Protein AF-0000000087148028 (afdb_homodimer)

Organism: NCBI:txid1816183

Secondary structure (DSSP, 8-state):
--TTEEEEEEEEEESS-HHHHHHHHHHHTTT--SS--TT--HHHHHHH--EEEEEEEEEEESS-SSTTPPPS-TT-----EEEEEEEEEEEHHHH-S-HHHHHHHHHSGGGGBTT-SEEEEEEEE--HHHHHTS---SSHHHHHHHHHT--SSPEEEEE-SSSS---HHHHHHHHHHHHHTT-SEEE--TT-SS-TTS-HHHHHHHHHHHHHHHHHHH----EEEEE--S-HHHHHHHHHHHHHTT---EEEEHHHH-HHHHHHHHHH--S-EEEE-TTHHHHHSSTTEEE-HHHHHHHHHHHT-SEEEEE-TT-SBS--HHHHHHHHHHHTS-SSSGGG--EEEE-SS--GGGHHHHHHHHSS--SEEE-HHHHHT-TT-HHHHHHHHHHHHHHHHHT--HHHHHTT-HHHHHHHHHHTTT--/--TTEEEEEEEEEESS-HHHHHHHHHHHTTT--SS--TT--HHHHHHH--EEEEEEEEEEESS-SSTTPPPS-TT-----EEEEEEEEEEEHHHH-S-HHHHHHHHHSGGGGBTT-SEEEEEEEE--HHHHHTS---SSHHHHHHHHHT--SSPEEEEE-SSSS---HHHHHHHHHHHHHTT-SEEE--TT-SS-TTS-HHHHHHHHHHHHHHHHHHH----EEEEE--S-HHHHHHHHHHHHHTT---EEEEHHHH-HHHHHHHHHH--S-EEEE-TTHHHHHSSTTEEE-HHHHHHHHHHHT-SEEEEE-TT-SBS--HHHHHHHHHHHTS-SSSGGG--EEEE-SS--GGGHHHHHHHHSS--SEEE-HHHHHT-TT-HHHHHHHHHHHHHHHHHT--HHHHHTT-HHHHHHHHHHTTT--

InterPro domains:
  IPR000685 Ribulose bisphosphate carboxylase, large subunit, C-terminal [PF00016] (140-418)
  IPR017443 Ribulose bisphosphate carboxylase, large subunit, ferrodoxin-like N-terminal [PF02788] (5-128)
  IPR020878 Ribulose bisphosphate carboxylase, large chain, active site [PS00157] (182-190)
  IPR033966 RuBisCO [PTHR42704] (5-400)
  IPR033966 RuBisCO [SFLDS00014] (3-420)
  IPR036376 Ribulose bisphosphate carboxylase, large subunit, C-terminal domain superfamily [G3DSA:3.20.20.110] (135-423)
  IPR036376 Ribulose bisphosphate carboxylase, large subunit, C-terminal domain superfamily [SSF51649] (135-417)
  IPR036422 RuBisCO large subunit, N-terminal domain superfamily [G3DSA:3.30.70.150] (1-134)
  IPR036422 RuBisCO large subunit, N-terminal domain superfamily [SSF54966] (4-134)

Nearest PDB structures (foldseek):
  2d69-assembly1_A  TM=8.990E-01  e=1.828E-38  Pyrococcus horikoshii OT3
  2cwx-assembly1_A  TM=9.097E-01  e=8.106E-38  Pyrococcus horikoshii OT3
  8dht-assembly2_B  TM=8.773E-01  e=2.349E-37  Archaeoglobus fulgidus
  3a12-assembly2_F-3  TM=8.816E-01  e=4.217E-37  Thermococcus kodakarensis KOD1
  3a13-assembly1_C-2  TM=8.783E-01  e=2.818E-35  Thermococcus kodakarensis KOD1

Foldseek 3Di:
DDLFKKKWKKKFKFLDDPVVLVVQLQLQLWVHDPDDDPVCDPVNCVQFTKDWDDKAWDAKDQDQLAPQADHNDPVPDSTIITIIMTMMMGGCVRQPLDVVSVCCNRPNCSQVDNRTSFMETEAMADRPVSLVVFDFAPQALPNLCVQQVDDQAAQEEAEDPPLDDDALQRLLVVLLQQVVLPHAEYEHRQVDAADPRHGLLSNLLSNLVSQVVSCVVPVGHHAYAHEQEDALVSSLVSLVSNVVSVHAHHEYADVSQDLVSLLSSQVRHDHAYAYEPPVVCVQPVSPRGHYQLLHPVLSNSSSHHQEYELEAAVAPDPDHNVSSLVNQLSLQDDSHDNSSRHAYEYEHQDALVRQLVSCVSNVGRSHYYYYHCQQQVQPVGNSLSSVLNVQSNVCNVVVHDLVVSCVPPVSVVSSCVVSVVVSD/DDLFKKKWKKKFKFLDDPVVLVVQLQLQLWVHDPDDDPPCDPVNCVQFTKDWDDKAWDAKDQDQLAPQADHNDPPPDSTIITIIMTMMMGGCVRQPLDVVSVCCNRPNCSQVDNRTSFMETEAMADRPVSLVVFDFAPQALPNLCVQQVDDQAAQEEAEDPPLDDDALQRLLVVLLQQVVLPHAEYEHHQVDAADPRHGLLSNLLSNLVSQVVSCVVPVGHHAYAHEQEDALVSSLVSLVSNVVSVHAHHEYADVSQDLVSLLSSQVRHDHAYAYEPPVVCVQPVSPRGHYQLLHPVLSNSSSHHQEYELEAAVAPDPDHNVSSLVNQLSLQDDSHDNSSRHAYEYEHQDALVRQLVSCVSNVGRSHYYYYHCQQQVQPVGNSLSSVLNVQSNVCNVVVHDLVVSCVPPVSVVSSCVVSVVVSD

Radius of gyration: 27.33 Å; Cα contacts (8 Å, |Δi|>4): 2118; chains: 2; bounding box: 57×90×69 Å

pLDDT: mean 94.84, std 9.36, range [35.47, 98.94]

Solvent-accessible surface area (backbone atoms only — not comparable to full-atom values): 40880 Å² total; per-residue (Å²): 127,68,84,56,37,31,40,40,30,30,41,38,25,18,36,56,57,67,67,60,38,51,48,53,49,31,26,71,47,24,36,36,59,98,51,96,52,92,74,60,38,69,69,47,43,71,65,41,37,30,42,81,74,46,77,43,80,73,50,72,35,77,60,72,82,30,74,49,31,60,69,53,39,92,81,70,47,90,37,60,26,43,26,29,39,36,33,34,34,34,38,35,60,56,35,33,72,31,71,33,40,41,42,38,43,74,49,7,61,70,54,31,40,19,54,32,20,20,42,20,37,47,34,60,49,60,33,52,72,42,53,67,66,37,80,19,16,84,30,17,50,66,43,48,29,61,71,36,69,54,75,100,45,55,43,43,26,30,52,50,67,40,26,44,72,60,38,22,63,55,45,11,52,52,46,34,54,42,53,76,27,62,42,37,34,39,28,50,25,85,58,34,30,58,13,81,74,30,35,47,69,55,26,44,44,33,32,37,53,33,50,50,54,48,24,74,74,68,67,53,48,62,36,42,24,46,28,39,50,42,44,48,68,54,27,53,53,44,50,50,46,34,48,76,50,66,48,61,28,34,20,33,45,43,64,37,22,14,52,14,25,45,30,49,47,46,76,72,53,93,56,41,31,37,29,36,56,47,33,49,28,36,34,35,50,51,86,44,36,27,40,30,62,65,29,54,53,54,60,46,24,38,28,20,28,11,27,38,63,37,46,25,64,73,29,70,44,32,64,50,47,68,56,23,52,51,39,37,54,47,38,63,37,56,72,69,40,77,66,41,20,26,19,28,28,31,26,48,74,29,49,32,81,45,33,44,60,52,34,65,73,68,72,57,46,77,32,37,45,28,19,44,63,33,18,69,59,27,91,78,31,47,41,34,14,42,46,14,38,54,49,25,40,51,19,35,75,69,72,42,54,63,70,66,52,22,73,84,30,65,45,36,39,52,44,47,66,65,55,55,67,64,79,107,125,68,84,55,38,32,41,40,29,30,40,37,23,19,34,57,54,67,68,60,38,52,50,52,49,32,26,72,48,24,36,38,58,99,51,93,52,90,74,59,38,70,70,46,42,72,64,41,36,30,41,83,74,46,77,43,80,74,49,72,34,76,61,72,82,30,74,48,32,60,68,54,40,92,80,70,48,90,37,57,24,43,26,29,40,35,33,35,35,36,38,35,59,56,34,35,71,31,73,34,42,42,42,39,43,74,48,7,61,70,51,31,40,18,54,32,21,23,41,19,37,48,34,60,49,61,32,53,72,41,53,68,67,37,81,19,16,84,30,17,48,66,42,48,30,61,71,34,67,54,74,99,45,54,44,43,26,31,51,51,68,39,26,44,72,60,38,24,64,55,48,11,53,52,47,35,55,43,52,73,27,63,44,37,34,40,28,52,26,84,57,32,30,58,13,81,73,30,34,49,66,56,27,44,45,32,34,37,51,32,50,50,53,48,24,73,74,70,66,54,46,63,38,43,26,47,27,39,51,43,42,48,69,54,27,53,54,44,48,50,46,33,48,74,51,65,50,62,26,34,19,34,46,43,63,37,22,13,51,14,26,44,31,51,48,45,75,72,53,94,55,41,30,39,30,36,57,47,33,50,28,36,34,35,52,51,87,43,36,29,42,30,63,64,30,55,52,54,61,46,23,37,27,19,28,11,27,38,64,37,45,25,63,73,29,71,44,31,63,50,49,67,57,23,54,52,38,37,54,47,37,61,35,57,73,70,39,76,66,41,20,24,19,27,29,32,26,48,75,30,50,34,84,45,32,45,61,52,35,66,72,67,70,58,46,78,33,37,46,28,19,45,63,32,18,70,58,27,92,78,30,46,42,34,13,40,47,16,38,54,47,24,40,51,20,37,77,69,72,43,54,64,70,68,51,20,72,85,30,65,46,34,38,53,45,47,67,66,53,53,67,65,79,104

Sequence (848 aa):
MPTDRIVARYRIETPVSLDEATEAMVSEQSTGTFTDVPLETEALRRRHAAAVEDVTVLGESDRATLPGAVTPSPRGEKGTYTRAEVAVSIPLENVGHSIQNLLTAVGGNLFELRHFSGIRLVDLDVPAPLAAAYPGPQFGVEGTRRVVDVWDRPLIGTIVKPSVGLSPEETGDLVRELVDAGIDFVKDDELISDPPYSRVADRVTAVMAAIDEHEATTGKEVMYACNITGDVDEMLERADTVAEAGGNCLMVSMNSVGLSGLTKLRREVDLPIHAHRNGWGALSRCPQLGFDYRAYHKFFRLAGADHIHVNGIRNKFAESDESVVENARAVQSPIASEDDIAMPVFSSGQWAGQAPETYRALGNTDLLHLAGGGILGHPDGPAAGVAHLRQGWDAAIAGVSLEEYAADHEELRVALDHYGGSDGMPTDRIVARYRIETPVSLDEATEAMVSEQSTGTFTDVPLETEALRRRHAAAVEDVTVLGESDRATLPGAVTPSPRGEKGTYTRAEVAVSIPLENVGHSIQNLLTAVGGNLFELRHFSGIRLVDLDVPAPLAAAYPGPQFGVEGTRRVVDVWDRPLIGTIVKPSVGLSPEETGDLVRELVDAGIDFVKDDELISDPPYSRVADRVTAVMAAIDEHEATTGKEVMYACNITGDVDEMLERADTVAEAGGNCLMVSMNSVGLSGLTKLRREVDLPIHAHRNGWGALSRCPQLGFDYRAYHKFFRLAGADHIHVNGIRNKFAESDESVVENARAVQSPIASEDDIAMPVFSSGQWAGQAPETYRALGNTDLLHLAGGGILGHPDGPAAGVAHLRQGWDAAIAGVSLEEYAADHEELRVALDHYGGSDG

Structure (mmCIF, N/CA/C/O backbone):
data_AF-0000000087148028-model_v1
#
loop_
_entity.id
_entity.type
_entity.pdbx_description
1 polymer 'Ribulose 1,5-bisphosphate carboxylase'
#
loop_
_atom_site.group_PDB
_atom_site.id
_atom_site.type_symbol
_atom_site.label_atom_id
_atom_site.label_alt_id
_atom_site.label_comp_id
_atom_site.label_asym_id
_atom_site.label_entity_id
_atom_site.label_seq_id
_atom_site.pdbx_PDB_ins_code
_atom_site.Cartn_x
_atom_site.Cartn_y
_atom_site.Cartn_z
_atom_site.occupancy
_atom_site.B_iso_or_equiv
_atom_site.auth_seq_id
_atom_site.auth_comp_id
_atom_site.auth_asym_id
_atom_site.auth_atom_id
_atom_site.pdbx_PDB_model_num
ATOM 1 N N . MET A 1 1 ? 28.406 5.438 -8.75 1 41.53 1 MET A N 1
ATOM 2 C CA . MET A 1 1 ? 27.672 6.352 -7.887 1 41.53 1 MET A CA 1
ATOM 3 C C . MET A 1 1 ? 28.062 6.152 -6.426 1 41.53 1 MET A C 1
ATOM 5 O O . MET A 1 1 ? 28.422 5.043 -6.023 1 41.53 1 MET A O 1
ATOM 9 N N . PRO A 1 2 ? 28.281 7.25 -5.812 1 51.97 2 PRO A N 1
ATOM 10 C CA . PRO A 1 2 ? 28.812 7.117 -4.453 1 51.97 2 PRO A CA 1
ATOM 11 C C . PRO A 1 2 ? 27.906 6.281 -3.545 1 51.97 2 PRO A C 1
ATOM 13 O O . PRO A 1 2 ? 26.688 6.277 -3.719 1 51.97 2 PRO A O 1
ATOM 16 N N . THR A 1 3 ? 28.547 5.281 -2.781 1 66.19 3 THR A N 1
ATOM 17 C CA . THR A 1 3 ? 28.031 4.297 -1.835 1 66.19 3 THR A CA 1
ATOM 18 C C . THR A 1 3 ? 27.172 4.973 -0.766 1 66.19 3 THR A C 1
ATOM 20 O O . THR A 1 3 ? 26.453 4.301 -0.019 1 66.19 3 THR A O 1
ATOM 23 N N . ASP A 1 4 ? 26.953 6.277 -0.991 1 89.44 4 ASP A N 1
ATOM 24 C CA . ASP A 1 4 ? 26.281 6.922 0.129 1 89.44 4 ASP A CA 1
ATOM 25 C C . ASP A 1 4 ? 25 7.617 -0.332 1 89.44 4 ASP A C 1
ATOM 27 O O . ASP A 1 4 ? 24.453 8.469 0.377 1 89.44 4 ASP A O 1
ATOM 31 N N . ARG A 1 5 ? 24.609 7.309 -1.592 1 96.12 5 ARG A N 1
ATOM 32 C CA . ARG A 1 5 ? 23.359 7.891 -2.07 1 96.12 5 ARG A CA 1
ATOM 33 C C . ARG A 1 5 ? 22.469 6.824 -2.688 1 96.12 5 ARG A C 1
ATOM 35 O O . ARG A 1 5 ? 22.953 5.824 -3.225 1 96.12 5 ARG A O 1
ATOM 42 N N . ILE A 1 6 ? 21.219 7.02 -2.611 1 97.81 6 ILE A N 1
ATOM 43 C CA . ILE A 1 6 ? 20.172 6.25 -3.273 1 97.81 6 ILE A CA 1
ATOM 44 C C . ILE A 1 6 ? 19.859 6.863 -4.637 1 97.81 6 ILE A C 1
ATOM 46 O O . ILE A 1 6 ? 19.703 8.078 -4.754 1 97.81 6 ILE A O 1
ATOM 50 N N . VAL A 1 7 ? 19.781 6.082 -5.645 1 98.12 7 VAL A N 1
ATOM 51 C CA . VAL A 1 7 ? 19.406 6.613 -6.953 1 98.12 7 VAL A CA 1
ATOM 52 C C . VAL A 1 7 ? 18.047 6.062 -7.367 1 98.12 7 VAL A C 1
ATOM 54 O O . VAL A 1 7 ? 17.844 4.844 -7.406 1 98.12 7 VAL A O 1
ATOM 57 N N . ALA A 1 8 ? 17.141 6.922 -7.652 1 98.62 8 ALA A N 1
ATOM 58 C CA . ALA A 1 8 ? 15.797 6.598 -8.133 1 98.62 8 ALA A CA 1
ATOM 59 C C . ALA A 1 8 ? 15.578 7.148 -9.539 1 98.62 8 ALA A C 1
ATOM 61 O O . ALA A 1 8 ? 16 8.258 -9.852 1 98.62 8 ALA A O 1
ATOM 62 N N . ARG A 1 9 ? 14.984 6.383 -10.359 1 98.75 9 ARG A N 1
ATOM 63 C CA . ARG A 1 9 ? 14.664 6.781 -11.727 1 98.75 9 ARG A CA 1
ATOM 64 C C . ARG A 1 9 ? 13.156 6.863 -11.938 1 98.75 9 ARG A C 1
ATOM 66 O O . ARG A 1 9 ? 12.414 5.984 -11.5 1 98.75 9 ARG A O 1
ATOM 73 N N . TYR A 1 10 ? 12.781 7.953 -12.625 1 98.88 10 TYR A N 1
ATOM 74 C CA . TYR A 1 10 ? 11.359 8.211 -12.836 1 98.88 10 TYR A CA 1
ATOM 75 C C . TYR A 1 10 ? 11.07 8.453 -14.312 1 98.88 10 TYR A C 1
ATOM 77 O O . TYR A 1 10 ? 11.922 8.961 -15.047 1 98.88 10 TYR A O 1
ATOM 85 N N . ARG A 1 11 ? 9.938 8.031 -14.711 1 98.75 11 ARG A N 1
ATOM 86 C CA . ARG A 1 11 ? 9.297 8.57 -15.906 1 98.75 11 ARG A CA 1
ATOM 87 C C . ARG A 1 11 ? 8.273 9.633 -15.531 1 98.75 11 ARG A C 1
ATOM 89 O O . ARG A 1 11 ? 7.344 9.367 -14.766 1 98.75 11 ARG A O 1
ATOM 96 N N . ILE A 1 12 ? 8.453 10.859 -16.094 1 98.62 12 ILE A N 1
ATOM 97 C CA . ILE A 1 12 ? 7.574 11.953 -15.695 1 98.62 12 ILE A CA 1
ATOM 98 C C . ILE A 1 12 ? 6.875 12.531 -16.922 1 98.62 12 ILE A C 1
ATOM 100 O O . ILE A 1 12 ? 7.305 12.305 -18.062 1 98.62 12 ILE A O 1
ATOM 104 N N . GLU A 1 13 ? 5.785 13.141 -16.766 1 98 13 GLU A N 1
ATOM 105 C CA . GLU A 1 13 ? 5.039 14.008 -17.672 1 98 13 GLU A CA 1
ATOM 106 C C . GLU A 1 13 ? 4.699 15.336 -17.016 1 98 13 GLU A C 1
ATOM 108 O O . GLU A 1 13 ? 4.203 15.359 -15.883 1 98 13 GLU A O 1
ATOM 113 N N . THR A 1 14 ? 5.027 16.453 -17.672 1 97.31 14 THR A N 1
ATOM 114 C CA . THR A 1 14 ? 4.859 17.719 -16.969 1 97.31 14 THR A CA 1
ATOM 115 C C . THR A 1 14 ? 4.453 18.828 -17.953 1 97.31 14 THR A C 1
ATOM 117 O O . THR A 1 14 ? 4.922 18.844 -19.094 1 97.31 14 THR A O 1
ATOM 120 N N . PRO A 1 15 ? 3.574 19.672 -17.516 1 95.19 15 PRO A N 1
ATOM 121 C CA . PRO A 1 15 ? 3.195 20.844 -18.312 1 95.19 15 PRO A CA 1
ATOM 122 C C . PRO A 1 15 ? 4.152 22.016 -18.141 1 95.19 15 PRO A C 1
ATOM 124 O O . PRO A 1 15 ? 4.059 23.016 -18.859 1 95.19 15 PRO A O 1
ATOM 127 N N . VAL A 1 16 ? 5.047 21.969 -17.172 1 95.06 16 VAL A N 1
ATOM 128 C CA . VAL A 1 16 ? 5.996 23.047 -16.922 1 95.06 16 VAL A CA 1
ATOM 129 C C . VAL A 1 16 ? 7.379 22.656 -17.422 1 95.06 16 VAL A C 1
ATOM 131 O O . VAL A 1 16 ? 7.555 21.578 -18 1 95.06 16 VAL A O 1
ATOM 134 N N . SER A 1 17 ? 8.32 23.625 -17.25 1 95.56 17 SER A N 1
ATOM 135 C CA . SER A 1 17 ? 9.664 23.297 -17.703 1 95.56 17 SER A CA 1
ATOM 136 C C . SER A 1 17 ? 10.234 22.109 -16.922 1 95.56 17 SER A C 1
ATOM 138 O O . SER A 1 17 ? 9.891 21.922 -15.75 1 95.56 17 SER A O 1
ATOM 140 N N . LEU A 1 18 ? 11.062 21.328 -17.531 1 97.19 18 LEU A N 1
ATOM 141 C CA . LEU A 1 18 ? 11.695 20.203 -16.844 1 97.19 18 LEU A CA 1
ATOM 142 C C . LEU A 1 18 ? 12.484 20.672 -15.633 1 97.19 18 LEU A C 1
ATOM 144 O O . LEU A 1 18 ? 12.523 19.984 -14.609 1 97.19 18 LEU A O 1
ATOM 148 N N . ASP A 1 19 ? 13.078 21.828 -15.758 1 96.62 19 ASP A N 1
ATOM 149 C CA . ASP A 1 19 ? 13.828 22.375 -14.633 1 96.62 19 ASP A CA 1
ATOM 150 C C . ASP A 1 19 ? 12.914 22.641 -13.438 1 96.62 19 ASP A C 1
ATOM 152 O O . ASP A 1 19 ? 13.234 22.25 -12.312 1 96.62 19 ASP A O 1
ATOM 156 N N . GLU A 1 20 ? 11.836 23.234 -13.695 1 95.25 20 GLU A N 1
ATOM 157 C CA . GLU A 1 20 ? 10.867 23.531 -12.641 1 95.25 20 GLU A CA 1
ATOM 158 C C . GLU A 1 20 ? 10.32 22.25 -12.031 1 95.25 20 GLU A C 1
ATOM 160 O O . GLU A 1 20 ? 10.234 22.125 -10.805 1 95.25 20 GLU A O 1
ATOM 165 N N . ALA A 1 21 ? 9.992 21.328 -12.859 1 96.62 21 ALA A N 1
ATOM 166 C CA . ALA A 1 21 ? 9.414 20.062 -12.406 1 96.62 21 ALA A CA 1
ATOM 167 C C . ALA A 1 21 ? 10.406 19.266 -11.57 1 96.62 21 ALA A C 1
ATOM 169 O O . ALA A 1 21 ? 10.062 18.766 -10.5 1 96.62 21 ALA A O 1
ATOM 170 N N . THR A 1 22 ? 11.625 19.156 -12.031 1 97.5 22 THR A N 1
ATOM 171 C C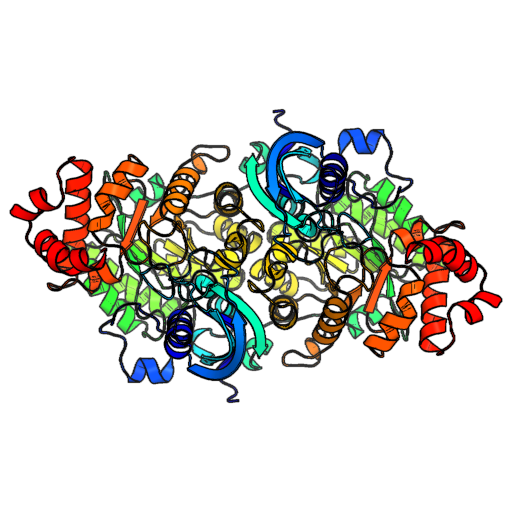A . THR A 1 22 ? 12.609 18.328 -11.336 1 97.5 22 THR A CA 1
ATOM 172 C C . THR A 1 22 ? 13.055 19.016 -10.039 1 97.5 22 THR A C 1
ATOM 174 O O . THR A 1 22 ? 13.352 18.328 -9.055 1 97.5 22 THR A O 1
ATOM 177 N N . GLU A 1 23 ? 13.055 20.297 -10.047 1 95.25 23 GLU A N 1
ATOM 178 C CA . GLU A 1 23 ? 13.352 21 -8.805 1 95.25 23 GLU A CA 1
ATOM 179 C C . GLU A 1 23 ? 12.281 20.734 -7.746 1 95.25 23 GLU A C 1
ATOM 181 O O . GLU A 1 23 ? 12.594 20.531 -6.574 1 95.25 23 GLU A O 1
ATOM 186 N N . ALA A 1 24 ? 11.055 20.781 -8.18 1 94.94 24 ALA A N 1
ATOM 187 C CA . ALA A 1 24 ? 9.961 20.469 -7.27 1 94.94 24 ALA A CA 1
ATOM 188 C C . ALA A 1 24 ? 10.07 19.047 -6.73 1 94.94 24 ALA A C 1
ATOM 190 O O . ALA A 1 24 ? 9.805 18.797 -5.555 1 94.94 24 ALA A O 1
ATOM 191 N N . MET A 1 25 ? 10.5 18.188 -7.566 1 96.44 25 MET A N 1
ATOM 192 C CA . MET A 1 25 ? 10.633 16.781 -7.219 1 96.44 25 MET A CA 1
ATOM 193 C C . MET A 1 25 ? 11.695 16.578 -6.141 1 96.44 25 MET A C 1
ATOM 195 O O . MET A 1 25 ? 11.422 15.992 -5.098 1 96.44 25 MET A O 1
ATOM 199 N N . VAL A 1 26 ? 12.867 17.094 -6.355 1 96.56 26 VAL A N 1
ATOM 200 C CA . VAL A 1 26 ? 13.977 16.859 -5.434 1 96.56 26 VAL A CA 1
ATOM 201 C C . VAL A 1 26 ? 13.734 17.625 -4.133 1 96.56 26 VAL A C 1
ATOM 203 O O . VAL A 1 26 ? 14.125 17.172 -3.057 1 96.56 26 VAL A O 1
ATOM 206 N N . SER A 1 27 ? 13.039 18.719 -4.262 1 94.69 27 SER A N 1
ATOM 207 C CA . SER A 1 27 ? 12.672 19.453 -3.059 1 94.69 27 SER A CA 1
ATOM 208 C C . SER A 1 27 ? 11.719 18.656 -2.184 1 94.69 27 SER A C 1
ATOM 210 O O . SER A 1 27 ? 11.93 18.531 -0.976 1 94.69 27 SER A O 1
ATOM 212 N N . GLU A 1 28 ? 10.742 18.047 -2.768 1 94.75 28 GLU A N 1
ATOM 213 C CA . GLU A 1 28 ? 9.742 17.266 -2.043 1 94.75 28 GLU A CA 1
ATOM 214 C C . GLU A 1 28 ? 10.352 16.016 -1.423 1 94.75 28 GLU A C 1
ATOM 216 O O . GLU A 1 28 ? 9.875 15.523 -0.402 1 94.75 28 GLU A O 1
ATOM 221 N N . GLN A 1 29 ? 11.477 15.531 -1.922 1 96.56 29 GLN A N 1
ATOM 222 C CA . GLN A 1 29 ? 12.07 14.266 -1.505 1 96.56 29 GLN A CA 1
ATOM 223 C C . GLN A 1 29 ? 13.164 14.492 -0.462 1 96.56 29 GLN A C 1
ATOM 225 O O . GLN A 1 29 ? 13.805 13.539 -0.015 1 96.56 29 GLN A O 1
ATOM 230 N N . SER A 1 30 ? 13.422 15.742 -0.081 1 95.5 30 SER A N 1
ATOM 231 C CA . SER A 1 30 ? 14.547 16.016 0.805 1 95.5 30 SER A CA 1
ATOM 232 C C . SER A 1 30 ? 14.258 17.172 1.743 1 95.5 30 SER A C 1
ATOM 234 O O . SER A 1 30 ? 13.516 17.031 2.717 1 95.5 30 SER A O 1
ATOM 236 N N . THR A 1 31 ? 14.773 18.328 1.371 1 90.12 31 THR A N 1
ATOM 237 C CA . THR A 1 31 ? 14.734 19.438 2.326 1 90.12 31 THR A CA 1
ATOM 238 C C . THR A 1 31 ? 13.469 20.266 2.148 1 90.12 31 THR A C 1
ATOM 240 O O . THR A 1 31 ? 13.172 21.141 2.963 1 90.12 31 THR A O 1
ATOM 243 N N . GLY A 1 32 ? 12.703 19.953 1.166 1 76.38 32 GLY A N 1
ATOM 244 C CA . GLY A 1 32 ? 11.711 20.734 0.43 1 76.38 32 GLY A CA 1
ATOM 245 C C . GLY A 1 32 ? 10.82 21.562 1.328 1 76.38 32 GLY A C 1
ATOM 246 O O . GLY A 1 32 ? 10.445 21.125 2.418 1 76.38 32 GLY A O 1
ATOM 247 N N . THR A 1 33 ? 10.82 22.844 1.061 1 67.62 33 THR A N 1
ATOM 248 C CA . THR A 1 33 ? 9.836 23.828 1.491 1 67.62 33 THR A CA 1
ATOM 249 C C . THR A 1 33 ? 9.25 24.562 0.291 1 67.62 33 THR A C 1
ATOM 251 O O . THR A 1 33 ? 9.938 24.781 -0.714 1 67.62 33 THR A O 1
ATOM 254 N N . PHE A 1 34 ? 8.172 24.641 0.083 1 60.06 34 PHE A N 1
ATOM 255 C CA . PHE A 1 34 ? 7.559 25.453 -0.962 1 60.06 34 PHE A CA 1
ATOM 256 C C . PHE A 1 34 ? 7.91 26.922 -0.78 1 60.06 34 PHE A C 1
ATOM 258 O O . PHE A 1 34 ? 7.934 27.688 -1.748 1 60.06 34 PHE A O 1
ATOM 265 N N . THR A 1 35 ? 8.234 27.188 0.474 1 62.53 35 THR A N 1
ATOM 266 C CA . THR A 1 35 ? 8.656 28.531 0.82 1 62.53 35 THR A CA 1
ATOM 267 C C . THR A 1 35 ? 10.008 28.516 1.526 1 62.53 35 THR A C 1
ATOM 269 O O . THR A 1 35 ? 10.344 27.562 2.219 1 62.53 35 THR A O 1
ATOM 272 N N . ASP A 1 36 ? 10.75 29.516 1.244 1 67.88 36 ASP A N 1
ATOM 273 C CA . ASP A 1 36 ? 12.047 29.625 1.907 1 67.88 36 ASP A CA 1
ATOM 274 C C . ASP A 1 36 ? 11.891 29.594 3.426 1 67.88 36 ASP A C 1
ATOM 276 O O . ASP A 1 36 ? 11 30.266 3.975 1 67.88 36 ASP A O 1
ATOM 280 N N . VAL A 1 37 ? 12.633 28.719 4.031 1 74.12 37 VAL A N 1
ATOM 281 C CA . VAL A 1 37 ? 12.57 28.641 5.488 1 74.12 37 VAL A CA 1
ATOM 282 C C . VAL A 1 37 ? 13.938 29 6.082 1 74.12 37 VAL A C 1
ATOM 284 O O . VAL A 1 37 ? 14.977 28.609 5.543 1 74.12 37 VAL A O 1
ATOM 287 N N . PRO A 1 38 ? 13.977 29.75 7.125 1 74.81 38 PRO A N 1
ATOM 288 C CA . PRO A 1 38 ? 15.203 30.297 7.691 1 74.81 38 PRO A CA 1
ATOM 289 C C . PRO A 1 38 ? 16.25 29.234 7.988 1 74.81 38 PRO A C 1
ATOM 291 O O . PRO A 1 38 ? 17.453 29.469 7.805 1 74.81 38 PRO A O 1
ATOM 294 N N . LEU A 1 39 ? 15.898 28.062 8.352 1 82.06 39 LEU A N 1
ATOM 295 C CA . LEU A 1 39 ? 16.875 27.094 8.82 1 82.06 39 LEU A CA 1
ATOM 296 C C . LEU A 1 39 ? 17.391 26.219 7.672 1 82.06 39 LEU A C 1
ATOM 298 O O . LEU A 1 39 ? 18.281 25.406 7.855 1 82.06 39 LEU A O 1
ATOM 302 N N . GLU A 1 40 ? 16.922 26.438 6.531 1 87.88 40 GLU A N 1
ATOM 303 C CA . GLU A 1 40 ? 17.453 25.734 5.371 1 87.88 40 GLU A CA 1
ATOM 304 C C . GLU A 1 40 ? 18.688 26.438 4.82 1 87.88 40 GLU A C 1
ATOM 306 O O . GLU A 1 40 ? 18.641 27.031 3.734 1 87.88 40 GLU A O 1
ATOM 311 N N . THR A 1 41 ? 19.797 26.234 5.449 1 89.94 41 THR A N 1
ATOM 312 C CA . THR A 1 41 ? 21.047 26.875 5.078 1 89.94 41 THR A CA 1
ATOM 313 C C . THR A 1 41 ? 21.656 26.219 3.842 1 89.94 41 THR A C 1
ATOM 315 O O . THR A 1 41 ? 21.25 25.125 3.459 1 89.94 41 THR A O 1
ATOM 318 N N . GLU A 1 42 ? 22.562 26.906 3.301 1 90.81 42 GLU A N 1
ATOM 319 C CA . GLU A 1 42 ? 23.281 26.344 2.164 1 90.81 42 GLU A CA 1
ATOM 320 C C . GLU A 1 42 ? 24.016 25.062 2.559 1 90.81 42 GLU A C 1
ATOM 322 O O . GLU A 1 42 ? 24.062 24.109 1.783 1 90.81 42 GLU A O 1
ATOM 327 N N . ALA A 1 43 ? 24.578 25.109 3.719 1 93.19 43 ALA A N 1
ATOM 328 C CA . ALA A 1 43 ? 25.297 23.922 4.203 1 93.19 43 ALA A CA 1
ATOM 329 C C . ALA A 1 43 ? 24.344 22.734 4.371 1 93.19 43 ALA A C 1
ATOM 331 O O . ALA A 1 43 ? 24.703 21.609 4.051 1 93.19 43 ALA A O 1
ATOM 332 N N . LEU A 1 44 ? 23.188 22.984 4.902 1 94.38 44 LEU A N 1
ATOM 333 C CA . LEU A 1 44 ? 22.172 21.938 5.066 1 94.38 44 LEU A CA 1
ATOM 334 C C . LEU A 1 44 ? 21.75 21.391 3.713 1 94.38 44 LEU A C 1
ATOM 336 O O . LEU A 1 44 ? 21.656 20.172 3.537 1 94.38 44 LEU A O 1
ATOM 340 N N . ARG A 1 45 ? 21.547 22.25 2.793 1 92.88 45 ARG A N 1
ATOM 341 C CA . ARG A 1 45 ? 21.156 21.844 1.453 1 92.88 45 ARG A CA 1
ATOM 342 C C . ARG A 1 45 ? 22.234 21 0.79 1 92.88 45 ARG A C 1
ATOM 344 O O . ARG A 1 45 ? 21.938 19.984 0.15 1 92.88 45 ARG A O 1
ATOM 351 N N . ARG A 1 46 ? 23.422 21.391 0.897 1 92.81 46 ARG A N 1
ATOM 352 C CA . ARG A 1 46 ? 24.531 20.672 0.289 1 92.81 46 ARG A CA 1
ATOM 353 C C . ARG A 1 46 ? 24.609 19.25 0.814 1 92.81 46 ARG A C 1
ATOM 355 O O . ARG A 1 46 ? 24.953 18.328 0.071 1 92.81 46 ARG A O 1
ATOM 362 N N . ARG A 1 47 ? 24.266 19.125 2.031 1 94.81 47 ARG A N 1
ATOM 363 C CA . ARG A 1 47 ? 24.438 17.844 2.68 1 94.81 47 ARG A CA 1
ATOM 364 C C . ARG A 1 47 ? 23.203 16.953 2.502 1 94.81 47 ARG A C 1
ATOM 366 O O . ARG A 1 47 ? 23.328 15.75 2.295 1 94.81 47 ARG A O 1
ATOM 373 N N . HIS A 1 48 ? 21.984 17.547 2.502 1 96.75 48 HIS A N 1
ATOM 374 C CA . HIS A 1 48 ? 20.797 16.734 2.699 1 96.75 48 HIS A CA 1
ATOM 375 C C . HIS A 1 48 ? 19.859 16.828 1.501 1 96.75 48 HIS A C 1
ATOM 377 O O . HIS A 1 48 ? 18.922 16.047 1.379 1 96.75 48 HIS A O 1
ATOM 383 N N . ALA A 1 49 ? 20.172 17.75 0.602 1 95.94 49 ALA A N 1
ATOM 384 C CA . ALA A 1 49 ? 19.281 17.922 -0.548 1 95.94 49 ALA A CA 1
ATOM 385 C C . ALA A 1 49 ? 19.422 16.75 -1.517 1 95.94 49 ALA A C 1
ATOM 387 O O . ALA A 1 49 ? 20.531 16.234 -1.727 1 95.94 49 ALA A O 1
ATOM 388 N N . ALA A 1 50 ? 18.312 16.297 -2.037 1 97.25 50 ALA A N 1
ATOM 389 C CA . ALA A 1 50 ? 18.344 15.414 -3.203 1 97.25 50 ALA A CA 1
ATOM 390 C C . ALA A 1 50 ? 18.859 16.156 -4.434 1 97.25 50 ALA A C 1
ATOM 392 O O . ALA A 1 50 ? 18.875 17.391 -4.457 1 97.25 50 ALA A O 1
ATOM 393 N N . ALA A 1 51 ? 19.281 15.422 -5.438 1 96.75 51 ALA A N 1
ATOM 394 C CA . ALA A 1 51 ? 19.859 16.047 -6.625 1 96.75 51 ALA A CA 1
ATOM 395 C C . ALA A 1 51 ? 19.344 15.391 -7.902 1 96.75 51 ALA A C 1
ATOM 397 O O . ALA A 1 51 ? 19.109 14.18 -7.926 1 96.75 51 ALA A O 1
ATOM 398 N N . VAL A 1 52 ? 19.203 16.172 -8.914 1 98 52 VAL A N 1
ATOM 399 C CA . VAL A 1 52 ? 18.922 15.648 -10.242 1 98 52 VAL A CA 1
ATOM 400 C C . VAL A 1 52 ? 20.219 15.164 -10.898 1 98 52 VAL A C 1
ATOM 402 O O . VAL A 1 52 ? 21.156 15.945 -11.062 1 98 52 VAL A O 1
ATOM 405 N N . GLU A 1 53 ? 20.266 13.969 -11.305 1 97.81 53 GLU A N 1
ATOM 406 C CA . GLU A 1 53 ? 21.5 13.398 -11.844 1 97.81 53 GLU A CA 1
ATOM 407 C C . GLU A 1 53 ? 21.469 13.359 -13.367 1 97.81 53 GLU A C 1
ATOM 409 O O . GLU A 1 53 ? 22.5 13.484 -14.023 1 97.81 53 GLU A O 1
ATOM 414 N N . ASP A 1 54 ? 20.281 13.109 -13.922 1 98.12 54 ASP A N 1
ATOM 415 C CA . ASP A 1 54 ? 20.125 12.969 -15.367 1 98.12 54 ASP A CA 1
ATOM 416 C C . ASP A 1 54 ? 18.688 13.211 -15.797 1 98.12 54 ASP A C 1
ATOM 418 O O . ASP A 1 54 ? 17.75 12.906 -15.055 1 98.12 54 ASP A O 1
ATOM 422 N N . VAL A 1 55 ? 18.531 13.828 -16.922 1 98.56 55 VAL A N 1
ATOM 423 C CA . VAL A 1 55 ? 17.219 14.031 -17.547 1 98.56 55 VAL A CA 1
ATOM 424 C C . VAL A 1 55 ? 17.297 13.68 -19.031 1 98.56 55 VAL A C 1
ATOM 426 O O . VAL A 1 55 ? 18.141 14.211 -19.75 1 98.56 55 VAL A O 1
ATOM 429 N N . THR A 1 56 ? 16.438 12.773 -19.484 1 98.69 56 THR A N 1
ATOM 430 C CA . THR A 1 56 ? 16.328 12.406 -20.891 1 98.69 56 THR A CA 1
ATOM 431 C C . THR A 1 56 ? 14.914 12.625 -21.391 1 98.69 56 THR A C 1
ATOM 433 O O . THR A 1 56 ? 13.977 11.953 -20.953 1 98.69 56 THR A O 1
ATOM 436 N N . VAL A 1 57 ? 14.805 13.5 -22.312 1 98.56 57 VAL A N 1
ATOM 437 C CA . VAL A 1 57 ? 13.492 13.773 -22.906 1 98.56 57 VAL A CA 1
ATOM 438 C C . VAL A 1 57 ? 13.055 12.594 -23.766 1 98.56 57 VAL A C 1
ATOM 440 O O . VAL A 1 57 ? 13.828 12.102 -24.594 1 98.56 57 VAL A O 1
ATOM 443 N N . LEU A 1 58 ? 11.875 12.195 -23.578 1 97.94 58 LEU A N 1
ATOM 444 C CA . LEU A 1 58 ? 11.352 11.055 -24.312 1 97.94 58 LEU A CA 1
ATOM 445 C C . LEU A 1 58 ? 10.391 11.523 -25.406 1 97.94 58 LEU A C 1
ATOM 447 O O . LEU A 1 58 ? 10.227 10.836 -26.422 1 97.94 58 LEU A O 1
ATOM 451 N N . GLY A 1 59 ? 9.656 12.594 -25.156 1 97.06 59 GLY A N 1
ATOM 452 C CA . GLY A 1 59 ? 8.672 13.109 -26.094 1 97.06 59 GLY A CA 1
ATOM 453 C C . GLY A 1 59 ? 7.691 14.078 -25.469 1 97.06 59 GLY A C 1
ATOM 454 O O . GLY A 1 59 ? 7.973 14.656 -24.422 1 97.06 59 GLY A O 1
ATOM 455 N N . GLU A 1 60 ? 6.625 14.344 -26.25 1 95.56 60 GLU A N 1
ATOM 456 C CA . GLU A 1 60 ? 5.586 15.258 -25.797 1 95.56 60 GLU A CA 1
ATOM 457 C C . GLU A 1 60 ? 4.195 14.68 -26.047 1 95.56 60 GLU A C 1
ATOM 459 O O . GLU A 1 60 ? 4.027 13.781 -26.875 1 95.56 60 GLU A O 1
ATOM 464 N N . SER A 1 61 ? 3.379 15.109 -25.188 1 92.88 61 SER A N 1
ATOM 465 C CA . SER A 1 61 ? 1.967 14.789 -25.359 1 92.88 61 SER A CA 1
ATOM 466 C C . SER A 1 61 ? 1.108 16.047 -25.375 1 92.88 61 SER A C 1
ATOM 468 O O . SER A 1 61 ? 1.461 17.047 -24.75 1 92.88 61 SER A O 1
ATOM 470 N N . ASP A 1 62 ? -0.078 15.961 -26.125 1 91.12 62 ASP A N 1
ATOM 471 C CA . ASP A 1 62 ? -0.988 17.109 -26.156 1 91.12 62 ASP A CA 1
ATOM 472 C C . ASP A 1 62 ? -2.082 16.969 -25.109 1 91.12 62 ASP A C 1
ATOM 474 O O . ASP A 1 62 ? -2.967 17.828 -25.016 1 91.12 62 ASP A O 1
ATOM 478 N N . ARG A 1 63 ? -1.987 15.922 -24.453 1 89.81 63 ARG A N 1
ATOM 479 C CA . ARG A 1 63 ? -2.986 15.688 -23.406 1 89.81 63 ARG A CA 1
ATOM 480 C C . ARG A 1 63 ? -2.334 15.219 -22.109 1 89.81 63 ARG A C 1
ATOM 482 O O . ARG A 1 63 ? -1.379 14.438 -22.141 1 89.81 63 ARG A O 1
ATOM 489 N N . ALA A 1 64 ? -2.842 15.711 -20.969 1 93.25 64 ALA A N 1
ATOM 490 C CA . ALA A 1 64 ? -2.391 15.25 -19.656 1 93.25 64 ALA A CA 1
ATOM 491 C C . ALA A 1 64 ? -2.865 13.82 -19.391 1 93.25 64 ALA A C 1
ATOM 493 O O . ALA A 1 64 ? -4.023 13.492 -19.656 1 93.25 64 ALA A O 1
ATOM 494 N N . THR A 1 65 ? -2.021 13.008 -18.891 1 94.06 65 THR A N 1
ATOM 495 C CA . THR A 1 65 ? -2.445 11.672 -18.484 1 94.06 65 THR A CA 1
ATOM 496 C C . THR A 1 65 ? -3.258 11.734 -17.188 1 94.06 65 THR A C 1
ATOM 498 O O . THR A 1 65 ? -4.289 11.07 -17.078 1 94.06 65 THR A O 1
ATOM 501 N N . LEU A 1 66 ? -2.768 12.508 -16.219 1 95 66 LEU A N 1
ATOM 502 C CA . LEU A 1 66 ? -3.416 12.625 -14.914 1 95 66 LEU A CA 1
ATOM 503 C C . LEU A 1 66 ? -4.012 14.016 -14.734 1 95 66 LEU A C 1
ATOM 505 O O . LEU A 1 66 ? -3.43 15.016 -15.172 1 95 66 LEU A O 1
ATOM 509 N N . PRO A 1 67 ? -5.098 14.109 -14.07 1 91.12 67 PRO A N 1
ATOM 510 C CA . PRO A 1 67 ? -5.688 15.414 -13.789 1 91.12 67 PRO A CA 1
ATOM 511 C C . PRO A 1 67 ? -4.98 16.141 -12.641 1 91.12 67 PRO A C 1
ATOM 513 O O . PRO A 1 67 ? -4.16 15.539 -11.938 1 91.12 67 PRO A O 1
ATOM 516 N N . GLY A 1 68 ? -5.23 17.469 -12.492 1 88.75 68 GLY A N 1
ATOM 517 C CA . GLY A 1 68 ? -4.844 18.234 -11.312 1 88.75 68 GLY A CA 1
ATOM 518 C C . GLY A 1 68 ? -3.518 18.953 -11.477 1 88.75 68 GLY A C 1
ATOM 519 O O . GLY A 1 68 ? -3.139 19.766 -10.633 1 88.75 68 GLY A O 1
ATOM 520 N N . ALA A 1 69 ? -2.834 18.625 -12.547 1 84.19 69 ALA A N 1
ATOM 521 C CA . ALA A 1 69 ? -1.581 19.328 -12.812 1 84.19 69 ALA A CA 1
ATOM 522 C C . ALA A 1 69 ? -1.839 20.781 -13.203 1 84.19 69 ALA A C 1
ATOM 524 O O . ALA A 1 69 ? -2.93 21.125 -13.664 1 84.19 69 ALA A O 1
ATOM 525 N N . VAL A 1 70 ? -0.787 21.547 -12.93 1 82.56 70 VAL A N 1
ATOM 526 C CA . VAL A 1 70 ? -0.865 22.938 -13.359 1 82.56 70 VAL A CA 1
ATOM 527 C C . VAL A 1 70 ? -0.979 23 -14.883 1 82.56 70 VAL A C 1
ATOM 529 O O . VAL A 1 70 ? -0.473 22.125 -15.586 1 82.56 70 VAL A O 1
ATOM 532 N N . THR A 1 71 ? -1.781 23.906 -15.352 1 71.69 71 THR A N 1
ATOM 533 C CA . THR A 1 71 ? -1.981 24.031 -16.797 1 71.69 71 THR A CA 1
ATOM 534 C C . THR A 1 71 ? -0.863 24.844 -17.422 1 71.69 71 THR A C 1
ATOM 536 O O . THR A 1 71 ? -0.384 25.812 -16.828 1 71.69 71 THR A O 1
ATOM 539 N N . PRO A 1 72 ? -0.241 24.328 -18.469 1 60.34 72 PRO A N 1
ATOM 540 C CA . PRO A 1 72 ? 0.843 25.078 -19.109 1 60.34 72 PRO A CA 1
ATOM 541 C C . PRO A 1 72 ? 0.471 26.531 -19.406 1 60.34 72 PRO A C 1
ATOM 543 O O . PRO A 1 72 ? 1.326 27.406 -19.328 1 60.34 72 PRO A O 1
ATOM 546 N N . SER A 1 73 ? -0.639 26.812 -20.094 1 57.69 73 SER A N 1
ATOM 547 C CA . SER A 1 73 ? -1.025 28.172 -20.438 1 57.69 73 SER A CA 1
ATOM 548 C C . SER A 1 73 ? -2.322 28.578 -19.734 1 57.69 73 SER A C 1
ATOM 550 O O . SER A 1 73 ? -3.271 27.797 -19.688 1 57.69 73 SER A O 1
ATOM 552 N N . PRO A 1 74 ? -2.113 29.688 -18.859 1 47.91 74 PRO A N 1
ATOM 553 C CA . PRO A 1 74 ? -3.385 30.109 -18.266 1 47.91 74 PRO A CA 1
ATOM 554 C C . PRO A 1 74 ? -4.523 30.156 -19.281 1 47.91 74 PRO A C 1
ATOM 556 O O . PRO A 1 74 ? -5.68 30.375 -18.906 1 47.91 74 PRO A O 1
ATOM 559 N N . ARG A 1 75 ? -4.25 30.594 -20.594 1 44.91 75 ARG A N 1
ATOM 560 C CA . ARG A 1 75 ? -5.344 30.953 -21.484 1 44.91 75 ARG A CA 1
ATOM 561 C C . ARG A 1 75 ? -5.91 29.719 -22.188 1 44.91 75 ARG A C 1
ATOM 563 O O . ARG A 1 75 ? -6.523 29.844 -23.25 1 44.91 75 ARG A O 1
ATOM 570 N N . GLY A 1 76 ? -5.816 28.656 -21.578 1 46.53 76 GLY A N 1
ATOM 571 C CA . GLY A 1 76 ? -6.617 27.609 -22.203 1 46.53 76 GLY A CA 1
ATOM 572 C C . GLY A 1 76 ? -5.93 26.969 -23.391 1 46.53 76 GLY A C 1
ATOM 573 O O . GLY A 1 76 ? -6.566 26.266 -24.172 1 46.53 76 GLY A O 1
ATOM 574 N N . GLU A 1 77 ? -4.996 27.344 -23.812 1 48.94 77 GLU A N 1
ATOM 575 C CA . GLU A 1 77 ? -4.395 26.859 -25.047 1 48.94 77 GLU A CA 1
ATOM 576 C C . GLU A 1 77 ? -3.791 25.469 -24.859 1 48.94 77 GLU A C 1
ATOM 578 O O . GLU A 1 77 ? -3.41 25.109 -23.75 1 48.94 77 GLU A O 1
ATOM 583 N N . LYS A 1 78 ? -4.09 24.922 -25.984 1 58.91 78 LYS A N 1
ATOM 584 C CA . LYS A 1 78 ? -3.617 23.547 -26.125 1 58.91 78 LYS A CA 1
ATOM 585 C C . LYS A 1 78 ? -2.207 23.391 -25.562 1 58.91 78 LYS A C 1
ATOM 587 O O . LYS A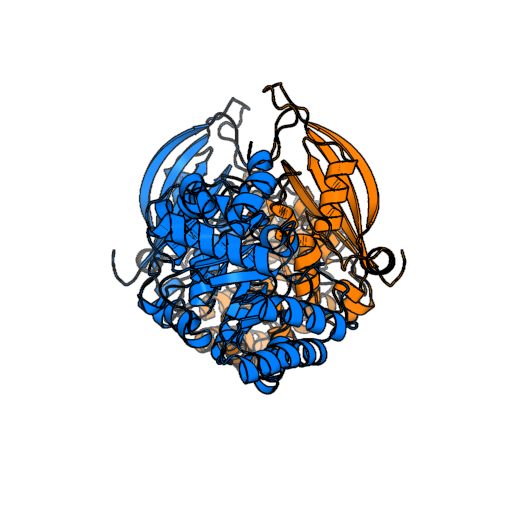 1 78 ? -1.27 24.031 -26.031 1 58.91 78 LYS A O 1
ATOM 592 N N . GLY A 1 79 ? -1.941 23.047 -24.172 1 72.25 79 GLY A N 1
ATOM 593 C CA . GLY A 1 79 ? -0.593 22.953 -23.641 1 72.25 79 GLY A CA 1
ATOM 594 C C . GLY A 1 79 ? 0.078 21.625 -23.938 1 72.25 79 GLY A C 1
ATOM 595 O O . GLY A 1 79 ? -0.57 20.688 -24.391 1 72.25 79 GLY A O 1
ATOM 596 N N . THR A 1 80 ? 1.341 21.719 -24.141 1 89.12 80 THR A N 1
ATOM 597 C CA . THR A 1 80 ? 2.195 20.562 -24.391 1 89.12 80 THR A CA 1
ATOM 598 C C . THR A 1 80 ? 2.723 19.984 -23.078 1 89.12 80 THR A C 1
ATOM 600 O O . THR A 1 80 ? 3.076 20.734 -22.156 1 89.12 80 THR A O 1
ATOM 603 N N . TYR A 1 81 ? 2.689 18.688 -22.906 1 95.44 81 TYR A N 1
ATOM 604 C CA . TYR A 1 81 ? 3.221 17.953 -21.766 1 95.44 81 TYR A CA 1
ATOM 605 C C . TYR A 1 81 ? 4.488 17.188 -22.141 1 95.44 81 TYR A C 1
ATOM 607 O O . TYR A 1 81 ? 4.449 16.266 -22.953 1 95.44 81 TYR A O 1
ATOM 615 N N . THR A 1 82 ? 5.562 17.562 -21.516 1 97.31 82 THR A N 1
ATOM 616 C CA . THR A 1 82 ? 6.844 16.938 -21.828 1 97.31 82 THR A CA 1
ATOM 617 C C . THR A 1 82 ? 7.023 15.648 -21.031 1 97.31 82 THR A C 1
ATOM 619 O O . THR A 1 82 ? 6.754 15.609 -19.828 1 97.31 82 THR A O 1
ATOM 622 N N . ARG A 1 83 ? 7.402 14.617 -21.719 1 98.25 83 ARG A N 1
ATOM 623 C CA . ARG A 1 83 ? 7.742 13.352 -21.078 1 98.25 83 ARG A CA 1
ATOM 624 C C . ARG A 1 83 ? 9.25 13.156 -21.016 1 98.25 83 ARG A C 1
ATOM 626 O O . ARG A 1 83 ? 9.961 13.477 -21.969 1 98.25 83 ARG A O 1
ATOM 633 N N . ALA A 1 84 ? 9.727 12.672 -19.859 1 98.81 84 ALA A N 1
ATOM 634 C CA . ALA A 1 84 ? 11.164 12.508 -19.688 1 98.81 84 ALA A CA 1
ATOM 635 C C . ALA A 1 84 ? 11.461 11.414 -18.656 1 98.81 84 ALA A C 1
ATOM 637 O O . ALA A 1 84 ? 10.609 11.062 -17.844 1 98.81 84 ALA A O 1
ATOM 638 N N . GLU A 1 85 ? 12.555 10.812 -18.766 1 98.81 85 GLU A N 1
ATOM 639 C CA . GLU A 1 85 ? 13.141 10.008 -17.688 1 98.81 85 GLU A CA 1
ATOM 640 C C . GLU A 1 85 ? 14.109 10.836 -16.859 1 98.81 85 GLU A C 1
ATOM 642 O O . GLU A 1 85 ? 14.938 11.578 -17.391 1 98.81 85 GLU A O 1
ATOM 647 N N . VAL A 1 86 ? 13.992 10.734 -15.578 1 98.81 86 VAL A N 1
ATOM 648 C CA . VAL A 1 86 ? 14.789 11.531 -14.656 1 98.81 86 VAL A CA 1
ATOM 649 C C . VAL A 1 86 ? 15.43 10.625 -13.609 1 98.81 86 VAL A C 1
ATOM 651 O O . VAL A 1 86 ? 14.766 9.766 -13.023 1 98.81 86 VAL A O 1
ATOM 654 N N . ALA A 1 87 ? 16.688 10.719 -13.414 1 98.62 87 ALA A N 1
ATOM 655 C CA . ALA A 1 87 ? 17.391 10.094 -12.289 1 98.62 87 ALA A CA 1
ATOM 656 C C . ALA A 1 87 ? 17.656 11.094 -11.18 1 98.62 87 ALA A C 1
ATOM 658 O O . ALA A 1 87 ? 18.172 12.188 -11.43 1 98.62 87 ALA A O 1
ATOM 659 N N . VAL A 1 88 ? 17.25 10.75 -10.016 1 98.31 88 VAL A N 1
ATOM 660 C CA . VAL A 1 88 ? 17.5 11.578 -8.836 1 98.31 88 VAL A CA 1
ATOM 661 C C . VAL A 1 88 ? 18.297 10.789 -7.805 1 98.31 88 VAL A C 1
ATOM 663 O O . VAL A 1 88 ? 18.203 9.562 -7.75 1 98.31 88 VAL A O 1
ATOM 666 N N . SER A 1 89 ? 19.109 11.5 -7.031 1 98 89 SER A N 1
ATOM 667 C CA . SER A 1 89 ? 19.812 10.859 -5.934 1 98 89 SER A CA 1
ATOM 668 C C . SER A 1 89 ? 19.484 11.508 -4.598 1 98 89 SER A C 1
ATOM 670 O O . SER A 1 89 ? 19.234 12.719 -4.535 1 98 89 SER A O 1
ATOM 672 N N . ILE A 1 90 ? 19.391 10.734 -3.568 1 98 90 ILE A N 1
ATOM 673 C CA . ILE A 1 90 ? 19.047 11.141 -2.209 1 98 90 ILE A CA 1
ATOM 674 C C . ILE A 1 90 ? 20.125 10.664 -1.238 1 98 90 ILE A C 1
ATOM 676 O O . ILE A 1 90 ? 20.516 9.492 -1.256 1 98 90 ILE A O 1
ATOM 680 N N . PRO A 1 91 ? 20.641 11.516 -0.38 1 97.62 91 PRO A N 1
ATOM 681 C CA . PRO A 1 91 ? 21.609 11.047 0.607 1 97.62 91 PRO A CA 1
ATOM 682 C C . PRO A 1 91 ? 21.062 9.922 1.484 1 97.62 91 PRO A C 1
ATOM 684 O O . PRO A 1 91 ? 19.984 10.055 2.062 1 97.62 91 PRO A O 1
ATOM 687 N N . LEU A 1 92 ? 21.844 8.859 1.606 1 97.75 92 LEU A N 1
ATOM 688 C CA . LEU A 1 92 ? 21.422 7.711 2.402 1 97.75 92 LEU A CA 1
ATOM 689 C C . LEU A 1 92 ? 21.156 8.117 3.846 1 97.75 92 LEU A C 1
ATOM 691 O O . LEU A 1 92 ? 20.25 7.574 4.488 1 97.75 92 LEU A O 1
ATOM 695 N N . GLU A 1 93 ? 21.828 9.07 4.348 1 97.31 93 GLU A N 1
ATOM 696 C CA . GLU A 1 93 ? 21.703 9.453 5.75 1 97.31 93 GLU A CA 1
ATOM 697 C C . GLU A 1 93 ? 20.344 10.094 6.027 1 97.31 93 GLU A C 1
ATOM 699 O O . GLU A 1 93 ? 19.891 10.148 7.172 1 97.31 93 GLU A O 1
ATOM 704 N N . ASN A 1 94 ? 19.656 10.656 4.949 1 97.75 94 ASN A N 1
ATOM 705 C CA . ASN A 1 94 ? 18.328 11.219 5.133 1 97.75 94 ASN A CA 1
ATOM 706 C C . ASN A 1 94 ? 17.297 10.141 5.496 1 97.75 94 ASN A C 1
ATOM 708 O O . ASN A 1 94 ? 16.375 10.391 6.27 1 97.75 94 ASN A O 1
ATOM 712 N N . VAL A 1 95 ? 17.547 8.977 4.965 1 96.38 95 VAL A N 1
ATOM 713 C CA . VAL A 1 95 ? 16.609 7.871 5.035 1 96.38 95 VAL A CA 1
ATOM 714 C C . VAL A 1 95 ? 17.016 6.91 6.148 1 96.38 95 VAL A C 1
ATOM 716 O O . VAL A 1 95 ? 16.156 6.289 6.789 1 96.38 95 VAL A O 1
ATOM 719 N N . GLY A 1 96 ? 18.281 6.922 6.387 1 95.38 96 GLY A N 1
ATOM 720 C CA . GLY A 1 96 ? 18.797 5.855 7.23 1 95.38 96 GLY A CA 1
ATOM 721 C C . GLY A 1 96 ? 18.672 4.48 6.598 1 95.38 96 GLY A C 1
ATOM 722 O O . GLY A 1 96 ? 18.672 4.355 5.371 1 95.38 96 GLY A O 1
ATOM 723 N N . HIS A 1 97 ? 18.75 3.461 7.465 1 96.25 97 HIS A N 1
ATOM 724 C CA . HIS A 1 97 ? 18.625 2.096 6.969 1 96.25 97 HIS A CA 1
ATOM 725 C C . HIS A 1 97 ? 17.203 1.563 7.195 1 96.25 97 HIS A C 1
ATOM 727 O O . HIS A 1 97 ? 17.016 0.568 7.902 1 96.25 97 HIS A O 1
ATOM 733 N N . SER A 1 98 ? 16.281 2.35 6.539 1 98.12 98 SER A N 1
ATOM 734 C CA . SER A 1 98 ? 14.859 2.018 6.664 1 98.12 98 SER A CA 1
ATOM 735 C C . SER A 1 98 ? 14.188 1.966 5.301 1 98.12 98 SER A C 1
ATOM 737 O O . SER A 1 98 ? 14.086 2.984 4.609 1 98.12 98 SER A O 1
ATOM 739 N N . ILE A 1 99 ? 13.625 0.834 4.961 1 98.56 99 ILE A N 1
ATOM 740 C CA . ILE A 1 99 ? 12.969 0.738 3.664 1 98.56 99 ILE A CA 1
ATOM 741 C C . ILE A 1 99 ? 11.633 1.47 3.711 1 98.56 99 ILE A C 1
ATOM 743 O O . ILE A 1 99 ? 11.125 1.923 2.68 1 98.56 99 ILE A O 1
ATOM 747 N N . GLN A 1 100 ? 11.016 1.609 4.945 1 98.69 100 GLN A N 1
ATOM 748 C CA . GLN A 1 100 ? 9.805 2.406 5.07 1 98.69 100 GLN A CA 1
ATOM 749 C C . GLN A 1 100 ? 10.07 3.875 4.754 1 98.69 100 GLN A C 1
ATOM 751 O O . GLN A 1 100 ? 9.312 4.512 4.023 1 98.69 100 GLN A O 1
ATOM 756 N N . ASN A 1 101 ? 11.18 4.41 5.258 1 98.5 101 ASN A N 1
ATOM 757 C CA . ASN A 1 101 ? 11.531 5.801 4.988 1 98.5 101 ASN A CA 1
ATOM 758 C C . ASN A 1 101 ? 11.992 5.988 3.543 1 98.5 101 ASN A C 1
ATOM 760 O O . ASN A 1 101 ? 11.766 7.047 2.951 1 98.5 101 ASN A O 1
ATOM 764 N N . LEU A 1 102 ? 12.695 4.949 3.057 1 98.69 102 LEU A N 1
ATOM 765 C CA . LEU A 1 102 ? 13.039 4.992 1.64 1 98.69 102 LEU A CA 1
ATOM 766 C C . LEU A 1 102 ? 11.789 5.121 0.778 1 98.69 102 LEU A C 1
ATOM 768 O O . LEU A 1 102 ? 11.727 5.965 -0.119 1 98.69 102 LEU A O 1
ATOM 772 N N . LEU A 1 103 ? 10.789 4.27 1.048 1 98.81 103 LEU A N 1
ATOM 773 C CA . LEU A 1 103 ? 9.539 4.324 0.292 1 98.81 103 LEU A CA 1
ATOM 774 C C . LEU A 1 103 ? 8.898 5.699 0.413 1 98.81 103 LEU A C 1
ATOM 776 O O . LEU A 1 103 ? 8.367 6.234 -0.567 1 98.81 103 LEU A O 1
ATOM 780 N N . THR A 1 104 ? 8.914 6.301 1.564 1 98.56 104 THR A N 1
ATOM 781 C CA . THR A 1 104 ? 8.359 7.633 1.79 1 98.56 104 THR A CA 1
ATOM 782 C C . THR A 1 104 ? 9.086 8.672 0.935 1 98.56 104 THR A C 1
ATOM 784 O O . THR A 1 104 ? 8.453 9.57 0.378 1 98.56 104 THR A O 1
ATOM 787 N N . ALA A 1 105 ? 10.352 8.539 0.817 1 98.25 105 ALA A N 1
ATOM 788 C CA . ALA A 1 105 ? 11.156 9.508 0.073 1 98.25 105 ALA A CA 1
ATOM 789 C C . ALA A 1 105 ? 10.93 9.367 -1.43 1 98.25 105 ALA A C 1
ATOM 791 O O . ALA A 1 105 ? 10.797 10.367 -2.141 1 98.25 105 ALA A O 1
ATOM 792 N N . VAL A 1 106 ? 10.852 8.094 -1.905 1 98.56 106 VAL A N 1
ATOM 793 C CA . VAL A 1 106 ? 10.883 7.906 -3.352 1 98.56 106 VAL A CA 1
ATOM 794 C C . VAL A 1 106 ? 9.461 7.738 -3.883 1 98.56 106 VAL A C 1
ATOM 796 O O . VAL A 1 106 ? 9.227 7.852 -5.09 1 98.56 106 VAL A O 1
ATOM 799 N N . GLY A 1 107 ? 8.531 7.426 -3.006 1 97.38 107 GLY A N 1
ATOM 800 C CA . GLY A 1 107 ? 7.168 7.168 -3.445 1 97.38 107 GLY A CA 1
ATOM 801 C C . GLY A 1 107 ? 6.117 7.754 -2.52 1 97.38 107 GLY A C 1
ATOM 802 O O . GLY A 1 107 ? 5.02 7.211 -2.389 1 97.38 107 GLY A O 1
ATOM 803 N N . GLY A 1 108 ? 6.41 8.742 -1.746 1 96.5 108 GLY A N 1
ATOM 804 C CA . GLY A 1 108 ? 5.465 9.383 -0.845 1 96.5 108 GLY A CA 1
ATOM 805 C C . GLY A 1 108 ? 4.621 10.445 -1.523 1 96.5 108 GLY A C 1
ATOM 806 O O . GLY A 1 108 ? 3.918 10.164 -2.494 1 96.5 108 GLY A O 1
ATOM 807 N N . ASN A 1 109 ? 4.793 11.68 -1.163 1 94.56 109 ASN A N 1
ATOM 808 C CA . ASN A 1 109 ? 3.965 12.789 -1.62 1 94.56 109 ASN A CA 1
ATOM 809 C C . ASN A 1 109 ? 4.258 13.141 -3.074 1 94.56 109 ASN A C 1
ATOM 811 O O . ASN A 1 109 ? 3.5 13.891 -3.701 1 94.56 109 ASN A O 1
ATOM 815 N N . LEU A 1 110 ? 5.273 12.531 -3.615 1 94.81 110 LEU A N 1
ATOM 816 C CA . LEU A 1 110 ? 5.699 12.82 -4.98 1 94.81 110 LEU A CA 1
ATOM 817 C C . LEU A 1 110 ? 4.562 12.586 -5.969 1 94.81 110 LEU A C 1
ATOM 819 O O . LEU A 1 110 ? 4.414 13.336 -6.938 1 94.81 110 LEU A O 1
ATOM 823 N N . PHE A 1 111 ? 3.729 11.688 -5.738 1 97.19 111 PHE A N 1
ATOM 824 C CA . PHE A 1 111 ? 2.688 11.281 -6.676 1 97.19 111 PHE A CA 1
ATOM 825 C C . PHE A 1 111 ? 1.547 12.289 -6.688 1 97.19 111 PHE A C 1
ATOM 827 O O . PHE A 1 111 ? 0.688 12.25 -7.57 1 97.19 111 PHE A O 1
ATOM 834 N N . GLU A 1 112 ? 1.583 13.258 -5.789 1 95.56 112 GLU A N 1
ATOM 835 C CA . GLU A 1 112 ? 0.487 14.219 -5.695 1 95.56 112 GLU A CA 1
ATOM 836 C C . GLU A 1 112 ? 0.916 15.594 -6.188 1 95.56 112 GLU A C 1
ATOM 838 O O . GLU A 1 112 ? 0.103 16.516 -6.246 1 95.56 112 GLU A O 1
ATOM 843 N N . LEU A 1 113 ? 2.156 15.75 -6.586 1 95.62 113 LEU A N 1
ATOM 844 C CA . LEU A 1 113 ? 2.67 17.047 -6.996 1 95.62 113 LEU A CA 1
ATOM 845 C C . LEU A 1 113 ? 1.935 17.562 -8.234 1 95.62 113 LEU A C 1
ATOM 847 O O . LEU A 1 113 ? 1.804 16.844 -9.219 1 95.62 113 LEU A O 1
ATOM 851 N N . ARG A 1 114 ? 1.534 18.734 -8.227 1 94.19 114 ARG A N 1
ATOM 852 C CA . ARG A 1 114 ? 0.774 19.328 -9.32 1 94.19 114 ARG A CA 1
ATOM 853 C C . ARG A 1 114 ? 1.683 19.656 -10.508 1 94.19 114 ARG A C 1
ATOM 855 O O . ARG A 1 114 ? 1.202 19.922 -11.609 1 94.19 114 ARG A O 1
ATOM 862 N N . HIS A 1 115 ? 2.992 19.625 -10.312 1 95.5 115 HIS A N 1
ATOM 863 C CA . HIS A 1 115 ? 3.947 19.859 -11.391 1 95.5 115 HIS A CA 1
ATOM 864 C C . HIS A 1 115 ? 3.924 18.734 -12.414 1 95.5 115 HIS A C 1
ATOM 866 O O . HIS A 1 115 ? 4.488 18.859 -13.5 1 95.5 115 HIS A O 1
ATOM 872 N N . PHE A 1 116 ? 3.248 17.672 -12.039 1 97 116 PHE A N 1
ATOM 873 C CA . PHE A 1 116 ? 3.318 16.484 -12.891 1 97 116 PHE A CA 1
ATOM 874 C C . PHE A 1 116 ? 1.925 16.047 -13.32 1 97 116 PHE A C 1
ATOM 876 O O . PHE A 1 116 ? 1.008 15.984 -12.5 1 97 116 PHE A O 1
ATOM 883 N N . SER A 1 117 ? 1.806 15.789 -14.602 1 96.62 117 SER A N 1
ATOM 884 C CA . SER A 1 117 ? 0.641 15.086 -15.125 1 96.62 117 SER A CA 1
ATOM 885 C C . SER A 1 117 ? 0.924 13.594 -15.297 1 96.62 117 SER A C 1
ATOM 887 O O . SER A 1 117 ? 0.13 12.875 -15.906 1 96.62 117 SER A O 1
ATOM 889 N N . GLY A 1 118 ? 2.025 13.172 -14.867 1 97.81 118 GLY A N 1
ATOM 890 C CA . GLY A 1 118 ? 2.463 11.789 -14.773 1 97.81 118 GLY A CA 1
ATOM 891 C C . GLY A 1 118 ? 3.768 11.625 -14.008 1 97.81 118 GLY A C 1
ATOM 892 O O . GLY A 1 118 ? 4.672 12.445 -14.141 1 97.81 118 GLY A O 1
ATOM 893 N N . ILE A 1 119 ? 3.869 10.664 -13.227 1 98.56 119 ILE A N 1
ATOM 894 C CA . ILE A 1 119 ? 5.094 10.375 -12.492 1 98.56 119 ILE A CA 1
ATOM 895 C C . ILE A 1 119 ? 5.094 8.906 -12.055 1 98.56 119 ILE A C 1
ATOM 897 O O . ILE A 1 119 ? 4.164 8.453 -11.391 1 98.56 119 ILE A O 1
ATOM 901 N N . ARG A 1 120 ? 6.082 8.18 -12.445 1 98.62 120 ARG A N 1
ATOM 902 C CA . ARG A 1 120 ? 6.227 6.758 -12.172 1 98.62 120 ARG A CA 1
ATOM 903 C C . ARG A 1 120 ? 7.656 6.422 -11.758 1 98.62 120 ARG A C 1
ATOM 905 O O . ARG A 1 120 ? 8.609 6.797 -12.438 1 98.62 120 ARG A O 1
ATOM 912 N N . LEU A 1 121 ? 7.809 5.777 -10.594 1 98.88 121 LEU A N 1
ATOM 913 C CA . LEU A 1 121 ? 9.109 5.242 -10.195 1 98.88 121 LEU A CA 1
ATOM 914 C C . LEU A 1 121 ? 9.453 3.996 -11.008 1 98.88 121 LEU A C 1
ATOM 916 O O . LEU A 1 121 ? 8.812 2.955 -10.859 1 98.88 121 LEU A O 1
ATOM 920 N N . VAL A 1 122 ? 10.5 4.086 -11.805 1 98.25 122 VAL A N 1
ATOM 921 C CA . VAL A 1 122 ? 10.75 3.039 -12.789 1 98.25 122 VAL A CA 1
ATOM 922 C C . VAL A 1 122 ? 11.844 2.1 -12.273 1 98.25 122 VAL A C 1
ATOM 924 O O . VAL A 1 122 ? 11.859 0.915 -12.617 1 98.25 122 VAL A O 1
ATOM 927 N N . ASP A 1 123 ? 12.727 2.646 -11.484 1 98.19 123 ASP A N 1
ATOM 928 C CA . ASP A 1 123 ? 13.797 1.825 -10.922 1 98.19 123 ASP A CA 1
ATOM 929 C C . ASP A 1 123 ? 14.391 2.477 -9.672 1 98.19 123 ASP A C 1
ATOM 931 O O . ASP A 1 123 ? 14.117 3.645 -9.383 1 98.19 123 ASP A O 1
ATOM 935 N N . LEU A 1 124 ? 15.117 1.671 -8.906 1 98.19 124 LEU A N 1
ATOM 936 C CA . LEU A 1 124 ? 15.695 2.104 -7.641 1 98.19 124 LEU A CA 1
ATOM 937 C C . LEU A 1 124 ? 17 1.364 -7.355 1 98.19 124 LEU A C 1
ATOM 939 O O . LEU A 1 124 ? 17.016 0.132 -7.32 1 98.19 124 LEU A O 1
ATOM 943 N N . ASP A 1 125 ? 18.047 2.104 -7.203 1 96.88 125 ASP A N 1
ATOM 944 C CA . ASP A 1 125 ? 19.312 1.53 -6.746 1 96.88 125 ASP A CA 1
ATOM 945 C C . ASP A 1 125 ? 19.469 1.674 -5.234 1 96.88 125 ASP A C 1
ATOM 947 O O . ASP A 1 125 ? 19.672 2.777 -4.73 1 96.88 125 ASP A O 1
ATOM 951 N N . VAL A 1 126 ? 19.422 0.583 -4.574 1 96 126 VAL A N 1
ATOM 952 C CA . VAL A 1 126 ? 19.516 0.569 -3.119 1 96 126 VAL A CA 1
ATOM 953 C C . VAL A 1 126 ? 20.969 0.334 -2.697 1 96 126 VAL A C 1
ATOM 955 O O . VAL A 1 126 ? 21.562 -0.688 -3.045 1 96 126 VAL A O 1
ATOM 958 N N . PRO A 1 127 ? 21.516 1.211 -1.947 1 95.19 127 PRO A N 1
ATOM 959 C CA . PRO A 1 127 ? 22.891 1.027 -1.49 1 95.19 127 PRO A CA 1
ATOM 960 C C . PRO A 1 127 ? 23.062 -0.205 -0.604 1 95.19 127 PRO A C 1
ATOM 962 O O . PRO A 1 127 ? 22.156 -0.555 0.152 1 95.19 127 PRO A O 1
ATOM 965 N N . ALA A 1 128 ? 24.234 -0.774 -0.592 1 94.81 128 ALA A N 1
ATOM 966 C CA . ALA A 1 128 ? 24.547 -2.021 0.1 1 94.81 128 ALA A CA 1
ATOM 967 C C . ALA A 1 128 ? 24.281 -1.899 1.598 1 94.81 128 ALA A C 1
ATOM 969 O O . ALA A 1 128 ? 23.719 -2.809 2.213 1 94.81 128 ALA A O 1
ATOM 970 N N . PRO A 1 129 ? 24.656 -0.747 2.207 1 95.44 129 PRO A N 1
ATOM 971 C CA . PRO A 1 129 ? 24.422 -0.671 3.652 1 95.44 129 PRO A CA 1
ATOM 972 C C . PRO A 1 129 ? 22.953 -0.745 4.027 1 95.44 129 PRO A C 1
ATOM 974 O O . PRO A 1 129 ? 22.594 -1.336 5.047 1 95.44 129 PRO A O 1
ATOM 977 N N . LEU A 1 130 ? 22.141 -0.14 3.217 1 96.56 130 LEU A N 1
ATOM 978 C CA . LEU A 1 130 ? 20.703 -0.214 3.479 1 96.56 130 LEU A CA 1
ATOM 979 C C . LEU A 1 130 ? 20.172 -1.622 3.225 1 96.56 130 LEU A C 1
ATOM 981 O O . LEU A 1 130 ? 19.406 -2.154 4.027 1 96.56 130 LEU A O 1
ATOM 985 N N . ALA A 1 131 ? 20.562 -2.217 2.158 1 96.5 131 ALA A N 1
ATOM 986 C CA . ALA A 1 131 ? 20.125 -3.578 1.85 1 96.5 131 ALA A CA 1
ATOM 987 C C . ALA A 1 131 ? 20.562 -4.555 2.941 1 96.5 131 ALA A C 1
ATOM 989 O O . ALA A 1 131 ? 19.797 -5.438 3.33 1 96.5 131 ALA A O 1
ATOM 990 N N . ALA A 1 132 ? 21.75 -4.375 3.494 1 95.88 132 ALA A N 1
ATOM 991 C CA . ALA A 1 132 ? 22.328 -5.285 4.477 1 95.88 132 ALA A CA 1
ATOM 992 C C . ALA A 1 132 ? 21.594 -5.191 5.812 1 95.88 132 ALA A C 1
ATOM 994 O O . ALA A 1 132 ? 21.688 -6.098 6.645 1 95.88 132 ALA A O 1
ATOM 995 N N . ALA A 1 133 ? 20.875 -4.098 5.984 1 96.75 133 ALA A N 1
ATOM 996 C CA . ALA A 1 133 ? 20.156 -3.9 7.238 1 96.75 133 ALA A CA 1
ATOM 997 C C . ALA A 1 133 ? 18.891 -4.75 7.277 1 96.75 133 ALA A C 1
ATOM 999 O O . ALA A 1 133 ? 18.266 -4.902 8.336 1 96.75 133 ALA A O 1
ATOM 1000 N N . TYR A 1 134 ? 18.547 -5.406 6.199 1 97.69 134 TYR A N 1
ATOM 1001 C CA . TYR A 1 134 ? 17.328 -6.207 6.133 1 97.69 134 TYR A CA 1
ATOM 1002 C C . TYR A 1 134 ? 17.656 -7.672 5.859 1 97.69 134 TYR A C 1
ATOM 1004 O O . TYR A 1 134 ? 18.656 -7.98 5.223 1 97.69 134 TYR A O 1
ATOM 1012 N N . PRO A 1 135 ? 16.781 -8.484 6.309 1 96.12 135 PRO A N 1
ATOM 1013 C CA . PRO A 1 135 ? 17.109 -9.906 6.254 1 96.12 135 PRO A CA 1
ATOM 1014 C C . PRO A 1 135 ? 17.047 -10.477 4.836 1 96.12 135 PRO A C 1
ATOM 1016 O O . PRO A 1 135 ? 17.75 -11.43 4.512 1 96.12 135 PRO A O 1
ATOM 1019 N N . GLY A 1 136 ? 16.156 -9.836 3.969 1 97.69 136 GLY A N 1
ATOM 1020 C CA . GLY A 1 136 ? 15.992 -10.391 2.633 1 97.69 136 GLY A CA 1
ATOM 1021 C C . GLY A 1 136 ? 15.375 -11.773 2.629 1 97.69 136 GLY A C 1
ATOM 1022 O O . GLY A 1 136 ? 14.93 -12.266 3.67 1 97.69 136 GLY A O 1
ATOM 1023 N N . PRO A 1 137 ? 15.336 -12.398 1.438 1 98.38 137 PRO A N 1
ATOM 1024 C CA . PRO A 1 137 ? 14.836 -13.773 1.363 1 98.38 137 PRO A CA 1
ATOM 1025 C C . PRO A 1 137 ? 15.688 -14.758 2.158 1 98.38 137 PRO A C 1
ATOM 1027 O O . PRO A 1 137 ? 16.922 -14.68 2.131 1 98.38 137 PRO A O 1
ATOM 1030 N N . GLN A 1 138 ? 15.047 -15.633 2.889 1 97.62 138 GLN A N 1
ATOM 1031 C CA . GLN A 1 138 ? 15.781 -16.609 3.691 1 97.62 138 GLN A CA 1
ATOM 1032 C C . GLN A 1 138 ? 16.141 -17.844 2.865 1 97.62 138 GLN A C 1
ATOM 1034 O O . GLN A 1 138 ? 17.203 -18.438 3.055 1 97.62 138 GLN A O 1
ATOM 1039 N N . PHE A 1 139 ? 15.281 -18.203 1.919 1 98.31 139 PHE A N 1
ATOM 1040 C CA . PHE A 1 139 ? 15.469 -19.422 1.158 1 98.31 139 PHE A CA 1
ATOM 1041 C C . PHE A 1 139 ? 15.789 -19.125 -0.299 1 98.31 139 PHE A C 1
ATOM 1043 O O . PHE A 1 139 ? 16.688 -19.734 -0.889 1 98.31 139 PHE A O 1
ATOM 1050 N N . GLY A 1 140 ? 15.094 -18.062 -0.815 1 97.81 140 GLY A N 1
ATOM 1051 C CA . GLY A 1 140 ? 15.305 -17.75 -2.219 1 97.81 140 GLY A CA 1
ATOM 1052 C C . GLY A 1 140 ? 15.117 -18.953 -3.135 1 97.81 140 GLY A C 1
ATOM 1053 O O . GLY A 1 140 ? 14.18 -19.719 -2.965 1 97.81 140 GLY A O 1
ATOM 1054 N N . VAL A 1 141 ? 15.953 -19 -4.137 1 97.88 141 VAL A N 1
ATOM 1055 C CA . VAL A 1 141 ? 15.836 -20.047 -5.152 1 97.88 141 VAL A CA 1
ATOM 1056 C C . VAL A 1 141 ? 16.422 -21.359 -4.621 1 97.88 141 VAL A C 1
ATOM 1058 O O . VAL A 1 141 ? 15.711 -22.359 -4.516 1 97.88 141 VAL A O 1
ATOM 1061 N N . GLU A 1 142 ? 17.609 -21.312 -4.156 1 97.5 142 GLU A N 1
ATOM 1062 C CA . GLU A 1 142 ? 18.312 -22.516 -3.742 1 97.5 142 GLU A CA 1
ATOM 1063 C C . GLU A 1 142 ? 17.656 -23.141 -2.512 1 97.5 142 GLU A C 1
ATOM 1065 O O . GLU A 1 142 ? 17.484 -24.359 -2.441 1 97.5 142 GLU A O 1
ATOM 1070 N N . GLY A 1 143 ? 17.344 -22.25 -1.568 1 97.88 143 GLY A N 1
ATOM 1071 C CA . GLY A 1 143 ? 16.688 -22.75 -0.369 1 97.88 143 GLY A CA 1
ATOM 1072 C C . GLY A 1 143 ? 15.359 -23.406 -0.648 1 97.88 143 GLY A C 1
ATOM 1073 O O . GLY A 1 143 ? 15.031 -24.438 -0.051 1 97.88 143 GLY A O 1
ATOM 1074 N N . THR A 1 144 ? 14.609 -22.844 -1.54 1 98.38 144 THR A N 1
ATOM 1075 C CA . THR A 1 144 ? 13.328 -23.422 -1.93 1 98.38 144 THR A CA 1
ATOM 1076 C C . THR A 1 144 ? 13.531 -24.797 -2.562 1 98.38 144 THR A C 1
ATOM 1078 O O . THR A 1 144 ? 12.82 -25.75 -2.221 1 98.38 144 THR A O 1
ATOM 1081 N N . ARG A 1 145 ? 14.469 -24.922 -3.455 1 98 145 ARG A N 1
ATOM 1082 C CA . ARG A 1 145 ? 14.75 -26.188 -4.129 1 98 145 ARG A CA 1
ATOM 1083 C C . ARG A 1 145 ? 15.219 -27.25 -3.135 1 98 145 ARG A C 1
ATOM 1085 O O . ARG A 1 145 ? 14.875 -28.422 -3.27 1 98 145 ARG A O 1
ATOM 1092 N N . ARG A 1 146 ? 15.93 -26.797 -2.16 1 97.44 146 ARG A N 1
ATOM 1093 C CA . ARG A 1 146 ? 16.422 -27.734 -1.146 1 97.44 146 ARG A CA 1
ATOM 1094 C C . ARG A 1 146 ? 15.266 -28.297 -0.323 1 97.44 146 ARG A C 1
ATOM 1096 O O . ARG A 1 146 ? 15.258 -29.484 0.01 1 97.44 146 ARG A O 1
ATOM 1103 N N . VAL A 1 147 ? 14.312 -27.484 -0.022 1 95.94 147 VAL A N 1
ATOM 1104 C CA . VAL A 1 147 ? 13.172 -27.906 0.792 1 95.94 147 VAL A CA 1
ATOM 1105 C C . VAL A 1 147 ? 12.391 -28.984 0.061 1 95.94 147 VAL A C 1
ATOM 1107 O O . VAL A 1 147 ? 11.953 -29.969 0.672 1 95.94 147 VAL A O 1
ATOM 1110 N N . VAL A 1 148 ? 12.234 -28.875 -1.24 1 96.56 148 VAL A N 1
ATOM 1111 C CA . VAL A 1 148 ? 11.344 -29.75 -1.984 1 96.56 148 VAL A CA 1
ATOM 1112 C C . VAL A 1 148 ? 12.172 -30.781 -2.756 1 96.56 148 VAL A C 1
ATOM 1114 O O . VAL A 1 148 ? 11.625 -31.766 -3.277 1 96.56 148 VAL A O 1
ATOM 1117 N N . ASP A 1 149 ? 13.461 -30.609 -2.803 1 96.81 149 ASP A N 1
ATOM 1118 C CA . ASP A 1 149 ? 14.414 -31.484 -3.494 1 96.81 149 ASP A CA 1
ATOM 1119 C C . ASP A 1 149 ? 14.047 -31.625 -4.969 1 96.81 149 ASP A C 1
ATOM 1121 O O . ASP A 1 149 ? 13.906 -32.75 -5.469 1 96.81 149 ASP A O 1
ATOM 1125 N N . VAL A 1 150 ? 13.828 -30.578 -5.625 1 97.5 150 VAL A N 1
ATOM 1126 C CA . VAL A 1 150 ? 13.586 -30.516 -7.062 1 97.5 150 VAL A CA 1
ATOM 1127 C C . VAL A 1 150 ? 14.656 -29.656 -7.734 1 97.5 150 VAL A C 1
ATOM 1129 O O . VAL A 1 150 ? 14.836 -28.5 -7.391 1 97.5 150 VAL A O 1
ATOM 1132 N N . TRP A 1 151 ? 15.305 -30.281 -8.648 1 96.75 151 TRP A N 1
ATOM 1133 C CA . TRP A 1 151 ? 16.453 -29.625 -9.273 1 96.75 151 TRP A CA 1
ATOM 1134 C C . TRP A 1 151 ? 16.344 -29.703 -10.797 1 96.75 151 TRP A C 1
ATOM 1136 O O . TRP A 1 151 ? 15.656 -30.562 -11.344 1 96.75 151 TRP A O 1
ATOM 1146 N N . ASP A 1 152 ? 16.859 -28.75 -11.578 1 95 152 ASP A N 1
ATOM 1147 C CA . ASP A 1 152 ? 17.125 -28.719 -13.016 1 95 152 ASP A CA 1
ATOM 1148 C C . ASP A 1 152 ? 15.828 -28.609 -13.812 1 95 152 ASP A C 1
ATOM 1150 O O . ASP A 1 152 ? 15.805 -28.891 -15.008 1 95 152 ASP A O 1
ATOM 1154 N N . ARG A 1 153 ? 14.773 -28.297 -13.203 1 98 153 ARG A N 1
ATOM 1155 C CA . ARG A 1 153 ? 13.477 -27.984 -13.805 1 98 153 ARG A CA 1
ATOM 1156 C C . ARG A 1 153 ? 12.68 -27.031 -12.922 1 98 153 ARG A C 1
ATOM 1158 O O . ARG A 1 153 ? 13.008 -26.844 -11.75 1 98 153 ARG A O 1
ATOM 1165 N N . PRO A 1 154 ? 11.664 -26.391 -13.461 1 98.69 154 PRO A N 1
ATOM 1166 C CA . PRO A 1 154 ? 10.82 -25.562 -12.594 1 98.69 154 PRO A CA 1
ATOM 1167 C C . PRO A 1 154 ? 10.023 -26.391 -11.586 1 98.69 154 PRO A C 1
ATOM 1169 O O . PRO A 1 154 ? 9.812 -27.594 -11.789 1 98.69 154 PRO A O 1
ATOM 1172 N N . LEU A 1 155 ? 9.68 -25.766 -10.523 1 98.75 155 LEU A N 1
ATOM 1173 C CA . LEU A 1 155 ? 8.703 -26.375 -9.625 1 98.75 155 LEU A CA 1
ATOM 1174 C C . LEU A 1 155 ? 7.293 -26.219 -10.172 1 98.75 155 LEU A C 1
ATOM 1176 O O . LEU A 1 155 ? 6.848 -25.094 -10.453 1 98.75 155 LEU A O 1
ATOM 1180 N N . ILE A 1 156 ? 6.625 -27.297 -10.383 1 98.69 156 ILE A N 1
ATOM 1181 C CA . ILE A 1 156 ? 5.266 -27.297 -10.914 1 98.69 156 ILE A CA 1
ATOM 1182 C C . ILE A 1 156 ? 4.262 -27.25 -9.766 1 98.69 156 ILE A C 1
ATOM 1184 O O . ILE A 1 156 ? 4.324 -28.094 -8.852 1 98.69 156 ILE A O 1
ATOM 1188 N N . GLY A 1 157 ? 3.41 -26.281 -9.82 1 98.38 157 GLY A N 1
ATOM 1189 C CA . GLY A 1 157 ? 2.471 -26.156 -8.719 1 98.38 157 GLY A CA 1
ATOM 1190 C C . GLY A 1 157 ? 1.095 -25.703 -9.156 1 98.38 157 GLY A C 1
ATOM 1191 O O . GLY A 1 157 ? 0.826 -25.578 -10.352 1 98.38 157 GLY A O 1
ATOM 1192 N N . THR A 1 158 ? 0.229 -25.547 -8.164 1 96.81 158 THR A N 1
ATOM 1193 C CA . THR A 1 158 ? -1.13 -25.078 -8.391 1 96.81 158 THR A CA 1
ATOM 1194 C C . THR A 1 158 ? -1.662 -24.344 -7.164 1 96.81 158 THR A C 1
ATOM 1196 O O . THR A 1 158 ? -0.966 -24.234 -6.152 1 96.81 158 THR A O 1
ATOM 1199 N N . ILE A 1 159 ? -2.801 -23.766 -7.316 1 95.5 159 ILE A N 1
ATOM 1200 C CA . ILE A 1 159 ? -3.539 -23.078 -6.262 1 95.5 159 ILE A CA 1
ATOM 1201 C C . ILE A 1 159 ? -4.77 -23.891 -5.875 1 95.5 159 ILE A C 1
ATOM 1203 O O . ILE A 1 159 ? -5.465 -24.422 -6.746 1 95.5 159 ILE A O 1
ATOM 1207 N N . VAL A 1 160 ? -4.988 -24.016 -4.645 1 94.88 160 VAL A N 1
ATOM 1208 C CA . VAL A 1 160 ? -6.23 -24.641 -4.207 1 94.88 160 VAL A CA 1
ATOM 1209 C C . VAL A 1 160 ? -7.422 -23.828 -4.707 1 94.88 160 VAL A C 1
ATOM 1211 O O . VAL A 1 160 ? -7.496 -22.609 -4.473 1 94.88 160 VAL A O 1
ATOM 1214 N N . LYS A 1 161 ? -8.297 -24.469 -5.379 1 92.12 161 LYS A N 1
ATOM 1215 C CA . LYS A 1 161 ? -9.539 -23.875 -5.852 1 92.12 161 LYS A CA 1
ATOM 1216 C C . LYS A 1 161 ? -10.742 -24.734 -5.48 1 92.12 161 LYS A C 1
ATOM 1218 O O . LYS A 1 161 ? -10.641 -25.969 -5.453 1 92.12 161 LYS A O 1
ATOM 1223 N N . PRO A 1 162 ? -11.906 -24.172 -5.285 1 93.56 162 PRO A N 1
ATOM 1224 C CA . PRO A 1 162 ? -12.227 -22.75 -5.352 1 93.56 162 PRO A CA 1
ATOM 1225 C C . PRO A 1 162 ? -11.461 -21.922 -4.316 1 93.56 162 PRO A C 1
ATOM 1227 O O . PRO A 1 162 ? -10.93 -22.469 -3.354 1 93.56 162 PRO A O 1
ATOM 1230 N N . SER A 1 163 ? -11.422 -20.625 -4.539 1 94.31 163 SER A N 1
ATOM 1231 C CA . SER A 1 163 ? -10.586 -19.734 -3.744 1 94.31 163 SER A CA 1
ATOM 1232 C C . SER A 1 163 ? -11.016 -19.734 -2.281 1 94.31 163 SER A C 1
ATOM 1234 O O . SER A 1 163 ? -10.188 -19.531 -1.387 1 94.31 163 SER A O 1
ATOM 1236 N N . VAL A 1 164 ? -12.289 -19.875 -2.035 1 96.81 164 VAL A N 1
ATOM 1237 C CA . VAL A 1 164 ? -12.844 -19.906 -0.684 1 96.81 164 VAL A CA 1
ATOM 1238 C C . VAL A 1 164 ? -13.938 -20.969 -0.593 1 96.81 164 VAL A C 1
ATOM 1240 O O . VAL A 1 164 ? -14.438 -21.438 -1.616 1 96.81 164 VAL A O 1
ATOM 1243 N N . GLY A 1 165 ? -14.188 -21.406 0.642 1 96.56 165 GLY A N 1
ATOM 1244 C CA . GLY A 1 165 ? -15.391 -22.188 0.861 1 96.56 165 GLY A CA 1
ATOM 1245 C C . GLY A 1 165 ? -15.094 -23.625 1.264 1 96.56 165 GLY A C 1
ATOM 1246 O O . GLY A 1 165 ? -15.922 -24.281 1.89 1 96.56 165 GLY A O 1
ATOM 1247 N N . LEU A 1 166 ? -13.953 -24.156 0.885 1 97.19 166 LEU A N 1
ATOM 1248 C CA . LEU A 1 166 ? -13.633 -25.531 1.231 1 97.19 166 LEU A CA 1
ATOM 1249 C C . LEU A 1 166 ? -13.375 -25.672 2.729 1 97.19 166 LEU A C 1
ATOM 1251 O O . LEU A 1 166 ? -12.75 -24.812 3.338 1 97.19 166 LEU A O 1
ATOM 1255 N N . SER A 1 167 ? -13.867 -26.75 3.273 1 97.44 167 SER A N 1
ATOM 1256 C CA . SER A 1 167 ? -13.492 -27.109 4.637 1 97.44 167 SER A CA 1
ATOM 1257 C C . SER A 1 167 ? -12.055 -27.609 4.699 1 97.44 167 SER A C 1
ATOM 1259 O O . SER A 1 167 ? -11.453 -27.922 3.672 1 97.44 167 SER A O 1
ATOM 1261 N N . PRO A 1 168 ? -11.523 -27.641 5.914 1 98.44 168 PRO A N 1
ATOM 1262 C CA . PRO A 1 168 ? -10.172 -28.203 6.062 1 98.44 168 PRO A CA 1
ATOM 1263 C C . PRO A 1 168 ? -10.055 -29.609 5.488 1 98.44 168 PRO A C 1
ATOM 1265 O O . PRO A 1 168 ? -9.078 -29.906 4.797 1 98.44 168 PRO A O 1
ATOM 1268 N N . GLU A 1 169 ? -11.047 -30.453 5.703 1 97.94 169 GLU A N 1
ATOM 1269 C CA . GLU A 1 169 ? -11.031 -31.828 5.215 1 97.94 169 GLU A CA 1
ATOM 1270 C C . GLU A 1 169 ? -11.07 -31.875 3.691 1 97.94 169 GLU A C 1
ATOM 1272 O O . GLU A 1 169 ? -10.344 -32.656 3.07 1 97.94 169 GLU A O 1
ATOM 1277 N N . GLU A 1 170 ? -11.93 -31.047 3.168 1 97.12 170 GLU A N 1
ATOM 1278 C CA . GLU A 1 170 ? -12.023 -30.984 1.712 1 97.12 170 GLU A CA 1
ATOM 1279 C C . GLU A 1 170 ? -10.711 -30.5 1.095 1 97.12 170 GLU A C 1
ATOM 1281 O O . GLU A 1 170 ? -10.289 -31 0.048 1 97.12 170 GLU A O 1
ATOM 1286 N N . THR A 1 171 ? -10.086 -29.547 1.704 1 97.88 171 THR A N 1
ATOM 1287 C CA . THR A 1 171 ? -8.789 -29.062 1.236 1 97.88 171 THR A CA 1
ATOM 1288 C C . THR A 1 171 ? -7.738 -30.156 1.317 1 97.88 171 THR A C 1
ATOM 1290 O O . THR A 1 171 ? -6.953 -30.344 0.385 1 97.88 171 THR A O 1
ATOM 1293 N N . GLY A 1 172 ? -7.711 -30.844 2.424 1 98.19 172 GLY A N 1
ATOM 1294 C CA . GLY A 1 172 ? -6.801 -31.969 2.57 1 98.19 172 GLY A CA 1
ATOM 1295 C C . GLY A 1 172 ? -6.984 -33.031 1.501 1 98.19 172 GLY A C 1
ATOM 1296 O O . GLY A 1 172 ? -6.008 -33.562 0.961 1 98.19 172 GLY A O 1
ATOM 1297 N N . ASP A 1 173 ? -8.25 -33.344 1.172 1 97.25 173 ASP A N 1
ATOM 1298 C CA . ASP A 1 173 ? -8.562 -34.344 0.15 1 97.25 173 ASP A CA 1
ATOM 1299 C C . ASP A 1 173 ? -8.055 -33.906 -1.221 1 97.25 173 ASP A C 1
ATOM 1301 O O . ASP A 1 173 ? -7.508 -34.719 -1.976 1 97.25 173 ASP A O 1
ATOM 1305 N N . LEU A 1 174 ? -8.266 -32.656 -1.482 1 95.75 174 LEU A N 1
ATOM 1306 C CA . LEU A 1 174 ? -7.781 -32.125 -2.752 1 95.75 174 LEU A CA 1
ATOM 1307 C C . LEU A 1 174 ? -6.258 -32.219 -2.826 1 95.75 174 LEU A C 1
ATOM 1309 O O . LEU A 1 174 ? -5.699 -32.594 -3.854 1 95.75 174 LEU A O 1
ATOM 1313 N N . VAL A 1 175 ? -5.59 -31.844 -1.762 1 97.88 175 VAL A N 1
ATOM 1314 C CA . VAL A 1 175 ? -4.129 -31.875 -1.739 1 97.88 175 VAL A CA 1
ATOM 1315 C C . VAL A 1 175 ? -3.631 -33.312 -1.867 1 97.88 175 VAL A C 1
ATOM 1317 O O . VAL A 1 175 ? -2.621 -33.562 -2.527 1 97.88 175 VAL A O 1
ATOM 1320 N N . ARG A 1 176 ? -4.344 -34.25 -1.289 1 97.38 176 ARG A N 1
ATOM 1321 C CA . ARG A 1 176 ? -3.99 -35.656 -1.442 1 97.38 176 ARG A CA 1
ATOM 1322 C C . ARG A 1 176 ? -3.98 -36.062 -2.912 1 97.38 176 ARG A C 1
ATOM 1324 O O . ARG A 1 176 ? -3.045 -36.719 -3.373 1 97.38 176 ARG A O 1
ATOM 1331 N N . GLU A 1 177 ? -5.012 -35.625 -3.596 1 95.5 177 GLU A N 1
ATOM 1332 C CA . GLU A 1 177 ? -5.09 -35.938 -5.023 1 95.5 177 GLU A CA 1
ATOM 1333 C C . GLU A 1 177 ? -3.924 -35.312 -5.781 1 95.5 177 GLU A C 1
ATOM 1335 O O . GLU A 1 177 ? -3.354 -35.938 -6.676 1 95.5 177 GLU A O 1
ATOM 1340 N N . LEU A 1 178 ? -3.588 -34.125 -5.449 1 96.94 178 LEU A N 1
ATOM 1341 C CA . LEU A 1 178 ? -2.543 -33.375 -6.141 1 96.94 178 LEU A CA 1
ATOM 1342 C C . LEU A 1 178 ? -1.169 -33.969 -5.863 1 96.94 178 LEU A C 1
ATOM 1344 O O . LEU A 1 178 ? -0.336 -34.062 -6.77 1 96.94 178 LEU A O 1
ATOM 1348 N N . VAL A 1 179 ? -0.906 -34.344 -4.605 1 97.31 179 VAL A N 1
ATOM 1349 C CA . VAL A 1 179 ? 0.396 -34.906 -4.262 1 97.31 179 VAL A CA 1
ATOM 1350 C C . VAL A 1 179 ? 0.546 -36.281 -4.902 1 97.31 179 VAL A C 1
ATOM 1352 O O . VAL A 1 179 ? 1.644 -36.656 -5.312 1 97.31 179 VAL A O 1
ATOM 1355 N N . ASP A 1 180 ? -0.553 -37.031 -4.965 1 96.5 180 ASP A N 1
ATOM 1356 C CA . ASP A 1 180 ? -0.528 -38.312 -5.641 1 96.5 180 ASP A CA 1
ATOM 1357 C C . ASP A 1 180 ? -0.257 -38.156 -7.133 1 96.5 180 ASP A C 1
ATOM 1359 O O . ASP A 1 180 ? 0.288 -39.062 -7.773 1 96.5 180 ASP A O 1
ATOM 1363 N N . ALA A 1 181 ? -0.636 -37 -7.617 1 96.62 181 ALA A N 1
ATOM 1364 C CA . ALA A 1 181 ? -0.44 -36.688 -9.031 1 96.62 181 ALA A CA 1
ATOM 1365 C C . ALA A 1 181 ? 1.004 -36.281 -9.305 1 96.62 181 ALA A C 1
ATOM 1367 O O . ALA A 1 181 ? 1.401 -36.125 -10.461 1 96.62 181 ALA A O 1
ATOM 1368 N N . GLY A 1 182 ? 1.764 -36.062 -8.281 1 96.81 182 GLY A N 1
ATOM 1369 C CA . GLY A 1 182 ? 3.182 -35.781 -8.445 1 96.81 182 GLY A CA 1
ATOM 1370 C C . GLY A 1 182 ? 3.51 -34.312 -8.453 1 96.81 182 GLY A C 1
ATOM 1371 O O . GLY A 1 182 ? 4.555 -33.906 -8.961 1 96.81 182 GLY A O 1
ATOM 1372 N N . ILE A 1 183 ? 2.709 -33.469 -7.879 1 98.12 183 ILE A N 1
ATOM 1373 C CA . ILE A 1 183 ? 2.914 -32.031 -7.855 1 98.12 183 ILE A CA 1
ATOM 1374 C C . ILE A 1 183 ? 4.078 -31.703 -6.93 1 98.12 183 ILE A C 1
ATOM 1376 O O . ILE A 1 183 ? 4.473 -32.5 -6.09 1 98.12 183 ILE A O 1
ATOM 1380 N N . ASP A 1 184 ? 4.73 -30.516 -7.168 1 98.38 184 ASP A N 1
ATOM 1381 C CA . ASP A 1 184 ? 5.84 -30.062 -6.328 1 98.38 184 ASP A CA 1
ATOM 1382 C C . ASP A 1 184 ? 5.367 -29.062 -5.277 1 98.38 184 ASP A C 1
ATOM 1384 O O . ASP A 1 184 ? 5.984 -28.922 -4.219 1 98.38 184 ASP A O 1
ATOM 1388 N N . PHE A 1 185 ? 4.32 -28.328 -5.617 1 98.69 185 PHE A N 1
ATOM 1389 C CA . PHE A 1 185 ? 3.971 -27.125 -4.867 1 98.69 185 PHE A CA 1
ATOM 1390 C C . PHE A 1 185 ? 2.467 -26.875 -4.906 1 98.69 185 PHE A C 1
ATOM 1392 O O . PHE A 1 185 ? 1.844 -26.984 -5.965 1 98.69 185 PHE A O 1
ATOM 1399 N N . VAL A 1 186 ? 1.892 -26.609 -3.773 1 98.5 186 VAL A N 1
ATOM 1400 C CA . VAL A 1 186 ? 0.501 -26.188 -3.652 1 98.5 186 VAL A CA 1
ATOM 1401 C C . VAL A 1 186 ? 0.417 -24.938 -2.771 1 98.5 186 VAL A C 1
ATOM 1403 O O . VAL A 1 186 ? 1.141 -24.828 -1.78 1 98.5 186 VAL A O 1
ATOM 1406 N N . LYS A 1 187 ? -0.396 -24 -3.131 1 98.25 187 LYS A N 1
ATOM 1407 C CA . LYS A 1 187 ? -0.605 -22.859 -2.24 1 98.25 187 LYS A CA 1
ATOM 1408 C C . LYS A 1 187 ? -2.092 -22.625 -1.987 1 98.25 187 LYS A C 1
ATOM 1410 O O . LYS A 1 187 ? -2.93 -22.953 -2.828 1 98.25 187 LYS A O 1
ATOM 1415 N N . ASP A 1 188 ? -2.408 -22.031 -0.833 1 98.12 188 ASP A N 1
ATOM 1416 C CA . ASP A 1 188 ? -3.725 -21.438 -0.609 1 98.12 188 ASP A CA 1
ATOM 1417 C C . ASP A 1 188 ? -3.967 -20.266 -1.549 1 98.12 188 ASP A C 1
ATOM 1419 O O . ASP A 1 188 ? -3.025 -19.562 -1.941 1 98.12 188 ASP A O 1
ATOM 1423 N N . ASP A 1 189 ? -5.223 -20.094 -1.91 1 96.81 189 ASP A N 1
ATOM 1424 C CA . ASP A 1 189 ? -5.594 -18.859 -2.576 1 96.81 189 ASP A CA 1
ATOM 1425 C C . ASP A 1 189 ? -5.418 -17.656 -1.643 1 96.81 189 ASP A C 1
ATOM 1427 O O . ASP A 1 189 ? -5.531 -17.797 -0.422 1 96.81 189 ASP A O 1
ATOM 1431 N N . GLU A 1 190 ? -5.102 -16.469 -2.184 1 97.5 190 GLU A N 1
ATOM 1432 C CA . GLU A 1 190 ? -4.891 -15.273 -1.371 1 97.5 190 GLU A CA 1
ATOM 1433 C C . GLU A 1 190 ? -6.168 -14.859 -0.649 1 97.5 190 GLU A C 1
ATOM 1435 O O . GLU A 1 190 ? -6.121 -14.117 0.33 1 97.5 190 GLU A O 1
ATOM 1440 N N . LEU A 1 191 ? -7.324 -15.375 -1.046 1 97.81 191 LEU A N 1
ATOM 1441 C CA . LEU A 1 191 ? -8.594 -14.945 -0.461 1 97.81 191 LEU A CA 1
ATOM 1442 C C . LEU A 1 191 ? -8.898 -15.727 0.812 1 97.81 191 LEU A C 1
ATOM 1444 O O . LEU A 1 191 ? -9.758 -15.336 1.597 1 97.81 191 LEU A O 1
ATOM 1448 N N . ILE A 1 192 ? -8.211 -16.844 1.008 1 98 192 ILE A N 1
ATOM 1449 C CA . ILE A 1 192 ? -8.516 -17.625 2.197 1 98 192 ILE A CA 1
ATOM 1450 C C . ILE A 1 192 ? -7.336 -17.578 3.164 1 98 192 ILE A C 1
ATOM 1452 O O . ILE A 1 192 ? -6.297 -18.203 2.916 1 98 192 ILE A O 1
ATOM 1456 N N . SER A 1 193 ? -7.465 -16.875 4.215 1 97.81 193 SER A N 1
ATOM 1457 C CA . SER A 1 193 ? -6.461 -16.875 5.277 1 97.81 193 SER A CA 1
ATOM 1458 C C . SER A 1 193 ? -6.938 -17.688 6.48 1 97.81 193 SER A C 1
ATOM 1460 O O . SER A 1 193 ? -6.816 -18.906 6.504 1 97.81 193 SER A O 1
ATOM 1462 N N . ASP A 1 194 ? -7.746 -17.062 7.367 1 98.44 194 ASP A N 1
ATOM 1463 C CA . ASP A 1 194 ? -8.18 -17.766 8.578 1 98.44 194 ASP A CA 1
ATOM 1464 C C . ASP A 1 194 ? -9.68 -17.562 8.812 1 98.44 194 ASP A C 1
ATOM 1466 O O . ASP A 1 194 ? -10.094 -17.172 9.906 1 98.44 194 ASP A O 1
ATOM 1470 N N . PRO A 1 195 ? -10.453 -17.875 7.863 1 97.75 195 PRO A N 1
ATOM 1471 C CA . PRO A 1 195 ? -11.891 -17.734 8.094 1 97.75 195 PRO A CA 1
ATOM 1472 C C . PRO A 1 195 ? -12.422 -18.734 9.125 1 97.75 195 PRO A C 1
ATOM 1474 O O . PRO A 1 195 ? -11.773 -19.75 9.398 1 97.75 195 PRO A O 1
ATOM 1477 N N . PRO A 1 196 ? -13.594 -18.453 9.695 1 97.25 196 PRO A N 1
ATOM 1478 C CA . PRO A 1 196 ? -14.109 -19.328 10.758 1 97.25 196 PRO A CA 1
ATOM 1479 C C . PRO A 1 196 ? -14.398 -20.734 10.266 1 97.25 196 PRO A C 1
ATOM 1481 O O . PRO A 1 196 ? -14.32 -21.688 11.047 1 97.25 196 PRO A O 1
ATOM 1484 N N . TYR A 1 197 ? -14.672 -20.969 9.008 1 97.62 197 TYR A N 1
ATOM 1485 C CA . TYR A 1 197 ? -15.039 -22.281 8.492 1 97.62 197 TYR A CA 1
ATOM 1486 C C . TYR A 1 197 ? -13.805 -23.094 8.117 1 97.62 197 TYR A C 1
ATOM 1488 O O . TYR A 1 197 ? -13.898 -24.297 7.844 1 97.62 197 TYR A O 1
ATOM 1496 N N . SER A 1 198 ? -12.695 -22.469 8.117 1 98.31 198 SER A N 1
ATOM 1497 C CA . SER A 1 198 ? -11.445 -23.109 7.738 1 98.31 198 SER A CA 1
ATOM 1498 C C . SER A 1 198 ? -10.25 -22.438 8.406 1 98.31 198 SER A C 1
ATOM 1500 O O . SER A 1 198 ? -9.406 -21.844 7.727 1 98.31 198 SER A O 1
ATOM 1502 N N . ARG A 1 199 ? -10.133 -22.625 9.68 1 98.38 199 ARG A N 1
ATOM 1503 C CA . ARG A 1 199 ? -9.055 -22.031 10.461 1 98.38 199 ARG A CA 1
ATOM 1504 C C . ARG A 1 199 ? -7.699 -22.578 10.016 1 98.38 199 ARG A C 1
ATOM 1506 O O . ARG A 1 199 ? -7.582 -23.734 9.625 1 98.38 199 ARG A O 1
ATOM 1513 N N . VAL A 1 200 ? -6.676 -21.781 10.125 1 98.75 200 VAL A N 1
ATOM 1514 C CA . VAL A 1 200 ? -5.332 -22.156 9.695 1 98.75 200 VAL A CA 1
ATOM 1515 C C . VAL A 1 200 ? -4.902 -23.453 10.383 1 98.75 200 VAL A C 1
ATOM 1517 O O . VAL A 1 200 ? -4.379 -24.359 9.742 1 98.75 200 VAL A O 1
ATOM 1520 N N . ALA A 1 201 ? -5.152 -23.531 11.664 1 98.69 201 ALA A N 1
ATOM 1521 C CA . ALA A 1 201 ? -4.734 -24.688 12.438 1 98.69 201 ALA A CA 1
ATOM 1522 C C . ALA A 1 201 ? -5.359 -25.969 11.898 1 98.69 201 ALA A C 1
ATOM 1524 O O . ALA A 1 201 ? -4.672 -26.969 11.711 1 98.69 201 ALA A O 1
ATOM 1525 N N . ASP A 1 202 ? -6.656 -25.938 11.586 1 98.81 202 ASP A N 1
ATOM 1526 C CA . ASP A 1 202 ? -7.367 -27.109 11.078 1 98.81 202 ASP A CA 1
ATOM 1527 C C . ASP A 1 202 ? -6.949 -27.422 9.641 1 98.81 202 ASP A C 1
ATOM 1529 O O . ASP A 1 202 ? -6.75 -28.578 9.289 1 98.81 202 ASP A O 1
ATOM 1533 N N . ARG A 1 203 ? -6.816 -26.406 8.883 1 98.81 203 ARG A N 1
ATOM 1534 C CA . ARG A 1 203 ? -6.52 -26.562 7.457 1 98.81 203 ARG A CA 1
ATOM 1535 C C . ARG A 1 203 ? -5.117 -27.125 7.25 1 98.81 203 ARG A C 1
ATOM 1537 O O . ARG A 1 203 ? -4.934 -28.078 6.5 1 98.81 203 ARG A O 1
ATOM 1544 N N . VAL A 1 204 ? -4.137 -26.547 7.941 1 98.81 204 VAL A N 1
ATOM 1545 C CA . VAL A 1 204 ? -2.764 -27.016 7.77 1 98.81 204 VAL A CA 1
ATOM 1546 C C . VAL A 1 204 ? -2.637 -28.438 8.281 1 98.81 204 VAL A C 1
ATOM 1548 O O . VAL A 1 204 ? -1.894 -29.25 7.719 1 98.81 204 VAL A O 1
ATOM 1551 N N . THR A 1 205 ? -3.363 -28.781 9.32 1 98.69 205 THR A N 1
ATOM 1552 C CA . THR A 1 205 ? -3.342 -30.141 9.859 1 98.69 205 THR A CA 1
ATOM 1553 C C . THR A 1 205 ? -3.865 -31.141 8.828 1 98.69 205 THR A C 1
ATOM 1555 O O . THR A 1 205 ? -3.242 -32.188 8.586 1 98.69 205 THR A O 1
ATOM 1558 N N . ALA A 1 206 ? -4.969 -30.828 8.203 1 98.69 206 ALA A N 1
ATOM 1559 C CA . ALA A 1 206 ? -5.562 -31.703 7.199 1 98.69 206 ALA A CA 1
ATOM 1560 C C . ALA A 1 206 ? -4.648 -31.828 5.984 1 98.69 206 ALA A C 1
ATOM 1562 O O . ALA A 1 206 ? -4.473 -32.938 5.449 1 98.69 206 ALA A O 1
ATOM 1563 N N . VAL A 1 207 ? -4.086 -30.766 5.594 1 98.81 207 VAL A N 1
ATOM 1564 C CA . VAL A 1 207 ? -3.248 -30.734 4.398 1 98.81 207 VAL A CA 1
ATOM 1565 C C . VAL A 1 207 ? -1.957 -31.516 4.656 1 98.81 207 VAL A C 1
ATOM 1567 O O . VAL A 1 207 ? -1.539 -32.344 3.832 1 98.81 207 VAL A O 1
ATOM 1570 N N . MET A 1 208 ? -1.315 -31.266 5.812 1 98.5 208 MET A N 1
ATOM 1571 C CA . MET A 1 208 ? -0.038 -31.906 6.105 1 98.5 208 MET A CA 1
ATOM 1572 C C . MET A 1 208 ? -0.221 -33.406 6.324 1 98.5 208 MET A C 1
ATOM 1574 O O . MET A 1 208 ? 0.67 -34.188 6.012 1 98.5 208 MET A O 1
ATOM 1578 N N . ALA A 1 209 ? -1.387 -33.812 6.785 1 98.12 209 ALA A N 1
ATOM 1579 C CA . ALA A 1 209 ? -1.663 -35.25 6.879 1 98.12 209 ALA A CA 1
ATOM 1580 C C . ALA A 1 209 ? -1.558 -35.906 5.512 1 98.12 209 ALA A C 1
ATOM 1582 O O . ALA A 1 209 ? -0.982 -37 5.387 1 98.12 209 ALA A O 1
ATOM 1583 N N . ALA A 1 210 ? -2.107 -35.281 4.531 1 97.75 210 ALA A N 1
ATOM 1584 C CA . ALA A 1 210 ? -2.051 -35.781 3.166 1 97.75 210 ALA A CA 1
ATOM 1585 C C . ALA A 1 210 ? -0.617 -35.812 2.643 1 97.75 210 ALA A C 1
ATOM 1587 O O . ALA A 1 210 ? -0.178 -36.781 2.039 1 97.75 210 ALA A O 1
ATOM 1588 N N . ILE A 1 211 ? 0.127 -34.781 2.9 1 98.12 211 ILE A N 1
ATOM 1589 C CA . ILE A 1 211 ? 1.484 -34.656 2.387 1 98.12 211 ILE A CA 1
ATOM 1590 C C . ILE A 1 211 ? 2.414 -35.625 3.092 1 98.12 211 ILE A C 1
ATOM 1592 O O . ILE A 1 211 ? 3.242 -36.281 2.449 1 98.12 211 ILE A O 1
ATOM 1596 N N . ASP A 1 212 ? 2.225 -35.781 4.387 1 97.75 212 ASP A N 1
ATOM 1597 C CA . ASP A 1 212 ? 3.064 -36.688 5.176 1 97.75 212 ASP A CA 1
ATOM 1598 C C . ASP A 1 212 ? 2.861 -38.125 4.758 1 97.75 212 ASP A C 1
ATOM 1600 O O . ASP A 1 212 ? 3.82 -38.906 4.688 1 97.75 212 ASP A O 1
ATOM 1604 N N . GLU A 1 213 ? 1.661 -38.469 4.559 1 97.25 213 GLU A N 1
ATOM 1605 C CA . GLU A 1 213 ? 1.379 -39.812 4.102 1 97.25 213 GLU A CA 1
ATOM 1606 C C . GLU A 1 213 ? 2.059 -40.094 2.766 1 97.25 213 GLU A C 1
ATOM 1608 O O . GLU A 1 213 ? 2.637 -41.156 2.572 1 97.25 213 GLU A O 1
ATOM 1613 N N . HIS A 1 214 ? 1.925 -39.219 1.915 1 96.62 214 HIS A N 1
ATOM 1614 C CA . HIS A 1 214 ? 2.561 -39.344 0.608 1 96.62 214 HIS A CA 1
ATOM 1615 C C . HIS A 1 214 ? 4.078 -39.438 0.74 1 96.62 214 HIS A C 1
ATOM 1617 O O . HIS A 1 214 ? 4.707 -40.281 0.084 1 96.62 214 HIS A O 1
ATOM 1623 N N . GLU A 1 215 ? 4.68 -38.562 1.523 1 95.88 215 GLU A N 1
ATOM 1624 C CA . GLU A 1 215 ? 6.121 -38.562 1.733 1 95.88 215 GLU A CA 1
ATOM 1625 C C . GLU A 1 215 ? 6.598 -39.875 2.332 1 95.88 215 GLU A C 1
ATOM 1627 O O . GLU A 1 215 ? 7.656 -40.406 1.963 1 95.88 215 GLU A O 1
ATOM 1632 N N . ALA A 1 216 ? 5.852 -40.375 3.219 1 96.38 216 ALA A N 1
ATOM 1633 C CA . ALA A 1 216 ? 6.203 -41.625 3.861 1 96.38 216 ALA A CA 1
ATOM 1634 C C . ALA A 1 216 ? 6.219 -42.781 2.852 1 96.38 216 ALA A C 1
ATOM 1636 O O . ALA A 1 216 ? 7.031 -43.688 2.961 1 96.38 216 ALA A O 1
ATOM 1637 N N . THR A 1 217 ? 5.422 -42.688 1.901 1 95.81 217 THR A N 1
ATOM 1638 C CA . THR A 1 217 ? 5.258 -43.781 0.939 1 95.81 217 THR A CA 1
ATOM 1639 C C . THR A 1 217 ? 6.223 -43.625 -0.231 1 95.81 217 THR A C 1
ATOM 1641 O O . THR A 1 217 ? 6.73 -44.594 -0.768 1 95.81 217 THR A O 1
ATOM 1644 N N . THR A 1 218 ? 6.496 -42.406 -0.596 1 95.31 218 THR A N 1
ATOM 1645 C CA . THR A 1 218 ? 7.195 -42.156 -1.854 1 95.31 218 THR A CA 1
ATOM 1646 C C . THR A 1 218 ? 8.562 -41.531 -1.604 1 95.31 218 THR A C 1
ATOM 1648 O O . THR A 1 218 ? 9.43 -41.531 -2.482 1 95.31 218 THR A O 1
ATOM 1651 N N . GLY A 1 219 ? 8.672 -40.812 -0.425 1 94.69 219 GLY A N 1
ATOM 1652 C CA . GLY A 1 219 ? 9.883 -40.062 -0.133 1 94.69 219 GLY A CA 1
ATOM 1653 C C . GLY A 1 219 ? 9.875 -38.688 -0.744 1 94.69 219 GLY A C 1
ATOM 1654 O O . GLY A 1 219 ? 10.789 -37.875 -0.497 1 94.69 219 GLY A O 1
ATOM 1655 N N . LYS A 1 220 ? 8.875 -38.344 -1.481 1 94.19 220 LYS A N 1
ATOM 1656 C CA . LYS A 1 220 ? 8.82 -37.062 -2.174 1 94.19 220 LYS A CA 1
ATOM 1657 C C . LYS A 1 220 ? 8.234 -36 -1.277 1 94.19 220 LYS A C 1
ATOM 1659 O O . LYS A 1 220 ? 7.156 -36.156 -0.7 1 94.19 220 LYS A O 1
ATOM 1664 N N . GLU A 1 221 ? 8.945 -34.875 -1.225 1 94.5 221 GLU A N 1
ATOM 1665 C CA . GLU A 1 221 ? 8.477 -33.719 -0.473 1 94.5 221 GLU A CA 1
ATOM 1666 C C . GLU A 1 221 ? 7.664 -32.781 -1.358 1 94.5 221 GLU A C 1
ATOM 1668 O O . GLU A 1 221 ? 7.996 -32.594 -2.529 1 94.5 221 GLU A O 1
ATOM 1673 N N . VAL A 1 222 ? 6.613 -32.312 -0.837 1 98.19 222 VAL A N 1
ATOM 1674 C CA . VAL A 1 222 ? 5.777 -31.328 -1.511 1 98.19 222 VAL A CA 1
ATOM 1675 C C . VAL A 1 222 ? 5.668 -30.062 -0.65 1 98.19 222 VAL A C 1
ATOM 1677 O O . VAL A 1 222 ? 5.523 -30.156 0.571 1 98.19 222 VAL A O 1
ATOM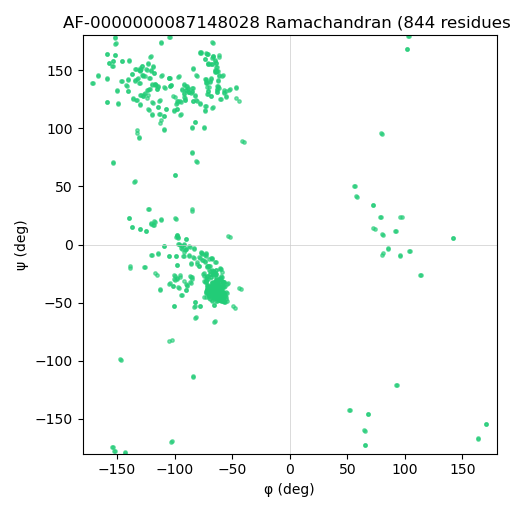 1680 N N . MET A 1 223 ? 5.84 -28.953 -1.262 1 98.56 223 MET A N 1
ATOM 1681 C CA . MET A 1 223 ? 5.723 -27.688 -0.544 1 98.56 223 MET A CA 1
ATOM 1682 C C . MET A 1 223 ? 4.281 -27.188 -0.542 1 98.56 223 MET A C 1
ATOM 1684 O O . MET A 1 223 ? 3.611 -27.203 -1.577 1 98.56 223 MET A O 1
ATOM 1688 N N . TYR A 1 224 ? 3.826 -26.828 0.631 1 98.75 224 TYR A N 1
ATOM 1689 C CA . TYR A 1 224 ? 2.5 -26.234 0.792 1 98.75 224 TYR A CA 1
ATOM 1690 C C . TYR A 1 224 ? 2.592 -24.844 1.396 1 98.75 224 TYR A C 1
ATOM 1692 O O . TYR A 1 224 ? 2.979 -24.688 2.555 1 98.75 224 TYR A O 1
ATOM 1700 N N . ALA A 1 225 ? 2.254 -23.812 0.61 1 98.88 225 ALA A N 1
ATOM 1701 C CA . ALA A 1 225 ? 2.225 -22.438 1.105 1 98.88 225 ALA A CA 1
ATOM 1702 C C . ALA A 1 225 ? 0.886 -22.125 1.766 1 98.88 225 ALA A C 1
ATOM 1704 O O . ALA A 1 225 ? -0.082 -21.766 1.085 1 98.88 225 ALA A O 1
ATOM 1705 N N . CYS A 1 226 ? 0.889 -22.172 3.051 1 98.88 226 CYS A N 1
ATOM 1706 C CA . CYS A 1 226 ? -0.302 -21.922 3.854 1 98.88 226 CYS A CA 1
ATOM 1707 C C . CYS A 1 226 ? -0.503 -20.422 4.078 1 98.88 226 CYS A C 1
ATOM 1709 O O . CYS A 1 226 ? 0.393 -19.734 4.578 1 98.88 226 CYS A O 1
ATOM 1711 N N . ASN A 1 227 ? -1.665 -19.938 3.691 1 98.94 227 ASN A N 1
ATOM 1712 C CA . ASN A 1 227 ? -1.923 -18.5 3.842 1 98.94 227 ASN A CA 1
ATOM 1713 C C . ASN A 1 227 ? -2.16 -18.125 5.305 1 98.94 227 ASN A C 1
ATOM 1715 O O . ASN A 1 227 ? -3.117 -18.594 5.922 1 98.94 227 ASN A O 1
ATOM 1719 N N . ILE A 1 228 ? -1.309 -17.266 5.801 1 98.94 228 ILE A N 1
ATOM 1720 C CA . ILE A 1 228 ? -1.401 -16.906 7.211 1 98.94 228 ILE A CA 1
ATOM 1721 C C . ILE A 1 228 ? -1.636 -15.414 7.348 1 98.94 228 ILE A C 1
ATOM 1723 O O . ILE A 1 228 ? -1.424 -14.836 8.414 1 98.94 228 ILE A O 1
ATOM 1727 N N . THR A 1 229 ? -2.064 -14.719 6.305 1 98.88 229 THR A N 1
ATOM 1728 C CA . THR A 1 229 ? -2.232 -13.273 6.23 1 98.88 229 THR A CA 1
ATOM 1729 C C . THR A 1 229 ? -3.08 -12.766 7.398 1 98.88 229 THR A C 1
ATOM 1731 O O . THR A 1 229 ? -4.129 -13.336 7.703 1 98.88 229 THR A O 1
ATOM 1734 N N . GLY A 1 230 ? -2.674 -11.703 8.078 1 98.69 230 GLY A N 1
ATOM 1735 C CA . GLY A 1 230 ? -3.395 -11.078 9.172 1 98.69 230 GLY A CA 1
ATOM 1736 C C . GLY A 1 230 ? -2.574 -10.031 9.906 1 98.69 230 GLY A C 1
ATOM 1737 O O . GLY A 1 230 ? -1.67 -9.43 9.32 1 98.69 230 GLY A O 1
ATOM 1738 N N . ASP A 1 231 ? -2.936 -9.82 11.156 1 98.06 231 ASP A N 1
ATOM 1739 C CA . ASP A 1 231 ? -2.15 -8.953 12.031 1 98.06 231 ASP A CA 1
ATOM 1740 C C . ASP A 1 231 ? -0.826 -9.617 12.406 1 98.06 231 ASP A C 1
ATOM 1742 O O . ASP A 1 231 ? -0.675 -10.828 12.289 1 98.06 231 ASP A O 1
ATOM 1746 N N . VAL A 1 232 ? 0.077 -8.82 12.898 1 98.81 232 VAL A N 1
ATOM 1747 C CA . VAL A 1 232 ? 1.422 -9.305 13.195 1 98.81 232 VAL A CA 1
ATOM 1748 C C . VAL A 1 232 ? 1.346 -10.477 14.172 1 98.81 232 VAL A C 1
ATOM 1750 O O . VAL A 1 232 ? 1.908 -11.547 13.914 1 98.81 232 VAL A O 1
ATOM 1753 N N . ASP A 1 233 ? 0.621 -10.336 15.25 1 98.5 233 ASP A N 1
ATOM 1754 C CA . ASP A 1 233 ? 0.546 -11.391 16.25 1 98.5 233 ASP A CA 1
ATOM 1755 C C . ASP A 1 233 ? -0.16 -12.625 15.695 1 98.5 233 ASP A C 1
ATOM 1757 O O . ASP A 1 233 ? 0.238 -13.758 15.977 1 98.5 233 ASP A O 1
ATOM 1761 N N . GLU A 1 234 ? -1.158 -12.414 14.93 1 98.44 234 GLU A N 1
ATOM 1762 C CA . GLU A 1 234 ? -1.862 -13.516 14.289 1 98.44 234 GLU A CA 1
ATOM 1763 C C . GLU A 1 234 ? -0.936 -14.297 13.359 1 98.44 234 GLU A C 1
ATOM 1765 O O . GLU A 1 234 ? -0.914 -15.531 13.383 1 98.44 234 GLU A O 1
ATOM 1770 N N . MET A 1 235 ? -0.198 -13.555 12.578 1 98.88 235 MET A N 1
ATOM 1771 C CA . MET A 1 235 ? 0.683 -14.211 11.617 1 98.88 235 MET A CA 1
ATOM 1772 C C . MET A 1 235 ? 1.748 -15.031 12.328 1 98.88 235 MET A C 1
ATOM 1774 O O . MET A 1 235 ? 2.057 -16.156 11.914 1 98.88 235 MET A O 1
ATOM 1778 N N . LEU A 1 236 ? 2.285 -14.445 13.383 1 98.88 236 LEU A N 1
ATOM 1779 C CA . LEU A 1 236 ? 3.32 -15.164 14.117 1 98.88 236 LEU A CA 1
ATOM 1780 C C . LEU A 1 236 ? 2.752 -16.438 14.75 1 98.88 236 LEU A C 1
ATOM 1782 O O . LEU A 1 236 ? 3.377 -17.5 14.703 1 98.88 236 LEU A O 1
ATOM 1786 N N . GLU A 1 237 ? 1.585 -16.344 15.352 1 98.81 237 GLU A N 1
ATOM 1787 C CA . GLU A 1 237 ? 0.927 -17.516 15.938 1 98.81 237 GLU A CA 1
ATOM 1788 C C . GLU A 1 237 ? 0.612 -18.562 14.875 1 98.81 237 GLU A C 1
ATOM 1790 O O . GLU A 1 237 ? 0.83 -19.75 15.086 1 98.81 237 GLU A O 1
ATOM 1795 N N . ARG A 1 238 ? 0.114 -18.125 13.797 1 98.88 238 ARG A N 1
ATOM 1796 C CA . ARG A 1 238 ? -0.235 -19.031 12.711 1 98.88 238 ARG A CA 1
ATOM 1797 C C . ARG A 1 238 ? 1.012 -19.672 12.109 1 98.88 238 ARG A C 1
ATOM 1799 O O . ARG A 1 238 ? 0.987 -20.844 11.727 1 98.88 238 ARG A O 1
ATOM 1806 N N . ALA A 1 239 ? 2.061 -18.891 12.008 1 98.88 239 ALA A N 1
ATOM 1807 C CA . ALA A 1 239 ? 3.32 -19.438 11.516 1 98.88 239 ALA A CA 1
ATOM 1808 C C . ALA A 1 239 ? 3.818 -20.562 12.422 1 98.88 239 ALA A C 1
ATOM 1810 O O . ALA A 1 239 ? 4.297 -21.594 11.938 1 98.88 239 ALA A O 1
ATOM 1811 N N . ASP A 1 240 ? 3.723 -20.359 13.719 1 98.81 240 ASP A N 1
ATOM 1812 C CA . ASP A 1 240 ? 4.086 -21.391 14.672 1 98.81 240 ASP A CA 1
ATOM 1813 C C . ASP A 1 240 ? 3.221 -22.641 14.484 1 98.81 240 ASP A C 1
ATOM 1815 O O . ASP A 1 240 ? 3.727 -23.766 14.516 1 98.81 240 ASP A O 1
ATOM 1819 N N . THR A 1 241 ? 1.969 -22.406 14.281 1 98.75 241 THR A N 1
ATOM 1820 C CA . THR A 1 241 ? 1.021 -23.484 14.07 1 98.75 241 THR A CA 1
ATOM 1821 C C . THR A 1 241 ? 1.384 -24.281 12.812 1 98.75 241 THR A C 1
ATOM 1823 O O . THR A 1 241 ? 1.351 -25.516 12.828 1 98.75 241 THR A O 1
ATOM 1826 N N . VAL A 1 242 ? 1.733 -23.594 11.781 1 98.88 242 VAL A N 1
ATOM 1827 C CA . VAL A 1 242 ? 2.117 -24.234 10.531 1 98.88 242 VAL A CA 1
ATOM 1828 C C . VAL A 1 242 ? 3.385 -25.062 10.734 1 98.88 242 VAL A C 1
ATOM 1830 O O . VAL A 1 242 ? 3.455 -26.219 10.32 1 98.88 242 VAL A O 1
ATOM 1833 N N . ALA A 1 243 ? 4.344 -24.484 11.414 1 98.62 243 ALA A N 1
ATOM 1834 C CA . ALA A 1 243 ? 5.605 -25.188 11.672 1 98.62 243 ALA A CA 1
ATOM 1835 C C . ALA A 1 243 ? 5.379 -26.422 12.523 1 98.62 243 ALA A C 1
ATOM 1837 O O . ALA A 1 243 ? 5.945 -27.484 12.25 1 98.62 243 ALA A O 1
ATOM 1838 N N . GLU A 1 244 ? 4.578 -26.297 13.531 1 98.38 244 GLU A N 1
ATOM 1839 C CA . GLU A 1 244 ? 4.305 -27.406 14.445 1 98.38 244 GLU A CA 1
ATOM 1840 C C . GLU A 1 244 ? 3.6 -28.547 13.734 1 98.38 244 GLU A C 1
ATOM 1842 O O . GLU A 1 244 ? 3.797 -29.719 14.078 1 98.38 244 GLU A O 1
ATOM 1847 N N . ALA A 1 245 ? 2.83 -28.219 12.727 1 98.38 245 ALA A N 1
ATOM 1848 C CA . ALA A 1 245 ? 2.098 -29.219 11.961 1 98.38 245 ALA A CA 1
ATOM 1849 C C . ALA A 1 245 ? 2.984 -29.844 10.883 1 98.38 245 ALA A C 1
ATOM 1851 O O . ALA A 1 245 ? 2.551 -30.734 10.156 1 98.38 245 ALA A O 1
ATOM 1852 N N . GLY A 1 246 ? 4.191 -29.359 10.773 1 97.38 246 GLY A N 1
ATOM 1853 C CA . GLY A 1 246 ? 5.117 -29.875 9.781 1 97.38 246 GLY A CA 1
ATOM 1854 C C . GLY A 1 246 ? 5.07 -29.125 8.469 1 97.38 246 GLY A C 1
ATOM 1855 O O . GLY A 1 246 ? 5.648 -29.562 7.469 1 97.38 246 GLY A O 1
ATOM 1856 N N . GLY A 1 247 ? 4.379 -27.984 8.508 1 97.94 247 GLY A N 1
ATOM 1857 C CA . GLY A 1 247 ? 4.332 -27.156 7.312 1 97.94 247 GLY A CA 1
ATOM 1858 C C . GLY A 1 247 ? 5.691 -26.594 6.922 1 97.94 247 GLY A C 1
ATOM 1859 O O . GLY A 1 247 ? 6.59 -26.5 7.754 1 97.94 247 GLY A O 1
ATOM 1860 N N . ASN A 1 248 ? 5.816 -26.219 5.617 1 98.19 248 ASN A N 1
ATOM 1861 C CA . ASN A 1 248 ? 7.152 -25.891 5.125 1 98.19 248 ASN A CA 1
ATOM 1862 C C . ASN A 1 248 ? 7.133 -24.641 4.246 1 98.19 248 ASN A C 1
ATOM 1864 O O . ASN A 1 248 ? 8.086 -24.391 3.506 1 98.19 248 ASN A O 1
ATOM 1868 N N . CYS A 1 249 ? 6.094 -23.875 4.273 1 98.81 249 CYS A N 1
ATOM 1869 C CA . CYS A 1 249 ? 6.027 -22.609 3.553 1 98.81 249 CYS A CA 1
ATOM 1870 C C . CYS A 1 249 ? 4.844 -21.781 4.023 1 98.81 249 CYS A C 1
ATOM 1872 O O . CYS A 1 249 ? 3.797 -22.328 4.379 1 98.81 249 CYS A O 1
ATOM 1874 N N . LEU A 1 250 ? 5 -20.484 4.047 1 98.94 250 LEU A N 1
ATOM 1875 C CA . LEU A 1 250 ? 3.975 -19.531 4.449 1 98.94 250 LEU A CA 1
ATOM 1876 C C . LEU A 1 250 ? 3.568 -18.641 3.283 1 98.94 250 LEU A C 1
ATOM 1878 O O . LEU A 1 250 ? 4.426 -18.141 2.549 1 98.94 250 LEU A O 1
ATOM 1882 N N . MET A 1 251 ? 2.34 -18.469 3.09 1 98.88 251 MET A N 1
ATOM 1883 C CA . MET A 1 251 ? 1.825 -17.531 2.096 1 98.88 251 MET A CA 1
ATOM 1884 C C . MET A 1 251 ? 1.298 -16.266 2.764 1 98.88 251 MET A C 1
ATOM 1886 O O . MET A 1 251 ? 0.608 -16.328 3.783 1 98.88 251 MET A O 1
ATOM 1890 N N . VAL A 1 252 ? 1.618 -15.102 2.199 1 98.88 252 VAL A N 1
ATOM 1891 C CA . VAL A 1 252 ? 1.204 -13.812 2.752 1 98.88 252 VAL A CA 1
ATOM 1892 C C . VAL A 1 252 ? 0.816 -12.867 1.62 1 98.88 252 VAL A C 1
ATOM 1894 O O . VAL A 1 252 ? 1.516 -12.773 0.608 1 98.88 252 VAL A O 1
ATOM 1897 N N . SER A 1 253 ? -0.347 -12.219 1.786 1 98.88 253 SER A N 1
ATOM 1898 C CA . SER A 1 253 ? -0.669 -11.094 0.916 1 98.88 253 SER A CA 1
ATOM 1899 C C . SER A 1 253 ? 0.137 -9.852 1.293 1 98.88 253 SER A C 1
ATOM 1901 O O . SER A 1 253 ? -0.26 -9.094 2.178 1 98.88 253 SER A O 1
ATOM 1903 N N . MET A 1 254 ? 1.161 -9.609 0.555 1 98.69 254 MET A N 1
ATOM 1904 C CA . MET A 1 254 ? 2.211 -8.711 1.025 1 98.69 254 MET A CA 1
ATOM 1905 C C . MET A 1 254 ? 1.724 -7.266 1.036 1 98.69 254 MET A C 1
ATOM 1907 O O . MET A 1 254 ? 2.064 -6.496 1.938 1 98.69 254 MET A O 1
ATOM 1911 N N . ASN A 1 255 ? 0.862 -6.828 0.072 1 98.69 255 ASN A N 1
ATOM 1912 C CA . ASN A 1 255 ? 0.362 -5.457 0.047 1 98.69 255 ASN A CA 1
ATOM 1913 C C . ASN A 1 255 ? -0.662 -5.215 1.152 1 98.69 255 ASN A C 1
ATOM 1915 O O . ASN A 1 255 ? -0.754 -4.109 1.687 1 98.69 255 ASN A O 1
ATOM 1919 N N . SER A 1 256 ? -1.413 -6.262 1.507 1 98.75 256 SER A N 1
ATOM 1920 C CA . SER A 1 256 ? -2.412 -6.148 2.564 1 98.75 256 SER A CA 1
ATOM 1921 C C . SER A 1 256 ? -1.756 -6.09 3.939 1 98.75 256 SER A C 1
ATOM 1923 O O . SER A 1 256 ? -2.277 -5.449 4.855 1 98.75 256 SER A O 1
ATOM 1925 N N . VAL A 1 257 ? -0.672 -6.734 4.043 1 98.81 257 VAL A N 1
ATOM 1926 C CA . VAL A 1 257 ? 0.061 -6.781 5.305 1 98.81 257 VAL A CA 1
ATOM 1927 C C . VAL A 1 257 ? 0.924 -5.531 5.449 1 98.81 257 VAL A C 1
ATOM 1929 O O . VAL A 1 257 ? 0.884 -4.855 6.48 1 98.81 257 VAL A O 1
ATOM 1932 N N . GLY A 1 258 ? 1.739 -5.25 4.465 1 98.81 258 GLY A N 1
ATOM 1933 C CA . GLY A 1 258 ? 2.633 -4.102 4.477 1 98.81 258 GLY A CA 1
ATOM 1934 C C . GLY A 1 258 ? 4.066 -4.465 4.805 1 98.81 258 GLY A C 1
ATOM 1935 O O . GLY A 1 258 ? 4.344 -5.578 5.266 1 98.81 258 GLY A O 1
ATOM 1936 N N . LEU A 1 259 ? 4.992 -3.51 4.602 1 98.88 259 LEU A N 1
ATOM 1937 C CA . LEU A 1 259 ? 6.43 -3.727 4.707 1 98.88 259 LEU A CA 1
ATOM 1938 C C . LEU A 1 259 ? 6.82 -4.09 6.133 1 98.88 259 LEU A C 1
ATOM 1940 O O . LEU A 1 259 ? 7.582 -5.035 6.352 1 98.88 259 LEU A O 1
ATOM 1944 N N . SER A 1 260 ? 6.281 -3.367 7.078 1 98.94 260 SER A N 1
ATOM 1945 C CA . SER A 1 260 ? 6.699 -3.596 8.453 1 98.94 260 SER A CA 1
ATOM 1946 C C . SER A 1 260 ? 6.227 -4.957 8.961 1 98.94 260 SER A C 1
ATOM 1948 O O . SER A 1 260 ? 6.953 -5.645 9.68 1 98.94 260 SER A O 1
ATOM 1950 N N . GLY A 1 261 ? 4.988 -5.305 8.547 1 98.88 261 GLY A N 1
ATOM 1951 C CA . GLY A 1 261 ? 4.477 -6.609 8.938 1 98.88 261 GLY A CA 1
ATOM 1952 C C . GLY A 1 261 ? 5.266 -7.758 8.336 1 98.88 261 GLY A C 1
ATOM 1953 O O . GLY A 1 261 ? 5.578 -8.727 9.031 1 98.88 261 GLY A O 1
ATOM 1954 N N . LEU A 1 262 ? 5.605 -7.684 7.07 1 98.88 262 LEU A N 1
ATOM 1955 C CA . LEU A 1 262 ? 6.348 -8.742 6.398 1 98.88 262 LEU A CA 1
ATOM 1956 C C . LEU A 1 262 ? 7.754 -8.875 6.977 1 98.88 262 LEU A C 1
ATOM 1958 O O . LEU A 1 262 ? 8.25 -9.984 7.172 1 98.88 262 LEU A O 1
ATOM 1962 N N . THR A 1 263 ? 8.398 -7.711 7.234 1 98.88 263 THR A N 1
ATOM 1963 C CA . THR A 1 263 ? 9.742 -7.73 7.805 1 98.88 263 THR A CA 1
ATOM 1964 C C . THR A 1 263 ? 9.742 -8.406 9.172 1 98.88 263 THR A C 1
ATOM 1966 O O . THR A 1 263 ? 10.625 -9.203 9.477 1 98.88 263 THR A O 1
ATOM 1969 N N . LYS A 1 264 ? 8.742 -8.047 9.953 1 98.88 264 LYS A N 1
ATOM 1970 C CA . LYS A 1 264 ? 8.633 -8.664 11.273 1 98.88 264 LYS A CA 1
ATOM 1971 C C . LYS A 1 264 ? 8.453 -10.18 11.164 1 98.88 264 LYS A C 1
ATOM 1973 O O . LYS A 1 264 ? 9.094 -10.938 11.898 1 98.88 264 LYS A O 1
ATOM 1978 N N . LEU A 1 265 ? 7.594 -10.609 10.297 1 98.88 265 LEU A N 1
ATOM 1979 C CA . LEU A 1 265 ? 7.375 -12.031 10.086 1 98.88 265 LEU A CA 1
ATOM 1980 C C . LEU A 1 265 ? 8.672 -12.727 9.68 1 98.88 265 LEU A C 1
ATOM 1982 O O . LEU A 1 265 ? 9.055 -13.742 10.273 1 98.88 265 LEU A O 1
ATOM 1986 N N . ARG A 1 266 ? 9.375 -12.172 8.773 1 98.81 266 ARG A N 1
ATOM 1987 C CA . ARG A 1 266 ? 10.617 -12.727 8.25 1 98.81 266 ARG A CA 1
ATOM 1988 C C . ARG A 1 266 ? 11.648 -12.891 9.359 1 98.81 266 ARG A C 1
ATOM 1990 O O . ARG A 1 266 ? 12.398 -13.875 9.383 1 98.81 266 ARG A O 1
ATOM 1997 N N . ARG A 1 267 ? 11.711 -11.984 10.219 1 98.44 267 ARG A N 1
ATOM 1998 C CA . ARG A 1 267 ? 12.711 -11.992 11.273 1 98.44 267 ARG A CA 1
ATOM 1999 C C . ARG A 1 267 ? 12.391 -13.047 12.328 1 98.44 267 ARG A C 1
ATOM 2001 O O . ARG A 1 267 ? 13.258 -13.461 13.094 1 98.44 267 ARG A O 1
ATOM 2008 N N . GLU A 1 268 ? 11.125 -13.562 12.297 1 98.5 268 GLU A N 1
ATOM 2009 C CA . GLU A 1 268 ? 10.688 -14.383 13.422 1 98.5 268 GLU A CA 1
ATOM 2010 C C . GLU A 1 268 ? 10.438 -15.82 12.984 1 98.5 268 GLU A C 1
ATOM 2012 O O . GLU A 1 268 ? 10.25 -16.703 13.828 1 98.5 268 GLU A O 1
ATOM 2017 N N . VAL A 1 269 ? 10.484 -16.062 11.695 1 98.19 269 VAL A N 1
ATOM 2018 C CA . VAL A 1 269 ? 10.117 -17.406 11.25 1 98.19 269 VAL A CA 1
ATOM 2019 C C . VAL A 1 269 ? 11.281 -18.047 10.508 1 98.19 269 VAL A C 1
ATOM 2021 O O . VAL A 1 269 ? 12.195 -17.344 10.047 1 98.19 269 VAL A O 1
ATOM 2024 N N . ASP A 1 270 ? 11.258 -19.344 10.352 1 97.19 270 ASP A N 1
ATOM 2025 C CA . ASP A 1 270 ? 12.281 -20.094 9.625 1 97.19 270 ASP A CA 1
ATOM 2026 C C . ASP A 1 270 ? 11.672 -20.906 8.484 1 97.19 270 ASP A C 1
ATOM 2028 O O . ASP A 1 270 ? 12.07 -22.047 8.242 1 97.19 270 ASP A O 1
ATOM 2032 N N . LEU A 1 271 ? 10.617 -20.438 7.906 1 98.62 271 LEU A N 1
ATOM 2033 C CA . LEU A 1 271 ? 9.961 -21.016 6.738 1 98.62 271 LEU A CA 1
ATOM 2034 C C . LEU A 1 271 ? 9.984 -20.047 5.562 1 98.62 271 LEU A C 1
ATOM 2036 O O . LEU A 1 271 ? 9.984 -18.828 5.758 1 98.62 271 LEU A O 1
ATOM 2040 N N . PRO A 1 272 ? 10.07 -20.609 4.324 1 98.75 272 PRO A N 1
ATOM 2041 C CA . PRO A 1 272 ? 9.977 -19.703 3.172 1 98.75 272 PRO A CA 1
ATOM 2042 C C . PRO A 1 272 ? 8.672 -18.906 3.15 1 98.75 272 PRO A C 1
ATOM 2044 O O . PRO A 1 272 ? 7.621 -19.438 3.529 1 98.75 272 PRO A O 1
ATOM 2047 N N . ILE A 1 273 ? 8.781 -17.703 2.666 1 98.94 273 ILE A N 1
ATOM 2048 C CA . ILE A 1 273 ? 7.613 -16.828 2.561 1 98.94 273 ILE A CA 1
ATOM 2049 C C . ILE A 1 273 ? 7.23 -16.656 1.093 1 98.94 273 ILE A C 1
ATOM 2051 O O . ILE A 1 273 ? 7.996 -16.094 0.31 1 98.94 273 ILE A O 1
ATOM 2055 N N . HIS A 1 274 ? 6.113 -17.219 0.716 1 98.94 274 HIS A N 1
ATOM 2056 C CA . HIS A 1 274 ? 5.453 -16.969 -0.561 1 98.94 274 HIS A CA 1
ATOM 2057 C C . HIS A 1 274 ? 4.609 -15.703 -0.505 1 98.94 274 HIS A C 1
ATOM 2059 O O . HIS A 1 274 ? 3.514 -15.703 0.062 1 98.94 274 HIS A O 1
ATOM 2065 N N . ALA A 1 275 ? 5.082 -14.633 -1.128 1 98.81 275 ALA A N 1
ATOM 2066 C CA . ALA A 1 275 ? 4.43 -13.328 -1.028 1 98.81 275 ALA A CA 1
ATOM 2067 C C . ALA A 1 275 ? 3.586 -13.047 -2.268 1 98.81 275 ALA A C 1
ATOM 2069 O O . ALA A 1 275 ? 4.117 -12.922 -3.373 1 98.81 275 ALA A O 1
ATOM 2070 N N . HIS A 1 276 ? 2.332 -12.953 -2.059 1 98.69 276 HIS A N 1
ATOM 2071 C CA . HIS A 1 276 ? 1.411 -12.656 -3.148 1 98.69 276 HIS A CA 1
ATOM 2072 C C . HIS A 1 276 ? 1.209 -11.148 -3.297 1 98.69 276 HIS A C 1
ATOM 2074 O O . HIS A 1 276 ? 0.987 -10.445 -2.307 1 98.69 276 HIS A O 1
ATOM 2080 N N . ARG A 1 277 ? 1.226 -10.672 -4.496 1 98.38 277 ARG A N 1
ATOM 2081 C CA . ARG A 1 277 ? 1.272 -9.234 -4.754 1 98.38 277 ARG A CA 1
ATOM 2082 C C . ARG A 1 277 ? -0.115 -8.688 -5.078 1 98.38 277 ARG A C 1
ATOM 2084 O O . ARG A 1 277 ? -0.246 -7.691 -5.789 1 98.38 277 ARG A O 1
ATOM 2091 N N . ASN A 1 278 ? -1.214 -9.414 -4.656 1 97.94 278 ASN A N 1
ATOM 2092 C CA . ASN A 1 278 ? -2.543 -8.852 -4.879 1 97.94 278 ASN A CA 1
ATOM 2093 C C . ASN A 1 278 ? -2.613 -7.387 -4.469 1 97.94 278 ASN A C 1
ATOM 2095 O O . ASN A 1 278 ? -2.033 -6.992 -3.455 1 97.94 278 ASN A O 1
ATOM 2099 N N . GLY A 1 279 ? -3.227 -6.543 -5.309 1 97.88 279 GLY A N 1
ATOM 2100 C CA . GLY A 1 279 ? -3.24 -5.102 -5.125 1 97.88 279 GLY A CA 1
ATOM 2101 C C . GLY A 1 279 ? -2.289 -4.375 -6.055 1 97.88 279 GLY A C 1
ATOM 2102 O O . GLY A 1 279 ? -2.354 -3.148 -6.184 1 97.88 279 GLY A O 1
ATOM 2103 N N . TRP A 1 280 ? -1.487 -5.113 -6.82 1 97.88 280 TRP A N 1
ATOM 2104 C CA . TRP A 1 280 ? -0.461 -4.574 -7.707 1 97.88 280 TRP A CA 1
ATOM 2105 C C . TRP A 1 280 ? -1.083 -3.709 -8.797 1 97.88 280 TRP A C 1
ATOM 2107 O O . TRP A 1 280 ? -0.521 -2.68 -9.18 1 97.88 280 TRP A O 1
ATOM 2117 N N . GLY A 1 281 ? -2.227 -4.078 -9.266 1 97.56 281 GLY A N 1
ATOM 2118 C CA . GLY A 1 281 ? -2.881 -3.344 -10.336 1 97.56 281 GLY A CA 1
ATOM 2119 C C . GLY A 1 281 ? -3.148 -1.892 -9.992 1 97.56 281 GLY A C 1
ATOM 2120 O O . GLY A 1 281 ? -3.012 -1.01 -10.844 1 97.56 281 GLY A O 1
ATOM 2121 N N . ALA A 1 282 ? -3.498 -1.606 -8.773 1 98.38 282 ALA A N 1
ATOM 2122 C CA . ALA A 1 282 ? -3.797 -0.243 -8.344 1 98.38 282 ALA A CA 1
ATOM 2123 C C . ALA A 1 282 ? -2.553 0.637 -8.414 1 98.38 282 ALA A C 1
ATOM 2125 O O . ALA A 1 282 ? -2.652 1.852 -8.602 1 98.38 282 ALA A O 1
ATOM 2126 N N . LEU A 1 283 ? -1.41 0.045 -8.344 1 98.25 283 LEU A N 1
ATOM 2127 C CA . LEU A 1 283 ? -0.153 0.778 -8.234 1 98.25 283 LEU A CA 1
ATOM 2128 C C . LEU A 1 283 ? 0.522 0.9 -9.594 1 98.25 283 LEU A C 1
ATOM 2130 O O . LEU A 1 283 ? 1.464 1.679 -9.758 1 98.25 283 LEU A O 1
ATOM 2134 N N . SER A 1 284 ? -0.001 0.166 -10.609 1 97.06 284 SER A N 1
ATOM 2135 C CA . SER A 1 284 ? 0.88 0.021 -11.766 1 97.06 284 SER A CA 1
ATOM 2136 C C . SER A 1 284 ? 0.107 0.155 -13.07 1 97.06 284 SER A C 1
ATOM 2138 O O . SER A 1 284 ? 0.698 0.385 -14.125 1 97.06 284 SER A O 1
ATOM 2140 N N . ARG A 1 285 ? -1.163 -0 -13.039 1 96.62 285 ARG A N 1
ATOM 2141 C CA . ARG A 1 285 ? -1.872 -0.204 -14.297 1 96.62 285 ARG A CA 1
ATOM 2142 C C . ARG A 1 285 ? -1.925 1.085 -15.109 1 96.62 285 ARG A C 1
ATOM 2144 O O . ARG A 1 285 ? -1.935 1.048 -16.344 1 96.62 285 ARG A O 1
ATOM 2151 N N . CYS A 1 286 ? -2.102 2.24 -14.414 1 96.75 286 CYS A N 1
ATOM 2152 C CA . CYS A 1 286 ? -2.004 3.5 -15.141 1 96.75 286 CYS A CA 1
ATOM 2153 C C . CYS A 1 286 ? -0.58 3.734 -15.633 1 96.75 286 CYS A C 1
ATOM 2155 O O . CYS A 1 286 ? 0.35 3.836 -14.828 1 96.75 286 CYS A O 1
ATOM 2157 N N . PRO A 1 287 ? -0.333 3.822 -16.875 1 92.44 287 PRO A N 1
ATOM 2158 C CA . PRO A 1 287 ? 1.021 3.785 -17.438 1 92.44 287 PRO A CA 1
ATOM 2159 C C . PRO A 1 287 ? 1.908 4.91 -16.906 1 92.44 287 PRO A C 1
ATOM 2161 O O . PRO A 1 287 ? 3.131 4.754 -16.828 1 92.44 287 PRO A O 1
ATOM 2164 N N . GLN A 1 288 ? 1.397 6.047 -16.484 1 95.38 288 GLN A N 1
ATOM 2165 C CA . GLN A 1 288 ? 2.234 7.176 -16.094 1 95.38 288 GLN A CA 1
ATOM 2166 C C . GLN A 1 288 ? 2.143 7.438 -14.594 1 95.38 288 GLN A C 1
ATOM 2168 O O . GLN A 1 288 ? 2.471 8.531 -14.125 1 95.38 288 GLN A O 1
ATOM 2173 N N . LEU A 1 289 ? 1.733 6.414 -13.875 1 98.19 289 LEU A N 1
ATOM 2174 C CA . LEU A 1 289 ? 1.546 6.652 -12.445 1 98.19 289 LEU A CA 1
ATOM 2175 C C . LEU A 1 289 ? 2.027 5.461 -11.625 1 98.19 289 LEU A C 1
ATOM 2177 O O . LEU A 1 289 ? 1.838 4.309 -12.031 1 98.19 289 LEU A O 1
ATOM 2181 N N . GLY A 1 290 ? 2.621 5.742 -10.516 1 98.44 290 GLY A N 1
ATOM 2182 C CA . GLY A 1 290 ? 2.881 4.715 -9.523 1 98.44 290 GLY A CA 1
ATOM 2183 C C . GLY A 1 290 ? 4.25 4.074 -9.672 1 98.44 290 GLY A C 1
ATOM 2184 O O . GLY A 1 290 ? 5.266 4.773 -9.68 1 98.44 290 GLY A O 1
ATOM 2185 N N . PHE A 1 291 ? 4.258 2.709 -9.891 1 98.69 291 PHE A N 1
ATOM 2186 C CA . PHE A 1 291 ? 5.52 1.979 -9.812 1 98.69 291 PHE A CA 1
ATOM 2187 C C . PHE A 1 291 ? 5.684 1.056 -11.016 1 98.69 291 PHE A C 1
ATOM 2189 O O . PHE A 1 291 ? 4.711 0.475 -11.492 1 98.69 291 PHE A O 1
ATOM 2196 N N . ASP A 1 292 ? 6.895 0.975 -11.461 1 98.19 292 ASP A N 1
ATOM 2197 C CA . ASP A 1 292 ? 7.273 -0.215 -12.219 1 98.19 292 ASP A CA 1
ATOM 2198 C C . ASP A 1 292 ? 7.672 -1.355 -11.281 1 98.19 292 ASP A C 1
ATOM 2200 O O . ASP A 1 292 ? 8.203 -1.116 -10.195 1 98.19 292 ASP A O 1
ATOM 2204 N N . TYR A 1 293 ? 7.465 -2.512 -11.75 1 98.31 293 TYR A N 1
ATOM 2205 C CA . TYR A 1 293 ? 7.793 -3.703 -10.977 1 98.31 293 TYR A CA 1
ATOM 2206 C C . TYR A 1 293 ? 9.273 -3.725 -10.609 1 98.31 293 TYR A C 1
ATOM 2208 O O . TYR A 1 293 ? 9.641 -4.172 -9.523 1 98.31 293 TYR A O 1
ATOM 2216 N N . ARG A 1 294 ? 10.125 -3.195 -11.422 1 97.62 294 ARG A N 1
ATOM 2217 C CA . ARG A 1 294 ? 11.578 -3.191 -11.25 1 97.62 294 ARG A CA 1
ATOM 2218 C C . ARG A 1 294 ? 11.969 -2.451 -9.977 1 97.62 294 ARG A C 1
ATOM 2220 O O . ARG A 1 294 ? 12.992 -2.768 -9.359 1 97.62 294 ARG A O 1
ATOM 2227 N N . ALA A 1 295 ? 11.195 -1.52 -9.609 1 98.44 295 ALA A N 1
ATOM 2228 C CA . ALA A 1 295 ? 11.453 -0.784 -8.375 1 98.44 295 ALA A CA 1
ATOM 2229 C C . ALA A 1 295 ? 10.68 -1.391 -7.207 1 98.44 295 ALA A C 1
ATOM 2231 O O . ALA A 1 295 ? 11.242 -1.637 -6.137 1 98.44 295 ALA A O 1
ATOM 2232 N N . TYR A 1 296 ? 9.469 -1.73 -7.398 1 98.62 296 TYR A N 1
ATOM 2233 C CA . TYR A 1 296 ? 8.469 -2.113 -6.41 1 98.62 296 TYR A CA 1
ATOM 2234 C C . TYR A 1 296 ? 8.875 -3.393 -5.688 1 98.62 296 TYR A C 1
ATOM 2236 O O . TYR A 1 296 ? 8.875 -3.445 -4.457 1 98.62 296 TYR A O 1
ATOM 2244 N N . HIS A 1 297 ? 9.258 -4.402 -6.371 1 98.44 297 HIS A N 1
ATOM 2245 C CA . HIS A 1 297 ? 9.5 -5.723 -5.801 1 98.44 297 HIS A CA 1
ATOM 2246 C C . HIS A 1 297 ? 10.695 -5.707 -4.855 1 98.44 297 HIS A C 1
ATOM 2248 O O . HIS A 1 297 ? 10.781 -6.539 -3.947 1 98.44 297 HIS A O 1
ATOM 2254 N N . LYS A 1 298 ? 11.633 -4.773 -5.047 1 98.69 298 LYS A N 1
ATOM 2255 C CA . LYS A 1 298 ? 12.844 -4.723 -4.238 1 98.69 298 LYS A CA 1
ATOM 2256 C C . LYS A 1 298 ? 12.516 -4.492 -2.764 1 98.69 298 LYS A C 1
ATOM 2258 O O . LYS A 1 298 ? 13.188 -5.031 -1.881 1 98.69 298 LYS A O 1
ATOM 2263 N N . PHE A 1 299 ? 11.5 -3.695 -2.5 1 98.75 299 PHE A N 1
ATOM 2264 C CA . PHE A 1 299 ? 11.094 -3.443 -1.124 1 98.75 299 PHE A CA 1
ATOM 2265 C C . PHE A 1 299 ? 10.688 -4.742 -0.434 1 98.75 299 PHE A C 1
ATOM 2267 O O . PHE A 1 299 ? 11.102 -5.004 0.696 1 98.75 299 PHE A O 1
ATOM 2274 N N . PHE A 1 300 ? 9.992 -5.594 -1.14 1 98.75 300 PHE A N 1
ATOM 2275 C CA . PHE A 1 300 ? 9.414 -6.773 -0.505 1 98.75 300 PHE A CA 1
ATOM 2276 C C . PHE A 1 300 ? 10.414 -7.918 -0.477 1 98.75 300 PHE A C 1
ATOM 2278 O O . PHE A 1 300 ? 10.383 -8.758 0.426 1 98.75 300 PHE A O 1
ATOM 2285 N N . ARG A 1 301 ? 11.336 -7.941 -1.427 1 98.75 301 ARG A N 1
ATOM 2286 C CA . ARG A 1 301 ? 12.43 -8.898 -1.312 1 98.75 301 ARG A CA 1
ATOM 2287 C C . ARG A 1 301 ? 13.32 -8.57 -0.116 1 98.75 301 ARG A C 1
ATOM 2289 O O . ARG A 1 301 ? 13.68 -9.461 0.655 1 98.75 301 ARG A O 1
ATOM 2296 N N . LEU A 1 302 ? 13.625 -7.277 0.061 1 98.56 302 LEU A N 1
ATOM 2297 C CA . LEU A 1 302 ? 14.414 -6.879 1.221 1 98.56 302 LEU A CA 1
ATOM 2298 C C . LEU A 1 302 ? 13.672 -7.184 2.516 1 98.56 302 LEU A C 1
ATOM 2300 O O . LEU A 1 302 ? 14.289 -7.559 3.518 1 98.56 302 LEU A O 1
ATOM 2304 N N . ALA A 1 303 ? 12.344 -7.078 2.439 1 98.69 303 ALA A N 1
ATOM 2305 C CA . ALA A 1 303 ? 11.523 -7.34 3.619 1 98.69 303 ALA A CA 1
ATOM 2306 C C . ALA A 1 303 ? 11.492 -8.828 3.947 1 98.69 303 ALA A C 1
ATOM 2308 O O . ALA A 1 303 ? 11.148 -9.219 5.066 1 98.69 303 ALA A O 1
ATOM 2309 N N . GLY A 1 304 ? 11.68 -9.711 2.895 1 98.62 304 GLY A N 1
ATOM 2310 C CA . GLY A 1 304 ? 11.828 -11.102 3.301 1 98.62 304 GLY A CA 1
ATOM 2311 C C . GLY A 1 304 ? 11.141 -12.078 2.355 1 98.62 304 GLY A C 1
ATOM 2312 O O . GLY A 1 304 ? 11.133 -13.281 2.6 1 98.62 304 GLY A O 1
ATOM 2313 N N . ALA A 1 305 ? 10.578 -11.648 1.224 1 98.88 305 ALA A N 1
ATOM 2314 C CA . ALA A 1 305 ? 9.844 -12.523 0.309 1 98.88 305 ALA A CA 1
ATOM 2315 C C . ALA A 1 305 ? 10.789 -13.508 -0.38 1 98.88 305 ALA A C 1
ATOM 2317 O O . ALA A 1 305 ? 11.781 -13.102 -0.985 1 98.88 305 ALA A O 1
ATOM 2318 N N . ASP A 1 306 ? 10.469 -14.758 -0.32 1 98.94 306 ASP A N 1
ATOM 2319 C CA . ASP A 1 306 ? 11.234 -15.789 -1.011 1 98.94 306 ASP A CA 1
ATOM 2320 C C . ASP A 1 306 ? 10.688 -16.031 -2.416 1 98.94 306 ASP A C 1
ATOM 2322 O O . ASP A 1 306 ? 11.445 -16.359 -3.336 1 98.94 306 ASP A O 1
ATOM 2326 N N . HIS A 1 307 ? 9.391 -15.992 -2.488 1 98.88 307 HIS A N 1
ATOM 2327 C CA . HIS A 1 307 ? 8.656 -16.141 -3.738 1 98.88 307 HIS A CA 1
ATOM 2328 C C . HIS A 1 307 ? 7.816 -14.891 -4.027 1 98.88 307 HIS A C 1
ATOM 2330 O O . HIS A 1 307 ? 7.148 -14.367 -3.137 1 98.88 307 HIS A O 1
ATOM 2336 N N . ILE A 1 308 ? 7.824 -14.469 -5.285 1 98.69 308 ILE A N 1
ATOM 2337 C CA . ILE A 1 308 ? 7.012 -13.305 -5.633 1 98.69 308 ILE A CA 1
ATOM 2338 C C . ILE A 1 308 ? 6.395 -13.508 -7.016 1 98.69 308 ILE A C 1
ATOM 2340 O O . ILE A 1 308 ? 7.082 -13.914 -7.957 1 98.69 308 ILE A O 1
ATOM 2344 N N . HIS A 1 309 ? 5.156 -13.172 -7.156 1 98.62 309 HIS A N 1
ATOM 2345 C CA . HIS A 1 309 ? 4.398 -13.375 -8.391 1 98.62 309 HIS A CA 1
ATOM 2346 C C . HIS A 1 309 ? 4.816 -12.375 -9.461 1 98.62 309 HIS A C 1
ATOM 2348 O O . HIS A 1 309 ? 5.043 -11.203 -9.172 1 98.62 309 HIS A O 1
ATOM 2354 N N . VAL A 1 310 ? 4.844 -12.867 -10.703 1 98.5 310 VAL A N 1
ATOM 2355 C CA . VAL A 1 310 ? 5.168 -12.023 -11.852 1 98.5 310 VAL A CA 1
ATOM 2356 C C . VAL A 1 310 ? 4.113 -12.203 -12.938 1 98.5 310 VAL A C 1
ATOM 2358 O O . VAL A 1 310 ? 4.316 -11.789 -14.086 1 98.5 310 VAL A O 1
ATOM 2361 N N . ASN A 1 311 ? 3.039 -12.797 -12.586 1 96.62 311 ASN A N 1
ATOM 2362 C CA . ASN A 1 311 ? 2.01 -13.234 -13.523 1 96.62 311 ASN A CA 1
ATOM 2363 C C . ASN A 1 311 ? 2.504 -14.375 -14.406 1 96.62 311 ASN A C 1
ATOM 2365 O O . ASN A 1 311 ? 3.105 -15.328 -13.914 1 96.62 311 ASN A O 1
ATOM 2369 N N . GLY A 1 312 ? 2.082 -14.469 -15.695 1 96.38 312 GLY A N 1
ATOM 2370 C CA . GLY A 1 312 ? 2.49 -15.484 -16.656 1 96.38 312 GLY A CA 1
ATOM 2371 C C . GLY A 1 312 ? 2.404 -15.016 -18.094 1 96.38 312 GLY A C 1
ATOM 2372 O O . GLY A 1 312 ? 1.705 -14.047 -18.391 1 96.38 312 GLY A O 1
ATOM 2373 N N . ILE A 1 313 ? 3.146 -15.672 -18.891 1 96.44 313 ILE A N 1
ATOM 2374 C CA . ILE A 1 313 ? 3.023 -15.406 -20.312 1 96.44 313 ILE A CA 1
ATOM 2375 C C . ILE A 1 313 ? 1.622 -15.781 -20.781 1 96.44 313 ILE A C 1
ATOM 2377 O O . ILE A 1 313 ? 1.105 -16.844 -20.438 1 96.44 313 ILE A O 1
ATOM 2381 N N . ARG A 1 314 ? 1.028 -14.867 -21.5 1 94.19 314 ARG A N 1
ATOM 2382 C CA . ARG A 1 314 ? -0.344 -15.031 -21.969 1 94.19 314 ARG A CA 1
ATOM 2383 C C . ARG A 1 314 ? -1.3 -15.242 -20.812 1 94.19 314 ARG A C 1
ATOM 2385 O O . ARG A 1 314 ? -2.133 -16.156 -20.828 1 94.19 314 ARG A O 1
ATOM 2392 N N . ASN A 1 315 ? -1.068 -14.469 -19.766 1 91.44 315 ASN A N 1
ATOM 2393 C CA . ASN A 1 315 ? -1.913 -14.547 -18.578 1 91.44 315 ASN A CA 1
ATOM 2394 C C . ASN A 1 315 ? -3.326 -14.047 -18.875 1 91.44 315 ASN A C 1
ATOM 2396 O O . ASN A 1 315 ? -3.6 -13.523 -19.953 1 91.44 315 ASN A O 1
ATOM 2400 N N . LYS A 1 316 ? -4.152 -14.219 -17.859 1 85.12 316 LYS A N 1
ATOM 2401 C CA . LYS A 1 316 ? -5.562 -13.867 -18.031 1 85.12 316 LYS A CA 1
ATOM 2402 C C . LYS A 1 316 ? -5.855 -12.484 -17.453 1 85.12 316 LYS A C 1
ATOM 2404 O O . LYS A 1 316 ? -7.02 -12.094 -17.328 1 85.12 316 LYS A O 1
ATOM 2409 N N . PHE A 1 317 ? -4.82 -11.781 -17.031 1 91.19 317 PHE A N 1
ATOM 2410 C CA . PHE A 1 317 ? -4.953 -10.414 -16.547 1 91.19 317 PHE A CA 1
ATOM 2411 C C . PHE A 1 317 ? -4.504 -9.414 -17.594 1 91.19 317 PHE A C 1
ATOM 2413 O O . PHE A 1 317 ? -4.363 -9.758 -18.766 1 91.19 317 PHE A O 1
ATOM 2420 N N . ALA A 1 318 ? -4.359 -8.156 -17.234 1 91.12 318 ALA A N 1
ATOM 2421 C CA . ALA A 1 318 ? -4.125 -7.074 -18.172 1 91.12 318 ALA A CA 1
ATOM 2422 C C . ALA A 1 318 ? -2.633 -6.906 -18.453 1 91.12 318 ALA A C 1
ATOM 2424 O O . ALA A 1 318 ? -2.244 -6.145 -19.344 1 91.12 318 ALA A O 1
ATOM 2425 N N . GLU A 1 319 ? -1.771 -7.688 -17.844 1 93.75 319 GLU A N 1
ATOM 2426 C CA . GLU A 1 319 ? -0.332 -7.457 -17.938 1 93.75 319 GLU A CA 1
ATOM 2427 C C . GLU A 1 319 ? 0.248 -8.094 -19.188 1 93.75 319 GLU A C 1
ATOM 2429 O O . GLU A 1 319 ? -0.082 -9.227 -19.531 1 93.75 319 GLU A O 1
ATOM 2434 N N . SER A 1 320 ? 1.078 -7.398 -19.922 1 94.69 320 SER A N 1
ATOM 2435 C CA . SER A 1 320 ? 1.654 -7.879 -21.172 1 94.69 320 SER A CA 1
ATOM 2436 C C . SER A 1 320 ? 2.727 -8.938 -20.922 1 94.69 320 SER A C 1
ATOM 2438 O O . SER A 1 320 ? 3.314 -8.984 -19.844 1 94.69 320 SER A O 1
ATOM 2440 N N . ASP A 1 321 ? 3 -9.711 -21.938 1 96.94 321 ASP A N 1
ATOM 2441 C CA . ASP A 1 321 ? 4.055 -10.719 -21.844 1 96.94 321 ASP A CA 1
ATOM 2442 C C . ASP A 1 321 ? 5.418 -10.062 -21.609 1 96.94 321 ASP A C 1
ATOM 2444 O O . ASP A 1 321 ? 6.246 -10.602 -20.875 1 96.94 321 ASP A O 1
ATOM 2448 N N . GLU A 1 322 ? 5.637 -8.953 -22.25 1 96.69 322 GLU A N 1
ATOM 2449 C CA . GLU A 1 322 ? 6.895 -8.234 -22.078 1 96.69 322 GLU A CA 1
ATOM 2450 C C . GLU A 1 322 ? 7.109 -7.828 -20.609 1 96.69 322 GLU A C 1
ATOM 2452 O O . GLU A 1 322 ? 8.203 -8 -20.078 1 96.69 322 GLU A O 1
ATOM 2457 N N . SER A 1 323 ? 6.09 -7.312 -20.016 1 96.31 323 SER A N 1
ATOM 2458 C CA . SER A 1 323 ? 6.152 -6.93 -18.609 1 96.31 323 SER A CA 1
ATOM 2459 C C . SER A 1 323 ? 6.441 -8.141 -17.719 1 96.31 323 SER A C 1
ATOM 2461 O O . SER A 1 323 ? 7.27 -8.062 -16.812 1 96.31 323 SER A O 1
ATOM 2463 N N . VAL A 1 324 ? 5.805 -9.227 -18 1 97.88 324 VAL A N 1
ATOM 2464 C CA . VAL A 1 324 ? 5.969 -10.453 -17.219 1 97.88 324 VAL A CA 1
ATOM 2465 C C . VAL A 1 324 ? 7.43 -10.898 -17.25 1 97.88 324 VAL A C 1
ATOM 2467 O O . VAL A 1 324 ? 8.023 -11.195 -16.219 1 97.88 324 VAL A O 1
ATOM 2470 N N . VAL A 1 325 ? 7.996 -10.93 -18.422 1 98.19 325 VAL A N 1
ATOM 2471 C CA . VAL A 1 325 ? 9.367 -11.391 -18.625 1 98.19 325 VAL A CA 1
ATOM 2472 C C . VAL A 1 325 ? 10.336 -10.445 -17.906 1 98.19 325 VAL A C 1
ATOM 2474 O O . VAL A 1 325 ? 11.25 -10.891 -17.219 1 98.19 325 VAL A O 1
ATOM 2477 N N . GLU A 1 326 ? 10.094 -9.18 -18.031 1 97.81 326 GLU A N 1
ATOM 2478 C CA . GLU A 1 326 ? 10.953 -8.195 -17.375 1 97.81 326 GLU A CA 1
ATOM 2479 C C . GLU A 1 326 ? 10.875 -8.32 -15.859 1 97.81 326 GLU A C 1
ATOM 2481 O O . GLU A 1 326 ? 11.883 -8.195 -15.164 1 97.81 326 GLU A O 1
ATOM 2486 N N . ASN A 1 327 ? 9.695 -8.516 -15.375 1 98.31 327 ASN A N 1
ATOM 2487 C CA . ASN A 1 327 ? 9.508 -8.695 -13.938 1 98.31 327 ASN A CA 1
ATOM 2488 C C . ASN A 1 327 ? 10.273 -9.914 -13.422 1 98.31 327 ASN A C 1
ATOM 2490 O O . ASN A 1 327 ? 10.953 -9.836 -12.398 1 98.31 327 ASN A O 1
ATOM 2494 N N . ALA A 1 328 ? 10.164 -10.984 -14.164 1 98.69 328 ALA A N 1
ATOM 2495 C CA . ALA A 1 328 ? 10.828 -12.211 -13.75 1 98.69 328 ALA A CA 1
ATOM 2496 C C . ALA A 1 328 ? 12.344 -12.039 -13.734 1 98.69 328 ALA A C 1
ATOM 2498 O O . ALA A 1 328 ? 13.016 -12.477 -12.797 1 98.69 328 ALA A O 1
ATOM 2499 N N . ARG A 1 329 ? 12.875 -11.438 -14.758 1 98.38 329 ARG A N 1
ATOM 2500 C CA . ARG A 1 329 ? 14.305 -11.188 -14.812 1 98.38 329 ARG A CA 1
ATOM 2501 C C . ARG A 1 329 ? 14.758 -10.289 -13.664 1 98.38 329 ARG A C 1
ATOM 2503 O O . ARG A 1 329 ? 15.828 -10.5 -13.086 1 98.38 329 ARG A O 1
ATOM 2510 N N . ALA A 1 330 ? 13.93 -9.328 -13.336 1 98.12 330 ALA A N 1
ATOM 2511 C CA . ALA A 1 330 ? 14.242 -8.43 -12.234 1 98.12 330 ALA A CA 1
ATOM 2512 C C . ALA A 1 330 ? 14.312 -9.188 -10.906 1 98.12 330 ALA A C 1
ATOM 2514 O O . ALA A 1 330 ? 15.211 -8.953 -10.102 1 98.12 330 ALA A O 1
ATOM 2515 N N . VAL A 1 331 ? 13.398 -10.07 -10.664 1 98.56 331 VAL A N 1
ATOM 2516 C CA . VAL A 1 331 ? 13.344 -10.852 -9.438 1 98.56 331 VAL A CA 1
ATOM 2517 C C . VAL A 1 331 ? 14.586 -11.734 -9.328 1 98.56 331 VAL A C 1
ATOM 2519 O O . VAL A 1 331 ? 15.094 -11.969 -8.227 1 98.56 331 VAL A O 1
ATOM 2522 N N . GLN A 1 332 ? 15.102 -12.148 -10.477 1 98.25 332 GLN A N 1
ATOM 2523 C CA . GLN A 1 332 ? 16.234 -13.07 -10.516 1 98.25 332 GLN A CA 1
ATOM 2524 C C . GLN A 1 332 ? 17.562 -12.312 -10.531 1 98.25 332 GLN A C 1
ATOM 2526 O O . GLN A 1 332 ? 18.625 -12.914 -10.68 1 98.25 332 GLN A O 1
ATOM 2531 N N . SER A 1 333 ? 17.531 -11.023 -10.414 1 97.62 333 SER A N 1
ATOM 2532 C CA . SER A 1 333 ? 18.734 -10.203 -10.352 1 97.62 333 SER A CA 1
ATOM 2533 C C . SER A 1 333 ? 19 -9.719 -8.93 1 97.62 333 SER A C 1
ATOM 2535 O O . SER A 1 333 ? 18.062 -9.414 -8.188 1 97.62 333 SER A O 1
ATOM 2537 N N . PRO A 1 334 ? 20.281 -9.672 -8.578 1 97.25 334 PRO A N 1
ATOM 2538 C CA . PRO A 1 334 ? 20.594 -9.148 -7.242 1 97.25 334 PRO A CA 1
ATOM 2539 C C . PRO A 1 334 ? 20.156 -7.699 -7.055 1 97.25 334 PRO A C 1
ATOM 2541 O O . PRO A 1 334 ? 20.203 -6.91 -8 1 97.25 334 PRO A O 1
ATOM 2544 N N . ILE A 1 335 ? 19.734 -7.363 -5.844 1 96.44 335 ILE A N 1
ATOM 2545 C CA . ILE A 1 335 ? 19.547 -5.965 -5.469 1 96.44 335 ILE A CA 1
ATOM 2546 C C . ILE A 1 335 ? 20.891 -5.367 -5.055 1 96.44 335 ILE A C 1
ATOM 2548 O O . ILE A 1 335 ? 21.406 -4.469 -5.719 1 96.44 335 ILE A O 1
ATOM 2552 N N . ALA A 1 336 ? 21.484 -5.898 -3.986 1 93.69 336 ALA A N 1
ATOM 2553 C CA . ALA A 1 336 ? 22.828 -5.512 -3.543 1 93.69 336 ALA A CA 1
ATOM 2554 C C . ALA A 1 336 ? 23.734 -6.73 -3.41 1 93.69 336 ALA A C 1
ATOM 2556 O O . ALA A 1 336 ? 24.953 -6.598 -3.404 1 93.69 336 ALA A O 1
ATOM 2557 N N . SER A 1 337 ? 23.094 -7.906 -3.301 1 94.19 337 SER A N 1
ATOM 2558 C CA . SER A 1 337 ? 23.797 -9.172 -3.105 1 94.19 337 SER A CA 1
ATOM 2559 C C . SER A 1 337 ? 23.078 -10.32 -3.809 1 94.19 337 SER A C 1
ATOM 2561 O O . SER A 1 337 ? 21.875 -10.25 -4.051 1 94.19 337 SER A O 1
ATOM 2563 N N . GLU A 1 338 ? 23.812 -11.375 -4.082 1 95.38 338 GLU A N 1
ATOM 2564 C CA . GLU A 1 338 ? 23.219 -12.57 -4.664 1 95.38 338 GLU A CA 1
ATOM 2565 C C . GLU A 1 338 ? 22.203 -13.203 -3.713 1 95.38 338 GLU A C 1
ATOM 2567 O O . GLU A 1 338 ? 21.281 -13.898 -4.148 1 95.38 338 GLU A O 1
ATOM 2572 N N . ASP A 1 339 ? 22.344 -12.891 -2.465 1 94.44 339 ASP A N 1
ATOM 2573 C CA . ASP A 1 339 ? 21.484 -13.453 -1.438 1 94.44 339 ASP A CA 1
ATOM 2574 C C . ASP A 1 339 ? 20.078 -12.844 -1.507 1 94.44 339 ASP A C 1
ATOM 2576 O O . ASP A 1 339 ? 19.141 -13.367 -0.91 1 94.44 339 ASP A O 1
ATOM 2580 N N . ASP A 1 340 ? 19.938 -11.797 -2.322 1 95.12 340 ASP A N 1
ATOM 2581 C CA . ASP A 1 340 ? 18.656 -11.086 -2.422 1 95.12 340 ASP A CA 1
ATOM 2582 C C . ASP A 1 340 ? 17.781 -11.695 -3.508 1 95.12 340 ASP A C 1
ATOM 2584 O O . ASP A 1 340 ? 16.625 -11.281 -3.684 1 95.12 340 ASP A O 1
ATOM 2588 N N . ILE A 1 341 ? 18.281 -12.656 -4.219 1 97.94 341 ILE A N 1
ATOM 2589 C CA . ILE A 1 341 ? 17.547 -13.242 -5.34 1 97.94 341 ILE A CA 1
ATOM 2590 C C . ILE A 1 341 ? 16.375 -14.078 -4.816 1 97.94 341 ILE A C 1
ATOM 2592 O O . ILE A 1 341 ? 16.531 -14.844 -3.869 1 97.94 341 ILE A O 1
ATOM 2596 N N . ALA A 1 342 ? 15.195 -13.852 -5.332 1 98.62 342 ALA A N 1
ATOM 2597 C CA . ALA A 1 342 ? 13.984 -14.594 -4.992 1 98.62 342 ALA A CA 1
ATOM 2598 C C . ALA A 1 342 ? 13.508 -15.438 -6.172 1 98.62 342 ALA A C 1
ATOM 2600 O O . ALA A 1 342 ? 14.125 -15.422 -7.246 1 98.62 342 ALA A O 1
ATOM 2601 N N . MET A 1 343 ? 12.555 -16.203 -5.93 1 98.69 343 MET A N 1
ATOM 2602 C CA . MET A 1 343 ? 12 -17.078 -6.949 1 98.69 343 MET A CA 1
ATOM 2603 C C . MET A 1 343 ? 10.758 -16.469 -7.582 1 98.69 343 MET A C 1
ATOM 2605 O O . MET A 1 343 ? 9.75 -16.234 -6.898 1 98.69 343 MET A O 1
ATOM 2609 N N . PRO A 1 344 ? 10.805 -16.172 -8.891 1 98.81 344 PRO A N 1
ATOM 2610 C CA . PRO A 1 344 ? 9.586 -15.68 -9.539 1 98.81 344 PRO A CA 1
ATOM 2611 C C . PRO A 1 344 ? 8.5 -16.75 -9.641 1 98.81 344 PRO A C 1
ATOM 2613 O O . PRO A 1 344 ? 8.805 -17.922 -9.859 1 98.81 344 PRO A O 1
ATOM 2616 N N . VAL A 1 345 ? 7.285 -16.344 -9.484 1 98.88 345 VAL A N 1
ATOM 2617 C CA . VAL A 1 345 ? 6.133 -17.234 -9.539 1 98.88 345 VAL A CA 1
ATOM 2618 C C . VAL A 1 345 ? 5.281 -16.891 -10.766 1 98.88 345 VAL A C 1
ATOM 2620 O O . VAL A 1 345 ? 4.68 -15.82 -10.828 1 98.88 345 VAL A O 1
ATOM 2623 N N . PHE A 1 346 ? 5.23 -17.797 -11.734 1 98.56 346 PHE A N 1
ATOM 2624 C CA . PHE A 1 346 ? 4.391 -17.656 -12.914 1 98.56 346 PHE A CA 1
ATOM 2625 C C . PHE A 1 346 ? 3.035 -18.312 -12.695 1 98.56 346 PHE A C 1
ATOM 2627 O O . PHE A 1 346 ? 2.959 -19.469 -12.25 1 98.56 346 PHE A O 1
ATOM 2634 N N . SER A 1 347 ? 2.025 -17.562 -12.992 1 96.06 347 SER A N 1
ATOM 2635 C CA . SER A 1 347 ? 0.674 -18.078 -12.797 1 96.06 347 SER A CA 1
ATOM 2636 C C . SER A 1 347 ? -0.307 -17.438 -13.766 1 96.06 347 SER A C 1
ATOM 2638 O O . SER A 1 347 ? 0.101 -16.719 -14.688 1 96.06 347 SER A O 1
ATOM 2640 N N . SER A 1 348 ? -1.584 -17.797 -13.648 1 91.44 348 SER A N 1
ATOM 2641 C CA . SER A 1 348 ? -2.695 -17.203 -14.398 1 91.44 348 SER A CA 1
ATOM 2642 C C . SER A 1 348 ? -2.783 -17.781 -15.805 1 91.44 348 SER A C 1
ATOM 2644 O O . SER A 1 348 ? -2.117 -17.297 -16.719 1 91.44 348 SER A O 1
ATOM 2646 N N . GLY A 1 349 ? -3.607 -18.781 -15.977 1 90.25 349 GLY A N 1
ATOM 2647 C CA . GLY A 1 349 ? -3.891 -19.344 -17.281 1 90.25 349 GLY A CA 1
ATOM 2648 C C . GLY A 1 349 ? -2.74 -20.156 -17.844 1 90.25 349 GLY A C 1
ATOM 2649 O O . GLY A 1 349 ? -2.518 -20.172 -19.062 1 90.25 349 GLY A O 1
ATOM 2650 N N . GLN A 1 350 ? -2.043 -20.797 -17.047 1 95.19 350 GLN A N 1
ATOM 2651 C CA . GLN A 1 350 ? -0.814 -21.453 -17.484 1 95.19 350 GLN A CA 1
ATOM 2652 C C . GLN A 1 350 ? -1.061 -22.922 -17.797 1 95.19 350 GLN A C 1
ATOM 2654 O O . GLN A 1 350 ? -1.882 -23.578 -17.141 1 95.19 350 GLN A O 1
ATOM 2659 N N . TRP A 1 351 ? -0.414 -23.453 -18.75 1 96.69 351 TRP A N 1
ATOM 2660 C CA . TRP A 1 351 ? -0.281 -24.859 -19.141 1 96.69 351 TRP A CA 1
ATOM 2661 C C . TRP A 1 351 ? 1.025 -25.094 -19.906 1 96.69 351 TRP A C 1
ATOM 2663 O O . TRP A 1 351 ? 1.883 -24.203 -19.953 1 96.69 351 TRP A O 1
ATOM 2673 N N . ALA A 1 352 ? 1.276 -26.203 -20.422 1 97.94 352 ALA A N 1
ATOM 2674 C CA . ALA A 1 352 ? 2.557 -26.562 -21.031 1 97.94 352 ALA A CA 1
ATOM 2675 C C . ALA A 1 352 ? 2.885 -25.656 -22.203 1 97.94 352 ALA A C 1
ATOM 2677 O O . ALA A 1 352 ? 4.055 -25.453 -22.531 1 97.94 352 ALA A O 1
ATOM 2678 N N . GLY A 1 353 ? 1.912 -25.047 -22.734 1 97.38 353 GLY A N 1
ATOM 2679 C CA . GLY A 1 353 ? 2.074 -24.25 -23.938 1 97.38 353 GLY A CA 1
ATOM 2680 C C . GLY A 1 353 ? 2.969 -23.047 -23.719 1 97.38 353 GLY A C 1
ATOM 2681 O O . GLY A 1 353 ? 3.551 -22.516 -24.672 1 97.38 353 GLY A O 1
ATOM 2682 N N . GLN A 1 354 ? 3.113 -22.547 -22.516 1 97.75 354 GLN A N 1
ATOM 2683 C CA . GLN A 1 354 ? 3.887 -21.344 -22.25 1 97.75 354 GLN A CA 1
ATOM 2684 C C . GLN A 1 354 ? 5.336 -21.672 -21.906 1 97.75 354 GLN A C 1
ATOM 2686 O O . GLN A 1 354 ? 6.188 -20.781 -21.859 1 97.75 354 GLN A O 1
ATOM 2691 N N . ALA A 1 355 ? 5.695 -22.953 -21.688 1 98.31 355 ALA A N 1
ATOM 2692 C CA . ALA A 1 355 ? 7.004 -23.359 -21.188 1 98.31 355 ALA A CA 1
ATOM 2693 C C . ALA A 1 355 ? 8.109 -22.938 -22.156 1 98.31 355 ALA A C 1
ATOM 2695 O O . ALA A 1 355 ? 9.109 -22.344 -21.75 1 98.31 355 ALA A O 1
ATOM 2696 N N . PRO A 1 356 ? 7.953 -23.203 -23.516 1 98.31 356 PRO A N 1
ATOM 2697 C CA . PRO A 1 356 ? 9.039 -22.828 -24.438 1 98.31 356 PRO A CA 1
ATOM 2698 C C . PRO A 1 356 ? 9.344 -21.328 -24.422 1 98.31 356 PRO A C 1
ATOM 2700 O O . PRO A 1 356 ? 10.508 -20.938 -24.359 1 98.31 356 PRO A O 1
ATOM 2703 N N . GLU A 1 357 ? 8.312 -20.547 -24.438 1 97.94 357 GLU A N 1
ATOM 2704 C CA . GLU A 1 357 ? 8.508 -19.094 -24.453 1 97.94 357 GLU A CA 1
ATOM 2705 C C . GLU A 1 357 ? 9.109 -18.609 -23.141 1 97.94 357 GLU A C 1
ATOM 2707 O O . GLU A 1 357 ? 9.977 -17.734 -23.125 1 97.94 357 GLU A O 1
ATOM 2712 N N . THR A 1 358 ? 8.625 -19.125 -22 1 98.56 358 THR A N 1
ATOM 2713 C CA . THR A 1 358 ? 9.156 -18.734 -20.703 1 98.56 358 THR A CA 1
ATOM 2714 C C . THR A 1 358 ? 10.625 -19.109 -20.578 1 98.56 358 THR A C 1
ATOM 2716 O O . THR A 1 358 ? 11.445 -18.312 -20.125 1 98.56 358 THR A O 1
ATOM 2719 N N . TYR A 1 359 ? 10.984 -20.297 -21.031 1 98.69 359 TYR A N 1
ATOM 2720 C CA . TYR A 1 359 ? 12.367 -20.75 -20.969 1 98.69 359 TYR A CA 1
ATOM 2721 C C . TYR A 1 359 ? 13.266 -19.922 -21.875 1 98.69 359 TYR A C 1
ATOM 2723 O O . TYR A 1 359 ? 14.391 -19.578 -21.484 1 98.69 359 TYR A O 1
ATOM 2731 N N . ARG A 1 360 ? 12.789 -19.656 -23.016 1 97.88 360 ARG A N 1
ATOM 2732 C CA . ARG A 1 360 ? 13.562 -18.828 -23.938 1 97.88 360 ARG A CA 1
ATOM 2733 C C . ARG A 1 360 ? 13.812 -17.438 -23.328 1 97.88 360 ARG A C 1
ATOM 2735 O O . ARG A 1 360 ? 14.906 -16.891 -23.469 1 97.88 360 ARG A O 1
ATOM 2742 N N . ALA A 1 361 ? 12.828 -16.906 -22.734 1 97.56 361 ALA A N 1
ATOM 2743 C CA . ALA A 1 361 ? 12.906 -15.562 -22.188 1 97.56 361 ALA A CA 1
ATOM 2744 C C . ALA A 1 361 ? 13.875 -15.5 -21 1 97.56 361 ALA A C 1
ATOM 2746 O O . ALA A 1 361 ? 14.625 -14.531 -20.859 1 97.56 361 ALA A O 1
ATOM 2747 N N . LEU A 1 362 ? 13.891 -16.5 -20.141 1 97.94 362 LEU A N 1
ATOM 2748 C CA . LEU A 1 362 ? 14.648 -16.438 -18.891 1 97.94 362 LEU A CA 1
ATOM 2749 C C . LEU A 1 362 ? 16 -17.109 -19.047 1 97.94 362 LEU A C 1
ATOM 2751 O O . LEU A 1 362 ? 16.953 -16.766 -18.359 1 97.94 362 LEU A O 1
ATOM 2755 N N . GLY A 1 363 ? 16.016 -18.203 -19.812 1 97.75 363 GLY A N 1
ATOM 2756 C CA . GLY A 1 363 ? 17.234 -18.953 -20.016 1 97.75 363 GLY A CA 1
ATOM 2757 C C . GLY A 1 363 ? 17.562 -19.906 -18.875 1 97.75 363 GLY A C 1
ATOM 2758 O O . GLY A 1 363 ? 18.688 -20.391 -18.766 1 97.75 363 GLY A O 1
ATOM 2759 N N . ASN A 1 364 ? 16.656 -20.094 -17.906 1 98.19 364 ASN A N 1
ATOM 2760 C CA . ASN A 1 364 ? 16.844 -20.984 -16.766 1 98.19 364 ASN A CA 1
ATOM 2761 C C . ASN A 1 364 ? 15.516 -21.516 -16.25 1 98.19 364 ASN A C 1
ATOM 2763 O O . ASN A 1 364 ? 14.453 -21.188 -16.781 1 98.19 364 ASN A O 1
ATOM 2767 N N . THR A 1 365 ? 15.57 -22.344 -15.258 1 98.56 365 THR A N 1
ATOM 2768 C CA . THR A 1 365 ? 14.359 -22.984 -14.75 1 98.56 365 THR A CA 1
ATOM 2769 C C . THR A 1 365 ? 14.109 -22.578 -13.305 1 98.56 365 THR A C 1
ATOM 2771 O O . THR A 1 365 ? 13.438 -23.297 -12.555 1 98.56 365 THR A O 1
ATOM 2774 N N . ASP A 1 366 ? 14.695 -21.453 -12.805 1 98.56 366 ASP A N 1
ATOM 2775 C CA . ASP A 1 366 ? 14.547 -21 -11.422 1 98.56 366 ASP A CA 1
ATOM 2776 C C . ASP A 1 366 ? 13.234 -20.25 -11.227 1 98.56 366 ASP A C 1
ATOM 2778 O O . ASP A 1 366 ? 13.234 -19.031 -11.016 1 98.56 366 ASP A O 1
ATOM 2782 N N . LEU A 1 367 ? 12.148 -21.047 -11.258 1 98.81 367 LEU A N 1
ATOM 2783 C CA . LEU A 1 367 ? 10.828 -20.438 -11.148 1 98.81 367 LEU A CA 1
ATOM 2784 C C . LEU A 1 367 ? 9.805 -21.453 -10.648 1 98.81 367 LEU A C 1
ATOM 2786 O O . LEU A 1 367 ? 10.039 -22.656 -10.695 1 98.81 367 LEU A O 1
ATOM 2790 N N . LEU A 1 368 ? 8.766 -20.938 -10.062 1 98.81 368 LEU A N 1
ATOM 2791 C CA . LEU A 1 368 ? 7.531 -21.688 -9.828 1 98.81 368 LEU A CA 1
ATOM 2792 C C . LEU A 1 368 ? 6.559 -21.5 -10.992 1 98.81 368 LEU A C 1
ATOM 2794 O O . LEU A 1 368 ? 6.312 -20.359 -11.422 1 98.81 368 LEU A O 1
ATOM 2798 N N . HIS A 1 369 ? 6.09 -22.547 -11.555 1 98.75 369 HIS A N 1
ATOM 2799 C CA . HIS A 1 369 ? 5.074 -22.531 -12.602 1 98.75 369 HIS A CA 1
ATOM 2800 C C . HIS A 1 369 ? 3.742 -23.062 -12.086 1 98.75 369 HIS A C 1
ATOM 2802 O O . HIS A 1 369 ? 3.525 -24.281 -12.062 1 98.75 369 HIS A O 1
ATOM 2808 N N . LEU A 1 370 ? 2.857 -22.156 -11.742 1 98.12 370 LEU A N 1
ATOM 2809 C CA . LEU A 1 370 ? 1.578 -22.531 -11.148 1 98.12 370 LEU A CA 1
ATOM 2810 C C . LEU A 1 370 ? 0.473 -22.547 -12.195 1 98.12 370 LEU A C 1
ATOM 2812 O O . LEU A 1 370 ? 0.198 -21.531 -12.828 1 98.12 370 LEU A O 1
ATOM 2816 N N . ALA A 1 371 ? -0.127 -23.672 -12.328 1 95.44 371 ALA A N 1
ATOM 2817 C CA . ALA A 1 371 ? -1.17 -23.875 -13.336 1 95.44 371 ALA A CA 1
ATOM 2818 C C . ALA A 1 371 ? -2.408 -24.516 -12.727 1 95.44 371 ALA A C 1
ATOM 2820 O O . ALA A 1 371 ? -2.543 -25.75 -12.734 1 95.44 371 ALA A O 1
ATOM 2821 N N . GLY A 1 372 ? -3.338 -23.719 -12.297 1 89.44 372 GLY A N 1
ATOM 2822 C CA . GLY A 1 372 ? -4.57 -24.281 -11.766 1 89.44 372 GLY A CA 1
ATOM 2823 C C . GLY A 1 372 ? -5.391 -25 -12.812 1 89.44 372 GLY A C 1
ATOM 2824 O O . GLY A 1 372 ? -5.426 -26.234 -12.836 1 89.44 372 GLY A O 1
ATOM 2825 N N . GLY A 1 373 ? -5.895 -24.25 -13.766 1 85.31 373 GLY A N 1
ATOM 2826 C CA . GLY A 1 373 ? -6.648 -24.844 -14.867 1 85.31 373 GLY A CA 1
ATOM 2827 C C . GLY A 1 373 ? -5.836 -25.828 -15.68 1 85.31 373 GLY A C 1
ATOM 2828 O O . GLY A 1 373 ? -6.383 -26.797 -16.203 1 85.31 373 GLY A O 1
ATOM 2829 N N . GLY A 1 374 ? -4.582 -25.656 -15.766 1 90.94 374 GLY A N 1
ATOM 2830 C CA . GLY A 1 374 ? -3.713 -26.531 -16.531 1 90.94 374 GLY A CA 1
ATOM 2831 C C . GLY A 1 374 ? -3.57 -27.906 -15.922 1 90.94 374 GLY A C 1
ATOM 2832 O O . GLY A 1 374 ? -3.334 -28.891 -16.625 1 90.94 374 GLY A O 1
ATOM 2833 N N . ILE A 1 375 ? -3.762 -28 -14.625 1 94.06 375 ILE A N 1
ATOM 2834 C CA . ILE A 1 375 ? -3.582 -29.281 -13.945 1 94.06 375 ILE A CA 1
ATOM 2835 C C . ILE A 1 375 ? -4.941 -29.922 -13.711 1 94.06 375 ILE A C 1
ATOM 2837 O O . ILE A 1 375 ? -5.211 -31.016 -14.227 1 94.06 375 ILE A O 1
ATOM 2841 N N . LEU A 1 376 ? -5.785 -29.188 -13.125 1 88.38 376 LEU A N 1
ATOM 2842 C CA . LEU A 1 376 ? -7.066 -29.766 -12.734 1 88.38 376 LEU A CA 1
ATOM 2843 C C . LEU A 1 376 ? -8.008 -29.859 -13.93 1 88.38 376 LEU A C 1
ATOM 2845 O O . LEU A 1 376 ? -8.969 -30.625 -13.914 1 88.38 376 LEU A O 1
ATOM 2849 N N . GLY A 1 377 ? -7.75 -29.141 -14.961 1 88.06 377 GLY A N 1
ATOM 2850 C CA . GLY A 1 377 ? -8.609 -29.094 -16.141 1 88.06 377 GLY A CA 1
ATOM 2851 C C . GLY A 1 377 ? -8.18 -30.078 -17.219 1 88.06 377 GLY A C 1
ATOM 2852 O O . GLY A 1 377 ? -8.867 -30.234 -18.234 1 88.06 377 GLY A O 1
ATOM 2853 N N . HIS A 1 378 ? -7.109 -30.75 -17 1 94.06 378 HIS A N 1
ATOM 2854 C CA . HIS A 1 378 ? -6.664 -31.703 -18 1 94.06 378 HIS A CA 1
ATOM 2855 C C . HIS A 1 378 ? -7.695 -32.812 -18.203 1 94.06 378 HIS A C 1
ATOM 2857 O O . HIS A 1 378 ? -8.18 -33.406 -17.234 1 94.06 378 HIS A O 1
ATOM 2863 N N . PRO A 1 379 ? -7.953 -33.125 -19.422 1 94.12 379 PRO A N 1
ATOM 2864 C CA . PRO A 1 379 ? -9.008 -34.094 -19.703 1 94.12 379 PRO A CA 1
ATOM 2865 C C . PRO A 1 379 ? -8.742 -35.469 -19.078 1 94.12 379 PRO A C 1
ATOM 2867 O O . PRO A 1 379 ? -9.68 -36.188 -18.734 1 94.12 379 PRO A O 1
ATOM 2870 N N . ASP A 1 380 ? -7.539 -35.812 -18.906 1 96.19 380 ASP A N 1
ATOM 2871 C CA . ASP A 1 380 ? -7.195 -37.125 -18.391 1 96.19 380 ASP A CA 1
ATOM 2872 C C . ASP A 1 380 ? -6.914 -37.094 -16.891 1 96.19 380 ASP A C 1
ATOM 2874 O O . ASP A 1 380 ? -6.336 -38 -16.328 1 96.19 380 ASP A O 1
ATOM 2878 N N . GLY A 1 381 ? -7.191 -35.938 -16.266 1 92.5 381 GLY A N 1
ATOM 2879 C CA . GLY A 1 381 ? -7.113 -35.844 -14.812 1 92.5 381 GLY A CA 1
ATOM 2880 C C . GLY A 1 381 ? -5.859 -35.156 -14.328 1 92.5 381 GLY A C 1
ATOM 2881 O O . GLY A 1 381 ? -4.992 -34.781 -15.125 1 92.5 381 GLY A O 1
ATOM 2882 N N . PRO A 1 382 ? -5.738 -35.031 -12.984 1 94.25 382 PRO A N 1
ATOM 2883 C CA . PRO A 1 382 ? -4.668 -34.25 -12.398 1 94.25 382 PRO A CA 1
ATOM 2884 C C . PRO A 1 382 ? -3.279 -34.812 -12.656 1 94.25 382 PRO A C 1
ATOM 2886 O O . PRO A 1 382 ? -2.318 -34.062 -12.859 1 94.25 382 PRO A O 1
ATOM 2889 N N . ALA A 1 383 ? -3.156 -36.125 -12.648 1 96.75 383 ALA A N 1
ATOM 2890 C CA . ALA A 1 383 ? -1.854 -36.719 -12.898 1 96.75 383 ALA A CA 1
ATOM 2891 C C . ALA A 1 383 ? -1.338 -36.375 -14.289 1 96.75 383 ALA A C 1
ATOM 2893 O O . ALA A 1 383 ? -0.165 -36.031 -14.453 1 96.75 383 ALA A O 1
ATOM 2894 N N . ALA A 1 384 ? -2.275 -36.469 -15.234 1 97.81 384 ALA A N 1
ATOM 2895 C CA . ALA A 1 384 ? -1.925 -36.031 -16.594 1 97.81 384 ALA A CA 1
ATOM 2896 C C . ALA A 1 384 ? -1.663 -34.531 -16.656 1 97.81 384 ALA A C 1
ATOM 2898 O O . ALA A 1 384 ? -0.819 -34.094 -17.438 1 97.81 384 ALA A O 1
ATOM 2899 N N . GLY A 1 385 ? -2.389 -33.844 -15.859 1 97.38 385 GLY A N 1
ATOM 2900 C CA . GLY A 1 385 ? -2.193 -32.406 -15.758 1 97.38 385 GLY A CA 1
ATOM 2901 C C . GLY A 1 385 ? -0.793 -32.031 -15.32 1 97.38 385 GLY A C 1
ATOM 2902 O O . GLY A 1 385 ? -0.173 -31.125 -15.906 1 97.38 385 GLY A O 1
ATOM 2903 N N . VAL A 1 386 ? -0.277 -32.688 -14.328 1 98.19 386 VAL A N 1
ATOM 2904 C CA . VAL A 1 386 ? 1.08 -32.438 -13.859 1 98.19 386 VAL A CA 1
ATOM 2905 C C . VAL A 1 386 ? 2.088 -32.906 -14.906 1 98.19 386 VAL A C 1
ATOM 2907 O O . VAL A 1 386 ? 3.051 -32.188 -15.211 1 98.19 386 VAL A O 1
ATOM 2910 N N . ALA A 1 387 ? 1.797 -34.031 -15.453 1 98.25 387 ALA A N 1
ATOM 2911 C CA . ALA A 1 387 ? 2.715 -34.688 -16.391 1 98.25 387 ALA A CA 1
ATOM 2912 C C . ALA A 1 387 ? 2.91 -33.812 -17.641 1 98.25 387 ALA A C 1
ATOM 2914 O O . ALA A 1 387 ? 4.027 -33.656 -18.141 1 98.25 387 ALA A O 1
ATOM 2915 N N . HIS A 1 388 ? 1.797 -33.25 -18.172 1 98.5 388 HIS A N 1
ATOM 2916 C CA . HIS A 1 388 ? 1.959 -32.5 -19.406 1 98.5 388 HIS A CA 1
ATOM 2917 C C . HIS A 1 388 ? 2.795 -31.25 -19.188 1 98.5 388 HIS A C 1
ATOM 2919 O O . HIS A 1 388 ? 3.514 -30.797 -20.078 1 98.5 388 HIS A O 1
ATOM 2925 N N . LEU A 1 389 ? 2.682 -30.641 -18 1 98.69 389 LEU A N 1
ATOM 2926 C CA . LEU A 1 389 ? 3.508 -29.484 -17.688 1 98.69 389 LEU A CA 1
ATOM 2927 C C . LEU A 1 389 ? 4.984 -29.859 -17.641 1 98.69 389 LEU A C 1
ATOM 2929 O O . LEU A 1 389 ? 5.824 -29.156 -18.219 1 98.69 389 LEU A O 1
ATOM 2933 N N . ARG A 1 390 ? 5.289 -30.969 -16.984 1 98.44 390 ARG A N 1
ATOM 2934 C CA . ARG A 1 390 ? 6.664 -31.453 -16.922 1 98.44 390 ARG A CA 1
ATOM 2935 C C . ARG A 1 390 ? 7.191 -31.75 -18.328 1 98.44 390 ARG A C 1
ATOM 2937 O O . ARG A 1 390 ? 8.328 -31.391 -18.656 1 98.44 390 ARG A O 1
ATOM 2944 N N . GLN A 1 391 ? 6.363 -32.375 -19.109 1 98.69 391 GLN A N 1
ATOM 2945 C CA . GLN A 1 391 ? 6.734 -32.719 -20.469 1 98.69 391 GLN A CA 1
ATOM 2946 C C . GLN A 1 391 ? 6.961 -31.469 -21.312 1 98.69 391 GLN A C 1
ATOM 2948 O O . GLN A 1 391 ? 7.871 -31.438 -22.141 1 98.69 391 GLN A O 1
ATOM 2953 N N . GLY A 1 392 ? 6.09 -30.453 -21.141 1 98.62 392 GLY A N 1
ATOM 2954 C CA . GLY A 1 392 ? 6.305 -29.188 -21.828 1 98.62 392 GLY A CA 1
ATOM 2955 C C . GLY A 1 392 ? 7.645 -28.562 -21.516 1 98.62 392 GLY A C 1
ATOM 2956 O O . GLY A 1 392 ? 8.336 -28.062 -22.406 1 98.62 392 GLY A O 1
ATOM 2957 N N . TRP A 1 393 ? 8.039 -28.578 -20.297 1 98.75 393 TRP A N 1
ATOM 2958 C CA . TRP A 1 393 ? 9.312 -28.016 -19.875 1 98.75 393 TRP A CA 1
ATOM 2959 C C . TRP A 1 393 ? 10.477 -28.875 -20.344 1 98.75 393 TRP A C 1
ATOM 2961 O O . TRP A 1 393 ? 11.523 -28.359 -20.734 1 98.75 393 TRP A O 1
ATOM 2971 N N . ASP A 1 394 ? 10.289 -30.219 -20.281 1 98.56 394 ASP A N 1
ATOM 2972 C CA . ASP A 1 394 ? 11.305 -31.109 -20.844 1 98.56 394 ASP A CA 1
ATOM 2973 C C . ASP A 1 394 ? 11.578 -30.766 -22.297 1 98.56 394 ASP A C 1
ATOM 2975 O O . ASP A 1 394 ? 12.742 -30.688 -22.719 1 98.56 394 ASP A O 1
ATOM 2979 N N . ALA A 1 395 ? 10.523 -30.609 -23 1 98.69 395 ALA A N 1
ATOM 2980 C CA . ALA A 1 395 ? 10.648 -30.25 -24.406 1 98.69 395 ALA A CA 1
ATOM 2981 C C . ALA A 1 395 ? 11.414 -28.938 -24.578 1 98.69 395 ALA A C 1
ATOM 2983 O O . ALA A 1 395 ? 12.344 -28.844 -25.375 1 98.69 395 ALA A O 1
ATOM 2984 N N . ALA A 1 396 ? 11.031 -27.906 -23.812 1 98.56 396 ALA A N 1
ATOM 2985 C CA . ALA A 1 396 ? 11.648 -26.594 -23.891 1 98.56 396 ALA A CA 1
ATOM 2986 C C . ALA A 1 396 ? 13.141 -26.672 -23.578 1 98.56 396 ALA A C 1
ATOM 2988 O O . ALA A 1 396 ? 13.961 -26.078 -24.281 1 98.56 396 ALA A O 1
ATOM 2989 N N . ILE A 1 397 ? 13.523 -27.406 -22.531 1 98.44 397 ILE A N 1
ATOM 2990 C CA . ILE A 1 397 ? 14.898 -27.531 -22.062 1 98.44 397 ILE A CA 1
ATOM 2991 C C . ILE A 1 397 ? 15.727 -28.281 -23.109 1 98.44 397 ILE A C 1
ATOM 2993 O O . ILE A 1 397 ? 16.875 -27.938 -23.359 1 98.44 397 ILE A O 1
ATOM 2997 N N . ALA A 1 398 ? 15.07 -29.234 -23.75 1 97.81 398 ALA A N 1
ATOM 2998 C CA . ALA A 1 398 ? 15.75 -30.062 -24.75 1 97.81 398 ALA A CA 1
ATOM 2999 C C . ALA A 1 398 ? 15.836 -29.328 -26.094 1 97.81 398 ALA A C 1
ATOM 3001 O O . ALA A 1 398 ? 16.547 -29.781 -27 1 97.81 398 ALA A O 1
ATOM 3002 N N . GLY A 1 399 ? 15.078 -28.281 -26.266 1 97.62 399 GLY A N 1
ATOM 3003 C CA . GLY A 1 399 ? 15.07 -27.547 -27.516 1 97.62 399 GLY A CA 1
ATOM 3004 C C . GLY A 1 399 ? 14.25 -28.219 -28.609 1 97.62 399 GLY A C 1
ATOM 3005 O O . GLY A 1 399 ? 14.57 -28.109 -29.797 1 97.62 399 GL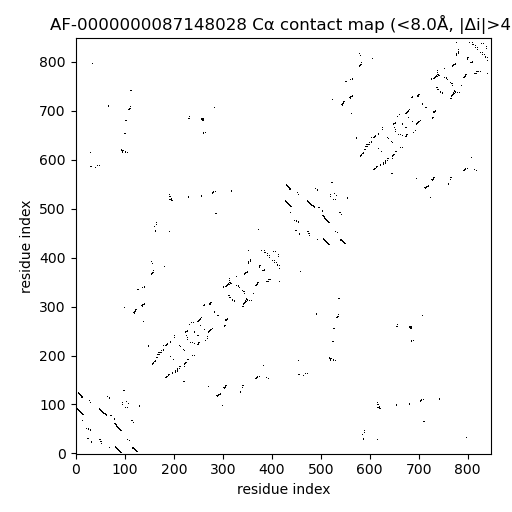Y A O 1
ATOM 3006 N N . VAL A 1 400 ? 13.312 -29.031 -28.203 1 97.81 400 VAL A N 1
ATOM 3007 C CA . VAL A 1 400 ? 12.398 -29.719 -29.109 1 97.81 400 VAL A CA 1
ATOM 3008 C C . VAL A 1 400 ? 11.023 -29.062 -29.062 1 97.81 400 VAL A C 1
ATOM 3010 O O . VAL A 1 400 ? 10.602 -28.578 -28.016 1 97.81 400 VAL A O 1
ATOM 3013 N N . SER A 1 401 ? 10.359 -28.984 -30.188 1 97.94 401 SER A N 1
ATOM 3014 C CA . SER A 1 401 ? 9.023 -28.391 -30.188 1 97.94 401 SER A CA 1
ATOM 3015 C C . SER A 1 401 ? 8.047 -29.203 -29.359 1 97.94 401 SER A C 1
ATOM 3017 O O . SER A 1 401 ? 8.25 -30.406 -29.156 1 97.94 401 SER A O 1
ATOM 3019 N N . LEU A 1 402 ? 7.012 -28.594 -28.891 1 98.31 402 LEU A N 1
ATOM 3020 C CA . LEU A 1 402 ? 5.992 -29.297 -28.125 1 98.31 402 LEU A CA 1
ATOM 3021 C C . LEU A 1 402 ? 5.34 -30.391 -28.953 1 98.31 402 LEU A C 1
ATOM 3023 O O . LEU A 1 402 ? 5.059 -31.484 -28.453 1 98.31 402 LEU A O 1
ATOM 3027 N N . GLU A 1 403 ? 5.113 -30.125 -30.188 1 97.69 403 GLU A N 1
ATOM 3028 C CA . GLU A 1 403 ? 4.477 -31.078 -31.094 1 97.69 403 GLU A CA 1
ATOM 3029 C C . GLU A 1 403 ? 5.332 -32.344 -31.266 1 97.69 403 GLU A C 1
ATOM 3031 O O . GLU A 1 403 ? 4.82 -33.469 -31.219 1 97.69 403 GLU A O 1
ATOM 3036 N N . GLU A 1 404 ? 6.559 -32.094 -31.469 1 98.25 404 GLU A N 1
ATOM 3037 C CA . GLU A 1 404 ? 7.477 -33.219 -31.609 1 98.25 404 GLU A CA 1
ATOM 3038 C C . GLU A 1 404 ? 7.543 -34.031 -30.328 1 98.25 404 GLU A C 1
ATOM 3040 O O . GLU A 1 404 ? 7.516 -35.281 -30.391 1 98.25 404 GLU A O 1
ATOM 3045 N N . TYR A 1 405 ? 7.613 -33.406 -29.219 1 98.38 405 TYR A N 1
ATOM 3046 C CA . TYR A 1 405 ? 7.711 -34.094 -27.938 1 98.38 405 TYR A CA 1
ATOM 3047 C C . TYR A 1 405 ? 6.422 -34.844 -27.625 1 98.38 405 TYR A C 1
ATOM 3049 O O . TYR A 1 405 ? 6.453 -35.938 -27.031 1 98.38 405 TYR A O 1
ATOM 3057 N N . ALA A 1 406 ? 5.316 -34.344 -28.047 1 98.19 406 ALA A N 1
ATOM 3058 C CA . ALA A 1 406 ? 3.992 -34.906 -27.781 1 98.19 406 ALA A CA 1
ATOM 3059 C C . ALA A 1 406 ? 3.785 -36.219 -28.547 1 98.19 406 ALA A C 1
ATOM 3061 O O . ALA A 1 406 ? 2.879 -37 -28.234 1 98.19 406 ALA A O 1
ATOM 3062 N N . ALA A 1 407 ? 4.574 -36.438 -29.531 1 97.81 407 ALA A N 1
ATOM 3063 C CA . ALA A 1 407 ? 4.43 -37.656 -30.359 1 97.81 407 ALA A CA 1
ATOM 3064 C C . ALA A 1 407 ? 4.527 -38.906 -29.5 1 97.81 407 ALA A C 1
ATOM 3066 O O . ALA A 1 407 ? 3.852 -39.906 -29.766 1 97.81 407 ALA A O 1
ATOM 3067 N N . ASP A 1 408 ? 5.363 -38.906 -28.484 1 97.25 408 ASP A N 1
ATOM 3068 C CA . ASP A 1 408 ? 5.531 -40.094 -27.625 1 97.25 408 ASP A CA 1
ATOM 3069 C C . ASP A 1 408 ? 5.117 -39.781 -26.188 1 97.25 408 ASP A C 1
ATOM 3071 O O . ASP A 1 408 ? 5.496 -40.5 -25.266 1 97.25 408 ASP A O 1
ATOM 3075 N N . HIS A 1 409 ? 4.383 -38.688 -25.984 1 98.44 409 HIS A N 1
ATOM 3076 C CA . HIS A 1 409 ? 3.881 -38.312 -24.672 1 98.44 409 HIS A CA 1
ATOM 3077 C C . HIS A 1 409 ? 2.402 -37.938 -24.734 1 98.44 409 HIS A C 1
ATOM 3079 O O . HIS A 1 409 ? 2.055 -36.781 -25 1 98.44 409 HIS A O 1
ATOM 3085 N N . GLU A 1 410 ? 1.604 -38.812 -24.406 1 98.12 410 GLU A N 1
ATOM 3086 C CA . GLU A 1 410 ? 0.161 -38.719 -24.594 1 98.12 410 GLU A CA 1
ATOM 3087 C C . GLU A 1 410 ? -0.435 -37.594 -23.797 1 98.12 410 GLU A C 1
ATOM 3089 O O . GLU A 1 410 ? -1.326 -36.875 -24.266 1 98.12 410 GLU A O 1
ATOM 3094 N N . GLU A 1 411 ? 0.021 -37.438 -22.578 1 98.44 411 GLU A N 1
ATOM 3095 C CA . GLU A 1 411 ? -0.519 -36.375 -21.734 1 98.44 411 GLU A CA 1
ATOM 3096 C C . GLU A 1 411 ? -0.31 -35 -22.375 1 98.44 411 GLU A C 1
ATOM 3098 O O . GLU A 1 411 ? -1.201 -34.125 -22.328 1 98.44 411 GLU A O 1
ATOM 3103 N N . LEU A 1 412 ? 0.863 -34.75 -22.953 1 98.56 412 LEU A N 1
ATOM 3104 C CA . LEU A 1 412 ? 1.165 -33.5 -23.641 1 98.56 412 LEU A CA 1
ATOM 3105 C C . LEU A 1 412 ? 0.334 -33.375 -24.906 1 98.56 412 LEU A C 1
ATOM 3107 O O . LEU A 1 412 ? -0.153 -32.281 -25.219 1 98.56 412 LEU A O 1
ATOM 3111 N N . ARG A 1 413 ? 0.179 -34.438 -25.609 1 98.19 413 ARG A N 1
ATOM 3112 C CA . ARG A 1 413 ? -0.63 -34.438 -26.828 1 98.19 413 ARG A CA 1
ATOM 3113 C C . ARG A 1 413 ? -2.064 -34 -26.516 1 98.19 413 ARG A C 1
ATOM 3115 O O . ARG A 1 413 ? -2.625 -33.156 -27.203 1 98.19 413 ARG A O 1
ATOM 3122 N N . VAL A 1 414 ? -2.598 -34.562 -25.516 1 97.88 414 VAL A N 1
ATOM 3123 C CA . VAL A 1 414 ? -3.969 -34.281 -25.109 1 97.88 414 VAL A CA 1
ATOM 3124 C C . VAL A 1 414 ? -4.086 -32.812 -24.688 1 97.88 414 VAL A C 1
ATOM 3126 O O . VAL A 1 414 ? -5.066 -32.156 -25.016 1 97.88 414 VAL A O 1
ATOM 3129 N N . ALA A 1 415 ? -3.102 -32.344 -23.969 1 97.62 415 ALA A N 1
ATOM 3130 C CA . ALA A 1 415 ? -3.092 -30.938 -23.531 1 97.62 415 ALA A CA 1
ATOM 3131 C C . ALA A 1 415 ? -3.039 -30 -24.734 1 97.62 415 ALA A C 1
ATOM 3133 O O . ALA A 1 415 ? -3.729 -28.969 -24.75 1 97.62 415 ALA A O 1
ATOM 3134 N N . LEU A 1 416 ? -2.197 -30.281 -25.703 1 97.56 416 LEU A N 1
ATOM 3135 C CA . LEU A 1 416 ? -2.092 -29.469 -26.906 1 97.56 416 LEU A CA 1
ATOM 3136 C C . LEU A 1 416 ? -3.43 -29.391 -27.625 1 97.56 416 LEU A C 1
ATOM 3138 O O . LEU A 1 416 ? -3.822 -28.328 -28.109 1 97.56 416 LEU A O 1
ATOM 3142 N N . ASP A 1 417 ? -4.113 -30.469 -27.688 1 96.06 417 ASP A N 1
ATOM 3143 C CA . ASP A 1 417 ? -5.414 -30.516 -28.344 1 96.06 417 ASP A CA 1
ATOM 3144 C C . ASP A 1 417 ? -6.449 -29.703 -27.562 1 96.06 417 ASP A C 1
ATOM 3146 O O . ASP A 1 417 ? -7.301 -29.047 -28.172 1 96.06 417 ASP A O 1
ATOM 3150 N N . HIS A 1 418 ? -6.348 -29.766 -26.312 1 94.88 418 HIS A N 1
ATOM 3151 C CA . HIS A 1 418 ? -7.359 -29.172 -25.453 1 94.88 418 HIS A CA 1
ATOM 3152 C C . HIS A 1 418 ? -7.117 -27.672 -25.281 1 94.88 418 HIS A C 1
ATOM 3154 O O . HIS A 1 418 ? -8.047 -26.875 -25.391 1 94.88 418 HIS A O 1
ATOM 3160 N N . TYR A 1 419 ? -5.859 -27.281 -24.938 1 93.44 419 TYR A N 1
ATOM 3161 C CA . TYR A 1 419 ? -5.555 -25.906 -24.547 1 93.44 419 TYR A CA 1
ATOM 3162 C C . TYR A 1 419 ? -5.043 -25.109 -25.75 1 93.44 419 TYR A C 1
ATOM 3164 O O . TYR A 1 419 ? -5.059 -23.875 -25.734 1 93.44 419 TYR A O 1
ATOM 3172 N N . GLY A 1 420 ? -4.434 -25.766 -26.703 1 85.62 420 GLY A N 1
ATOM 3173 C CA . GLY A 1 420 ? -3.781 -25.094 -27.828 1 85.62 420 GLY A CA 1
ATOM 3174 C C . GLY A 1 420 ? -4.742 -24.312 -28.688 1 85.62 420 GLY A C 1
ATOM 3175 O O . GLY A 1 420 ? -4.34 -23.359 -29.375 1 85.62 420 GLY A O 1
ATOM 3176 N N . GLY A 1 421 ? -5.965 -24.781 -28.766 1 67.94 421 GLY A N 1
ATOM 3177 C CA . GLY A 1 421 ? -6.941 -24.047 -29.562 1 67.94 421 GLY A CA 1
ATOM 3178 C C . GLY A 1 421 ? -7.383 -22.75 -28.922 1 67.94 421 GLY A C 1
ATOM 3179 O O . GLY A 1 421 ? -7.996 -21.906 -29.578 1 67.94 421 GLY A O 1
ATOM 3180 N N . SER A 1 422 ? -7.188 -22.625 -27.719 1 54.31 422 SER A N 1
ATOM 3181 C CA . SER A 1 422 ? -7.68 -21.484 -26.953 1 54.31 422 SER A CA 1
ATOM 3182 C C . SER A 1 422 ? -6.711 -20.312 -27.047 1 54.31 422 SER A C 1
ATOM 3184 O O . SER A 1 422 ? -7.066 -19.172 -26.703 1 54.31 422 SER A O 1
ATOM 3186 N N . ASP A 1 423 ? -5.367 -20.516 -27.219 1 47.47 423 ASP A N 1
ATOM 3187 C CA . ASP A 1 423 ? -4.391 -19.438 -27.281 1 47.47 423 ASP A CA 1
ATOM 3188 C C . ASP A 1 423 ? -4.57 -18.594 -28.547 1 47.47 423 ASP A C 1
ATOM 3190 O O . ASP A 1 423 ? -3.877 -17.594 -28.75 1 47.47 423 ASP A O 1
ATOM 3194 N N . GLY A 1 424 ? -5.355 -19.062 -29.516 1 35.47 424 GLY A N 1
ATOM 3195 C CA . GLY A 1 424 ? -5.574 -18.297 -30.734 1 35.47 424 GLY A CA 1
ATOM 3196 C C . GLY A 1 424 ? -6.645 -17.234 -30.594 1 35.47 424 GLY A C 1
ATOM 3197 O O . GLY A 1 424 ? -7.52 -17.344 -29.734 1 35.47 424 GLY A O 1
ATOM 3198 N N . MET B 1 1 ? -29.141 -4.105 4.965 1 41.72 1 MET B N 1
ATOM 3199 C CA . MET B 1 1 ? -28.281 -5.168 4.445 1 41.72 1 MET B CA 1
ATOM 3200 C C . MET B 1 1 ? -27.875 -6.129 5.559 1 41.72 1 MET B C 1
ATOM 3202 O O . MET B 1 1 ? -27.75 -5.727 6.715 1 41.72 1 MET B O 1
ATOM 3206 N N . PRO B 1 2 ? -28 -7.367 5.234 1 52.16 2 PRO B N 1
ATOM 3207 C CA . PRO B 1 2 ? -27.734 -8.32 6.32 1 52.16 2 PRO B CA 1
ATOM 3208 C C . PRO B 1 2 ? -26.359 -8.141 6.949 1 52.16 2 PRO B C 1
ATOM 3210 O O . PRO B 1 2 ? -25.406 -7.742 6.266 1 52.16 2 PRO B O 1
ATOM 3213 N N . THR B 1 3 ? -26.297 -8.102 8.344 1 66.25 3 THR B N 1
ATOM 3214 C CA . THR B 1 3 ? -25.188 -7.934 9.281 1 66.25 3 THR B CA 1
ATOM 3215 C C . THR B 1 3 ? -24.094 -8.953 8.992 1 66.25 3 THR B C 1
ATOM 3217 O O . THR B 1 3 ? -22.984 -8.844 9.523 1 66.25 3 THR B O 1
ATOM 3220 N N . ASP B 1 4 ? -24.297 -9.664 7.887 1 89.69 4 ASP B N 1
ATOM 3221 C CA . ASP B 1 4 ? -23.312 -10.734 7.73 1 89.69 4 ASP B CA 1
ATOM 3222 C C . ASP B 1 4 ? -22.609 -10.633 6.387 1 89.69 4 ASP B C 1
ATOM 3224 O O . ASP B 1 4 ? -21.984 -11.602 5.93 1 89.69 4 ASP B O 1
ATOM 3228 N N . ARG B 1 5 ? -22.828 -9.484 5.715 1 96.12 5 ARG B N 1
ATOM 3229 C CA . ARG B 1 5 ? -22.109 -9.297 4.453 1 96.12 5 ARG B CA 1
ATOM 3230 C C . ARG B 1 5 ? -21.422 -7.941 4.414 1 96.12 5 ARG B C 1
ATOM 3232 O O . ARG B 1 5 ? -21.891 -6.98 5.031 1 96.12 5 ARG B O 1
ATOM 3239 N N . ILE B 1 6 ? -20.359 -7.863 3.723 1 97.88 6 ILE B N 1
ATOM 3240 C CA . ILE B 1 6 ? -19.625 -6.648 3.387 1 97.88 6 ILE B CA 1
ATOM 3241 C C . ILE B 1 6 ? -20.141 -6.078 2.068 1 97.88 6 ILE B C 1
ATOM 3243 O O . ILE B 1 6 ? -20.328 -6.812 1.095 1 97.88 6 ILE B O 1
ATOM 3247 N N . VAL B 1 7 ? -20.391 -4.824 2.01 1 98.12 7 VAL B N 1
ATOM 3248 C CA . VAL B 1 7 ? -20.828 -4.219 0.753 1 98.12 7 VAL B CA 1
ATOM 3249 C C . VAL B 1 7 ? -19.75 -3.262 0.245 1 98.12 7 VAL B C 1
ATOM 3251 O O . VAL B 1 7 ? -19.328 -2.348 0.96 1 98.12 7 VAL B O 1
ATOM 3254 N N . ALA B 1 8 ? -19.297 -3.477 -0.93 1 98.62 8 ALA B N 1
ATOM 3255 C CA . ALA B 1 8 ? -18.328 -2.637 -1.618 1 98.62 8 ALA B CA 1
ATOM 3256 C C . ALA B 1 8 ? -18.922 -2.012 -2.873 1 98.62 8 ALA B C 1
ATOM 3258 O O . ALA B 1 8 ? -19.672 -2.664 -3.6 1 98.62 8 ALA B O 1
ATOM 3259 N N . ARG B 1 9 ? -18.656 -0.789 -3.084 1 98.75 9 ARG B N 1
ATOM 3260 C CA . ARG B 1 9 ? -19.125 -0.064 -4.258 1 98.75 9 ARG B CA 1
ATOM 3261 C C . ARG B 1 9 ? -17.969 0.345 -5.156 1 98.75 9 ARG B C 1
ATOM 3263 O O . ARG B 1 9 ? -16.938 0.809 -4.672 1 98.75 9 ARG B O 1
ATOM 3270 N N . TYR B 1 10 ? -18.203 0.124 -6.461 1 98.88 10 TYR B N 1
ATOM 3271 C CA . TYR B 1 10 ? -17.156 0.394 -7.438 1 98.88 10 TYR B CA 1
ATOM 3272 C C . TYR B 1 10 ? -17.672 1.296 -8.555 1 98.88 10 TYR B C 1
ATOM 3274 O O . TYR B 1 10 ? -18.859 1.266 -8.891 1 98.88 10 TYR B O 1
ATOM 3282 N N . ARG B 1 11 ? -16.828 2.107 -9.016 1 98.75 11 ARG B N 1
ATOM 3283 C CA . ARG B 1 11 ? -16.969 2.678 -10.352 1 98.75 11 ARG B CA 1
ATOM 3284 C C . ARG B 1 11 ? -16.141 1.904 -11.367 1 98.75 11 ARG B C 1
ATOM 3286 O O . ARG B 1 11 ? -14.922 1.76 -11.203 1 98.75 11 ARG B O 1
ATOM 3293 N N . ILE B 1 12 ? -16.812 1.396 -12.43 1 98.62 12 ILE B N 1
ATOM 3294 C CA . ILE B 1 12 ? -16.109 0.547 -13.383 1 98.62 12 ILE B CA 1
ATOM 3295 C C . ILE B 1 12 ? -16.219 1.134 -14.789 1 98.62 12 ILE B C 1
ATOM 3297 O O . ILE B 1 12 ? -17.094 1.977 -15.039 1 98.62 12 ILE B O 1
ATOM 3301 N N . GLU B 1 13 ? -15.352 0.849 -15.641 1 98 13 GLU B N 1
ATOM 3302 C CA . GLU B 1 13 ? -15.336 1.021 -17.094 1 98 13 GLU B CA 1
ATOM 3303 C C . GLU B 1 13 ? -15.008 -0.289 -17.797 1 98 13 GLU B C 1
ATOM 3305 O O . GLU B 1 13 ? -14.047 -0.973 -17.438 1 98 13 GLU B O 1
ATOM 3310 N N . THR B 1 14 ? -15.844 -0.687 -18.766 1 97.25 14 THR B N 1
ATOM 3311 C CA . THR B 1 14 ? -15.641 -2.014 -19.328 1 97.25 14 THR B CA 1
ATOM 3312 C C . THR B 1 14 ? -15.992 -2.021 -20.812 1 97.25 14 THR B C 1
ATOM 3314 O O . THR B 1 14 ? -16.953 -1.363 -21.234 1 97.25 14 THR B O 1
ATOM 3317 N N . PRO B 1 15 ? -15.211 -2.723 -21.578 1 95.12 15 PRO B N 1
ATOM 3318 C CA . PRO B 1 15 ? -15.523 -2.908 -23 1 95.12 15 PRO B CA 1
ATOM 3319 C C . PRO B 1 15 ? -16.5 -4.059 -23.25 1 95.12 15 PRO B C 1
ATOM 3321 O O . PRO B 1 15 ? -16.984 -4.234 -24.359 1 95.12 15 PRO B O 1
ATOM 3324 N N . VAL B 1 16 ? -16.781 -4.875 -22.266 1 95.06 16 VAL B N 1
ATOM 3325 C CA . VAL B 1 16 ? -17.703 -6.012 -22.406 1 95.06 16 VAL B CA 1
ATOM 3326 C C . VAL B 1 16 ? -19.031 -5.684 -21.75 1 95.06 16 VAL B C 1
ATOM 3328 O O . VAL B 1 16 ? -19.234 -4.574 -21.234 1 95.06 16 VAL B O 1
ATOM 3331 N N . SER B 1 17 ? -19.953 -6.672 -21.859 1 95.5 17 SER B N 1
ATOM 3332 C CA . SER B 1 17 ? -21.25 -6.418 -21.234 1 95.5 17 SER B CA 1
ATOM 3333 C C . SER B 1 17 ? -21.109 -6.262 -19.719 1 95.5 17 SER B C 1
ATOM 3335 O O . SER B 1 17 ? -20.203 -6.844 -19.109 1 95.5 17 SER B O 1
ATOM 3337 N N . LEU B 1 18 ? -21.938 -5.48 -19.141 1 97.12 18 LEU B N 1
ATOM 3338 C CA . LEU B 1 18 ? -21.906 -5.289 -17.688 1 97.12 18 LEU B CA 1
ATOM 3339 C C . LEU B 1 18 ? -22.094 -6.617 -16.969 1 97.12 18 LEU B C 1
ATOM 3341 O O . LEU B 1 18 ? -21.484 -6.848 -15.922 1 97.12 18 LEU B O 1
ATOM 3345 N N . ASP B 1 19 ? -22.906 -7.461 -17.531 1 96.62 19 ASP B N 1
ATOM 3346 C CA . ASP B 1 19 ? -23.125 -8.773 -16.938 1 96.62 19 ASP B CA 1
ATOM 3347 C C . ASP B 1 19 ? -21.812 -9.57 -16.891 1 96.62 19 ASP B C 1
ATOM 3349 O O . ASP B 1 19 ? -21.469 -10.133 -15.852 1 96.62 19 ASP B O 1
ATOM 3353 N N . GLU B 1 20 ? -21.156 -9.578 -17.969 1 95.25 20 GLU B N 1
ATOM 3354 C CA . GLU B 1 20 ? -19.875 -10.297 -18.047 1 95.25 20 GLU B CA 1
ATOM 3355 C C . GLU B 1 20 ? -18.844 -9.703 -17.094 1 95.25 20 GLU B C 1
ATOM 3357 O O . GLU B 1 20 ? -18.156 -10.438 -16.391 1 95.25 20 GLU B O 1
ATOM 3362 N N . ALA B 1 21 ? -18.781 -8.422 -17.078 1 96.62 21 ALA B N 1
ATOM 3363 C CA . ALA B 1 21 ? -17.797 -7.727 -16.25 1 96.62 21 ALA B CA 1
ATOM 3364 C C . ALA B 1 21 ? -18.078 -7.957 -14.766 1 96.62 21 ALA B C 1
ATOM 3366 O O . ALA B 1 21 ? -17.156 -8.266 -14 1 96.62 21 ALA B O 1
ATOM 3367 N N . THR B 1 22 ? -19.312 -7.828 -14.359 1 97.5 22 THR B N 1
ATOM 3368 C CA . THR B 1 22 ? -19.641 -7.941 -12.938 1 97.5 22 THR B CA 1
ATOM 3369 C C . THR B 1 22 ? -19.547 -9.391 -12.477 1 97.5 22 THR B C 1
ATOM 3371 O O . THR B 1 22 ? -19.172 -9.664 -11.336 1 97.5 22 THR B O 1
ATOM 3374 N N . GLU B 1 23 ? -19.812 -10.289 -13.367 1 95.25 23 GLU B N 1
ATOM 3375 C CA . GLU B 1 23 ? -19.609 -11.695 -13.031 1 95.25 23 GLU B CA 1
ATOM 3376 C C . GLU B 1 23 ? -18.141 -12.008 -12.781 1 95.25 23 GLU B C 1
ATOM 3378 O O . GLU B 1 23 ? -17.797 -12.734 -11.852 1 95.25 23 GLU B O 1
ATOM 3383 N N . ALA B 1 24 ? -17.328 -11.469 -13.633 1 95 24 ALA B N 1
ATOM 3384 C CA . ALA B 1 24 ? -15.883 -11.641 -13.445 1 95 24 ALA B CA 1
ATOM 3385 C C . ALA B 1 24 ? -15.422 -11.047 -12.117 1 95 24 ALA B C 1
ATOM 3387 O O . ALA B 1 24 ? -14.57 -11.617 -11.43 1 95 24 ALA B O 1
ATOM 3388 N N . MET B 1 25 ? -16.016 -9.969 -11.789 1 96.5 25 MET B N 1
ATOM 3389 C CA . MET B 1 25 ? -15.656 -9.25 -10.562 1 96.5 25 MET B CA 1
ATOM 3390 C C . MET B 1 25 ? -16 -10.078 -9.328 1 96.5 25 MET B C 1
ATOM 3392 O O . MET B 1 25 ? -15.148 -10.32 -8.484 1 96.5 25 MET B O 1
ATOM 3396 N N . VAL B 1 26 ? -17.203 -10.539 -9.234 1 96.62 26 VAL B N 1
ATOM 3397 C CA . VAL B 1 26 ? -17.656 -11.242 -8.031 1 96.62 26 VAL B CA 1
ATOM 3398 C C . VAL B 1 26 ? -16.984 -12.617 -7.965 1 96.62 26 VAL B C 1
ATOM 3400 O O . VAL B 1 26 ? -16.703 -13.125 -6.875 1 96.62 26 VAL B O 1
ATOM 3403 N N . SER B 1 27 ? -16.688 -13.141 -9.125 1 94.75 27 SER B N 1
ATOM 3404 C CA . SER B 1 27 ? -15.953 -14.406 -9.148 1 94.75 27 SER B CA 1
ATOM 3405 C C . SER B 1 27 ? -14.555 -14.242 -8.57 1 94.75 27 SER B C 1
ATOM 3407 O O . SER B 1 27 ? -14.133 -15.031 -7.727 1 94.75 27 SER B O 1
ATOM 3409 N N . GLU B 1 28 ? -13.875 -13.211 -8.953 1 94.75 28 GLU B N 1
ATOM 3410 C CA . GLU B 1 28 ? -12.508 -12.953 -8.5 1 94.75 28 GLU B CA 1
ATOM 3411 C C . GLU B 1 28 ? -12.469 -12.641 -7.012 1 94.75 28 GLU B C 1
ATOM 3413 O O . GLU B 1 28 ? -11.461 -12.891 -6.344 1 94.75 28 GLU B O 1
ATOM 3418 N N . GLN B 1 29 ? -13.555 -12.195 -6.414 1 96.62 29 GLN B N 1
ATOM 3419 C CA . GLN B 1 29 ? -13.594 -11.727 -5.035 1 96.62 29 GLN B CA 1
ATOM 3420 C C . GLN B 1 29 ? -14.062 -12.828 -4.09 1 96.62 29 GLN B C 1
ATOM 3422 O O . GLN B 1 29 ? -14.195 -12.609 -2.885 1 96.62 29 GLN B O 1
ATOM 3427 N N . SER B 1 30 ? -14.359 -14.023 -4.617 1 95.5 30 SER B N 1
ATOM 3428 C CA . SER B 1 30 ? -14.953 -15.047 -3.766 1 95.5 30 SER B CA 1
ATOM 3429 C C . SER B 1 30 ? -14.508 -16.438 -4.191 1 95.5 30 SER B C 1
ATOM 3431 O O . SER B 1 30 ? -13.375 -16.844 -3.91 1 95.5 30 SER B O 1
ATOM 3433 N N . THR B 1 31 ? -15.375 -17.094 -4.949 1 90.38 31 THR B N 1
ATOM 3434 C CA . THR B 1 31 ? -15.125 -18.516 -5.203 1 90.38 31 THR B CA 1
ATOM 3435 C C . THR B 1 31 ? -14.32 -18.703 -6.484 1 90.38 31 THR B C 1
ATOM 3437 O O . THR B 1 31 ? -13.859 -19.797 -6.781 1 90.38 31 THR B O 1
ATOM 3440 N N . GLY B 1 32 ? -14.109 -17.641 -7.18 1 76.19 32 GLY B N 1
ATOM 3441 C CA . GLY B 1 32 ? -13.828 -17.5 -8.602 1 76.19 32 GLY B CA 1
ATOM 3442 C C . GLY B 1 32 ? -12.766 -18.453 -9.102 1 76.19 32 GLY B C 1
ATOM 3443 O O . GLY B 1 32 ? -11.82 -18.781 -8.375 1 76.19 32 GLY B O 1
ATOM 3444 N N . THR B 1 33 ? -13.078 -19.203 -10.125 1 67.62 33 THR B N 1
ATOM 3445 C CA . THR B 1 33 ? -12.211 -19.938 -11.039 1 67.62 33 THR B CA 1
ATOM 3446 C C . THR B 1 33 ? -12.453 -19.516 -12.484 1 67.62 33 THR B C 1
ATOM 3448 O O . THR B 1 33 ? -13.57 -19.109 -12.844 1 67.62 33 THR B O 1
ATOM 3451 N N . PHE B 1 34 ? -11.641 -19.203 -13.172 1 60.53 34 PHE B N 1
ATOM 3452 C CA . PHE B 1 34 ? -11.805 -18.922 -14.594 1 60.53 34 PHE B CA 1
ATOM 3453 C C . PHE B 1 34 ? -12.328 -20.141 -15.328 1 60.53 34 PHE B C 1
ATOM 3455 O O . PHE B 1 34 ? -12.961 -20.016 -16.375 1 60.53 34 PHE B O 1
ATOM 3462 N N . THR B 1 35 ? -12.078 -21.266 -14.633 1 62.38 35 THR B N 1
ATOM 3463 C CA . THR B 1 35 ? -12.57 -22.531 -15.172 1 62.38 35 THR B CA 1
ATOM 3464 C C . THR B 1 35 ? -13.383 -23.281 -14.125 1 62.38 35 THR B C 1
ATOM 3466 O O . THR B 1 35 ? -13.141 -23.141 -12.922 1 62.38 35 THR B O 1
ATOM 3469 N N . ASP B 1 36 ? -14.367 -23.953 -14.609 1 67.75 36 ASP B N 1
ATOM 3470 C CA . ASP B 1 36 ? -15.18 -24.766 -13.703 1 67.75 36 ASP B CA 1
ATOM 3471 C C . ASP B 1 36 ? -14.312 -25.75 -12.922 1 67.75 36 ASP B C 1
ATOM 3473 O O . ASP B 1 36 ? -13.43 -26.391 -13.492 1 67.75 36 ASP B O 1
ATOM 3477 N N . VAL B 1 37 ? -14.477 -25.703 -11.617 1 74 37 VAL B N 1
ATOM 3478 C CA . VAL B 1 37 ? -13.703 -26.625 -10.797 1 74 37 VAL B CA 1
ATOM 3479 C C . VAL B 1 37 ? -14.648 -27.578 -10.062 1 74 37 VAL B C 1
ATOM 3481 O O . VAL B 1 37 ? -15.711 -27.156 -9.586 1 74 37 VAL B O 1
ATOM 3484 N N . PRO B 1 38 ? -14.344 -28.797 -9.992 1 74.56 38 PRO B N 1
ATOM 3485 C CA . PRO B 1 38 ? -15.227 -29.844 -9.477 1 74.56 38 PRO B CA 1
ATOM 3486 C C . PRO B 1 38 ? -15.75 -29.531 -8.07 1 74.56 38 PRO B C 1
ATOM 3488 O O . PRO B 1 38 ? -16.906 -29.828 -7.766 1 74.56 38 PRO B O 1
ATOM 3491 N N . LEU B 1 39 ? -15.031 -28.906 -7.246 1 80.94 39 LEU B N 1
ATOM 3492 C CA . LEU B 1 39 ? -15.438 -28.766 -5.848 1 80.94 39 LEU B CA 1
ATOM 3493 C C . LEU B 1 39 ? -16.234 -27.484 -5.641 1 80.94 39 LEU B C 1
ATOM 3495 O O . LEU B 1 39 ? -16.734 -27.219 -4.543 1 80.94 39 LEU B O 1
ATOM 3499 N N . GLU B 1 40 ? -16.438 -26.75 -6.637 1 87.81 40 GLU B N 1
ATOM 3500 C CA . GLU B 1 40 ? -17.297 -25.578 -6.527 1 87.81 40 GLU B CA 1
ATOM 3501 C C . GLU B 1 40 ? -18.766 -25.953 -6.719 1 87.81 40 GLU B C 1
ATOM 3503 O O . GLU B 1 40 ? -19.375 -25.609 -7.734 1 87.81 40 GLU B O 1
ATOM 3508 N N . THR B 1 41 ? -19.359 -26.469 -5.684 1 89.88 41 THR B N 1
ATOM 3509 C CA . THR B 1 41 ? -20.75 -26.938 -5.73 1 89.88 41 THR B CA 1
ATOM 3510 C C . THR B 1 41 ? -21.719 -25.75 -5.664 1 89.88 41 THR B C 1
ATOM 3512 O O . THR B 1 41 ? -21.312 -24.641 -5.32 1 89.88 41 THR B O 1
ATOM 3515 N N . GLU B 1 42 ? -22.891 -26.062 -5.992 1 90.75 42 GLU B N 1
ATOM 3516 C CA . GLU B 1 42 ? -23.938 -25.047 -5.879 1 90.75 42 GLU B CA 1
ATOM 3517 C C . GLU B 1 42 ? -24.094 -24.578 -4.434 1 90.75 42 GLU B C 1
ATOM 3519 O O . GLU B 1 42 ? -24.312 -23.391 -4.18 1 90.75 42 GLU B O 1
ATOM 3524 N N . ALA B 1 43 ? -24.031 -25.516 -3.559 1 93.12 43 ALA B N 1
ATOM 3525 C CA . ALA B 1 43 ? -24.156 -25.172 -2.143 1 93.12 43 ALA B CA 1
ATOM 3526 C C . ALA B 1 43 ? -23.016 -24.266 -1.694 1 93.12 43 ALA B C 1
ATOM 3528 O O . ALA B 1 43 ? -23.234 -23.328 -0.925 1 93.12 43 ALA B O 1
ATOM 3529 N N . LEU B 1 44 ? -21.812 -24.562 -2.137 1 94.38 44 LEU B N 1
ATOM 3530 C CA . LEU B 1 44 ? -20.656 -23.734 -1.817 1 94.38 44 LEU B CA 1
ATOM 3531 C C . LEU B 1 44 ? -20.828 -22.328 -2.385 1 94.38 44 LEU B C 1
ATOM 3533 O O . LEU B 1 44 ? -20.578 -21.328 -1.69 1 94.38 44 LEU B O 1
ATOM 3537 N N . ARG B 1 45 ? -21.297 -22.25 -3.576 1 92.88 45 ARG B N 1
ATOM 3538 C CA . ARG B 1 45 ? -21.516 -20.953 -4.223 1 92.88 45 ARG B CA 1
ATOM 3539 C C . ARG B 1 45 ? -22.578 -20.156 -3.488 1 92.88 45 ARG B C 1
ATOM 3541 O O . ARG B 1 45 ? -22.406 -18.938 -3.289 1 92.88 45 ARG B O 1
ATOM 3548 N N . ARG B 1 46 ? -23.609 -20.75 -3.129 1 92.81 46 ARG B N 1
ATOM 3549 C CA . ARG B 1 46 ? -24.703 -20.062 -2.432 1 92.81 46 ARG B CA 1
ATOM 3550 C C . ARG B 1 46 ? -24.203 -19.453 -1.13 1 92.81 46 ARG B C 1
ATOM 3552 O O . ARG B 1 46 ? -24.656 -18.359 -0.744 1 92.81 46 ARG B O 1
ATOM 3559 N N . ARG B 1 47 ? -23.297 -20.125 -0.552 1 94.81 47 ARG B N 1
ATOM 3560 C CA . ARG B 1 47 ? -22.859 -19.703 0.776 1 94.81 47 ARG B CA 1
ATOM 3561 C C . ARG B 1 47 ? -21.703 -18.703 0.686 1 94.81 47 ARG B C 1
ATOM 3563 O O . ARG B 1 47 ? -21.656 -17.75 1.453 1 94.81 47 ARG B O 1
ATOM 3570 N N . HIS B 1 48 ? -20.812 -18.859 -0.301 1 96.81 48 HIS B N 1
ATOM 3571 C CA . HIS B 1 48 ? -19.531 -18.172 -0.212 1 96.81 48 HIS B CA 1
ATOM 3572 C C . HIS B 1 48 ? -19.328 -17.234 -1.388 1 96.81 48 HIS B C 1
ATOM 3574 O O . HIS B 1 48 ? -18.406 -16.406 -1.375 1 96.81 48 HIS B O 1
ATOM 3580 N N . ALA B 1 49 ? -20.219 -17.328 -2.371 1 95.94 49 ALA B N 1
ATOM 3581 C CA . ALA B 1 49 ? -20.047 -16.453 -3.539 1 95.94 49 ALA B CA 1
ATOM 3582 C C . ALA B 1 49 ? -20.375 -15.008 -3.203 1 95.94 49 ALA B C 1
ATOM 3584 O O . ALA B 1 49 ? -21.312 -14.742 -2.438 1 95.94 49 ALA B O 1
ATOM 3585 N N . ALA B 1 50 ? -19.578 -14.102 -3.711 1 97.25 50 ALA B N 1
ATOM 3586 C CA . ALA B 1 50 ? -20 -12.695 -3.73 1 97.25 50 ALA B CA 1
ATOM 3587 C C . ALA B 1 50 ? -21.188 -12.484 -4.668 1 97.25 50 ALA B C 1
ATOM 3589 O O . ALA B 1 50 ? -21.469 -13.336 -5.516 1 97.25 50 ALA B O 1
ATOM 3590 N N . ALA B 1 51 ? -21.875 -11.375 -4.512 1 96.75 51 ALA B N 1
ATOM 3591 C CA . ALA B 1 51 ? -23.062 -11.117 -5.312 1 96.75 51 ALA B CA 1
ATOM 3592 C C . ALA B 1 51 ? -23.094 -9.672 -5.809 1 96.75 51 ALA B C 1
ATOM 3594 O O . ALA B 1 51 ? -22.656 -8.766 -5.113 1 96.75 51 ALA B O 1
ATOM 3595 N N . VAL B 1 52 ? -23.625 -9.5 -6.965 1 98.06 52 VAL B N 1
ATOM 3596 C CA . VAL B 1 52 ? -23.922 -8.164 -7.477 1 98.06 52 VAL B CA 1
ATOM 3597 C C . VAL B 1 52 ? -25.234 -7.66 -6.883 1 98.06 52 VAL B C 1
ATOM 3599 O O . VAL B 1 52 ? -26.281 -8.289 -7.047 1 98.06 52 VAL B O 1
ATOM 3602 N N . GLU B 1 53 ? -25.219 -6.555 -6.258 1 97.81 53 GLU B N 1
ATOM 3603 C CA . GLU B 1 53 ? -26.391 -6.051 -5.57 1 97.81 53 GLU B CA 1
ATOM 3604 C C . GLU B 1 53 ? -27.094 -4.973 -6.395 1 97.81 53 GLU B C 1
ATOM 3606 O O . GLU B 1 53 ? -28.312 -4.832 -6.332 1 97.81 53 GLU B O 1
ATOM 3611 N N . ASP B 1 54 ? -26.297 -4.172 -7.094 1 98.06 54 ASP B N 1
ATOM 3612 C CA . ASP B 1 54 ? -26.844 -3.053 -7.859 1 98.06 54 ASP B CA 1
ATOM 3613 C C . ASP B 1 54 ? -25.875 -2.617 -8.961 1 98.06 54 ASP B C 1
ATOM 3615 O O . ASP B 1 54 ? -24.656 -2.713 -8.789 1 98.06 54 ASP B O 1
ATOM 3619 N N . VAL B 1 55 ? -26.422 -2.252 -10.078 1 98.56 55 VAL B N 1
ATOM 3620 C CA . VAL B 1 55 ? -25.656 -1.688 -11.18 1 98.56 55 VAL B CA 1
ATOM 3621 C C . VAL B 1 55 ? -26.344 -0.444 -11.719 1 98.56 55 VAL B C 1
ATOM 3623 O O . VAL B 1 55 ? -27.531 -0.494 -12.078 1 98.56 55 VAL B O 1
ATOM 3626 N N . THR B 1 56 ? -25.641 0.679 -11.758 1 98.69 56 THR B N 1
ATOM 3627 C CA . THR B 1 56 ? -26.141 1.922 -12.328 1 98.69 56 THR B CA 1
ATOM 3628 C C . THR B 1 56 ? -25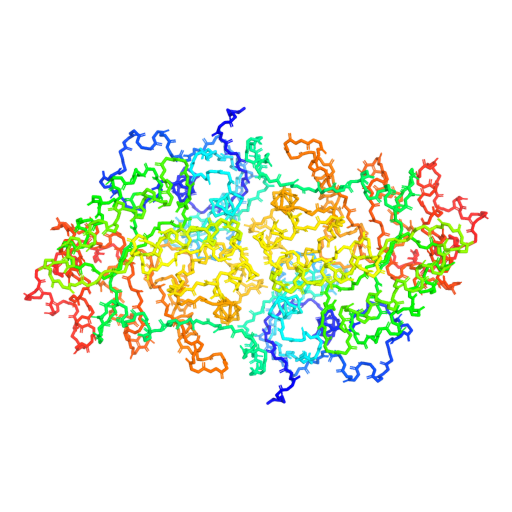.234 2.424 -13.438 1 98.69 56 THR B C 1
ATOM 3630 O O . THR B 1 56 ? -24.078 2.783 -13.188 1 98.69 56 THR B O 1
ATOM 3633 N N . VAL B 1 57 ? -25.766 2.463 -14.602 1 98.56 57 VAL B N 1
ATOM 3634 C CA . VAL B 1 57 ? -24.984 2.949 -15.734 1 98.56 57 VAL B CA 1
ATOM 3635 C C . VAL B 1 57 ? -24.781 4.457 -15.617 1 98.56 57 VAL B C 1
ATOM 3637 O O . VAL B 1 57 ? -25.734 5.199 -15.359 1 98.56 57 VAL B O 1
ATOM 3640 N N . LEU B 1 58 ? -23.594 4.859 -15.797 1 97.94 58 LEU B N 1
ATOM 3641 C CA . LEU B 1 58 ? -23.266 6.277 -15.68 1 97.94 58 LEU B CA 1
ATOM 3642 C C . LEU B 1 58 ? -23.078 6.906 -17.047 1 97.94 58 LEU B C 1
ATOM 3644 O O . LEU B 1 58 ? -23.266 8.117 -17.219 1 97.94 58 LEU B O 1
ATOM 3648 N N . GLY B 1 59 ? -22.562 6.141 -18 1 97.06 59 GLY B N 1
ATOM 3649 C CA . GLY B 1 59 ? -22.281 6.637 -19.344 1 97.06 59 GLY B CA 1
ATOM 3650 C C . GLY B 1 59 ? -21.359 5.742 -20.141 1 97.06 59 GLY B C 1
ATOM 3651 O O . GLY B 1 59 ? -21.219 4.555 -19.828 1 97.06 59 GLY B O 1
ATOM 3652 N N . GLU B 1 60 ? -20.875 6.309 -21.25 1 95.5 60 GLU B N 1
ATOM 3653 C CA . GLU B 1 60 ? -19.969 5.582 -22.125 1 95.5 60 GLU B CA 1
ATOM 3654 C C . GLU B 1 60 ? -18.781 6.449 -22.531 1 95.5 60 GLU B C 1
ATOM 3656 O O . GLU B 1 60 ? -18.844 7.68 -22.453 1 95.5 60 GLU B O 1
ATOM 3661 N N . SER B 1 61 ? -17.75 5.746 -22.75 1 92.88 61 SER B N 1
ATOM 3662 C CA . SER B 1 61 ? -16.562 6.387 -23.297 1 92.88 61 SER B CA 1
ATOM 3663 C C . SER B 1 61 ? -16.109 5.699 -24.594 1 92.88 61 SER B C 1
ATOM 3665 O O . SER B 1 61 ? -16.312 4.496 -24.766 1 92.88 61 SER B O 1
ATOM 3667 N N . ASP B 1 62 ? -15.461 6.52 -25.516 1 91.06 62 ASP B N 1
ATOM 3668 C CA . ASP B 1 62 ? -14.945 5.945 -26.75 1 91.06 62 ASP B CA 1
ATOM 3669 C C . ASP B 1 62 ? -13.477 5.547 -26.594 1 91.06 62 ASP B C 1
ATOM 3671 O O . ASP B 1 62 ? -12.852 5.078 -27.562 1 91.06 62 ASP B O 1
ATOM 3675 N N . ARG B 1 63 ? -13.016 5.809 -25.469 1 89.75 63 ARG B N 1
ATOM 3676 C CA . ARG B 1 63 ? -11.617 5.473 -25.234 1 89.75 63 ARG B CA 1
ATOM 3677 C C . ARG B 1 63 ? -11.453 4.777 -23.875 1 89.75 63 ARG B C 1
ATOM 3679 O O . ARG B 1 63 ? -12.109 5.133 -22.906 1 89.75 63 ARG B O 1
ATOM 3686 N N . ALA B 1 64 ? -10.562 3.766 -23.844 1 93.19 64 ALA B N 1
ATOM 3687 C CA . ALA B 1 64 ? -10.227 3.094 -22.594 1 93.19 64 ALA B CA 1
ATOM 3688 C C . ALA B 1 64 ? -9.383 4 -21.688 1 93.19 64 ALA B C 1
ATOM 3690 O O . ALA B 1 64 ? -8.453 4.656 -22.156 1 93.19 64 ALA B O 1
ATOM 3691 N N . THR B 1 65 ? -9.695 4.047 -20.453 1 94.06 65 THR B N 1
ATOM 3692 C CA . THR B 1 65 ? -8.859 4.785 -19.516 1 94.06 65 THR B CA 1
ATOM 3693 C C . THR B 1 65 ? -7.555 4.035 -19.25 1 94.06 65 THR B C 1
ATOM 3695 O O . THR B 1 65 ? -6.48 4.637 -19.219 1 94.06 65 THR B O 1
ATOM 3698 N N . LEU B 1 66 ? -7.668 2.729 -19.031 1 95 66 LEU B N 1
ATOM 3699 C CA . LEU B 1 66 ? -6.516 1.891 -18.703 1 95 66 LEU B CA 1
ATOM 3700 C C . LEU B 1 66 ? -6.219 0.925 -19.844 1 95 66 LEU B C 1
ATOM 3702 O O . LEU B 1 66 ? -7.137 0.408 -20.484 1 95 66 LEU B O 1
ATOM 3706 N N . PRO B 1 67 ? -4.988 0.653 -20.062 1 91 67 PRO B N 1
ATOM 3707 C CA . PRO B 1 67 ? -4.633 -0.334 -21.094 1 91 67 PRO B CA 1
ATOM 3708 C C . PRO B 1 67 ? -4.832 -1.772 -20.609 1 91 67 PRO B C 1
ATOM 3710 O O . PRO B 1 67 ? -5.059 -2.008 -19.422 1 91 67 PRO B O 1
ATOM 3713 N N . GLY B 1 68 ? -4.832 -2.758 -21.562 1 88.56 68 GLY B N 1
ATOM 3714 C CA . GLY B 1 68 ? -4.758 -4.176 -21.25 1 88.56 68 GLY B CA 1
ATOM 3715 C C . GLY B 1 68 ? -6.113 -4.848 -21.188 1 88.56 68 GLY B C 1
ATOM 3716 O O . GLY B 1 68 ? -6.203 -6.07 -21.094 1 88.56 68 GLY B O 1
ATOM 3717 N N . ALA B 1 69 ? -7.152 -4.035 -21.234 1 84.19 69 ALA B N 1
ATOM 3718 C CA . ALA B 1 69 ? -8.492 -4.617 -21.25 1 84.19 69 ALA B CA 1
ATOM 3719 C C . ALA B 1 69 ? -8.773 -5.309 -22.594 1 84.19 69 ALA B C 1
ATOM 3721 O O . ALA B 1 69 ? -8.141 -4.996 -23.594 1 84.19 69 ALA B O 1
ATOM 3722 N N . VAL B 1 70 ? -9.695 -6.246 -22.453 1 82.5 70 VAL B N 1
ATOM 3723 C CA . VAL B 1 70 ? -10.125 -6.91 -23.672 1 82.5 70 VAL B CA 1
ATOM 3724 C C . VAL B 1 70 ? -10.773 -5.895 -24.609 1 82.5 70 VAL B C 1
ATOM 3726 O O . VAL B 1 70 ? -11.359 -4.906 -24.156 1 82.5 70 VAL B O 1
ATOM 3729 N N . THR B 1 71 ? -10.508 -6.043 -25.859 1 71.44 71 THR B N 1
ATOM 3730 C CA . THR B 1 71 ? -11.055 -5.102 -26.828 1 71.44 71 THR B CA 1
ATOM 3731 C C . THR B 1 71 ? -12.492 -5.477 -27.188 1 71.44 71 THR B C 1
ATOM 3733 O O . THR B 1 71 ? -12.828 -6.656 -27.297 1 71.44 71 THR B O 1
ATOM 3736 N N . PRO B 1 72 ? -13.414 -4.527 -27.094 1 60.56 72 PRO B N 1
ATOM 3737 C CA . PRO B 1 72 ? -14.812 -4.836 -27.422 1 60.56 72 PRO B CA 1
ATOM 3738 C C . PRO B 1 72 ? -14.953 -5.586 -28.75 1 60.56 72 PRO B C 1
ATOM 3740 O O . PRO B 1 72 ? -15.836 -6.434 -28.875 1 60.56 72 PRO B O 1
ATOM 3743 N N . SER B 1 73 ? -14.422 -5.078 -29.875 1 57.75 73 SER B N 1
ATOM 3744 C CA . SER B 1 73 ? -14.547 -5.73 -31.172 1 57.75 73 SER B CA 1
ATOM 3745 C C . SER B 1 73 ? -13.188 -6.191 -31.688 1 57.75 73 SER B C 1
ATOM 3747 O O . SER B 1 73 ? -12.203 -5.465 -31.594 1 57.75 73 SER B O 1
ATOM 3749 N N . PRO B 1 74 ? -13.164 -7.641 -31.844 1 47.91 74 PRO B N 1
ATOM 3750 C CA . PRO B 1 74 ? -11.883 -8.062 -32.406 1 47.91 74 PRO B CA 1
ATOM 3751 C C . PRO B 1 74 ? -11.406 -7.145 -33.531 1 47.91 74 PRO B C 1
ATOM 3753 O O . PRO B 1 74 ? -10.305 -7.316 -34.062 1 47.91 74 PRO B O 1
ATOM 3756 N N . ARG B 1 75 ? -12.375 -6.621 -34.438 1 44.31 75 ARG B N 1
ATOM 3757 C CA . ARG B 1 75 ? -11.953 -6.031 -35.688 1 44.31 75 ARG B CA 1
ATOM 3758 C C . ARG B 1 75 ? -11.562 -4.57 -35.531 1 44.31 75 ARG B C 1
ATOM 3760 O O . ARG B 1 75 ? -11.609 -3.787 -36.469 1 44.31 75 ARG B O 1
ATOM 3767 N N . GLY B 1 76 ? -11.086 -4.262 -34.406 1 46.47 76 GLY B N 1
ATOM 3768 C CA . GLY B 1 76 ? -10.492 -2.934 -34.438 1 46.47 76 GLY B CA 1
ATOM 3769 C C . GLY B 1 76 ? -11.516 -1.82 -34.312 1 46.47 76 GLY B C 1
ATOM 3770 O O . GLY B 1 76 ? -11.203 -0.655 -34.562 1 46.47 76 GLY B O 1
ATOM 3771 N N . GLU B 1 77 ? -12.602 -1.98 -34.344 1 49.03 77 GLU B N 1
ATOM 3772 C CA . GLU B 1 77 ? -13.609 -0.927 -34.406 1 49.03 77 GLU B CA 1
ATOM 3773 C C . GLU B 1 77 ? -13.727 -0.201 -33.062 1 49.03 77 GLU B C 1
ATOM 3775 O O . GLU B 1 77 ? -13.422 -0.772 -32.031 1 49.03 77 GLU B O 1
ATOM 3780 N N . LYS B 1 78 ? -13.867 1.014 -33.469 1 59.16 78 LYS B N 1
ATOM 3781 C CA . LYS B 1 78 ? -14.047 1.976 -32.375 1 59.16 78 LYS B CA 1
ATOM 3782 C C . LYS B 1 78 ? -14.938 1.406 -31.281 1 59.16 78 LYS B C 1
ATOM 3784 O O . LYS B 1 78 ? -16.094 1.073 -31.516 1 59.16 78 LYS B O 1
ATOM 3789 N N . GLY B 1 79 ? -14.422 0.621 -30.172 1 72.06 79 GLY B N 1
ATOM 3790 C CA . GLY B 1 79 ? -15.289 0.036 -29.172 1 72.06 79 GLY B CA 1
ATOM 3791 C C . GLY B 1 79 ? -15.719 1.028 -28.109 1 72.06 79 GLY B C 1
ATOM 3792 O O . GLY B 1 79 ? -15.195 2.141 -28.031 1 72.06 79 GLY B O 1
ATOM 3793 N N . THR B 1 80 ? -16.922 0.845 -27.672 1 88.94 80 THR B N 1
ATOM 3794 C CA . THR B 1 80 ? -17.531 1.643 -26.609 1 88.94 80 THR B CA 1
ATOM 3795 C C . THR B 1 80 ? -17.234 1.03 -25.234 1 88.94 80 THR B C 1
ATOM 3797 O O . THR B 1 80 ? -17.25 -0.192 -25.078 1 88.94 80 THR B O 1
ATOM 3800 N N . TYR B 1 81 ? -16.844 1.834 -24.281 1 95.38 81 TYR B N 1
ATOM 3801 C CA . TYR B 1 81 ? -16.594 1.448 -22.891 1 95.38 81 TYR B CA 1
ATOM 3802 C C . TYR B 1 81 ? -17.688 1.965 -21.969 1 95.38 81 TYR B C 1
ATOM 3804 O O . TYR B 1 81 ? -17.859 3.176 -21.812 1 95.38 81 TYR B O 1
ATOM 3812 N N . THR B 1 82 ? -18.375 1.052 -21.375 1 97.25 82 THR B N 1
ATOM 3813 C CA . THR B 1 82 ? -19.484 1.428 -20.5 1 97.25 82 THR B CA 1
ATOM 3814 C C . THR B 1 82 ? -18.969 1.747 -19.094 1 97.25 82 THR B C 1
ATOM 3816 O O . THR B 1 82 ? -18.156 1.008 -18.531 1 97.25 82 THR B O 1
ATOM 3819 N N . ARG B 1 83 ? -19.406 2.85 -18.578 1 98.25 83 ARG B N 1
ATOM 3820 C CA . ARG B 1 83 ? -19.125 3.219 -17.203 1 98.25 83 ARG B CA 1
ATOM 3821 C C . ARG B 1 83 ? -20.344 2.99 -16.312 1 98.25 83 ARG B C 1
ATOM 3823 O O . ARG B 1 83 ? -21.469 3.262 -16.719 1 98.25 83 ARG B O 1
ATOM 3830 N N . ALA B 1 84 ? -20.078 2.441 -15.133 1 98.81 84 ALA B N 1
ATOM 3831 C CA . ALA B 1 84 ? -21.188 2.121 -14.227 1 98.81 84 ALA B CA 1
ATOM 3832 C C . ALA B 1 84 ? -20.719 2.125 -12.773 1 98.81 84 ALA B C 1
ATOM 3834 O O . ALA B 1 84 ? -19.516 1.988 -12.5 1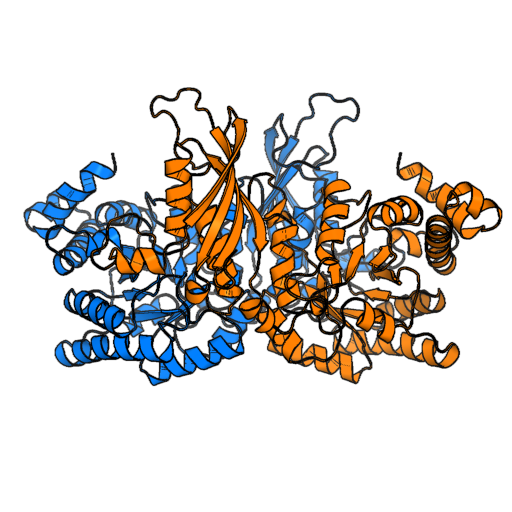 98.81 84 ALA B O 1
ATOM 3835 N N . GLU B 1 85 ? -21.562 2.377 -11.898 1 98.81 85 GLU B N 1
ATOM 3836 C CA . GLU B 1 85 ? -21.391 2.082 -10.484 1 98.81 85 GLU B CA 1
ATOM 3837 C C . GLU B 1 85 ? -21.984 0.722 -10.125 1 98.81 85 GLU B C 1
ATOM 3839 O O . GLU B 1 85 ? -23.094 0.396 -10.539 1 98.81 85 GLU B O 1
ATOM 3844 N N . VAL B 1 86 ? -21.234 -0.047 -9.406 1 98.81 86 VAL B N 1
ATOM 3845 C CA . VAL B 1 86 ? -21.641 -1.405 -9.062 1 98.81 86 VAL B CA 1
ATOM 3846 C C . VAL B 1 86 ? -21.5 -1.621 -7.555 1 98.81 86 VAL B C 1
ATOM 3848 O O . VAL B 1 86 ? -20.469 -1.288 -6.973 1 98.81 86 VAL B O 1
ATOM 3851 N N . ALA B 1 87 ? -22.5 -2.094 -6.91 1 98.62 87 ALA B N 1
ATOM 3852 C CA . ALA B 1 87 ? -22.406 -2.564 -5.531 1 98.62 87 ALA B CA 1
ATOM 3853 C C . ALA B 1 87 ? -22.328 -4.086 -5.473 1 98.62 87 ALA B C 1
ATOM 3855 O O . ALA B 1 87 ? -23.109 -4.785 -6.113 1 98.62 87 ALA B O 1
ATOM 3856 N N . VAL B 1 88 ? -21.344 -4.555 -4.793 1 98.31 88 VAL B N 1
ATOM 3857 C CA . VAL B 1 88 ? -21.172 -5.988 -4.598 1 98.31 88 VAL B CA 1
ATOM 3858 C C . VAL B 1 88 ? -21.188 -6.312 -3.104 1 98.31 88 VAL B C 1
ATOM 3860 O O . VAL B 1 88 ? -20.828 -5.469 -2.277 1 98.31 88 VAL B O 1
ATOM 3863 N N . SER B 1 89 ? -21.641 -7.508 -2.779 1 98.06 89 SER B N 1
ATOM 3864 C CA . SER B 1 89 ? -21.594 -7.961 -1.394 1 98.06 89 SER B CA 1
ATOM 3865 C C . SER B 1 89 ? -20.797 -9.258 -1.271 1 98.06 89 SER B C 1
ATOM 3867 O O . SER B 1 89 ? -20.812 -10.094 -2.18 1 98.06 89 SER B O 1
ATOM 3869 N N . ILE B 1 90 ? -20.062 -9.414 -0.218 1 98.06 90 ILE B N 1
ATOM 3870 C CA . ILE B 1 90 ? -19.203 -10.555 0.083 1 98.06 90 ILE B CA 1
ATOM 3871 C C . ILE B 1 90 ? -19.547 -11.117 1.459 1 98.06 90 ILE B C 1
ATOM 3873 O O . ILE B 1 90 ? -19.641 -10.367 2.436 1 98.06 90 ILE B O 1
ATOM 3877 N N . PRO B 1 91 ? -19.766 -12.398 1.597 1 97.62 91 PRO B N 1
ATOM 3878 C CA . PRO B 1 91 ? -20.016 -12.953 2.928 1 97.62 91 PRO B CA 1
ATOM 3879 C C . PRO B 1 91 ? -18.891 -12.656 3.916 1 97.62 91 PRO B C 1
ATOM 3881 O O . PRO B 1 91 ? -17.719 -12.914 3.621 1 97.62 91 PRO B O 1
ATOM 3884 N N . LEU B 1 92 ? -19.266 -12.164 5.082 1 97.75 92 LEU B N 1
ATOM 3885 C CA . LEU B 1 92 ? -18.297 -11.82 6.109 1 97.75 92 LEU B CA 1
ATOM 3886 C C . LEU B 1 92 ? -17.453 -13.031 6.484 1 97.75 92 LEU B C 1
ATOM 3888 O O . LEU B 1 92 ? -16.25 -12.898 6.777 1 97.75 92 LEU B O 1
ATOM 3892 N N . GLU B 1 93 ? -17.969 -14.18 6.43 1 97.38 93 GLU B N 1
ATOM 3893 C CA . GLU B 1 93 ? -17.266 -15.383 6.879 1 97.38 93 GLU B CA 1
ATOM 3894 C C . GLU B 1 93 ? -16.125 -15.727 5.934 1 97.38 93 GLU B C 1
ATOM 3896 O O . GLU B 1 93 ? -15.203 -16.453 6.312 1 97.38 93 GLU B O 1
ATOM 3901 N N . ASN B 1 94 ? -16.172 -15.234 4.629 1 97.75 94 ASN B N 1
ATOM 3902 C CA . ASN B 1 94 ? -15.07 -15.469 3.701 1 97.75 94 ASN B CA 1
ATOM 3903 C C . ASN B 1 94 ? -13.805 -14.75 4.152 1 97.75 94 ASN B C 1
ATOM 3905 O O . ASN B 1 94 ? -12.695 -15.25 3.963 1 97.75 94 ASN B O 1
ATOM 3909 N N . VAL B 1 95 ? -14.023 -13.625 4.781 1 96.44 95 VAL B N 1
ATOM 3910 C CA . VAL B 1 95 ? -12.945 -12.703 5.125 1 96.44 95 VAL B CA 1
ATOM 3911 C C . VAL B 1 95 ? -12.562 -12.875 6.59 1 96.44 95 VAL B C 1
ATOM 3913 O O . VAL B 1 95 ? -11.398 -12.695 6.957 1 96.44 95 VAL B O 1
ATOM 3916 N N . GLY B 1 96 ? -13.523 -13.328 7.324 1 95.44 96 GLY B N 1
ATOM 3917 C CA . GLY B 1 96 ? -13.336 -13.266 8.766 1 95.44 96 GLY B CA 1
ATOM 3918 C C . GLY B 1 96 ? -13.25 -11.844 9.297 1 95.44 96 GLY B C 1
ATOM 3919 O O . GLY B 1 96 ? -13.828 -10.922 8.711 1 95.44 96 GLY B O 1
ATOM 3920 N N . HIS B 1 97 ? -12.672 -11.742 10.492 1 96.25 97 HIS B N 1
ATOM 3921 C CA . HIS B 1 97 ? -12.508 -10.422 11.094 1 96.25 97 HIS B CA 1
ATOM 3922 C C . HIS B 1 97 ? -11.086 -9.906 10.898 1 96.25 97 HIS B C 1
ATOM 3924 O O . HIS B 1 97 ? -10.383 -9.641 11.883 1 96.25 97 HIS B O 1
ATOM 3930 N N . SER B 1 98 ? -10.773 -9.812 9.555 1 98.12 98 SER B N 1
ATOM 3931 C CA . SER B 1 98 ? -9.438 -9.367 9.172 1 98.12 98 SER B CA 1
ATOM 3932 C C . SER B 1 98 ? -9.5 -8.25 8.133 1 98.12 98 SER B C 1
ATOM 3934 O O . SER B 1 98 ? -9.961 -8.469 7.012 1 98.12 98 SER B O 1
ATOM 3936 N N . ILE B 1 99 ? -8.961 -7.109 8.461 1 98.56 99 ILE B N 1
ATOM 3937 C CA . ILE B 1 99 ? -9 -6.016 7.492 1 98.56 99 ILE B CA 1
ATOM 3938 C C . ILE B 1 99 ? -7.992 -6.273 6.379 1 98.56 99 ILE B C 1
ATOM 3940 O O . ILE B 1 99 ? -8.156 -5.781 5.258 1 98.56 99 ILE B O 1
ATOM 3944 N N . GLN B 1 100 ? -6.906 -7.086 6.664 1 98.75 100 GLN B N 1
ATOM 3945 C CA . GLN B 1 100 ? -5.98 -7.469 5.605 1 98.75 100 GLN B CA 1
ATOM 3946 C C . GLN B 1 100 ? -6.672 -8.336 4.559 1 98.75 100 GLN B C 1
ATOM 3948 O O . GLN B 1 100 ? -6.512 -8.117 3.357 1 98.75 100 GLN B O 1
ATOM 3953 N N . ASN B 1 101 ? -7.48 -9.289 5.004 1 98.5 101 ASN B N 1
ATOM 3954 C CA . ASN B 1 101 ? -8.211 -10.148 4.074 1 98.5 101 ASN B CA 1
ATOM 3955 C C . ASN B 1 101 ? -9.328 -9.391 3.371 1 98.5 101 ASN B C 1
ATOM 3957 O O . ASN B 1 101 ? -9.648 -9.68 2.217 1 98.5 101 ASN B O 1
ATOM 3961 N N . LEU B 1 102 ? -9.945 -8.484 4.148 1 98.69 102 LEU B N 1
ATOM 3962 C CA . LEU B 1 102 ? -10.93 -7.621 3.512 1 98.69 102 LEU B CA 1
ATOM 3963 C C . LEU B 1 102 ? -10.312 -6.855 2.35 1 98.69 102 LEU B C 1
ATOM 3965 O O . LEU B 1 102 ? -10.867 -6.82 1.252 1 98.69 102 LEU B O 1
ATOM 3969 N N . LEU B 1 103 ? -9.148 -6.23 2.598 1 98.81 103 LEU B N 1
ATOM 3970 C CA . LEU B 1 103 ? -8.469 -5.488 1.544 1 98.81 103 LEU B CA 1
ATOM 3971 C C . LEU B 1 103 ? -8.148 -6.391 0.358 1 98.81 103 LEU B C 1
ATOM 3973 O O . LEU B 1 103 ? -8.297 -5.98 -0.796 1 98.81 103 LEU B O 1
ATOM 3977 N N . THR B 1 104 ? -7.742 -7.602 0.592 1 98.62 104 THR B N 1
ATOM 3978 C CA . THR B 1 104 ? -7.441 -8.562 -0.462 1 98.62 104 THR B CA 1
ATOM 3979 C C . THR B 1 104 ? -8.688 -8.859 -1.294 1 98.62 104 THR B C 1
ATOM 3981 O O . THR B 1 104 ? -8.609 -8.969 -2.52 1 98.62 104 THR B O 1
ATOM 3984 N N . ALA B 1 105 ? -9.789 -8.953 -0.659 1 98.25 105 ALA B N 1
ATOM 3985 C CA . ALA B 1 105 ? -11.039 -9.297 -1.341 1 98.25 105 ALA B CA 1
ATOM 3986 C C . ALA B 1 105 ? -11.539 -8.117 -2.178 1 98.25 105 ALA B C 1
ATOM 3988 O O . ALA B 1 105 ? -11.977 -8.305 -3.316 1 98.25 105 ALA B O 1
ATOM 3989 N N . VAL B 1 106 ? -11.438 -6.895 -1.603 1 98.56 106 VAL B N 1
ATOM 3990 C CA . VAL B 1 106 ? -12.117 -5.781 -2.25 1 98.56 106 VAL B CA 1
ATOM 3991 C C . VAL B 1 106 ? -11.125 -4.996 -3.109 1 98.56 106 VAL B C 1
ATOM 3993 O O . VAL B 1 106 ? -11.531 -4.199 -3.959 1 98.56 106 VAL B O 1
ATOM 3996 N N . GLY B 1 107 ? -9.852 -5.18 -2.861 1 97.44 107 GLY B N 1
ATOM 3997 C CA . GLY B 1 107 ? -8.844 -4.406 -3.576 1 97.44 107 GLY B CA 1
ATOM 3998 C C . GLY B 1 107 ? -7.637 -5.23 -3.977 1 97.44 107 GLY B C 1
ATOM 3999 O O . GLY B 1 107 ? -6.523 -4.703 -4.07 1 97.44 107 GLY B O 1
ATOM 4000 N N . GLY B 1 108 ? -7.715 -6.508 -4.09 1 96.62 108 GLY B N 1
ATOM 4001 C CA . GLY B 1 108 ? -6.617 -7.371 -4.492 1 96.62 108 GLY B CA 1
ATOM 4002 C C . GLY B 1 108 ? -6.457 -7.469 -6 1 96.62 108 GLY B C 1
ATOM 4003 O O . GLY B 1 108 ? -6.273 -6.457 -6.676 1 96.62 108 GLY B O 1
ATOM 4004 N N . ASN B 1 109 ? -6.684 -8.609 -6.559 1 94.69 109 ASN B N 1
ATOM 4005 C CA . ASN B 1 109 ? -6.434 -8.898 -7.965 1 94.69 109 ASN B CA 1
ATOM 4006 C C . ASN B 1 109 ? -7.457 -8.211 -8.867 1 94.69 109 ASN B C 1
ATOM 4008 O O . ASN B 1 109 ? -7.27 -8.148 -10.086 1 94.69 109 ASN B O 1
ATOM 4012 N N . LEU B 1 110 ? -8.461 -7.633 -8.258 1 94.81 110 LEU B N 1
ATOM 4013 C CA . LEU B 1 110 ? -9.539 -6.996 -9 1 94.81 110 LEU B CA 1
ATOM 4014 C C . LEU B 1 110 ? -9 -5.914 -9.93 1 94.81 110 LEU B C 1
ATOM 4016 O O . LEU B 1 110 ? -9.492 -5.742 -11.047 1 94.81 110 LEU B O 1
ATOM 4020 N N . PHE B 1 111 ? -7.988 -5.262 -9.586 1 97.19 111 PHE B N 1
ATOM 4021 C CA . PHE B 1 111 ? -7.465 -4.117 -10.32 1 97.19 111 PHE B CA 1
ATOM 4022 C C . PHE B 1 111 ? -6.719 -4.574 -11.57 1 97.19 111 PHE B C 1
ATOM 4024 O O . PHE B 1 111 ? -6.406 -3.762 -12.438 1 97.19 111 PHE B O 1
ATOM 4031 N N . GLU B 1 112 ? -6.516 -5.871 -11.719 1 95.62 112 GLU B N 1
ATOM 4032 C CA . GLU B 1 112 ? -5.742 -6.371 -12.852 1 95.62 112 GLU B CA 1
ATOM 4033 C C . GLU B 1 112 ? -6.637 -7.082 -13.859 1 95.62 112 GLU B C 1
ATOM 4035 O O . GLU B 1 112 ? -6.168 -7.512 -14.914 1 95.62 112 GLU B O 1
ATOM 4040 N N . LEU B 1 113 ? -7.914 -7.184 -13.586 1 95.62 113 LEU B N 1
ATOM 4041 C CA . LEU B 1 113 ? -8.828 -7.918 -14.461 1 95.62 113 LEU B CA 1
ATOM 4042 C C . LEU B 1 113 ? -8.898 -7.266 -15.836 1 95.62 113 LEU B C 1
ATOM 4044 O O . LEU B 1 113 ? -9.109 -6.059 -15.945 1 95.62 113 LEU B O 1
ATOM 4048 N N . ARG B 1 114 ? -8.812 -8.008 -16.828 1 94.19 114 ARG B N 1
ATOM 4049 C CA . ARG B 1 114 ? -8.82 -7.5 -18.203 1 94.19 114 ARG B CA 1
ATOM 4050 C C . ARG B 1 114 ? -10.227 -7.109 -18.641 1 94.19 114 ARG B C 1
ATOM 4052 O O . ARG B 1 114 ? -10.406 -6.441 -19.656 1 94.19 114 ARG B O 1
ATOM 4059 N N . HIS B 1 115 ? -11.242 -7.504 -17.891 1 95.5 115 HIS B N 1
ATOM 4060 C CA . HIS B 1 115 ? -12.625 -7.133 -18.188 1 95.5 115 HIS B CA 1
ATOM 4061 C C . HIS B 1 115 ? -12.852 -5.641 -17.984 1 95.5 115 HIS B C 1
ATOM 4063 O O . HIS B 1 115 ? -13.883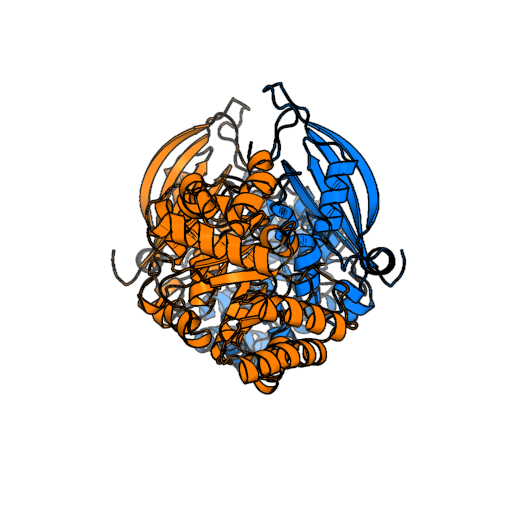 -5.102 -18.391 1 95.5 115 HIS B O 1
ATOM 4069 N N . PHE B 1 116 ? -11.875 -5.023 -17.375 1 97 116 PHE B N 1
ATOM 4070 C CA . PHE B 1 116 ? -12.094 -3.631 -16.984 1 97 116 PHE B CA 1
ATOM 4071 C C . PHE B 1 116 ? -11.016 -2.734 -17.594 1 97 116 PHE B C 1
ATOM 4073 O O . PHE B 1 116 ? -9.828 -3.057 -17.547 1 97 116 PHE B O 1
ATOM 4080 N N . SER B 1 117 ? -11.469 -1.649 -18.172 1 96.62 117 SER B N 1
ATOM 4081 C CA . SER B 1 117 ? -10.586 -0.552 -18.547 1 96.62 117 SER B CA 1
ATOM 4082 C C . SER B 1 117 ? -10.586 0.543 -17.484 1 96.62 117 SER B C 1
ATOM 4084 O O . SER B 1 117 ? -10.047 1.629 -17.703 1 96.62 117 SER B O 1
ATOM 4086 N N . GLY B 1 118 ? -11.227 0.315 -16.422 1 97.81 118 GLY B N 1
ATOM 4087 C CA . GLY B 1 118 ? -11.266 1.122 -15.219 1 97.81 118 GLY B CA 1
ATOM 4088 C C . GLY B 1 118 ? -11.977 0.439 -14.062 1 97.81 118 GLY B C 1
ATOM 4089 O O . GLY B 1 118 ? -12.984 -0.242 -14.266 1 97.81 118 GLY B O 1
ATOM 4090 N N . ILE B 1 119 ? -11.484 0.552 -12.93 1 98.56 119 ILE B N 1
ATOM 4091 C CA . ILE B 1 119 ? -12.117 -0.005 -11.734 1 98.56 119 ILE B CA 1
ATOM 4092 C C . ILE B 1 119 ? -11.594 0.714 -10.492 1 98.56 119 ILE B C 1
ATOM 4094 O O . ILE B 1 119 ? -10.383 0.778 -10.266 1 98.56 119 ILE B O 1
ATOM 4098 N N . ARG B 1 120 ? -12.477 1.281 -9.734 1 98.62 120 ARG B N 1
ATOM 4099 C CA . ARG B 1 120 ? -12.156 2.051 -8.531 1 98.62 120 ARG B CA 1
ATOM 4100 C C . ARG B 1 120 ? -13.102 1.694 -7.391 1 98.62 120 ARG B C 1
ATOM 4102 O O . ARG B 1 120 ? -14.32 1.703 -7.562 1 98.62 120 ARG B O 1
ATOM 4109 N N . LEU B 1 121 ? -12.539 1.317 -6.246 1 98.88 121 LEU B N 1
ATOM 4110 C CA . LEU B 1 121 ? -13.344 1.143 -5.035 1 98.88 121 LEU B CA 1
ATOM 4111 C C . LEU B 1 121 ? -13.758 2.492 -4.461 1 98.88 121 LEU B C 1
ATOM 4113 O O . LEU B 1 121 ? -12.914 3.25 -3.971 1 98.88 121 LEU B O 1
ATOM 4117 N N . VAL B 1 122 ? -15.039 2.75 -4.469 1 98.25 122 VAL B N 1
ATOM 4118 C CA . VAL B 1 122 ? -15.508 4.098 -4.168 1 98.25 122 VAL B CA 1
ATOM 4119 C C . VAL B 1 122 ? -15.984 4.172 -2.719 1 98.25 122 VAL B C 1
ATOM 4121 O O . VAL B 1 122 ? -15.906 5.23 -2.088 1 98.25 122 VAL B O 1
ATOM 4124 N N . ASP B 1 123 ? -16.484 3.059 -2.227 1 98.12 123 ASP B N 1
ATOM 4125 C CA . ASP B 1 123 ? -16.953 3.021 -0.842 1 98.12 123 ASP B CA 1
ATOM 4126 C C . ASP B 1 123 ? -17 1.588 -0.318 1 98.12 123 ASP B C 1
ATOM 4128 O O . ASP B 1 123 ? -16.875 0.634 -1.091 1 98.12 123 ASP B O 1
ATOM 4132 N N . LEU B 1 124 ? -17.078 1.473 0.997 1 98.19 124 LEU B N 1
ATOM 4133 C CA . LEU B 1 124 ? -17.047 0.181 1.675 1 98.19 124 LEU B CA 1
ATOM 4134 C C . LEU B 1 124 ? -17.859 0.224 2.963 1 98.19 124 LEU B C 1
ATOM 4136 O O . LEU B 1 124 ? -17.609 1.059 3.836 1 98.19 124 LEU B O 1
ATOM 4140 N N . ASP B 1 125 ? -18.844 -0.614 3.055 1 96.88 125 ASP B N 1
ATOM 4141 C CA . ASP B 1 125 ? -19.578 -0.795 4.301 1 96.88 125 ASP B CA 1
ATOM 4142 C C . ASP B 1 125 ? -19 -1.964 5.105 1 96.88 125 ASP B C 1
ATOM 4144 O O . ASP B 1 125 ? -19.188 -3.125 4.73 1 96.88 125 ASP B O 1
ATOM 4148 N N . VAL B 1 126 ? -18.422 -1.646 6.191 1 96 126 VAL B N 1
ATOM 4149 C CA . VAL B 1 126 ? -17.797 -2.65 7.043 1 96 126 VAL B CA 1
ATOM 4150 C C . VAL B 1 126 ? -18.781 -3.084 8.133 1 96 126 VAL B C 1
ATOM 4152 O O . VAL B 1 126 ? -19.234 -2.26 8.93 1 96 126 VAL B O 1
ATOM 4155 N N . PRO B 1 127 ? -19.062 -4.316 8.211 1 95.25 127 PRO B N 1
ATOM 4156 C CA . PRO B 1 127 ? -19.984 -4.793 9.25 1 95.25 127 PRO B CA 1
ATOM 4157 C C . PRO B 1 127 ? -19.438 -4.574 10.664 1 95.25 127 PRO B C 1
ATOM 4159 O O . PRO B 1 127 ? -18.219 -4.652 10.883 1 95.25 127 PRO B O 1
ATOM 4162 N N . ALA B 1 128 ? -20.312 -4.438 11.625 1 94.94 128 ALA B N 1
ATOM 4163 C CA . ALA B 1 128 ? -19.984 -4.105 13.008 1 94.94 128 ALA B CA 1
ATOM 4164 C C . ALA B 1 128 ? -19.062 -5.16 13.617 1 94.94 128 ALA B C 1
ATOM 4166 O O . ALA B 1 128 ? -18.094 -4.828 14.305 1 94.94 128 ALA B O 1
ATOM 4167 N N . PRO B 1 129 ? -19.328 -6.453 13.336 1 95.5 129 PRO B N 1
ATOM 4168 C CA . PRO B 1 129 ? -18.453 -7.449 13.969 1 95.5 129 PRO B CA 1
ATOM 4169 C C . PRO B 1 129 ? -17 -7.34 13.508 1 95.5 129 PRO B C 1
ATOM 4171 O O . PRO B 1 129 ? -16.078 -7.555 14.305 1 95.5 129 PRO B O 1
ATOM 4174 N N . LEU B 1 130 ? -16.828 -7.039 12.266 1 96.56 130 LEU B N 1
ATOM 4175 C CA . LEU B 1 130 ? -15.469 -6.863 11.766 1 96.56 130 LEU B CA 1
ATOM 4176 C C . LEU B 1 130 ? -14.844 -5.594 12.336 1 96.56 130 LEU B C 1
ATOM 4178 O O . LEU B 1 130 ? -13.695 -5.609 12.773 1 96.56 130 LEU B O 1
ATOM 4182 N N . ALA B 1 131 ? -15.555 -4.531 12.352 1 96.56 131 ALA B N 1
ATOM 4183 C CA . ALA B 1 131 ? -15.047 -3.277 12.898 1 96.56 131 ALA B CA 1
ATOM 4184 C C . ALA B 1 131 ? -14.68 -3.438 14.375 1 96.56 131 ALA B C 1
ATOM 4186 O O . ALA B 1 131 ? -13.656 -2.926 14.828 1 96.56 131 ALA B O 1
ATOM 4187 N N . ALA B 1 132 ? -15.453 -4.195 15.125 1 96 132 ALA B N 1
ATOM 4188 C CA . ALA B 1 132 ? -15.273 -4.359 16.562 1 96 132 ALA B CA 1
ATOM 4189 C C . ALA B 1 132 ? -14.031 -5.184 16.891 1 96 132 ALA B C 1
ATOM 4191 O O . ALA B 1 132 ? -13.523 -5.145 18 1 96 132 ALA B O 1
ATOM 4192 N N . ALA B 1 133 ? -13.578 -5.906 15.891 1 96.75 133 ALA B N 1
ATOM 4193 C CA . ALA B 1 133 ? -12.398 -6.746 16.094 1 96.75 133 ALA B CA 1
ATOM 4194 C C . ALA B 1 133 ? -11.125 -5.91 16.094 1 96.75 133 ALA B C 1
ATOM 4196 O O . ALA B 1 133 ? -10.055 -6.398 16.469 1 96.75 133 ALA B O 1
ATOM 4197 N N . TYR B 1 134 ? -11.219 -4.645 15.781 1 97.75 134 TYR B N 1
ATOM 4198 C CA . TYR B 1 134 ? -10.039 -3.783 15.703 1 97.75 134 TYR B CA 1
ATOM 4199 C C . TYR B 1 134 ? -10.141 -2.643 16.719 1 97.75 134 TYR B C 1
ATOM 4201 O O . TYR B 1 134 ? -11.234 -2.207 17.062 1 97.75 134 TYR B O 1
ATOM 4209 N N . PRO B 1 135 ? -9.008 -2.195 17.094 1 96.12 135 PRO B N 1
ATOM 4210 C CA . PRO B 1 135 ? -9.016 -1.234 18.188 1 96.12 135 PRO B CA 1
ATOM 4211 C C . PRO B 1 135 ? -9.508 0.147 17.766 1 96.12 135 PRO B C 1
ATOM 4213 O O . PRO B 1 135 ? -10.062 0.883 18.594 1 96.12 135 PRO B O 1
ATOM 4216 N N . GLY B 1 136 ? -9.312 0.481 16.438 1 97.75 136 GLY B N 1
ATOM 4217 C CA . GLY B 1 136 ? -9.703 1.813 15.992 1 97.75 136 GLY B CA 1
ATOM 4218 C C . GLY B 1 136 ? -8.883 2.914 16.641 1 97.75 136 GLY B C 1
ATOM 4219 O O . GLY B 1 136 ? -7.902 2.639 17.344 1 97.75 136 GLY B O 1
ATOM 4220 N N . PRO B 1 137 ? -9.289 4.172 16.406 1 98.38 137 PRO B N 1
ATOM 4221 C CA . PRO B 1 137 ? -8.609 5.289 17.062 1 98.38 137 PRO B CA 1
ATOM 4222 C C . PRO B 1 137 ? -8.742 5.25 18.578 1 98.38 137 PRO B C 1
ATOM 4224 O O . PRO B 1 137 ? -9.82 4.953 19.094 1 98.38 137 PRO B O 1
ATOM 4227 N N . GLN B 1 138 ? -7.668 5.504 19.266 1 97.62 138 GLN B N 1
ATOM 4228 C CA . GLN B 1 138 ? -7.691 5.477 20.734 1 97.62 138 GLN B CA 1
ATOM 4229 C C . GLN B 1 138 ? -8.125 6.824 21.297 1 97.62 138 GLN B C 1
ATOM 4231 O O . GLN B 1 138 ? -8.805 6.883 22.328 1 97.62 138 GLN B O 1
ATOM 4236 N N . PHE B 1 139 ? -7.785 7.902 20.609 1 98.31 139 PHE B N 1
ATOM 4237 C CA . PHE B 1 139 ? -8.047 9.242 21.125 1 98.31 139 PHE B CA 1
ATOM 4238 C C . PHE B 1 139 ? -9.086 9.953 20.281 1 98.31 139 PHE B C 1
ATOM 4240 O O . PHE B 1 139 ? -10 10.602 20.797 1 98.31 139 PHE B O 1
ATOM 4247 N N . GLY B 1 140 ? -8.969 9.719 18.938 1 97.75 140 GLY B N 1
ATOM 4248 C CA . GLY B 1 140 ? -9.891 10.422 18.047 1 97.75 140 GLY B CA 1
ATOM 4249 C C . GLY B 1 140 ? -9.922 11.922 18.281 1 97.75 140 GLY B C 1
ATOM 4250 O O . GLY B 1 140 ? -8.875 12.539 18.453 1 97.75 140 GLY B O 1
ATOM 4251 N N . VAL B 1 141 ? -11.094 12.469 18.156 1 97.88 141 VAL B N 1
ATOM 4252 C CA . VAL B 1 141 ? -11.258 13.914 18.266 1 97.88 141 VAL B CA 1
ATOM 4253 C C . VAL B 1 141 ? -11.227 14.344 19.719 1 97.88 141 VAL B C 1
ATOM 4255 O O . VAL B 1 141 ? -10.367 15.125 20.141 1 97.88 141 VAL B O 1
ATOM 4258 N N . GLU B 1 142 ? -12.031 13.734 20.516 1 97.5 142 GLU B N 1
ATOM 4259 C CA . GLU B 1 142 ? -12.172 14.141 21.906 1 97.5 142 GLU B CA 1
ATOM 4260 C C . GLU B 1 142 ? -10.891 13.875 22.688 1 97.5 142 GLU B C 1
ATOM 4262 O O . GLU B 1 142 ? -10.453 14.711 23.484 1 97.5 142 GLU B O 1
ATOM 4267 N N . GLY B 1 143 ? -10.352 12.672 22.453 1 97.88 143 GLY B N 1
ATOM 4268 C CA . GLY B 1 143 ? -9.117 12.344 23.141 1 97.88 143 GLY B CA 1
ATOM 4269 C C . GLY B 1 143 ? -7.973 13.281 22.797 1 97.88 143 GLY B C 1
ATOM 4270 O O . GLY B 1 143 ? -7.191 13.664 23.672 1 97.88 143 GLY B O 1
ATOM 4271 N N . THR B 1 144 ? -7.887 13.664 21.562 1 98.38 144 THR B N 1
ATOM 4272 C CA . THR B 1 144 ? -6.859 14.609 21.125 1 98.38 144 THR B CA 1
ATOM 4273 C C . THR B 1 144 ? -7.039 15.953 21.812 1 98.38 144 THR B C 1
ATOM 4275 O O . THR B 1 144 ? -6.074 16.531 22.312 1 98.38 144 THR B O 1
ATOM 4278 N N . ARG B 1 145 ? -8.25 16.453 21.859 1 98.06 145 ARG B N 1
ATOM 4279 C CA . ARG B 1 145 ? -8.547 17.734 22.5 1 98.06 145 ARG B CA 1
ATOM 4280 C C . ARG B 1 145 ? -8.242 17.703 23.984 1 98.06 145 ARG B C 1
ATOM 4282 O O . ARG B 1 145 ? -7.762 18.688 24.562 1 98.06 145 ARG B O 1
ATOM 4289 N N . ARG B 1 146 ? -8.477 16.562 24.562 1 97.5 146 ARG B N 1
ATOM 4290 C CA . ARG B 1 146 ? -8.203 16.422 26 1 97.5 146 ARG B CA 1
ATOM 4291 C C . ARG B 1 146 ? -6.707 16.484 26.281 1 97.5 146 ARG B C 1
ATOM 4293 O O . ARG B 1 146 ? -6.285 17.094 27.266 1 97.5 146 ARG B O 1
ATOM 4300 N N . VAL B 1 147 ? -5.922 15.914 25.422 1 96 147 VAL B N 1
ATOM 4301 C CA . VAL B 1 147 ? -4.477 15.891 25.609 1 96 147 VAL B CA 1
ATOM 4302 C C . VAL B 1 147 ? -3.926 17.312 25.562 1 96 147 VAL B C 1
ATOM 4304 O O . VAL B 1 147 ? -3.053 17.672 26.359 1 96 147 VAL B O 1
ATOM 4307 N N . VAL B 1 148 ? -4.453 18.156 24.703 1 96.62 148 VAL B N 1
ATOM 4308 C CA . VAL B 1 148 ? -3.865 19.469 24.469 1 96.62 148 VAL B CA 1
ATOM 4309 C C . VAL B 1 148 ? -4.715 20.547 25.156 1 96.62 148 VAL B C 1
ATOM 4311 O O . VAL B 1 148 ? -4.297 21.703 25.266 1 96.62 148 VAL B O 1
ATOM 4314 N N . ASP B 1 149 ? -5.871 20.172 25.625 1 96.81 149 ASP B N 1
ATOM 4315 C CA . ASP B 1 149 ? -6.824 21.047 26.297 1 96.81 149 ASP B CA 1
ATOM 4316 C C . ASP B 1 149 ? -7.191 22.234 25.422 1 96.81 149 ASP B C 1
ATOM 4318 O O . ASP B 1 149 ? -7.07 23.391 25.828 1 96.81 149 ASP B O 1
ATOM 4322 N N . VAL B 1 150 ? -7.555 22.016 24.234 1 97.5 150 VAL B N 1
ATOM 4323 C CA . VAL B 1 150 ? -8.055 23 23.281 1 97.5 150 VAL B CA 1
ATOM 4324 C C . VAL B 1 150 ? -9.469 22.641 22.859 1 97.5 150 VAL B C 1
ATOM 4326 O O . VAL B 1 150 ? -9.703 21.547 22.328 1 97.5 150 VAL B O 1
ATOM 4329 N N . TRP B 1 151 ? -10.328 23.547 23.094 1 96.69 151 TRP B N 1
ATOM 4330 C CA . TRP B 1 151 ? -11.734 23.281 22.844 1 96.69 151 TRP B CA 1
ATOM 4331 C C . TRP B 1 151 ? -12.367 24.391 22.016 1 96.69 151 TRP B C 1
ATOM 4333 O O . TRP B 1 151 ? -11.859 25.5 21.969 1 96.69 151 TRP B O 1
ATOM 4343 N N . ASP B 1 152 ? -13.383 24.156 21.172 1 94.88 152 ASP B N 1
ATOM 4344 C CA . ASP B 1 152 ? -14.305 25.062 20.5 1 94.88 152 ASP B CA 1
ATOM 4345 C C . ASP B 1 152 ? -13.602 25.797 19.359 1 94.88 152 ASP B C 1
ATOM 4347 O O . ASP B 1 152 ? -14.094 26.828 18.875 1 94.88 152 ASP B O 1
ATOM 4351 N N . ARG B 1 153 ? -12.484 25.391 18.969 1 98 153 ARG B N 1
ATOM 4352 C CA . ARG B 1 153 ? -11.734 25.859 17.812 1 98 153 ARG B CA 1
ATOM 4353 C C . ARG B 1 153 ? -10.836 24.766 17.25 1 98 153 ARG B C 1
ATOM 4355 O O . ARG B 1 153 ? -10.594 23.766 17.922 1 98 153 ARG B O 1
ATOM 4362 N N . PRO B 1 154 ? -10.359 24.906 16.031 1 98.69 154 PRO B N 1
ATOM 4363 C CA . PRO B 1 154 ? -9.406 23.922 15.547 1 98.69 154 PRO B CA 1
ATOM 4364 C C . PRO B 1 154 ? -8.062 23.969 16.281 1 98.69 154 PRO B C 1
ATOM 4366 O O . PRO B 1 154 ? -7.73 25 16.875 1 98.69 154 PRO B O 1
ATOM 4369 N N . LEU B 1 155 ? -7.395 22.891 16.266 1 98.75 155 LEU B N 1
ATOM 4370 C CA . LEU B 1 155 ? -6.004 22.906 16.703 1 98.75 155 LEU B CA 1
ATOM 4371 C C . LEU B 1 155 ? -5.098 23.469 15.617 1 98.75 155 LEU B C 1
ATOM 4373 O O . LEU B 1 155 ? -5.098 22.984 14.484 1 98.75 155 LEU B O 1
ATOM 4377 N N . ILE B 1 156 ? -4.406 24.5 15.914 1 98.69 156 ILE B N 1
ATOM 4378 C CA . ILE B 1 156 ? -3.504 25.156 14.969 1 98.69 156 ILE B CA 1
ATOM 4379 C C . ILE B 1 156 ? -2.104 24.562 15.094 1 98.69 156 ILE B C 1
ATOM 4381 O O . ILE B 1 156 ? -1.543 24.5 16.188 1 98.69 156 ILE B O 1
ATOM 4385 N N . GLY B 1 157 ? -1.614 24.094 13.992 1 98.38 157 GLY B N 1
ATOM 4386 C CA . GLY B 1 157 ? -0.314 23.438 14.062 1 98.38 157 GLY B CA 1
ATOM 4387 C C . GLY B 1 157 ? 0.55 23.719 12.844 1 98.38 157 GLY B C 1
ATOM 4388 O O . GLY B 1 157 ? 0.177 24.5 11.969 1 98.38 157 GLY B O 1
ATOM 4389 N N . THR B 1 158 ? 1.736 23.125 12.867 1 96.81 158 THR B N 1
ATOM 4390 C CA . THR B 1 158 ? 2.682 23.234 11.766 1 96.81 158 THR B CA 1
ATOM 4391 C C . THR B 1 158 ? 3.57 22 11.688 1 96.81 158 THR B C 1
ATOM 4393 O O . THR B 1 158 ? 3.439 21.078 12.492 1 96.81 158 THR B O 1
ATOM 4396 N N . ILE B 1 159 ? 4.352 21.938 10.664 1 95.5 159 ILE B N 1
ATOM 4397 C CA . ILE B 1 159 ? 5.344 20.906 10.422 1 95.5 159 ILE B CA 1
ATOM 4398 C C . ILE B 1 159 ? 6.75 21.469 10.602 1 95.5 159 ILE B C 1
ATOM 4400 O O . ILE B 1 159 ? 7.035 22.594 10.156 1 95.5 159 ILE B O 1
ATOM 4404 N N . VAL B 1 160 ? 7.551 20.766 11.258 1 94.88 160 VAL B N 1
ATOM 4405 C CA . VAL B 1 160 ? 8.953 21.156 11.328 1 94.88 160 VAL B CA 1
ATOM 4406 C C . VAL B 1 160 ? 9.555 21.188 9.922 1 94.88 160 VAL B C 1
ATOM 4408 O O . VAL B 1 160 ? 9.477 20.203 9.188 1 94.88 160 VAL B O 1
ATOM 4411 N N . LYS B 1 161 ? 10.109 22.281 9.578 1 92.06 161 LYS B N 1
ATOM 4412 C CA . LYS B 1 161 ? 10.82 22.438 8.305 1 92.06 161 LYS B CA 1
ATOM 4413 C C . LYS B 1 161 ? 12.203 23.047 8.523 1 92.06 161 LYS B C 1
ATOM 4415 O O . LYS B 1 161 ? 12.391 23.859 9.43 1 92.06 161 LYS B O 1
ATOM 4420 N N . PRO B 1 162 ? 13.156 22.766 7.68 1 93.56 162 PRO B N 1
ATOM 4421 C CA . PRO B 1 162 ? 13.102 21.891 6.516 1 93.56 162 PRO B CA 1
ATOM 4422 C C . PRO B 1 162 ? 12.773 20.438 6.887 1 93.56 162 PRO B C 1
ATOM 4424 O O . PRO B 1 162 ? 12.906 20.047 8.047 1 93.56 162 PRO B O 1
ATOM 4427 N N . SER B 1 163 ? 12.344 19.688 5.902 1 94.25 163 SER B N 1
ATOM 4428 C CA . SER B 1 163 ? 11.828 18.328 6.125 1 94.25 163 SER B CA 1
ATOM 4429 C C . SER B 1 163 ? 12.898 17.422 6.727 1 94.25 163 SER B C 1
ATOM 4431 O O . SER B 1 163 ? 12.578 16.5 7.48 1 94.25 163 SER B O 1
ATOM 4433 N N . VAL B 1 164 ? 14.133 17.625 6.34 1 96.75 164 VAL B N 1
ATOM 4434 C CA . VAL B 1 164 ? 15.25 16.844 6.836 1 96.75 164 VAL B CA 1
ATOM 4435 C C . VAL B 1 164 ? 16.453 17.75 7.086 1 96.75 164 VAL B C 1
ATOM 4437 O O . VAL B 1 164 ? 16.484 18.875 6.605 1 96.75 164 VAL B O 1
ATOM 4440 N N . GLY B 1 165 ? 17.359 17.25 7.93 1 96.5 165 GLY B N 1
ATOM 4441 C CA . GLY B 1 165 ? 18.656 17.906 8.016 1 96.5 165 GLY B CA 1
ATOM 4442 C C . GLY B 1 165 ? 18.906 18.562 9.359 1 96.5 165 GLY B C 1
ATOM 4443 O O . GLY B 1 165 ? 20.047 18.781 9.75 1 96.5 165 GLY B O 1
ATOM 4444 N N . LEU B 1 166 ? 17.859 18.953 10.062 1 97.12 166 LEU B N 1
ATOM 4445 C CA . LEU B 1 166 ? 18.047 19.609 11.352 1 97.12 166 LEU B CA 1
ATOM 4446 C C . LEU B 1 166 ? 18.578 18.641 12.391 1 97.12 166 LEU B C 1
ATOM 4448 O O . LEU B 1 166 ? 18.156 17.484 12.438 1 97.12 166 LEU B O 1
ATOM 4452 N N . SER B 1 167 ? 19.469 19.125 13.195 1 97.44 167 SER B N 1
ATOM 4453 C CA . SER B 1 167 ? 19.891 18.359 14.367 1 97.44 167 SER B CA 1
ATOM 4454 C C . SER B 1 167 ? 18.797 18.359 15.43 1 97.44 167 SER B C 1
ATOM 4456 O O . SER B 1 167 ? 17.859 19.156 15.375 1 97.44 167 SER B O 1
ATOM 4458 N N . PRO B 1 168 ? 18.938 17.438 16.391 1 98.5 168 PRO B N 1
ATOM 4459 C CA . PRO B 1 168 ? 17.984 17.438 17.5 1 98.5 168 PRO B CA 1
ATOM 4460 C C . PRO B 1 168 ? 17.906 18.781 18.203 1 98.5 168 PRO B C 1
ATOM 4462 O O . PRO B 1 168 ? 16.812 19.266 18.5 1 98.5 168 PRO B O 1
ATOM 4465 N N . GLU B 1 169 ? 19.031 19.438 18.422 1 98 169 GLU B N 1
ATOM 4466 C CA . GLU B 1 169 ? 19.094 20.719 19.094 1 98 169 GLU B CA 1
ATOM 4467 C C . GLU B 1 169 ? 18.406 21.812 18.281 1 98 169 GLU B C 1
ATOM 4469 O O . GLU B 1 169 ? 17.656 22.625 18.812 1 98 169 GLU B O 1
ATOM 4474 N N . GLU B 1 170 ? 18.703 21.797 17.016 1 97.12 170 GLU B N 1
ATOM 4475 C CA . GLU B 1 170 ? 18.062 22.766 16.141 1 97.12 170 GLU B CA 1
ATOM 4476 C C . GLU B 1 170 ? 16.547 22.578 16.094 1 97.12 170 GLU B C 1
ATOM 4478 O O . GLU B 1 170 ? 15.797 23.547 16.062 1 97.12 170 GLU B O 1
ATOM 4483 N N . THR B 1 171 ? 16.109 21.344 16.078 1 97.81 171 THR B N 1
ATOM 4484 C CA . THR B 1 171 ? 14.68 21.047 16.109 1 97.81 171 THR B CA 1
ATOM 4485 C C . THR B 1 171 ? 14.055 21.531 17.406 1 97.81 171 THR B C 1
ATOM 4487 O O . THR B 1 171 ? 12.984 22.141 17.406 1 97.81 171 THR B O 1
ATOM 4490 N N . GLY B 1 172 ? 14.711 21.25 18.5 1 98.19 172 GLY B N 1
ATOM 4491 C CA . GLY B 1 172 ? 14.242 21.75 19.781 1 98.19 172 GLY B CA 1
ATOM 4492 C C . GLY B 1 172 ? 14.109 23.25 19.844 1 98.19 172 GLY B C 1
ATOM 4493 O O . GLY B 1 172 ? 13.133 23.781 20.375 1 98.19 172 GLY B O 1
ATOM 4494 N N . ASP B 1 173 ? 15.094 23.969 19.266 1 97.25 173 ASP B N 1
ATOM 4495 C CA . ASP B 1 173 ? 15.078 25.438 19.234 1 97.25 173 ASP B CA 1
ATOM 4496 C C . ASP B 1 173 ? 13.898 25.953 18.422 1 97.25 173 ASP B C 1
ATOM 4498 O O . ASP B 1 173 ? 13.234 26.922 18.828 1 97.25 173 ASP B O 1
ATOM 4502 N N . LEU B 1 174 ? 13.688 25.312 17.328 1 95.75 174 LEU B N 1
ATOM 4503 C CA . LEU B 1 174 ? 12.547 25.719 16.516 1 95.75 174 LEU B CA 1
ATOM 4504 C C . LEU B 1 174 ? 11.234 25.484 17.25 1 95.75 174 LEU B C 1
ATOM 4506 O O . LEU B 1 174 ? 10.352 26.344 17.219 1 95.75 174 LEU B O 1
ATOM 4510 N N . VAL B 1 175 ? 11.102 24.359 17.906 1 97.88 175 VAL B N 1
ATOM 4511 C CA . VAL B 1 175 ? 9.875 24.047 18.641 1 97.88 175 VAL B CA 1
ATOM 4512 C C . VAL B 1 175 ? 9.695 25.031 19.781 1 97.88 175 VAL B C 1
ATOM 4514 O O . VAL B 1 175 ? 8.57 25.453 20.094 1 97.88 175 VAL B O 1
ATOM 4517 N N . ARG B 1 176 ? 10.773 25.453 20.406 1 97.38 176 ARG B N 1
ATOM 4518 C CA . ARG B 1 176 ? 10.695 26.469 21.453 1 97.38 176 ARG B CA 1
ATOM 4519 C C . ARG B 1 176 ? 10.062 27.75 20.938 1 97.38 176 ARG B C 1
ATOM 4521 O O . ARG B 1 176 ? 9.188 28.328 21.578 1 97.38 176 ARG B O 1
ATOM 4528 N N . GLU B 1 177 ? 10.523 28.156 19.766 1 95.56 177 GLU B N 1
ATOM 4529 C CA . GLU B 1 177 ? 9.969 29.359 19.156 1 95.56 177 GLU B CA 1
ATOM 4530 C C . GLU B 1 177 ? 8.477 29.188 18.875 1 95.56 177 GLU B C 1
ATOM 4532 O O . GLU B 1 177 ? 7.695 30.125 19.062 1 95.56 177 GLU B O 1
ATOM 4537 N N . LEU B 1 178 ? 8.102 28.047 18.406 1 96.94 178 LEU B N 1
ATOM 4538 C CA . LEU B 1 178 ? 6.723 27.781 18.016 1 96.94 178 LEU B CA 1
ATOM 4539 C C . LEU B 1 178 ? 5.812 27.719 19.234 1 96.94 178 LEU B C 1
ATOM 4541 O O . LEU B 1 178 ? 4.691 28.234 19.203 1 96.94 178 LEU B O 1
ATOM 4545 N N . VAL B 1 179 ? 6.273 27.047 20.297 1 97.31 179 VAL B N 1
ATOM 4546 C CA . VAL B 1 179 ? 5.449 26.938 21.484 1 97.31 179 VAL B CA 1
ATOM 4547 C C . VAL B 1 179 ? 5.305 28.297 22.156 1 97.31 179 VAL B C 1
ATOM 4549 O O . VAL B 1 179 ? 4.254 28.625 22.719 1 97.31 179 VAL B O 1
ATOM 4552 N N . ASP B 1 180 ? 6.367 29.109 22.109 1 96.5 180 ASP B N 1
ATOM 4553 C CA . ASP B 1 180 ? 6.297 30.469 22.625 1 96.5 180 ASP B CA 1
ATOM 4554 C C . ASP B 1 180 ? 5.316 31.312 21.828 1 96.5 180 ASP B C 1
ATOM 4556 O O . ASP B 1 180 ? 4.734 32.281 22.359 1 96.5 180 ASP B O 1
ATOM 4560 N N . ALA B 1 181 ? 5.164 30.938 20.594 1 96.62 181 ALA B N 1
ATOM 4561 C CA . ALA B 1 181 ? 4.25 31.641 19.703 1 96.62 181 ALA B CA 1
ATOM 4562 C C . ALA B 1 181 ? 2.803 31.234 19.969 1 96.62 181 ALA B C 1
ATOM 4564 O O . ALA B 1 181 ? 1.876 31.828 19.406 1 96.62 181 ALA B O 1
ATOM 4565 N N . GLY B 1 182 ? 2.6 30.203 20.734 1 96.88 182 GLY B N 1
ATOM 4566 C CA . GLY B 1 182 ? 1.253 29.828 21.141 1 96.88 182 GLY B CA 1
ATOM 4567 C C . GLY B 1 182 ? 0.659 28.734 20.281 1 96.88 182 GLY B C 1
ATOM 4568 O O . GLY B 1 182 ? -0.562 28.562 20.219 1 96.88 182 GLY B O 1
ATOM 4569 N N . ILE B 1 183 ? 1.447 27.938 19.641 1 98.12 183 ILE B N 1
ATOM 4570 C CA . ILE B 1 183 ? 0.979 26.875 18.766 1 98.12 183 ILE B CA 1
ATOM 4571 C C . ILE B 1 183 ? 0.361 25.75 19.609 1 98.12 183 ILE B C 1
ATOM 4573 O O . ILE B 1 183 ? 0.603 25.656 20.812 1 98.12 183 ILE B O 1
ATOM 4577 N N . ASP B 1 184 ? -0.559 24.953 18.984 1 98.38 184 ASP B N 1
ATOM 4578 C CA . ASP B 1 184 ? -1.191 23.828 19.672 1 98.38 184 ASP B CA 1
ATOM 4579 C C . ASP B 1 184 ? -0.5 22.516 19.328 1 98.38 184 ASP B C 1
ATOM 4581 O O . ASP B 1 184 ? -0.543 21.562 20.125 1 98.38 184 ASP B O 1
ATOM 4585 N N . PHE B 1 185 ? 0.062 22.438 18.156 1 98.69 185 PHE B N 1
ATOM 4586 C CA . PHE B 1 185 ? 0.466 21.172 17.578 1 98.69 185 PHE B CA 1
ATOM 4587 C C . PHE B 1 185 ? 1.675 21.344 16.656 1 98.69 185 PHE B C 1
ATOM 4589 O O . PHE B 1 185 ? 1.716 22.266 15.852 1 98.69 185 PHE B O 1
ATOM 4596 N N . VAL B 1 186 ? 2.662 20.5 16.812 1 98.5 186 VAL B N 1
ATOM 4597 C CA . VAL B 1 186 ? 3.812 20.422 15.922 1 98.5 186 VAL B CA 1
ATOM 4598 C C . VAL B 1 186 ? 4.043 18.969 15.516 1 98.5 186 VAL B C 1
ATOM 4600 O O . VAL B 1 186 ? 3.879 18.062 16.328 1 98.5 186 VAL B O 1
ATOM 4603 N N . LYS B 1 187 ? 4.367 18.719 14.273 1 98.25 187 LYS B N 1
ATOM 4604 C CA . LYS B 1 187 ? 4.727 17.359 13.883 1 98.25 187 LYS B CA 1
ATOM 4605 C C . LYS B 1 187 ? 6.062 17.344 13.148 1 98.25 187 LYS B C 1
ATOM 4607 O O . LYS B 1 187 ? 6.445 18.328 12.508 1 98.25 187 LYS B O 1
ATOM 4612 N N . ASP B 1 188 ? 6.758 16.203 13.227 1 98.19 188 ASP B N 1
ATOM 4613 C CA . ASP B 1 188 ? 7.863 15.922 12.312 1 98.19 188 ASP B CA 1
ATOM 4614 C C . ASP B 1 188 ? 7.367 15.789 10.875 1 98.19 188 ASP B C 1
ATOM 4616 O O . ASP B 1 188 ? 6.23 15.375 10.641 1 98.19 188 ASP B O 1
ATOM 4620 N N . ASP B 1 189 ? 8.227 16.188 9.961 1 96.81 189 ASP B N 1
ATOM 4621 C CA . ASP B 1 189 ? 7.953 15.852 8.562 1 96.81 189 ASP B CA 1
ATOM 4622 C C . ASP B 1 189 ? 7.996 14.344 8.344 1 96.81 189 ASP B C 1
ATOM 4624 O O . ASP B 1 189 ? 8.703 13.625 9.055 1 96.81 189 ASP B O 1
ATOM 4628 N N . GLU B 1 190 ? 7.223 13.82 7.371 1 97.5 190 GLU B N 1
ATOM 4629 C CA . GLU B 1 190 ? 7.176 12.383 7.102 1 97.5 190 GLU B CA 1
ATOM 4630 C C . GLU B 1 190 ? 8.523 11.875 6.602 1 97.5 190 GLU B C 1
ATOM 4632 O O . GLU B 1 190 ? 8.797 10.672 6.652 1 97.5 190 GLU B O 1
ATOM 4637 N N . LEU B 1 191 ? 9.43 12.758 6.191 1 97.81 191 LEU B N 1
ATOM 4638 C CA . LEU B 1 191 ? 10.703 12.32 5.613 1 97.81 191 LEU B CA 1
ATOM 4639 C C . LEU B 1 191 ? 11.734 12.062 6.703 1 97.81 191 LEU B C 1
ATOM 4641 O O . LEU B 1 191 ? 12.766 11.438 6.449 1 97.81 191 LEU B O 1
ATOM 4645 N N . ILE B 1 192 ? 11.477 12.562 7.902 1 98 192 ILE B N 1
ATOM 4646 C CA . ILE B 1 192 ? 12.484 12.367 8.945 1 98 192 ILE B CA 1
ATOM 4647 C C . ILE B 1 192 ? 11.938 11.43 10.016 1 98 192 ILE B C 1
ATOM 4649 O O . ILE B 1 192 ? 11.094 11.82 10.82 1 98 192 ILE B O 1
ATOM 4653 N N . SER B 1 193 ? 12.375 10.219 10.016 1 97.81 193 SER B N 1
ATOM 4654 C CA . SER B 1 193 ? 12.031 9.289 11.086 1 97.81 193 SER B CA 1
ATOM 4655 C C . SER B 1 193 ? 13.188 9.125 12.07 1 97.81 193 SER B C 1
ATOM 4657 O O . SER B 1 193 ? 13.344 9.938 12.984 1 97.81 193 SER B O 1
ATOM 4659 N N . ASP B 1 194 ? 14.18 8.273 11.75 1 98.44 194 ASP B N 1
ATOM 4660 C CA . ASP B 1 194 ? 15.281 8.023 12.672 1 98.44 194 ASP B CA 1
ATOM 4661 C C . ASP B 1 194 ? 16.625 8.039 11.953 1 98.44 194 ASP B C 1
ATOM 4663 O O . ASP B 1 194 ? 17.422 7.105 12.086 1 98.44 194 ASP B O 1
ATOM 4667 N N . PRO B 1 195 ? 16.891 9.07 11.266 1 97.81 195 PRO B N 1
ATOM 4668 C CA . PRO B 1 195 ? 18.203 9.125 10.609 1 97.81 195 PRO B CA 1
ATOM 4669 C C . PRO B 1 195 ? 19.359 9.219 11.602 1 97.81 195 PRO B C 1
ATOM 4671 O O . PRO B 1 195 ? 19.156 9.602 12.758 1 97.81 195 PRO B O 1
ATOM 4674 N N . PRO B 1 196 ? 20.562 8.898 11.164 1 97.31 196 PRO B N 1
ATOM 4675 C CA . PRO B 1 196 ? 21.703 8.883 12.094 1 97.31 196 PRO B CA 1
ATOM 4676 C C . PRO B 1 196 ? 22.016 10.266 12.656 1 97.31 196 PRO B C 1
ATOM 4678 O O . PRO B 1 196 ? 22.531 10.375 13.773 1 97.31 196 PRO B O 1
ATOM 4681 N N . TYR B 1 197 ? 21.688 11.352 11.992 1 97.69 197 TYR B N 1
ATOM 4682 C CA . TYR B 1 197 ? 22.031 12.695 12.438 1 97.69 197 TYR B CA 1
ATOM 4683 C C . TYR B 1 197 ? 20.969 13.25 13.375 1 97.69 197 TYR B C 1
ATOM 4685 O O . TYR B 1 197 ? 21.172 14.297 14 1 97.69 197 TYR B O 1
ATOM 4693 N N . SER B 1 198 ? 19.906 12.578 13.484 1 98.38 198 SER B N 1
ATOM 4694 C CA . SER B 1 198 ? 18.781 13.023 14.312 1 98.38 198 SER B CA 1
ATOM 4695 C C . SER B 1 198 ? 17.953 11.844 14.789 1 98.38 198 SER B C 1
ATOM 4697 O O . SER B 1 198 ? 16.781 11.719 14.422 1 98.38 198 SER B O 1
ATOM 4699 N N . ARG B 1 199 ? 18.5 11.07 15.68 1 98.44 199 ARG B N 1
ATOM 4700 C CA . ARG B 1 199 ? 17.828 9.898 16.219 1 98.44 199 ARG B CA 1
ATOM 4701 C C . ARG B 1 199 ? 16.578 10.289 17 1 98.44 199 ARG B C 1
ATOM 4703 O O . ARG B 1 199 ? 16.547 11.344 17.625 1 98.44 199 ARG B O 1
ATOM 4710 N N . VAL B 1 200 ? 15.594 9.453 17.016 1 98.75 200 VAL B N 1
ATOM 4711 C CA . VAL B 1 200 ? 14.32 9.719 17.672 1 98.75 200 VAL B CA 1
ATOM 4712 C C . VAL B 1 200 ? 14.562 10.055 19.141 1 98.75 200 VAL B C 1
ATOM 4714 O O . VAL B 1 200 ? 14 11.016 19.672 1 98.75 200 VAL B O 1
ATOM 4717 N N . ALA B 1 201 ? 15.414 9.289 19.766 1 98.69 201 ALA B N 1
ATOM 4718 C CA . ALA B 1 201 ? 15.68 9.477 21.188 1 98.69 201 ALA B CA 1
ATOM 4719 C C . ALA B 1 201 ? 16.219 10.883 21.469 1 98.69 201 ALA B C 1
ATOM 4721 O O . ALA B 1 201 ? 15.758 11.562 22.391 1 98.69 201 ALA B O 1
ATOM 4722 N N . ASP B 1 202 ? 17.172 11.344 20.656 1 98.81 202 ASP B N 1
ATOM 4723 C CA . ASP B 1 202 ? 17.781 12.656 20.828 1 98.81 202 ASP B CA 1
ATOM 4724 C C . ASP B 1 202 ? 16.797 13.766 20.469 1 98.81 202 ASP B C 1
ATOM 4726 O O . ASP B 1 202 ? 16.703 14.781 21.156 1 98.81 202 ASP B O 1
ATOM 4730 N N . ARG B 1 203 ? 16.094 13.555 19.422 1 98.81 203 ARG B N 1
ATOM 4731 C CA . ARG B 1 203 ? 15.195 14.57 18.891 1 98.81 203 ARG B CA 1
ATOM 4732 C C . ARG B 1 203 ? 14.023 14.812 19.844 1 98.81 203 ARG B C 1
ATOM 4734 O O . ARG B 1 203 ? 13.711 15.953 20.172 1 98.81 203 ARG B O 1
ATOM 4741 N N . VAL B 1 204 ? 13.391 13.727 20.297 1 98.81 204 VAL B N 1
ATOM 4742 C CA . VAL B 1 204 ? 12.242 13.875 21.172 1 98.81 204 VAL B CA 1
ATOM 4743 C C . VAL B 1 204 ? 12.688 14.5 22.5 1 98.81 204 VAL B C 1
ATOM 4745 O O . VAL B 1 204 ? 11.953 15.289 23.094 1 98.81 204 VAL B O 1
ATOM 4748 N N . THR B 1 205 ? 13.875 14.18 22.953 1 98.69 205 THR B N 1
ATOM 4749 C CA . THR B 1 205 ? 14.406 14.758 24.188 1 98.69 205 THR B CA 1
ATOM 4750 C C . THR B 1 205 ? 14.57 16.266 24.047 1 98.69 205 THR B C 1
ATOM 4752 O O . THR B 1 205 ? 14.148 17.016 24.922 1 98.69 205 THR B O 1
ATOM 4755 N N . ALA B 1 206 ? 15.141 16.703 22.953 1 98.75 206 ALA B N 1
ATOM 4756 C CA . ALA B 1 206 ? 15.344 18.141 22.719 1 98.75 206 ALA B CA 1
ATOM 4757 C C . ALA B 1 206 ? 14.016 18.859 22.594 1 98.75 206 ALA B C 1
ATOM 4759 O O . ALA B 1 206 ? 13.844 19.953 23.141 1 98.75 206 ALA B O 1
ATOM 4760 N N . VAL B 1 207 ? 13.125 18.266 21.922 1 98.75 207 VAL B N 1
ATOM 4761 C CA . VAL B 1 207 ? 11.828 18.891 21.641 1 98.75 207 VAL B CA 1
ATOM 4762 C C . VAL B 1 207 ? 11.023 18.969 22.938 1 98.75 207 VAL B C 1
ATOM 4764 O O . VAL B 1 207 ? 10.438 20.016 23.25 1 98.75 207 VAL B O 1
ATOM 4767 N N . MET B 1 208 ? 10.977 17.875 23.703 1 98.5 208 MET B N 1
ATOM 4768 C CA . MET B 1 208 ? 10.164 17.844 24.922 1 98.5 208 MET B CA 1
ATOM 4769 C C . MET B 1 208 ? 10.742 18.781 25.984 1 98.5 208 MET B C 1
ATOM 4771 O O . MET B 1 208 ? 10 19.359 26.781 1 98.5 208 MET B O 1
ATOM 4775 N N . ALA B 1 209 ? 12.031 19 25.953 1 98.12 209 ALA B N 1
ATOM 4776 C CA . ALA B 1 209 ? 12.617 19.984 26.844 1 98.12 209 ALA B CA 1
ATOM 4777 C C . ALA B 1 209 ? 12.016 21.359 26.609 1 98.12 209 ALA B C 1
ATOM 4779 O O . ALA B 1 209 ? 11.695 22.078 27.547 1 98.12 209 ALA B O 1
ATOM 4780 N N . ALA B 1 210 ? 11.891 21.719 25.375 1 97.75 210 ALA B N 1
ATOM 4781 C CA . ALA B 1 210 ? 11.297 23 25 1 97.75 210 ALA B CA 1
ATOM 4782 C C . ALA B 1 210 ? 9.828 23.062 25.406 1 97.75 210 ALA B C 1
ATOM 4784 O O . ALA B 1 210 ? 9.367 24.078 25.953 1 97.75 210 ALA B O 1
ATOM 4785 N N . ILE B 1 211 ? 9.102 22.016 25.219 1 98.12 211 ILE B N 1
ATOM 4786 C CA . ILE B 1 211 ? 7.668 21.984 25.484 1 98.12 211 ILE B CA 1
ATOM 4787 C C . ILE B 1 211 ? 7.422 21.984 26.984 1 98.12 211 ILE B C 1
ATOM 4789 O O . ILE B 1 211 ? 6.547 22.703 27.484 1 98.12 211 ILE B O 1
ATOM 4793 N N . ASP B 1 212 ? 8.234 21.25 27.719 1 97.75 212 ASP B N 1
ATOM 4794 C CA . ASP B 1 212 ? 8.086 21.156 29.172 1 97.75 212 ASP B CA 1
ATOM 4795 C C . ASP B 1 212 ? 8.367 22.5 29.828 1 97.75 212 ASP B C 1
ATOM 4797 O O . ASP B 1 212 ? 7.684 22.875 30.781 1 97.75 212 ASP B O 1
ATOM 4801 N N . GLU B 1 213 ? 9.367 23.109 29.359 1 97.19 213 GLU B N 1
ATOM 4802 C CA . GLU B 1 213 ? 9.672 24.438 29.906 1 97.19 213 GLU B CA 1
ATOM 4803 C C . GLU B 1 213 ? 8.516 25.406 29.688 1 97.19 213 GLU B C 1
ATOM 4805 O O . GLU B 1 213 ? 8.156 26.156 30.594 1 97.19 213 GLU B O 1
ATOM 4810 N N . HIS B 1 214 ? 8.031 25.406 28.562 1 96.62 214 HIS B N 1
ATOM 4811 C CA . HIS B 1 214 ? 6.887 26.25 28.234 1 96.62 214 HIS B CA 1
ATOM 4812 C C . HIS B 1 214 ? 5.684 25.906 29.109 1 96.62 214 HIS B C 1
ATOM 4814 O O . HIS B 1 214 ? 5.008 26.797 29.625 1 96.62 214 HIS B O 1
ATOM 4820 N N . GLU B 1 215 ? 5.367 24.641 29.234 1 95.88 215 GLU B N 1
ATOM 4821 C CA . GLU B 1 215 ? 4.238 24.188 30.047 1 95.88 215 GLU B CA 1
ATOM 4822 C C . GLU B 1 215 ? 4.406 24.594 31.5 1 95.88 215 GLU B C 1
ATOM 4824 O O . GLU B 1 215 ? 3.434 24.984 32.156 1 95.88 215 GLU B O 1
ATOM 4829 N N . ALA B 1 216 ? 5.566 24.484 31.969 1 96.38 216 ALA B N 1
ATOM 4830 C CA . ALA B 1 216 ? 5.848 24.859 33.344 1 96.38 216 ALA B CA 1
ATOM 4831 C C . ALA B 1 216 ? 5.586 26.344 33.594 1 96.38 216 ALA B C 1
ATOM 4833 O O . ALA B 1 216 ? 5.145 26.734 34.656 1 96.38 216 ALA B O 1
ATOM 4834 N N . THR B 1 217 ? 5.789 27.109 32.594 1 95.81 217 THR B N 1
ATOM 4835 C CA . THR B 1 217 ? 5.699 28.562 32.75 1 95.81 217 THR B CA 1
ATOM 4836 C C . THR B 1 217 ? 4.277 29.047 32.438 1 95.81 217 THR B C 1
ATOM 4838 O O . THR B 1 217 ? 3.797 29.984 33.062 1 95.81 217 THR B O 1
ATOM 4841 N N . THR B 1 218 ? 3.613 28.375 31.547 1 95.31 218 THR B N 1
ATOM 4842 C CA . THR B 1 218 ? 2.361 28.938 31.047 1 95.31 218 THR B CA 1
ATOM 4843 C C . THR B 1 218 ? 1.186 28.031 31.406 1 95.31 218 THR B C 1
ATOM 4845 O O . THR B 1 218 ? 0.029 28.453 31.344 1 95.31 218 THR B O 1
ATOM 4848 N N . GLY B 1 219 ? 1.51 26.703 31.609 1 94.75 219 GLY B N 1
ATOM 4849 C CA . GLY B 1 219 ? 0.463 25.719 31.828 1 94.75 219 GLY B CA 1
ATOM 4850 C C . GLY B 1 219 ? -0.12 25.156 30.547 1 94.75 219 GLY B C 1
ATOM 4851 O O . GLY B 1 219 ? -0.939 24.234 30.578 1 94.75 219 GLY B O 1
ATOM 4852 N N . LYS B 1 220 ? 0.301 25.656 29.438 1 94.19 220 LYS B N 1
ATOM 4853 C CA . LYS B 1 220 ? -0.26 25.25 28.156 1 94.19 220 LYS B CA 1
ATOM 4854 C C . LYS B 1 220 ? 0.444 24 27.625 1 94.19 220 LYS B C 1
ATOM 4856 O O . LYS B 1 220 ? 1.674 23.969 27.547 1 94.19 220 LYS B O 1
ATOM 4861 N N . GLU B 1 221 ? -0.366 23.047 27.234 1 94.56 221 GLU B N 1
ATOM 4862 C CA . GLU B 1 221 ? 0.147 21.828 26.625 1 94.56 221 GLU B CA 1
ATOM 4863 C C . GLU B 1 221 ? 0.216 21.953 25.109 1 94.56 221 GLU B C 1
ATOM 4865 O O . GLU B 1 221 ? -0.673 22.531 24.484 1 94.56 221 GLU B O 1
ATOM 4870 N N . VAL B 1 222 ? 1.257 21.484 24.578 1 98.19 222 VAL B N 1
ATOM 4871 C CA . VAL B 1 222 ? 1.436 21.422 23.141 1 98.19 222 VAL B CA 1
ATOM 4872 C C . VAL B 1 222 ? 1.677 19.984 22.703 1 98.19 222 VAL B C 1
ATOM 4874 O O . VAL B 1 222 ? 2.404 19.234 23.359 1 98.19 222 VAL B O 1
ATOM 4877 N N . MET B 1 223 ? 1.003 19.578 21.672 1 98.56 223 MET B N 1
ATOM 4878 C CA . MET B 1 223 ? 1.179 18.234 21.141 1 98.56 223 MET B CA 1
ATOM 4879 C C . MET B 1 223 ? 2.303 18.188 20.125 1 98.56 223 MET B C 1
ATOM 4881 O O . MET B 1 223 ? 2.381 19.062 19.25 1 98.56 223 MET B O 1
ATOM 4885 N N . TYR B 1 224 ? 3.178 17.234 20.297 1 98.81 224 TYR B N 1
ATOM 4886 C CA . TYR B 1 224 ? 4.258 16.984 19.344 1 98.81 224 TYR B CA 1
ATOM 4887 C C . TYR B 1 224 ? 4.172 15.586 18.766 1 98.81 224 TYR B C 1
ATOM 4889 O O . TYR B 1 224 ? 4.367 14.602 19.469 1 98.81 224 TYR B O 1
ATOM 4897 N N . ALA B 1 225 ? 3.854 15.477 17.469 1 98.88 225 ALA B N 1
ATOM 4898 C CA . ALA B 1 225 ? 3.824 14.188 16.797 1 98.88 225 ALA B CA 1
ATOM 4899 C C . ALA B 1 225 ? 5.215 13.797 16.297 1 98.88 225 ALA B C 1
ATOM 4901 O O . ALA B 1 225 ? 5.633 14.227 15.211 1 98.88 225 ALA B O 1
ATOM 4902 N N . CYS B 1 226 ? 5.848 12.945 17.031 1 98.88 226 CYS B N 1
ATOM 4903 C CA . CYS B 1 226 ? 7.195 12.477 16.734 1 98.88 226 CYS B CA 1
ATOM 4904 C C . CYS B 1 226 ? 7.16 11.32 15.727 1 98.88 226 CYS B C 1
ATOM 4906 O O . CYS B 1 226 ? 6.492 10.312 15.969 1 98.88 226 CYS B O 1
ATOM 4908 N N . ASN B 1 227 ? 7.855 11.5 14.625 1 98.94 227 ASN B N 1
ATOM 4909 C CA . ASN B 1 227 ? 7.844 10.453 13.602 1 98.94 227 ASN B CA 1
ATOM 4910 C C . ASN B 1 227 ? 8.664 9.242 14.031 1 98.94 227 ASN B C 1
ATOM 4912 O O . ASN B 1 227 ? 9.875 9.352 14.234 1 98.94 227 ASN B O 1
ATOM 4916 N N . ILE B 1 228 ? 8.008 8.125 14.133 1 98.94 228 ILE B N 1
ATOM 4917 C CA . ILE B 1 228 ? 8.688 6.93 14.609 1 98.94 228 ILE B CA 1
ATOM 4918 C C . ILE B 1 228 ? 8.625 5.84 13.547 1 98.94 228 ILE B C 1
ATOM 4920 O O . ILE B 1 228 ? 8.844 4.664 13.844 1 98.94 228 ILE B O 1
ATOM 4924 N N . THR B 1 229 ? 8.352 6.156 12.289 1 98.88 229 THR B N 1
ATOM 4925 C CA . THR B 1 229 ? 8.148 5.234 11.18 1 98.88 229 THR B CA 1
ATOM 4926 C C . THR B 1 229 ? 9.32 4.262 11.062 1 98.88 229 THR B C 1
ATOM 4928 O O . THR B 1 229 ? 10.477 4.672 11.125 1 98.88 229 THR B O 1
ATOM 4931 N N . GLY B 1 230 ? 9.078 2.971 10.906 1 98.69 230 GLY B N 1
ATOM 4932 C CA . GLY B 1 230 ? 10.078 1.932 10.727 1 98.69 230 GLY B CA 1
ATOM 4933 C C . GLY B 1 230 ? 9.508 0.529 10.812 1 98.69 230 GLY B C 1
ATOM 4934 O O . GLY B 1 230 ? 8.328 0.316 10.523 1 98.69 230 GLY B O 1
ATOM 4935 N N . ASP B 1 231 ? 10.367 -0.392 11.18 1 98.06 231 ASP B N 1
ATOM 4936 C CA . ASP B 1 231 ? 9.938 -1.761 11.445 1 98.06 231 ASP B CA 1
ATOM 4937 C C . ASP B 1 231 ? 9.141 -1.842 12.742 1 98.06 231 ASP B C 1
ATOM 4939 O O . ASP B 1 231 ? 9.219 -0.944 13.586 1 98.06 231 ASP B O 1
ATOM 4943 N N . VAL B 1 232 ? 8.445 -2.928 12.914 1 98.81 232 VAL B N 1
ATOM 4944 C CA . VAL B 1 232 ? 7.547 -3.076 14.055 1 98.81 232 VAL B CA 1
ATOM 4945 C C . VAL B 1 232 ? 8.328 -2.912 15.352 1 98.81 232 VAL B C 1
ATOM 4947 O O . VAL B 1 232 ? 7.953 -2.113 16.219 1 98.81 232 VAL B O 1
ATOM 4950 N N . ASP B 1 233 ? 9.438 -3.59 15.492 1 98.5 233 ASP B N 1
ATOM 4951 C CA . ASP B 1 233 ? 10.203 -3.521 16.734 1 98.5 233 ASP B CA 1
ATOM 4952 C C . ASP B 1 233 ? 10.797 -2.129 16.938 1 98.5 233 ASP B C 1
ATOM 4954 O O . ASP B 1 233 ? 10.836 -1.62 18.062 1 98.5 233 ASP B O 1
ATOM 4958 N N . GLU B 1 234 ? 11.234 -1.547 15.891 1 98.44 234 GLU B N 1
ATOM 4959 C CA . GLU B 1 234 ? 11.758 -0.186 15.945 1 98.44 234 GLU B CA 1
ATOM 4960 C C . GLU B 1 234 ? 10.688 0.798 16.422 1 98.44 234 GLU B C 1
ATOM 4962 O O . GLU B 1 234 ? 10.945 1.638 17.281 1 98.44 234 GLU B O 1
ATOM 4967 N N . MET B 1 235 ? 9.531 0.647 15.836 1 98.88 235 MET B N 1
ATOM 4968 C CA . MET B 1 235 ? 8.453 1.575 16.172 1 98.88 235 MET B CA 1
ATOM 4969 C C . MET B 1 235 ? 8.07 1.441 17.641 1 98.88 235 MET B C 1
ATOM 4971 O O . MET B 1 235 ? 7.844 2.443 18.328 1 98.88 235 MET B O 1
ATOM 4975 N N . LEU B 1 236 ? 7.992 0.206 18.078 1 98.88 236 LEU B N 1
ATOM 4976 C CA . LEU B 1 236 ? 7.617 -0.009 19.469 1 98.88 236 LEU B CA 1
ATOM 4977 C C . LEU B 1 236 ? 8.68 0.555 20.406 1 98.88 236 LEU B C 1
ATOM 4979 O O . LEU B 1 236 ? 8.352 1.2 21.406 1 98.88 236 LEU B O 1
ATOM 4983 N N . GLU B 1 237 ? 9.938 0.337 20.125 1 98.81 237 GLU B N 1
ATOM 4984 C CA . GLU B 1 237 ? 11.023 0.888 20.922 1 98.81 237 GLU B CA 1
ATOM 4985 C C . GLU B 1 237 ? 11 2.414 20.906 1 98.81 237 GLU B C 1
ATOM 4987 O O . GLU B 1 237 ? 11.172 3.055 21.938 1 98.81 237 GLU B O 1
ATOM 4992 N N . ARG B 1 238 ? 10.82 2.945 19.781 1 98.88 238 ARG B N 1
ATOM 4993 C CA . ARG B 1 238 ? 10.789 4.398 19.625 1 98.88 238 ARG B CA 1
ATOM 4994 C C . ARG B 1 238 ? 9.578 4.992 20.344 1 98.88 238 ARG B C 1
ATOM 4996 O O . ARG B 1 238 ? 9.656 6.078 20.906 1 98.88 238 ARG B O 1
ATOM 5003 N N . ALA B 1 239 ? 8.461 4.289 20.25 1 98.88 239 ALA B N 1
ATOM 5004 C CA . ALA B 1 239 ? 7.27 4.742 20.953 1 98.88 239 ALA B CA 1
ATOM 5005 C C . ALA B 1 239 ? 7.516 4.801 22.469 1 98.88 239 ALA B C 1
ATOM 5007 O O . ALA B 1 239 ? 7.098 5.75 23.125 1 98.88 239 ALA B O 1
ATOM 5008 N N . ASP B 1 240 ? 8.172 3.801 22.984 1 98.81 240 ASP B N 1
ATOM 5009 C CA . ASP B 1 240 ? 8.547 3.795 24.406 1 98.81 240 ASP B CA 1
ATOM 5010 C C . ASP B 1 240 ? 9.453 4.977 24.734 1 98.81 240 ASP B C 1
ATOM 5012 O O . ASP B 1 240 ? 9.281 5.629 25.766 1 98.81 240 ASP B O 1
ATOM 5016 N N . THR B 1 241 ? 10.375 5.211 23.859 1 98.75 241 THR B N 1
ATOM 5017 C CA . THR B 1 241 ? 11.305 6.316 24.031 1 98.75 241 THR B CA 1
ATOM 5018 C C . THR B 1 241 ? 10.562 7.648 24.062 1 98.75 241 THR B C 1
ATOM 5020 O O . THR B 1 241 ? 10.859 8.508 24.891 1 98.75 241 THR B O 1
ATOM 5023 N N . VAL B 1 242 ? 9.625 7.797 23.188 1 98.88 242 VAL B N 1
ATOM 5024 C CA . VAL B 1 242 ? 8.828 9.016 23.125 1 98.88 242 VAL B CA 1
ATOM 5025 C C . VAL B 1 242 ? 8.023 9.18 24.406 1 98.88 242 VAL B C 1
ATOM 5027 O O . VAL B 1 242 ? 8.008 10.258 25.016 1 98.88 242 VAL B O 1
ATOM 5030 N N . ALA B 1 243 ? 7.414 8.117 24.859 1 98.62 243 ALA B N 1
ATOM 5031 C CA . ALA B 1 243 ? 6.613 8.156 26.078 1 98.62 243 ALA B CA 1
ATOM 5032 C C . ALA B 1 243 ? 7.477 8.492 27.281 1 98.62 243 ALA B C 1
ATOM 5034 O O . ALA B 1 243 ? 7.082 9.297 28.141 1 98.62 243 ALA B O 1
ATOM 5035 N N . GLU B 1 244 ? 8.609 7.887 27.375 1 98.38 244 GLU B N 1
ATOM 5036 C CA . GLU B 1 244 ? 9.523 8.086 28.5 1 98.38 244 GLU B CA 1
ATOM 5037 C C . GLU B 1 244 ? 10.023 9.531 28.547 1 98.38 244 GLU B C 1
ATOM 5039 O O . GLU B 1 244 ? 10.258 10.07 29.641 1 98.38 244 GLU B O 1
ATOM 5044 N N . ALA B 1 245 ? 10.117 10.148 27.406 1 98.38 245 ALA B N 1
ATOM 5045 C CA . ALA B 1 245 ? 10.586 11.531 27.312 1 98.38 245 ALA B CA 1
ATOM 5046 C C . ALA B 1 245 ? 9.445 12.508 27.578 1 98.38 245 ALA B C 1
ATOM 5048 O O . ALA B 1 245 ? 9.656 13.727 27.578 1 98.38 245 ALA B O 1
ATOM 5049 N N . GLY B 1 246 ? 8.266 11.992 27.766 1 97.38 246 GLY B N 1
ATOM 5050 C CA . GLY B 1 246 ? 7.113 12.836 28.016 1 97.38 246 GLY B CA 1
ATOM 5051 C C . GLY B 1 246 ? 6.359 13.219 26.766 1 97.38 246 GLY B C 1
ATOM 5052 O O . GLY B 1 246 ? 5.492 14.094 26.797 1 97.38 246 GLY B O 1
ATOM 5053 N N . GLY B 1 247 ? 6.723 12.531 25.672 1 97.94 247 GLY B N 1
ATOM 5054 C CA . GLY B 1 247 ? 6.012 12.781 24.422 1 97.94 247 GLY B CA 1
ATOM 5055 C C . GLY B 1 247 ? 4.551 12.375 24.484 1 97.94 247 GLY B C 1
ATOM 5056 O O . GLY B 1 247 ? 4.164 11.547 25.312 1 97.94 247 GLY B O 1
ATOM 5057 N N . ASN B 1 248 ? 3.736 12.969 23.578 1 98.19 248 ASN B N 1
ATOM 5058 C CA . ASN B 1 248 ? 2.295 12.797 23.719 1 98.19 248 ASN B CA 1
ATOM 5059 C C . ASN B 1 248 ? 1.625 12.531 22.375 1 98.19 248 ASN B C 1
ATOM 5061 O O . ASN B 1 248 ? 0.406 12.656 22.25 1 98.19 248 ASN B O 1
ATOM 5065 N N . CYS B 1 249 ? 2.361 12.203 21.375 1 98.88 249 CYS B N 1
ATOM 5066 C CA . CYS B 1 249 ? 1.804 11.828 20.078 1 98.88 249 CYS B CA 1
ATOM 5067 C C . CYS B 1 249 ? 2.861 11.18 19.188 1 98.88 249 CYS B C 1
ATOM 5069 O O . CYS B 1 249 ? 4.039 11.531 19.266 1 98.88 249 CYS B O 1
ATOM 5071 N N . LEU B 1 250 ? 2.469 10.227 18.406 1 98.94 250 LEU B N 1
ATOM 5072 C CA . LEU B 1 250 ? 3.336 9.508 17.484 1 98.94 250 LEU B CA 1
ATOM 5073 C C . LEU B 1 250 ? 2.932 9.766 16.031 1 98.94 250 LEU B C 1
ATOM 5075 O O . LEU B 1 250 ? 1.743 9.742 15.703 1 98.94 250 LEU B O 1
ATOM 5079 N N . MET B 1 251 ? 3.844 10.039 15.211 1 98.88 251 MET B N 1
ATOM 5080 C CA . MET B 1 251 ? 3.607 10.172 13.781 1 98.88 251 MET B CA 1
ATOM 5081 C C . MET B 1 251 ? 4.109 8.945 13.023 1 98.88 251 MET B C 1
ATOM 5083 O O . MET B 1 251 ? 5.199 8.445 13.305 1 98.88 251 MET B O 1
ATOM 5087 N N . VAL B 1 252 ? 3.312 8.453 12.078 1 98.88 252 VAL B N 1
ATOM 5088 C CA . VAL B 1 252 ? 3.658 7.27 11.297 1 98.88 252 VAL B CA 1
ATOM 5089 C C . VAL B 1 252 ? 3.24 7.461 9.844 1 98.88 252 VAL B C 1
ATOM 5091 O O . VAL B 1 252 ? 2.139 7.941 9.57 1 98.88 252 VAL B O 1
ATOM 5094 N N . SER B 1 253 ? 4.172 7.145 8.93 1 98.88 253 SER B N 1
ATOM 5095 C CA . SER B 1 253 ? 3.787 7.02 7.523 1 98.88 253 SER B CA 1
ATOM 5096 C C . SER B 1 253 ? 3.021 5.727 7.273 1 98.88 253 SER B C 1
ATOM 5098 O O . SER B 1 253 ? 3.625 4.676 7.047 1 98.88 253 SER B O 1
ATOM 5100 N N . MET B 1 254 ? 1.749 5.84 7.191 1 98.69 254 MET B N 1
ATOM 5101 C CA . MET B 1 254 ? 0.892 4.668 7.34 1 98.69 254 MET B CA 1
ATOM 5102 C C . MET B 1 254 ? 1.007 3.756 6.121 1 98.69 254 MET B C 1
ATOM 5104 O O . MET B 1 254 ? 0.985 2.529 6.254 1 98.69 254 MET B O 1
ATOM 5108 N N . ASN B 1 255 ? 1.183 4.293 4.887 1 98.69 255 ASN B N 1
ATOM 5109 C CA . ASN B 1 255 ? 1.305 3.459 3.695 1 98.69 255 ASN B CA 1
ATOM 5110 C C . ASN B 1 255 ? 2.654 2.748 3.643 1 98.69 255 ASN B C 1
ATOM 5112 O O . ASN B 1 255 ? 2.754 1.631 3.133 1 98.69 255 ASN B O 1
ATOM 5116 N N . SER B 1 256 ? 3.688 3.402 4.188 1 98.75 256 SER B N 1
ATOM 5117 C CA . SER B 1 256 ? 5.02 2.807 4.211 1 98.75 256 SER B CA 1
ATOM 5118 C C . SER B 1 256 ? 5.105 1.684 5.238 1 98.75 256 SER B C 1
ATOM 5120 O O . SER B 1 256 ? 5.852 0.72 5.055 1 98.75 256 SER B O 1
ATOM 5122 N N . VAL B 1 257 ? 4.375 1.831 6.262 1 98.81 257 VAL B N 1
ATOM 5123 C CA . VAL B 1 257 ? 4.367 0.845 7.34 1 98.81 257 VAL B CA 1
ATOM 5124 C C . VAL B 1 257 ? 3.434 -0.308 6.977 1 98.81 257 VAL B C 1
ATOM 5126 O O . VAL B 1 257 ? 3.82 -1.477 7.059 1 98.81 257 VAL B O 1
ATOM 5129 N N . GLY B 1 258 ? 2.207 -0.007 6.633 1 98.81 258 GLY B N 1
ATOM 5130 C CA . GLY B 1 258 ? 1.209 -1.005 6.285 1 98.81 258 GLY B CA 1
ATOM 5131 C C . GLY B 1 258 ? 0.223 -1.28 7.402 1 98.81 258 GLY B C 1
ATOM 5132 O O . GLY B 1 258 ? 0.443 -0.874 8.547 1 98.81 258 GLY B O 1
ATOM 5133 N N . LEU B 1 259 ? -0.862 -1.993 7.082 1 98.88 259 LEU B N 1
ATOM 5134 C CA . LEU B 1 259 ? -1.99 -2.221 7.98 1 98.88 259 LEU B CA 1
ATOM 5135 C C . LEU B 1 259 ? -1.561 -3.029 9.195 1 98.88 259 LEU B C 1
ATOM 5137 O O . LEU B 1 259 ? -1.901 -2.682 10.328 1 98.88 259 LEU B O 1
ATOM 5141 N N . SER B 1 260 ? -0.799 -4.062 8.969 1 98.94 260 SER B N 1
ATOM 5142 C CA . SER B 1 260 ? -0.444 -4.934 10.078 1 98.94 260 SER B CA 1
ATOM 5143 C C . SER B 1 260 ? 0.487 -4.23 11.062 1 98.94 260 SER B C 1
ATOM 5145 O O . SER B 1 260 ? 0.361 -4.398 12.273 1 98.94 260 SER B O 1
ATOM 5147 N N . GLY B 1 261 ? 1.412 -3.441 10.477 1 98.88 261 GLY B N 1
ATOM 5148 C CA . GLY B 1 261 ? 2.311 -2.686 11.336 1 98.88 261 GLY B CA 1
ATOM 5149 C C . GLY B 1 261 ? 1.599 -1.641 12.172 1 98.88 261 GLY B C 1
ATOM 5150 O O . GLY B 1 261 ? 1.87 -1.504 13.367 1 98.88 261 GLY B O 1
ATOM 5151 N N . LEU B 1 262 ? 0.688 -0.909 11.586 1 98.88 262 LEU B N 1
ATOM 5152 C CA . LEU B 1 262 ? -0.045 0.133 12.297 1 98.88 262 LEU B CA 1
ATOM 5153 C C . LEU B 1 262 ? -0.934 -0.469 13.383 1 98.88 262 LEU B C 1
ATOM 5155 O O . LEU B 1 262 ? -1.025 0.069 14.484 1 98.88 262 LEU B O 1
ATOM 5159 N N . THR B 1 263 ? -1.598 -1.59 13.047 1 98.88 263 THR B N 1
ATOM 5160 C CA . THR B 1 263 ? -2.463 -2.252 14.016 1 98.88 263 THR B CA 1
ATOM 5161 C C . THR B 1 263 ? -1.66 -2.719 15.227 1 98.88 263 THR B C 1
ATOM 5163 O O . THR B 1 263 ? -2.096 -2.555 16.375 1 98.88 263 THR B O 1
ATOM 5166 N N . LYS B 1 264 ? -0.509 -3.289 14.93 1 98.88 264 LYS B N 1
ATOM 5167 C CA . LYS B 1 264 ? 0.346 -3.74 16.016 1 98.88 264 LYS B CA 1
ATOM 5168 C C . LYS B 1 264 ? 0.766 -2.57 16.906 1 98.88 264 LYS B C 1
ATOM 5170 O O . LYS B 1 264 ? 0.738 -2.676 18.141 1 98.88 264 LYS B O 1
ATOM 5175 N N . LEU B 1 265 ? 1.17 -1.496 16.312 1 98.88 265 LEU B N 1
ATOM 5176 C CA . LEU B 1 265 ? 1.555 -0.307 17.062 1 98.88 265 LEU B CA 1
ATOM 5177 C C . LEU B 1 265 ? 0.404 0.177 17.938 1 98.88 265 LEU B C 1
ATOM 5179 O O . LEU B 1 265 ? 0.583 0.4 19.141 1 98.88 265 LEU B O 1
ATOM 5183 N N . ARG B 1 266 ? -0.744 0.264 17.391 1 98.81 266 ARG B N 1
ATOM 5184 C CA . ARG B 1 266 ? -1.932 0.746 18.094 1 98.81 266 ARG B CA 1
ATOM 5185 C C . ARG B 1 266 ? -2.242 -0.118 19.312 1 98.81 266 ARG B C 1
ATOM 5187 O O . ARG B 1 266 ? -2.652 0.395 20.359 1 98.81 266 ARG B O 1
ATOM 5194 N N . ARG B 1 267 ? -2.072 -1.347 19.188 1 98.5 267 ARG B N 1
ATOM 5195 C CA . ARG B 1 267 ? -2.418 -2.275 20.266 1 98.5 267 ARG B CA 1
ATOM 5196 C C . ARG B 1 267 ? -1.41 -2.191 21.406 1 98.5 267 ARG B C 1
ATOM 5198 O O . ARG B 1 267 ? -1.699 -2.615 22.531 1 98.5 267 ARG B O 1
ATOM 5205 N N . GLU B 1 268 ? -0.249 -1.545 21.125 1 98.5 268 GLU B N 1
ATOM 5206 C CA . GLU B 1 268 ? 0.84 -1.646 22.094 1 98.5 268 GLU B CA 1
ATOM 5207 C C . GLU B 1 268 ? 1.152 -0.289 22.719 1 98.5 268 GLU B C 1
ATOM 5209 O O . GLU B 1 268 ? 1.91 -0.205 23.688 1 98.5 268 GLU B O 1
ATOM 5214 N N . VAL B 1 269 ? 0.538 0.751 22.203 1 98.19 269 VAL B N 1
ATOM 5215 C CA . VAL B 1 269 ? 0.923 2.07 22.688 1 98.19 269 VAL B CA 1
ATOM 5216 C C . VAL B 1 269 ? -0.294 2.777 23.281 1 98.19 269 VAL B C 1
ATOM 5218 O O . VAL B 1 269 ? -1.436 2.408 23 1 98.19 269 VAL B O 1
ATOM 5221 N N . ASP B 1 270 ? -0.067 3.793 24.078 1 97.25 270 ASP B N 1
ATOM 5222 C CA . ASP B 1 270 ? -1.132 4.59 24.688 1 97.25 270 ASP B CA 1
ATOM 5223 C C . ASP B 1 270 ? -0.988 6.066 24.312 1 97.25 270 ASP B C 1
ATOM 5225 O O . ASP B 1 270 ? -1.202 6.945 25.156 1 97.25 270 ASP B O 1
ATOM 5229 N N . LEU B 1 271 ? -0.463 6.363 23.172 1 98.69 271 LEU B N 1
ATOM 5230 C CA . LEU B 1 271 ? -0.341 7.707 22.625 1 98.69 271 LEU B CA 1
ATOM 5231 C C . LEU B 1 271 ? -1.132 7.828 21.328 1 98.69 271 LEU B C 1
ATOM 5233 O O . LEU B 1 271 ? -1.297 6.848 20.594 1 98.69 271 LEU B O 1
ATOM 5237 N N . PRO B 1 272 ? -1.685 9.047 21.062 1 98.75 272 PRO B N 1
ATOM 5238 C CA . PRO B 1 272 ? -2.35 9.227 19.781 1 98.75 272 PRO B CA 1
ATOM 5239 C C . PRO B 1 272 ? -1.42 8.969 18.594 1 98.75 272 PRO B C 1
ATOM 5241 O O . PRO B 1 272 ? -0.233 9.297 18.656 1 98.75 272 PRO B O 1
ATOM 5244 N N . ILE B 1 273 ? -2.004 8.422 17.547 1 98.94 273 ILE B N 1
ATOM 5245 C CA . ILE B 1 273 ? -1.242 8.141 16.344 1 98.94 273 ILE B CA 1
ATOM 5246 C C . ILE B 1 273 ? -1.659 9.102 15.227 1 98.94 273 ILE B C 1
ATOM 5248 O O . ILE B 1 273 ? -2.807 9.078 14.773 1 98.94 273 ILE B O 1
ATOM 5252 N N . HIS B 1 274 ? -0.77 9.992 14.875 1 98.94 274 HIS B N 1
ATOM 5253 C CA . HIS B 1 274 ? -0.875 10.828 13.68 1 98.94 274 HIS B CA 1
ATOM 5254 C C . HIS B 1 274 ? -0.398 10.086 12.438 1 98.94 274 HIS B C 1
ATOM 5256 O O . HIS B 1 274 ? 0.807 9.938 12.227 1 98.94 274 HIS B O 1
ATOM 5262 N N . ALA B 1 275 ? -1.327 9.664 11.594 1 98.81 275 ALA B N 1
ATOM 5263 C CA . ALA B 1 275 ? -1.001 8.82 10.445 1 98.81 275 ALA B CA 1
ATOM 5264 C C . ALA B 1 275 ? -0.947 9.648 9.164 1 98.81 275 ALA B C 1
ATOM 5266 O O . ALA B 1 275 ? -1.961 10.195 8.727 1 98.81 275 ALA B O 1
ATOM 5267 N N . HIS B 1 276 ? 0.209 9.719 8.617 1 98.69 276 HIS B N 1
ATOM 5268 C CA . HIS B 1 276 ? 0.398 10.445 7.367 1 98.69 276 HIS B CA 1
ATOM 5269 C C . HIS B 1 276 ? 0.18 9.539 6.16 1 98.69 276 HIS B C 1
ATOM 5271 O O . HIS B 1 276 ? 0.697 8.422 6.117 1 98.69 276 HIS B O 1
ATOM 5277 N N . ARG B 1 277 ? -0.512 10.023 5.176 1 98.38 277 ARG B N 1
ATOM 5278 C CA . ARG B 1 277 ? -0.975 9.18 4.074 1 98.38 277 ARG B CA 1
ATOM 5279 C C . ARG B 1 277 ? -0.065 9.328 2.859 1 98.38 277 ARG B C 1
ATOM 5281 O O . ARG B 1 277 ? -0.507 9.148 1.722 1 98.38 277 ARG B O 1
ATOM 5288 N N . ASN B 1 278 ? 1.226 9.773 3.061 1 97.88 278 ASN B N 1
ATOM 5289 C CA . ASN B 1 278 ? 2.133 9.82 1.919 1 97.88 278 ASN B CA 1
ATOM 5290 C C . ASN B 1 278 ? 2.086 8.531 1.111 1 97.88 278 ASN B C 1
ATOM 5292 O O . ASN B 1 278 ? 2.006 7.438 1.681 1 97.88 278 ASN B O 1
ATOM 5296 N N . GLY B 1 279 ? 2.02 8.641 -0.222 1 97.88 279 GLY B N 1
ATOM 5297 C CA . GLY B 1 279 ? 1.814 7.508 -1.115 1 97.88 279 GLY B CA 1
ATOM 5298 C C . GLY B 1 279 ? 0.404 7.434 -1.668 1 97.88 279 GLY B C 1
ATOM 5299 O O . GLY B 1 279 ? 0.138 6.68 -2.605 1 97.88 279 GLY B O 1
ATOM 5300 N N . TRP B 1 280 ? -0.49 8.305 -1.196 1 97.88 280 TRP B N 1
ATOM 5301 C CA . TRP B 1 280 ? -1.903 8.312 -1.556 1 97.88 280 TRP B CA 1
ATOM 5302 C C . TRP B 1 280 ? -2.084 8.586 -3.045 1 97.88 280 TRP B C 1
ATOM 5304 O O . TRP B 1 280 ? -2.965 8.008 -3.688 1 97.88 280 TRP B O 1
ATOM 5314 N N . GLY B 1 281 ? -1.259 9.406 -3.602 1 97.56 281 GLY B N 1
ATOM 5315 C CA . GLY B 1 281 ? -1.376 9.766 -5.004 1 97.56 281 GLY B CA 1
ATOM 5316 C C . GLY B 1 281 ? -1.291 8.578 -5.938 1 97.56 281 GLY B C 1
ATOM 5317 O O . GLY B 1 281 ? -2.008 8.508 -6.941 1 97.56 281 GLY B O 1
ATOM 5318 N N . ALA B 1 282 ? -0.469 7.617 -5.637 1 98.38 282 ALA B N 1
ATOM 5319 C CA . ALA B 1 282 ? -0.299 6.438 -6.48 1 98.38 282 ALA B CA 1
ATOM 5320 C C . ALA B 1 282 ? -1.576 5.602 -6.52 1 98.38 282 ALA B C 1
ATOM 5322 O O . ALA B 1 282 ? -1.843 4.91 -7.504 1 98.38 282 ALA B O 1
ATOM 5323 N N . LEU B 1 283 ? -2.393 5.723 -5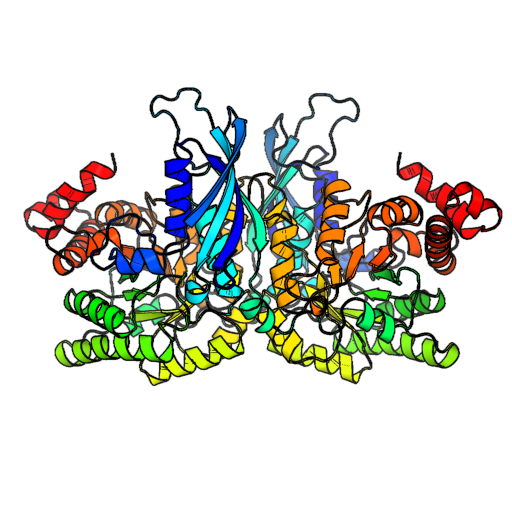.531 1 98.25 283 LEU B N 1
ATOM 5324 C CA . LEU B 1 283 ? -3.564 4.871 -5.371 1 98.25 283 LEU B CA 1
ATOM 5325 C C . LEU B 1 283 ? -4.82 5.574 -5.875 1 98.25 283 LEU B C 1
ATOM 5327 O O . LEU B 1 283 ? -5.867 4.941 -6.035 1 98.25 283 LEU B O 1
ATOM 5331 N N . SER B 1 284 ? -4.711 6.891 -6.18 1 97.06 284 SER B N 1
ATOM 5332 C CA . SER B 1 284 ? -5.984 7.594 -6.289 1 97.06 284 SER B CA 1
ATOM 5333 C C . SER B 1 284 ? -5.984 8.555 -7.469 1 97.06 284 SER B C 1
ATOM 5335 O O . SER B 1 284 ? -7.043 8.984 -7.926 1 97.06 284 SER B O 1
ATOM 5337 N N . ARG B 1 285 ? -4.852 8.93 -7.949 1 96.69 285 ARG B N 1
ATOM 5338 C CA . ARG B 1 285 ? -4.812 10.086 -8.836 1 96.69 285 ARG B CA 1
ATOM 5339 C C . ARG B 1 285 ? -5.422 9.758 -10.195 1 96.69 285 ARG B C 1
ATOM 5341 O O . ARG B 1 285 ? -5.996 10.633 -10.844 1 96.69 285 ARG B O 1
ATOM 5348 N N . CYS B 1 286 ? -5.184 8.5 -10.688 1 96.75 286 CYS B N 1
ATOM 5349 C CA . CYS B 1 286 ? -5.883 8.102 -11.898 1 96.75 286 CYS B CA 1
ATOM 5350 C C . CYS B 1 286 ? -7.379 7.973 -11.656 1 96.75 286 CYS B C 1
ATOM 5352 O O . CYS B 1 286 ? -7.809 7.152 -10.836 1 96.75 286 CYS B O 1
ATOM 5354 N N . PRO B 1 287 ? -8.211 8.711 -12.266 1 92.38 287 PRO B N 1
ATOM 5355 C CA . PRO B 1 287 ? -9.625 8.828 -11.906 1 92.38 287 PRO B CA 1
ATOM 5356 C C . PRO B 1 287 ? -10.359 7.496 -11.953 1 92.38 287 PRO B C 1
ATOM 5358 O O . PRO B 1 287 ? -11.328 7.293 -11.211 1 92.38 287 PRO B O 1
ATOM 5361 N N . GLN B 1 288 ? -9.977 6.516 -12.75 1 95.31 288 GLN B N 1
ATOM 5362 C CA . GLN B 1 288 ? -10.742 5.285 -12.898 1 95.31 288 GLN B CA 1
ATOM 5363 C C . GLN B 1 288 ? -9.992 4.098 -12.305 1 95.31 288 GLN B C 1
ATOM 5365 O O . GLN B 1 288 ? -10.273 2.943 -12.641 1 95.31 288 GLN B O 1
ATOM 5370 N N . LEU B 1 289 ? -9.086 4.41 -11.406 1 98.19 289 LEU B N 1
ATOM 5371 C CA . LEU B 1 289 ? -8.297 3.305 -10.875 1 98.19 289 LEU B CA 1
ATOM 5372 C C . LEU B 1 289 ? -8.055 3.473 -9.375 1 98.19 289 LEU B C 1
ATOM 5374 O O . LEU B 1 289 ? -7.852 4.59 -8.898 1 98.19 289 LEU B O 1
ATOM 5378 N N . GLY B 1 290 ? -8.086 2.393 -8.688 1 98.44 290 GLY B N 1
ATOM 5379 C CA . GLY B 1 290 ? -7.609 2.373 -7.312 1 98.44 290 GLY B CA 1
ATOM 5380 C C . GLY B 1 290 ? -8.703 2.621 -6.297 1 98.44 290 GLY B C 1
ATOM 5381 O O . GLY B 1 290 ? -9.727 1.927 -6.293 1 98.44 290 GLY B O 1
ATOM 5382 N N . PHE B 1 291 ? -8.523 3.717 -5.469 1 98.69 291 PHE B N 1
ATOM 5383 C CA . PHE B 1 291 ? -9.398 3.904 -4.316 1 98.69 291 PHE B CA 1
ATOM 5384 C C . PHE B 1 291 ? -9.922 5.332 -4.266 1 98.69 291 PHE B C 1
ATOM 5386 O O . PHE B 1 291 ? -9.211 6.277 -4.605 1 98.69 291 PHE B O 1
ATOM 5393 N N . ASP B 1 292 ? -11.148 5.449 -3.861 1 98.25 292 ASP B N 1
ATOM 5394 C CA . ASP B 1 292 ? -11.586 6.715 -3.281 1 98.25 292 ASP B CA 1
ATOM 5395 C C . ASP B 1 292 ? -11.227 6.789 -1.798 1 98.25 292 ASP B C 1
ATOM 5397 O O . ASP B 1 292 ? -11.211 5.77 -1.105 1 98.25 292 ASP B O 1
ATOM 5401 N N . TYR B 1 293 ? -11.031 7.957 -1.382 1 98.31 293 TYR B N 1
ATOM 5402 C CA . TYR B 1 293 ? -10.688 8.188 0.016 1 98.31 293 TYR B CA 1
ATOM 5403 C C . TYR B 1 293 ? -11.766 7.641 0.943 1 98.31 293 TYR B C 1
ATOM 5405 O O . TYR B 1 293 ? -11.469 7.137 2.027 1 98.31 293 TYR B O 1
ATOM 5413 N N . ARG B 1 294 ? -12.992 7.656 0.548 1 97.69 294 ARG B N 1
ATOM 5414 C CA . ARG B 1 294 ? -14.148 7.227 1.337 1 97.69 294 ARG B CA 1
ATOM 5415 C C . ARG B 1 294 ? -14.031 5.754 1.722 1 97.69 294 ARG B C 1
ATOM 5417 O O . ARG B 1 294 ? -14.531 5.34 2.766 1 97.69 294 ARG B O 1
ATOM 5424 N N . ALA B 1 295 ? -13.398 5.012 0.916 1 98.5 295 ALA B N 1
ATOM 5425 C CA . ALA B 1 295 ? -13.172 3.6 1.218 1 98.5 295 ALA B CA 1
ATOM 5426 C C . ALA B 1 295 ? -11.828 3.391 1.901 1 98.5 295 ALA B C 1
ATOM 5428 O O . ALA B 1 295 ? -11.742 2.715 2.93 1 98.5 295 ALA B O 1
ATOM 5429 N N . TYR B 1 296 ? -10.812 4.02 1.445 1 98.62 296 TYR B N 1
ATOM 5430 C CA . TYR B 1 296 ? -9.406 3.828 1.771 1 98.62 296 TYR B CA 1
ATOM 5431 C C . TYR B 1 296 ? -9.141 4.141 3.24 1 98.62 296 TYR B C 1
ATOM 5433 O O . TYR B 1 296 ? -8.531 3.336 3.949 1 98.62 296 TYR B O 1
ATOM 5441 N N . HIS B 1 297 ? -9.586 5.23 3.734 1 98.44 297 HIS B N 1
ATOM 5442 C CA . HIS B 1 297 ? -9.234 5.711 5.066 1 98.44 297 HIS B CA 1
ATOM 5443 C C . HIS B 1 297 ? -9.797 4.797 6.148 1 98.44 297 HIS B C 1
ATOM 5445 O O . HIS B 1 297 ? -9.266 4.734 7.258 1 98.44 297 HIS B O 1
ATOM 5451 N N . LYS B 1 298 ? -10.883 4.07 5.855 1 98.69 298 LYS B N 1
ATOM 5452 C CA . LYS B 1 298 ? -11.539 3.221 6.844 1 98.69 298 LYS B CA 1
ATOM 5453 C C . LYS B 1 298 ? -10.602 2.121 7.336 1 98.69 298 LYS B C 1
ATOM 5455 O O . LYS B 1 298 ? -10.625 1.754 8.508 1 98.69 298 LYS B O 1
ATOM 5460 N N . PHE B 1 299 ? -9.781 1.605 6.445 1 98.81 299 PHE B N 1
ATOM 5461 C CA . PHE B 1 299 ? -8.82 0.576 6.832 1 98.81 299 PHE B CA 1
ATOM 5462 C C . PHE B 1 299 ? -7.867 1.095 7.902 1 98.81 299 PHE B C 1
ATOM 5464 O O . PHE B 1 299 ? -7.625 0.418 8.906 1 98.81 299 PHE B O 1
ATOM 5471 N N . PHE B 1 300 ? -7.43 2.318 7.758 1 98.81 300 PHE B N 1
ATOM 5472 C CA . PHE B 1 300 ? -6.383 2.83 8.633 1 98.81 300 PHE B CA 1
ATOM 5473 C C . PHE B 1 300 ? -6.977 3.396 9.914 1 98.81 300 PHE B C 1
ATOM 5475 O O . PHE B 1 300 ? -6.336 3.369 10.969 1 98.81 300 PHE B O 1
ATOM 5482 N N . ARG B 1 301 ? -8.211 3.869 9.859 1 98.75 301 ARG B N 1
ATOM 5483 C CA . ARG B 1 301 ? -8.883 4.227 11.102 1 98.75 301 ARG B CA 1
ATOM 5484 C C . ARG B 1 301 ? -9.133 2.992 11.969 1 98.75 301 ARG B C 1
ATOM 5486 O O . ARG B 1 301 ? -8.875 3.01 13.172 1 98.75 301 ARG B O 1
ATOM 5493 N N . LEU B 1 302 ? -9.586 1.9 11.328 1 98.62 302 LEU B N 1
ATOM 5494 C CA . LEU B 1 302 ? -9.781 0.664 12.07 1 98.62 302 LEU B CA 1
ATOM 5495 C C . LEU B 1 302 ? -8.461 0.146 12.633 1 98.62 302 LEU B C 1
ATOM 5497 O O . LEU B 1 302 ? -8.422 -0.409 13.727 1 98.62 302 LEU B O 1
ATOM 5501 N N . ALA B 1 303 ? -7.391 0.406 11.875 1 98.69 303 ALA B N 1
ATOM 5502 C CA . ALA B 1 303 ? -6.07 -0.043 12.305 1 98.69 303 ALA B CA 1
ATOM 5503 C C . ALA B 1 303 ? -5.57 0.781 13.492 1 98.69 303 ALA B C 1
ATOM 5505 O O . ALA B 1 303 ? -4.652 0.364 14.203 1 98.69 303 ALA B O 1
ATOM 5506 N N . GLY B 1 304 ? -6.051 2.078 13.602 1 98.62 304 GLY B N 1
ATOM 5507 C CA . GLY B 1 304 ? -5.688 2.74 14.844 1 98.62 304 GLY B CA 1
ATOM 5508 C C . GLY B 1 304 ? -5.352 4.207 14.664 1 98.62 304 GLY B C 1
ATOM 5509 O O . GLY B 1 304 ? -4.961 4.887 15.617 1 98.62 304 GLY B O 1
ATOM 5510 N N . ALA B 1 305 ? -5.504 4.801 13.477 1 98.88 305 ALA B N 1
ATOM 5511 C CA . ALA B 1 305 ? -5.137 6.191 13.227 1 98.88 305 ALA B CA 1
ATOM 5512 C C . ALA B 1 305 ? -6.062 7.148 13.969 1 98.88 305 ALA B C 1
ATOM 5514 O O . ALA B 1 305 ? -7.289 7.07 13.828 1 98.88 305 ALA B O 1
ATOM 5515 N N . ASP B 1 306 ? -5.492 8.047 14.711 1 98.94 306 ASP B N 1
ATOM 5516 C CA . ASP B 1 306 ? -6.258 9.078 15.406 1 98.94 306 ASP B CA 1
ATOM 5517 C C . ASP B 1 306 ? -6.418 10.328 14.531 1 98.94 306 ASP B C 1
ATOM 5519 O O . ASP B 1 306 ? -7.438 11.016 14.609 1 98.94 306 ASP B O 1
ATOM 5523 N N . HIS B 1 307 ? -5.363 10.625 13.844 1 98.88 307 HIS B N 1
ATOM 5524 C CA . HIS B 1 307 ? -5.305 11.742 12.906 1 98.88 307 HIS B CA 1
ATOM 5525 C C . HIS B 1 307 ? -4.996 11.25 11.492 1 98.88 307 HIS B C 1
ATOM 5527 O O . HIS B 1 307 ? -4.105 10.422 11.297 1 98.88 307 HIS B O 1
ATOM 5533 N N . ILE B 1 308 ? -5.703 11.812 10.516 1 98.69 308 ILE B N 1
ATOM 5534 C CA . ILE B 1 308 ? -5.426 11.414 9.141 1 98.69 308 ILE B CA 1
ATOM 5535 C C . ILE B 1 308 ? -5.52 12.625 8.219 1 98.69 308 ILE B C 1
ATOM 5537 O O . ILE B 1 308 ? -6.469 13.414 8.312 1 98.69 308 ILE B O 1
ATOM 5541 N N . HIS B 1 309 ? -4.602 12.758 7.324 1 98.62 309 HIS B N 1
ATOM 5542 C CA . HIS B 1 309 ? -4.504 13.898 6.422 1 98.62 309 HIS B CA 1
ATOM 5543 C C . HIS B 1 309 ? -5.59 13.852 5.352 1 98.62 309 HIS B C 1
ATOM 5545 O O . HIS B 1 309 ? -5.891 12.781 4.816 1 98.62 309 HIS B O 1
ATOM 5551 N N . VAL B 1 310 ? -6.105 15.039 5.016 1 98.56 310 VAL B N 1
ATOM 5552 C CA . VAL B 1 310 ? -7.109 15.164 3.965 1 98.56 310 VAL B CA 1
ATOM 5553 C C . VAL B 1 310 ? -6.699 16.25 2.984 1 98.56 310 VAL B C 1
ATOM 5555 O O . VAL B 1 310 ? -7.512 16.703 2.17 1 98.56 310 VAL B O 1
ATOM 5558 N N . ASN B 1 311 ? -5.488 16.656 3.07 1 96.81 311 ASN B N 1
ATOM 5559 C CA . ASN B 1 311 ? -4.969 17.828 2.361 1 96.81 311 ASN B CA 1
ATOM 5560 C C . ASN B 1 311 ? -5.57 19.125 2.895 1 96.81 311 ASN B C 1
ATOM 5562 O O . ASN B 1 311 ? -5.641 19.328 4.109 1 96.81 311 ASN B O 1
ATOM 5566 N N . GLY B 1 312 ? -5.809 20.156 2.051 1 96.5 312 GLY B N 1
ATOM 5567 C CA . GLY B 1 312 ? -6.398 21.438 2.418 1 96.5 312 GLY B CA 1
ATOM 5568 C C . GLY B 1 312 ? -7.117 22.109 1.268 1 96.5 312 GLY B C 1
ATOM 5569 O O . GLY B 1 312 ? -6.871 21.797 0.102 1 96.5 312 GLY B O 1
ATOM 5570 N N . ILE B 1 313 ? -7.988 22.953 1.638 1 96.5 313 ILE B N 1
ATOM 5571 C CA . ILE B 1 313 ? -8.625 23.781 0.612 1 96.5 313 ILE B CA 1
ATOM 5572 C C . ILE B 1 313 ? -7.586 24.656 -0.063 1 96.5 313 ILE B C 1
ATOM 5574 O O . ILE B 1 313 ? -6.754 25.281 0.609 1 96.5 313 ILE B O 1
ATOM 5578 N N . ARG B 1 314 ? -7.617 24.641 -1.37 1 94.38 314 ARG B N 1
ATOM 5579 C CA . ARG B 1 314 ? -6.641 25.375 -2.174 1 94.38 314 ARG B CA 1
ATOM 5580 C C . ARG B 1 314 ? -5.219 24.922 -1.849 1 94.38 314 ARG B C 1
ATOM 5582 O O . ARG B 1 314 ? -4.332 25.75 -1.643 1 94.38 314 ARG B O 1
ATOM 5589 N N . ASN B 1 315 ? -5.082 23.625 -1.694 1 91.69 315 ASN B N 1
ATOM 5590 C CA . ASN B 1 315 ? -3.775 23.031 -1.398 1 91.69 315 ASN B CA 1
ATOM 5591 C C . ASN B 1 315 ? -2.818 23.188 -2.576 1 91.69 315 ASN B C 1
ATOM 5593 O O . ASN B 1 315 ? -3.219 23.625 -3.658 1 91.69 315 ASN B O 1
ATOM 5597 N N . LYS B 1 316 ? -1.591 22.797 -2.299 1 85.38 316 LYS B N 1
ATOM 5598 C CA . LYS B 1 316 ? -0.547 22.969 -3.305 1 85.38 316 LYS B CA 1
ATOM 5599 C C . LYS B 1 316 ? -0.31 21.672 -4.074 1 85.38 316 LYS B C 1
ATOM 5601 O O . LYS B 1 316 ? 0.668 21.547 -4.812 1 85.38 316 LYS B O 1
ATOM 5606 N N . PHE B 1 317 ? -1.144 20.656 -3.844 1 91.44 317 PHE B N 1
ATOM 5607 C CA . PHE B 1 317 ? -1.081 19.391 -4.566 1 91.44 317 PHE B CA 1
ATOM 5608 C C . PHE B 1 317 ? -2.186 19.312 -5.617 1 91.44 317 PHE B C 1
ATOM 5610 O O . PHE B 1 317 ? -2.809 20.328 -5.945 1 91.44 317 PHE B O 1
ATOM 5617 N N . ALA B 1 318 ? -2.383 18.172 -6.199 1 91.25 318 ALA B N 1
ATOM 5618 C CA . ALA B 1 318 ? -3.271 18 -7.348 1 91.25 318 ALA B CA 1
ATOM 5619 C C . ALA B 1 318 ? -4.711 17.766 -6.898 1 91.25 318 ALA B C 1
ATOM 5621 O O . ALA B 1 318 ? -5.633 17.766 -7.719 1 91.25 318 ALA B O 1
ATOM 5622 N N . GLU B 1 319 ? -4.98 17.703 -5.609 1 93.88 319 GLU B N 1
ATOM 5623 C CA . GLU B 1 319 ? -6.297 17.297 -5.125 1 93.88 319 GLU B CA 1
ATOM 5624 C C . GLU B 1 319 ? -7.266 18.484 -5.105 1 93.88 319 GLU B C 1
ATOM 5626 O O . GLU B 1 319 ? -6.906 19.578 -4.672 1 93.88 319 GLU B O 1
ATOM 5631 N N . SER B 1 320 ? -8.469 18.312 -5.586 1 94.75 320 SER B N 1
ATOM 5632 C CA . SER B 1 320 ? -9.461 19.375 -5.672 1 94.75 320 SER B CA 1
ATOM 5633 C C . SER B 1 320 ? -10.031 19.719 -4.297 1 94.75 320 SER B C 1
ATOM 5635 O O . SER B 1 320 ? -10.008 18.891 -3.387 1 94.75 320 SER B O 1
ATOM 5637 N N . ASP B 1 321 ? -10.586 20.891 -4.191 1 97 321 ASP B N 1
ATOM 5638 C CA . ASP B 1 321 ? -11.227 21.312 -2.949 1 97 321 ASP B CA 1
ATOM 5639 C C . ASP B 1 321 ? -12.406 20.406 -2.611 1 97 321 ASP B C 1
ATOM 5641 O O . ASP B 1 321 ? -12.648 20.094 -1.441 1 97 321 ASP B O 1
ATOM 5645 N N . GLU B 1 322 ? -13.141 20.016 -3.609 1 96.81 322 GLU B N 1
ATOM 5646 C CA . GLU B 1 322 ? -14.281 19.125 -3.408 1 96.81 322 GLU B CA 1
ATOM 5647 C C . GLU B 1 322 ? -13.852 17.812 -2.777 1 96.81 322 GLU B C 1
ATOM 5649 O O . GLU B 1 322 ? -14.484 17.328 -1.837 1 96.81 322 GLU B O 1
ATOM 5654 N N . SER B 1 323 ? -12.805 17.234 -3.289 1 96.38 323 SER B N 1
ATOM 5655 C CA . SER B 1 323 ? -12.258 16 -2.744 1 96.38 323 SER B CA 1
ATOM 5656 C C . SER B 1 323 ? -11.828 16.172 -1.293 1 96.38 323 SER B C 1
ATOM 5658 O O . SER B 1 323 ? -12.109 15.328 -0.446 1 96.38 323 SER B O 1
ATOM 5660 N N . VAL B 1 324 ? -11.18 17.266 -1.004 1 97.94 324 VAL B N 1
ATOM 5661 C CA . VAL B 1 324 ? -10.688 17.562 0.338 1 97.94 324 VAL B CA 1
ATOM 5662 C C . VAL B 1 324 ? -11.859 17.594 1.323 1 97.94 324 VAL B C 1
ATOM 5664 O O . VAL B 1 324 ? -11.797 16.953 2.383 1 97.94 324 VAL B O 1
ATOM 5667 N N . VAL B 1 325 ? -12.898 18.281 0.975 1 98.25 325 VAL B N 1
ATOM 5668 C CA . VAL B 1 325 ? -14.062 18.453 1.842 1 98.25 325 VAL B CA 1
ATOM 5669 C C . VAL B 1 325 ? -14.742 17.094 2.051 1 98.25 325 VAL B C 1
ATOM 5671 O O . VAL B 1 325 ? -15.094 16.75 3.178 1 98.25 325 VAL B O 1
ATOM 5674 N N . GLU B 1 326 ? -14.867 16.344 1.006 1 97.81 326 GLU B N 1
ATOM 5675 C CA . GLU B 1 326 ? -15.492 15.031 1.1 1 97.81 326 GLU B CA 1
ATOM 5676 C C . GLU B 1 326 ? -14.664 14.094 1.983 1 97.81 326 GLU B C 1
ATOM 5678 O O . GLU B 1 326 ? -15.227 13.328 2.768 1 97.81 326 GLU B O 1
ATOM 5683 N N . ASN B 1 327 ? -13.391 14.156 1.812 1 98.38 327 ASN B N 1
ATOM 5684 C CA . ASN B 1 327 ? -12.5 13.344 2.635 1 98.38 327 ASN B CA 1
ATOM 5685 C C . ASN B 1 327 ? -12.648 13.672 4.117 1 98.38 327 ASN B C 1
ATOM 5687 O O . ASN B 1 327 ? -12.75 12.773 4.953 1 98.38 327 ASN B O 1
ATOM 5691 N N . ALA B 1 328 ? -12.695 14.953 4.395 1 98.69 328 ALA B N 1
ATOM 5692 C CA . ALA B 1 328 ? -12.797 15.391 5.781 1 98.69 328 ALA B CA 1
ATOM 5693 C C . ALA B 1 328 ? -14.117 14.938 6.402 1 98.69 328 ALA B C 1
ATOM 5695 O O . ALA B 1 328 ? -14.141 14.453 7.539 1 98.69 328 ALA B O 1
ATOM 5696 N N . ARG B 1 329 ? -15.18 15.102 5.68 1 98.38 329 ARG B N 1
ATOM 5697 C CA . ARG B 1 329 ? -16.484 14.656 6.168 1 98.38 329 ARG B CA 1
ATOM 5698 C C . ARG B 1 329 ? -16.5 13.148 6.402 1 98.38 329 ARG B C 1
ATOM 5700 O O . ARG B 1 329 ? -17.094 12.68 7.375 1 98.38 329 ARG B O 1
ATOM 5707 N N . ALA B 1 330 ? -15.844 12.43 5.531 1 98.12 330 ALA B N 1
ATOM 5708 C CA . ALA B 1 330 ? -15.773 10.977 5.676 1 98.12 330 ALA B CA 1
ATOM 5709 C C . ALA B 1 330 ? -15.031 10.586 6.949 1 98.12 330 ALA B C 1
ATOM 5711 O O . ALA B 1 330 ? -15.461 9.68 7.672 1 98.12 330 ALA B O 1
ATOM 5712 N N . VAL B 1 331 ? -13.953 11.234 7.242 1 98.56 331 VAL B N 1
ATOM 5713 C CA . VAL B 1 331 ? -13.141 10.961 8.422 1 98.56 331 VAL B CA 1
ATOM 5714 C C . VAL B 1 331 ? -13.961 11.227 9.688 1 98.56 331 VAL B C 1
ATOM 5716 O O . VAL B 1 331 ? -13.805 10.531 10.695 1 98.56 331 VAL B O 1
ATOM 5719 N N . GLN B 1 332 ? -14.867 12.203 9.594 1 98.31 332 GLN B N 1
ATOM 5720 C CA . GLN B 1 332 ? -15.656 12.625 10.742 1 98.31 332 GLN B CA 1
ATOM 5721 C C . GLN B 1 332 ? -16.953 11.828 10.852 1 98.31 332 GLN B C 1
ATOM 5723 O O . GLN B 1 332 ? -17.797 12.117 11.703 1 98.31 332 GLN B O 1
ATOM 5728 N N . SER B 1 333 ? -17.141 10.852 10.016 1 97.62 333 SER B N 1
ATOM 5729 C CA . SER B 1 333 ? -18.312 9.984 10.07 1 97.62 333 SER B CA 1
ATOM 5730 C C . SER B 1 333 ? -17.953 8.617 10.648 1 97.62 333 SER B C 1
ATOM 5732 O O . SER B 1 333 ? -16.875 8.094 10.398 1 97.62 333 SER B O 1
ATOM 5734 N N . PRO B 1 334 ? -18.891 8.07 11.43 1 97.31 334 PRO B N 1
ATOM 5735 C CA . PRO B 1 334 ? -18.625 6.727 11.961 1 97.31 334 PRO B CA 1
ATOM 5736 C C . PRO B 1 334 ? -18.469 5.68 10.859 1 97.31 334 PRO B C 1
ATOM 5738 O O . PRO B 1 334 ? -19.141 5.766 9.82 1 97.31 334 PRO B O 1
ATOM 5741 N N . ILE B 1 335 ? -17.594 4.703 11.078 1 96.5 335 ILE B N 1
ATOM 5742 C CA . ILE B 1 335 ? -17.562 3.512 10.234 1 96.5 335 ILE B CA 1
ATOM 5743 C C . ILE B 1 335 ? -18.641 2.525 10.695 1 96.5 335 ILE B C 1
ATOM 5745 O O . ILE B 1 335 ? -19.578 2.246 9.961 1 96.5 335 ILE B O 1
ATOM 5749 N N . ALA B 1 336 ? -18.516 2.035 11.938 1 93.81 336 ALA B N 1
ATOM 5750 C CA . ALA B 1 336 ? -19.531 1.177 12.555 1 93.81 336 ALA B CA 1
ATOM 5751 C C . ALA B 1 336 ? -19.969 1.74 13.898 1 93.81 336 ALA B C 1
ATOM 5753 O O . ALA B 1 336 ? -21.047 1.389 14.398 1 93.81 336 ALA B O 1
ATOM 5754 N N . SER B 1 337 ? -19.125 2.623 14.453 1 94.31 337 SER B N 1
ATOM 5755 C CA . SER B 1 337 ? -19.344 3.213 15.766 1 94.31 337 SER B CA 1
ATOM 5756 C C . SER B 1 337 ? -18.844 4.648 15.828 1 94.31 337 SER B C 1
ATOM 5758 O O . SER B 1 337 ? -17.938 5.023 15.078 1 94.31 337 SER B O 1
ATOM 5760 N N . GLU B 1 338 ? -19.359 5.414 16.75 1 95.44 338 GLU B N 1
ATOM 5761 C CA . GLU B 1 338 ? -18.891 6.773 16.969 1 95.44 338 GLU B CA 1
ATOM 5762 C C . GLU B 1 338 ? -17.438 6.785 17.438 1 95.44 338 GLU B C 1
ATOM 5764 O O . GLU B 1 338 ? -16.719 7.762 17.219 1 95.44 338 GLU B O 1
ATOM 5769 N N . ASP B 1 339 ? -17.031 5.68 17.969 1 94.44 339 ASP B N 1
ATOM 5770 C CA . ASP B 1 339 ? -15.672 5.555 18.5 1 94.44 339 ASP B CA 1
ATOM 5771 C C . ASP B 1 339 ? -14.648 5.469 17.359 1 94.44 339 ASP B C 1
ATOM 5773 O O . ASP B 1 339 ? -13.445 5.629 17.594 1 94.44 339 ASP B O 1
ATOM 5777 N N . ASP B 1 340 ? -15.141 5.332 16.141 1 95.25 340 ASP B N 1
ATOM 5778 C CA . ASP B 1 340 ? -14.258 5.176 14.984 1 95.25 340 ASP B CA 1
ATOM 5779 C C . ASP B 1 340 ? -13.898 6.531 14.383 1 95.25 340 ASP B C 1
ATOM 5781 O O . ASP B 1 340 ? -13.086 6.609 13.453 1 95.25 340 ASP B O 1
ATOM 5785 N N . ILE B 1 341 ? -14.461 7.59 14.891 1 98 341 ILE B N 1
ATOM 5786 C CA . ILE B 1 341 ? -14.258 8.922 14.32 1 98 341 ILE B CA 1
ATOM 5787 C C . ILE B 1 341 ? -12.836 9.391 14.617 1 98 341 ILE B C 1
ATOM 5789 O O . ILE B 1 341 ? -12.344 9.242 15.742 1 98 341 ILE B O 1
ATOM 5793 N N . ALA B 1 342 ? -12.117 9.836 13.609 1 98.62 342 ALA B N 1
ATOM 5794 C CA . ALA B 1 342 ? -10.766 10.383 13.727 1 98.62 342 ALA B CA 1
ATOM 5795 C C . ALA B 1 342 ? -10.758 11.875 13.43 1 98.62 342 ALA B C 1
ATOM 5797 O O . ALA B 1 342 ? -11.797 12.469 13.133 1 98.62 342 ALA B O 1
ATOM 5798 N N . MET B 1 343 ? -9.664 12.453 13.617 1 98.69 343 MET B N 1
ATOM 5799 C CA . MET B 1 343 ? -9.492 13.883 13.391 1 98.69 343 MET B CA 1
ATOM 5800 C C . MET B 1 343 ? -8.867 14.148 12.023 1 98.69 343 MET B C 1
ATOM 5802 O O . MET B 1 343 ? -7.734 13.742 11.766 1 98.69 343 MET B O 1
ATOM 5806 N N . PRO B 1 344 ? -9.602 14.828 11.133 1 98.81 344 PRO B N 1
ATOM 5807 C CA . PRO B 1 344 ? -8.984 15.188 9.859 1 98.81 344 PRO B CA 1
ATOM 5808 C C . PRO B 1 344 ? -7.883 16.234 10.008 1 98.81 344 PRO B C 1
ATOM 5810 O O . PRO B 1 344 ? -7.996 17.141 10.844 1 98.81 344 PRO B O 1
ATOM 5813 N N . VAL B 1 345 ? -6.855 16.109 9.25 1 98.88 345 VAL B N 1
ATOM 5814 C CA . VAL B 1 345 ? -5.715 17.016 9.273 1 98.88 345 VAL B CA 1
ATOM 5815 C C . VAL B 1 345 ? -5.648 17.797 7.961 1 98.88 345 VAL B C 1
ATOM 5817 O O . VAL B 1 345 ? -5.398 17.219 6.898 1 98.88 345 VAL B O 1
ATOM 5820 N N . PHE B 1 346 ? -5.883 19.094 8.016 1 98.62 346 PHE B N 1
ATOM 5821 C CA . PHE B 1 346 ? -5.766 19.984 6.871 1 98.62 346 PHE B CA 1
ATOM 5822 C C . PHE B 1 346 ? -4.367 20.578 6.789 1 98.62 346 PHE B C 1
ATOM 5824 O O . PHE B 1 346 ? -3.844 21.094 7.785 1 98.62 346 PHE B O 1
ATOM 5831 N N . SER B 1 347 ? -3.809 20.484 5.629 1 96.12 347 SER B N 1
ATOM 5832 C CA . SER B 1 347 ? -2.455 21 5.438 1 96.12 347 SER B CA 1
ATOM 5833 C C . SER B 1 347 ? -2.225 21.422 3.99 1 96.12 347 SER B C 1
ATOM 5835 O O . SER B 1 347 ? -3.162 21.453 3.191 1 96.12 347 SER B O 1
ATOM 5837 N N . SER B 1 348 ? -1.009 21.859 3.684 1 91.5 348 SER B N 1
ATOM 5838 C CA . SER B 1 348 ? -0.542 22.203 2.344 1 91.5 348 SER B CA 1
ATOM 5839 C C . SER B 1 348 ? -1.02 23.594 1.922 1 91.5 348 SER B C 1
ATOM 5841 O O . SER B 1 348 ? -2.129 23.734 1.406 1 91.5 348 SER B O 1
ATOM 5843 N N . GLY B 1 349 ? -0.191 24.578 2.113 1 90.31 349 GLY B N 1
ATOM 5844 C CA . GLY B 1 349 ? -0.457 25.922 1.644 1 90.31 349 GLY B CA 1
ATOM 5845 C C . GLY B 1 349 ? -1.537 26.625 2.439 1 90.31 349 GLY B C 1
ATOM 5846 O O . GLY B 1 349 ? -2.303 27.422 1.891 1 90.31 349 GLY B O 1
ATOM 5847 N N . GLN B 1 350 ? -1.613 26.375 3.658 1 95.19 350 GLN B N 1
ATOM 5848 C CA . GLN B 1 350 ? -2.727 26.875 4.461 1 95.19 350 GLN B CA 1
ATOM 5849 C C . GLN B 1 350 ? -2.352 28.156 5.184 1 95.19 350 GLN B C 1
ATOM 5851 O O . GLN B 1 350 ? -1.203 28.328 5.598 1 95.19 350 GLN B O 1
ATOM 5856 N N . TRP B 1 351 ? -3.248 29.047 5.32 1 96.75 351 TRP B N 1
ATOM 5857 C CA . TRP B 1 351 ? -3.252 30.266 6.129 1 96.75 351 TRP B CA 1
ATOM 5858 C C . TRP B 1 351 ? -4.676 30.672 6.508 1 96.75 351 TRP B C 1
ATOM 5860 O O . TRP B 1 351 ? -5.621 29.906 6.285 1 96.75 351 TRP B O 1
ATOM 5870 N N . ALA B 1 352 ? -4.914 31.75 7.105 1 98 352 ALA B N 1
ATOM 5871 C CA . ALA B 1 352 ? -6.219 32.156 7.633 1 98 352 ALA B CA 1
ATOM 5872 C C . ALA B 1 352 ? -7.254 32.25 6.52 1 98 352 ALA B C 1
ATOM 5874 O O . ALA B 1 352 ? -8.453 32.062 6.762 1 98 352 ALA B O 1
ATOM 5875 N N . GLY B 1 353 ? -6.805 32.375 5.348 1 97.38 353 GLY B N 1
ATOM 5876 C CA . GLY B 1 353 ? -7.691 32.625 4.215 1 97.38 353 GLY B CA 1
ATOM 5877 C C . GLY B 1 353 ? -8.602 31.438 3.932 1 97.38 353 GLY B C 1
ATOM 5878 O O . GLY B 1 353 ? -9.664 31.594 3.33 1 97.38 353 GLY B O 1
ATOM 5879 N N . GLN B 1 354 ? -8.258 30.234 4.332 1 97.75 354 GLN B N 1
ATOM 5880 C CA . GLN B 1 354 ? -9.039 29.047 4.02 1 97.75 354 GLN B CA 1
ATOM 5881 C C . GLN B 1 354 ? -10.039 28.734 5.133 1 97.75 354 GLN B C 1
ATOM 5883 O O . GLN B 1 354 ? -10.93 27.906 4.961 1 97.75 354 GLN B O 1
ATOM 5888 N N . ALA B 1 355 ? -9.969 29.391 6.297 1 98.31 355 ALA B N 1
ATOM 5889 C CA . ALA B 1 355 ? -10.758 29.062 7.48 1 98.31 355 ALA B CA 1
ATOM 5890 C C . ALA B 1 355 ? -12.25 29.188 7.195 1 98.31 355 ALA B C 1
ATOM 5892 O O . ALA B 1 355 ? -13.031 28.281 7.496 1 98.31 355 ALA B O 1
ATOM 5893 N N . PRO B 1 356 ? -12.719 30.344 6.543 1 98.31 356 PRO B N 1
ATOM 5894 C CA . PRO B 1 356 ? -14.164 30.469 6.316 1 98.31 356 PRO B CA 1
ATOM 5895 C C . PRO B 1 356 ? -14.727 29.359 5.445 1 98.31 356 PRO B C 1
ATOM 5897 O O . PRO B 1 356 ? -15.773 28.781 5.766 1 98.31 356 PRO B O 1
ATOM 5900 N N . GLU B 1 357 ? -14.031 29.031 4.395 1 98 357 GLU B N 1
ATOM 5901 C CA . GLU B 1 357 ? -14.508 28 3.494 1 98 357 GLU B CA 1
ATOM 5902 C C . GLU B 1 357 ? -14.492 26.625 4.172 1 98 357 GLU B C 1
ATOM 5904 O O . GLU B 1 357 ? -15.406 25.828 3.992 1 98 357 GLU B O 1
ATOM 5909 N N . THR B 1 358 ? -13.422 26.312 4.906 1 98.56 358 THR B N 1
ATOM 5910 C CA . THR B 1 358 ? -13.32 25.047 5.617 1 98.56 358 THR B CA 1
ATOM 5911 C C . THR B 1 358 ? -14.438 24.922 6.648 1 98.56 358 THR B C 1
ATOM 5913 O O . THR B 1 358 ? -15.078 23.875 6.746 1 98.56 358 THR B O 1
ATOM 5916 N N . TYR B 1 359 ? -14.711 25.969 7.383 1 98.69 359 TYR B N 1
ATOM 5917 C CA . TYR B 1 359 ? -15.758 25.953 8.398 1 98.69 359 TYR B CA 1
ATOM 5918 C C . TYR B 1 359 ? -17.141 25.797 7.762 1 98.69 359 TYR B C 1
ATOM 5920 O O . TYR B 1 359 ? -17.984 25.062 8.273 1 98.69 359 TYR B O 1
ATOM 5928 N N . ARG B 1 360 ? -17.328 26.5 6.727 1 97.94 360 ARG B N 1
ATOM 5929 C CA . ARG B 1 360 ? -18.609 26.391 6.031 1 97.94 360 ARG B CA 1
ATOM 5930 C C . ARG B 1 360 ? -18.828 24.953 5.535 1 97.94 360 ARG B C 1
ATOM 5932 O O . ARG B 1 360 ? -19.953 24.438 5.613 1 97.94 360 ARG B O 1
ATOM 5939 N N . ALA B 1 361 ? -17.828 24.391 5.02 1 97.62 361 ALA B N 1
ATOM 5940 C CA . ALA B 1 361 ? -17.922 23.047 4.434 1 97.62 361 ALA B CA 1
ATOM 5941 C C . ALA B 1 361 ? -18.188 22 5.504 1 97.62 361 ALA B C 1
ATOM 5943 O O . ALA B 1 361 ? -18.953 21.062 5.289 1 97.62 361 ALA B O 1
ATOM 5944 N N . LEU B 1 362 ? -17.562 22.094 6.684 1 97.94 362 LEU B N 1
ATOM 5945 C CA . LEU B 1 362 ? -17.625 21.031 7.684 1 97.94 362 LEU B CA 1
ATOM 5946 C C . LEU B 1 362 ? -18.703 21.328 8.719 1 97.94 362 LEU B C 1
ATOM 5948 O O . LEU B 1 362 ? -19.25 20.406 9.32 1 97.94 362 LEU B O 1
ATOM 5952 N N . GLY B 1 363 ? -18.844 22.609 9.047 1 97.75 363 GLY B N 1
ATOM 5953 C CA . GLY B 1 363 ? -19.828 23.031 10.039 1 97.75 363 GLY B CA 1
ATOM 5954 C C . GLY B 1 363 ? -19.359 22.828 11.469 1 97.75 363 GLY B C 1
ATOM 5955 O O . GLY B 1 363 ? -20.156 22.859 12.398 1 97.75 363 GLY B O 1
ATOM 5956 N N . ASN B 1 364 ? -18.078 22.484 11.695 1 98.19 364 ASN B N 1
ATOM 5957 C CA . ASN B 1 364 ? -17.5 22.281 13.016 1 98.19 364 ASN B CA 1
ATOM 5958 C C . ASN B 1 364 ? -16 22.594 13.023 1 98.19 364 ASN B C 1
ATOM 5960 O O . ASN B 1 364 ? -15.438 22.953 11.992 1 98.19 364 ASN B O 1
ATOM 5964 N N . THR B 1 365 ? -15.406 22.484 14.164 1 98.56 365 THR B N 1
ATOM 5965 C CA . THR B 1 365 ? -14 22.844 14.297 1 98.56 365 THR B CA 1
ATOM 5966 C C . THR B 1 365 ? -13.172 21.609 14.688 1 98.56 365 THR B C 1
ATOM 5968 O O . THR B 1 365 ? -12.086 21.75 15.258 1 98.56 365 THR B O 1
ATOM 5971 N N . ASP B 1 366 ? -13.672 20.359 14.477 1 98.56 366 ASP B N 1
ATOM 5972 C CA . ASP B 1 366 ? -12.992 19.125 14.852 1 98.56 366 ASP B CA 1
ATOM 5973 C C . ASP B 1 366 ? -11.93 18.75 13.812 1 98.56 366 ASP B C 1
ATOM 5975 O O . ASP B 1 366 ? -12.086 17.766 13.102 1 98.56 366 ASP B O 1
ATOM 5979 N N . LEU B 1 367 ? -10.852 19.562 13.812 1 98.81 367 LEU B N 1
ATOM 5980 C CA . LEU B 1 367 ? -9.805 19.344 12.82 1 98.81 367 LEU B CA 1
ATOM 5981 C C . LEU B 1 367 ? -8.477 19.922 13.297 1 98.81 367 LEU B C 1
ATOM 5983 O O . LEU B 1 367 ? -8.445 20.75 14.211 1 98.81 367 LEU B O 1
ATOM 5987 N N . LEU B 1 368 ? -7.418 19.391 12.773 1 98.81 368 LEU B N 1
ATOM 5988 C CA . LEU B 1 368 ? -6.098 20.016 12.812 1 98.81 368 LEU B CA 1
ATOM 5989 C C . LEU B 1 368 ? -5.867 20.891 11.586 1 98.81 368 LEU B C 1
ATOM 5991 O O . LEU B 1 368 ? -6.102 20.453 10.453 1 98.81 368 LEU B O 1
ATOM 5995 N N . HIS B 1 369 ? -5.52 22.109 11.773 1 98.75 369 HIS B N 1
ATOM 5996 C CA . HIS B 1 369 ? -5.16 23.031 10.703 1 98.75 369 HIS B CA 1
ATOM 5997 C C . HIS B 1 369 ? -3.664 23.328 10.711 1 98.75 369 HIS B C 1
ATOM 5999 O O . HIS B 1 369 ? -3.211 24.219 11.445 1 98.75 369 HIS B O 1
ATOM 6005 N N . LEU B 1 370 ? -2.941 22.656 9.852 1 98.19 370 LEU B N 1
ATOM 6006 C CA . LEU B 1 370 ? -1.487 22.766 9.82 1 98.19 370 LEU B CA 1
ATOM 6007 C C . LEU B 1 370 ? -1.049 23.734 8.727 1 98.19 370 LEU B C 1
ATOM 6009 O O . LEU B 1 370 ? -1.335 23.516 7.547 1 98.19 370 LEU B O 1
ATOM 6013 N N . ALA B 1 371 ? -0.365 24.75 9.133 1 95.56 371 ALA B N 1
ATOM 6014 C CA . ALA B 1 371 ? 0.074 25.797 8.219 1 95.56 371 ALA B CA 1
ATOM 6015 C C . ALA B 1 371 ? 1.559 26.094 8.398 1 95.56 371 ALA B C 1
ATOM 6017 O O . ALA B 1 371 ? 1.926 27 9.156 1 95.56 371 ALA B O 1
ATOM 6018 N N . GLY B 1 372 ? 2.391 25.422 7.641 1 89.56 372 GLY B N 1
ATOM 6019 C CA . GLY B 1 372 ? 3.814 25.719 7.723 1 89.56 372 GLY B CA 1
ATOM 6020 C C . GLY B 1 372 ? 4.164 27.109 7.25 1 89.56 372 GLY B C 1
ATOM 6021 O O . GLY B 1 372 ? 4.461 28 8.062 1 89.56 372 GLY B O 1
ATOM 6022 N N . GLY B 1 373 ? 3.965 27.359 5.977 1 85.5 373 GLY B N 1
ATOM 6023 C CA . GLY B 1 373 ? 4.195 28.672 5.41 1 85.5 373 GLY B CA 1
ATOM 6024 C C . GLY B 1 373 ? 3.322 29.75 6.031 1 85.5 373 GLY B C 1
ATOM 6025 O O . GLY B 1 373 ? 3.74 30.906 6.145 1 85.5 373 GLY B O 1
ATOM 6026 N N . GLY B 1 374 ? 2.186 29.422 6.473 1 91 374 GLY B N 1
ATOM 6027 C CA . GLY B 1 374 ? 1.264 30.375 7.074 1 91 374 GLY B CA 1
ATOM 6028 C C . GLY B 1 374 ? 1.733 30.891 8.422 1 91 374 GLY B C 1
ATOM 6029 O O . GLY B 1 374 ? 1.401 32 8.812 1 91 374 GLY B O 1
ATOM 6030 N N . ILE B 1 375 ? 2.535 30.109 9.094 1 94.12 375 ILE B N 1
ATOM 6031 C CA . ILE B 1 375 ? 2.982 30.5 10.43 1 94.12 375 ILE B CA 1
ATOM 6032 C C . ILE B 1 375 ? 4.391 31.078 10.344 1 94.12 375 ILE B C 1
ATOM 6034 O O . ILE B 1 375 ? 4.605 32.25 10.68 1 94.12 375 ILE B O 1
ATOM 6038 N N . LEU B 1 376 ? 5.234 30.344 9.758 1 88.44 376 LEU B N 1
ATOM 6039 C CA . LEU B 1 376 ? 6.637 30.75 9.742 1 88.44 376 LEU B CA 1
ATOM 6040 C C . LEU B 1 376 ? 6.875 31.828 8.695 1 88.44 376 LEU B C 1
ATOM 6042 O O . LEU B 1 376 ? 7.867 32.562 8.758 1 88.44 376 LEU B O 1
ATOM 6046 N N . GLY B 1 377 ? 6.004 31.969 7.762 1 88.12 377 GLY B N 1
ATOM 6047 C CA . GLY B 1 377 ? 6.16 32.938 6.68 1 88.12 377 GLY B CA 1
ATOM 6048 C C . GLY B 1 377 ? 5.48 34.25 6.961 1 88.12 377 GLY B C 1
ATOM 6049 O O . GLY B 1 377 ? 5.609 35.188 6.18 1 88.12 377 GLY B O 1
ATOM 6050 N N . HIS B 1 378 ? 4.816 34.344 8.055 1 94.12 378 HIS B N 1
ATOM 6051 C CA . HIS B 1 378 ? 4.16 35.625 8.383 1 94.12 378 HIS B CA 1
ATOM 6052 C C . HIS B 1 378 ? 5.176 36.75 8.531 1 94.12 378 HIS B C 1
ATOM 6054 O O . HIS B 1 378 ? 6.18 36.594 9.234 1 94.12 378 HIS B O 1
ATOM 6060 N N . PRO B 1 379 ? 4.887 37.844 7.953 1 94.12 379 PRO B N 1
ATOM 6061 C CA . PRO B 1 379 ? 5.855 38.938 7.957 1 94.12 379 PRO B CA 1
ATOM 6062 C C . PRO B 1 379 ? 6.219 39.406 9.367 1 94.12 379 PRO B C 1
ATOM 6064 O O . PRO B 1 379 ? 7.336 39.875 9.594 1 94.12 379 PRO B O 1
ATOM 6067 N N . ASP B 1 380 ? 5.348 39.281 10.273 1 96.25 380 ASP B N 1
ATOM 6068 C CA . ASP B 1 380 ? 5.59 39.781 11.625 1 96.25 380 ASP B CA 1
ATOM 6069 C C . ASP B 1 380 ? 6.062 38.656 12.547 1 96.25 380 ASP B C 1
ATOM 6071 O O . ASP B 1 380 ? 6.051 38.812 13.773 1 96.25 380 ASP B O 1
ATOM 6075 N N . GLY B 1 381 ? 6.344 37.5 11.984 1 92.56 381 GLY B N 1
ATOM 6076 C CA . GLY B 1 381 ? 6.953 36.438 12.75 1 92.56 381 GLY B CA 1
ATOM 6077 C C . GLY B 1 381 ? 5.973 35.344 13.141 1 92.56 381 GLY B C 1
ATOM 6078 O O . GLY B 1 381 ? 4.773 35.469 12.883 1 92.56 381 GLY B O 1
ATOM 6079 N N . PRO B 1 382 ? 6.488 34.312 13.859 1 94.38 382 PRO B N 1
ATOM 6080 C CA . PRO B 1 382 ? 5.691 33.125 14.148 1 94.38 382 PRO B CA 1
ATOM 6081 C C . PRO B 1 382 ? 4.512 33.406 15.07 1 94.38 382 PRO B C 1
ATOM 6083 O O . PRO B 1 382 ? 3.439 32.812 14.914 1 94.38 382 PRO B O 1
ATOM 6086 N N . ALA B 1 383 ? 4.695 34.281 16.031 1 96.88 383 ALA B N 1
ATOM 6087 C CA . ALA B 1 383 ? 3.6 34.625 16.938 1 96.88 383 ALA B CA 1
ATOM 6088 C C . ALA B 1 383 ? 2.414 35.219 16.188 1 96.88 383 ALA B C 1
ATOM 6090 O O . ALA B 1 383 ? 1.266 34.844 16.422 1 96.88 383 ALA B O 1
ATOM 6091 N N . ALA B 1 384 ? 2.77 36.125 15.258 1 97.81 384 ALA B N 1
ATOM 6092 C CA . ALA B 1 384 ? 1.73 36.688 14.398 1 97.81 384 ALA B CA 1
ATOM 6093 C C . ALA B 1 384 ? 1.161 35.625 13.461 1 97.81 384 ALA B C 1
ATOM 6095 O O . ALA B 1 384 ? -0.027 35.656 13.133 1 97.81 384 ALA B O 1
ATOM 6096 N N . GLY B 1 385 ? 2.012 34.719 13.07 1 97.44 385 GLY B N 1
ATOM 6097 C CA . GLY B 1 385 ? 1.592 33.625 12.234 1 97.44 385 GLY B CA 1
ATOM 6098 C C . GLY B 1 385 ? 0.53 32.75 12.883 1 97.44 385 GLY B C 1
ATOM 6099 O O . GLY B 1 385 ? -0.466 32.406 12.242 1 97.44 385 GLY B O 1
ATOM 6100 N N . VAL B 1 386 ? 0.714 32.438 14.141 1 98.19 386 VAL B N 1
ATOM 6101 C CA . VAL B 1 386 ? -0.273 31.641 14.859 1 98.19 386 VAL B CA 1
ATOM 6102 C C . VAL B 1 386 ? -1.534 32.469 15.094 1 98.19 386 VAL B C 1
ATOM 6104 O O . VAL B 1 386 ? -2.65 31.969 14.906 1 98.19 386 VAL B O 1
ATOM 6107 N N . ALA B 1 387 ? -1.314 33.688 15.445 1 98.31 387 ALA B N 1
ATOM 6108 C CA . ALA B 1 387 ? -2.418 34.594 15.805 1 98.31 387 ALA B CA 1
ATOM 6109 C C . ALA B 1 387 ? -3.363 34.781 14.625 1 98.31 387 ALA B C 1
ATOM 6111 O O . ALA B 1 387 ? -4.586 34.812 14.789 1 98.31 387 ALA B O 1
ATOM 6112 N N . HIS B 1 388 ? -2.791 35.031 13.414 1 98.5 388 HIS B N 1
ATOM 6113 C CA . HIS B 1 388 ? -3.684 35.312 12.289 1 98.5 388 HIS B CA 1
ATOM 6114 C C . HIS B 1 388 ? -4.551 34.094 11.961 1 98.5 388 HIS B C 1
ATOM 6116 O O . HIS B 1 388 ? -5.688 34.25 11.508 1 98.5 388 HIS B O 1
ATOM 6122 N N . LEU B 1 389 ? -4.016 32.875 12.133 1 98.69 389 LEU B N 1
ATOM 6123 C CA . LEU B 1 389 ? -4.812 31.688 11.906 1 98.69 389 LEU B CA 1
ATOM 6124 C C . LEU B 1 389 ? -5.969 31.609 12.898 1 98.69 389 LEU B C 1
ATOM 6126 O O . LEU B 1 389 ? -7.105 31.328 12.516 1 98.69 389 LEU B O 1
ATOM 6130 N N . ARG B 1 390 ? -5.672 31.859 14.18 1 98.44 390 ARG B N 1
ATOM 6131 C CA . ARG B 1 390 ? -6.711 31.875 15.203 1 98.44 390 ARG B CA 1
ATOM 6132 C C . ARG B 1 390 ? -7.777 32.938 14.883 1 98.44 390 ARG B C 1
ATOM 6134 O O . ARG B 1 390 ? -8.977 32.656 15.008 1 98.44 390 ARG B O 1
ATOM 6141 N N . GLN B 1 391 ? -7.309 34.062 14.484 1 98.69 391 GLN B N 1
ATOM 6142 C CA . GLN B 1 391 ? -8.211 35.156 14.148 1 98.69 391 GLN B CA 1
ATOM 6143 C C . GLN B 1 391 ? -9.07 34.812 12.938 1 98.69 391 GLN B C 1
ATOM 6145 O O . GLN B 1 391 ? -10.25 35.156 12.891 1 98.69 391 GLN B O 1
ATOM 6150 N N . GLY B 1 392 ? -8.469 34.188 11.914 1 98.62 392 GLY B N 1
ATOM 6151 C CA . GLY B 1 392 ? -9.242 33.719 10.773 1 98.62 392 GLY B CA 1
ATOM 6152 C C . GLY B 1 392 ? -10.367 32.781 11.164 1 98.62 392 GLY B C 1
ATOM 6153 O O . GLY B 1 392 ? -11.484 32.906 10.664 1 98.62 392 GLY B O 1
ATOM 6154 N N . TRP B 1 393 ? -10.109 31.875 12.039 1 98.75 393 TRP B N 1
ATOM 6155 C CA . TRP B 1 393 ? -11.117 30.922 12.492 1 98.75 393 TRP B CA 1
ATOM 6156 C C . TRP B 1 393 ? -12.148 31.594 13.383 1 98.75 393 TRP B C 1
ATOM 6158 O O . TRP B 1 393 ? -13.336 31.281 13.32 1 98.75 393 TRP B O 1
ATOM 6168 N N . ASP B 1 394 ? -11.664 32.531 14.25 1 98.56 394 ASP B N 1
ATOM 6169 C CA . ASP B 1 394 ? -12.609 33.312 15.031 1 98.56 394 ASP B CA 1
ATOM 6170 C C . ASP B 1 394 ? -13.625 34 14.133 1 98.56 394 ASP B C 1
ATOM 6172 O O . ASP B 1 394 ? -14.828 34 14.414 1 98.56 394 ASP B O 1
ATOM 6176 N N . ALA B 1 395 ? -13.094 34.625 13.133 1 98.75 395 ALA B N 1
ATOM 6177 C CA . ALA B 1 395 ? -13.961 35.281 12.172 1 98.75 395 ALA B CA 1
ATOM 6178 C C . ALA B 1 395 ? -14.969 34.312 11.555 1 98.75 395 ALA B C 1
ATOM 6180 O O . ALA B 1 395 ? -16.172 34.625 11.492 1 98.75 395 ALA B O 1
ATOM 6181 N N . ALA B 1 396 ? -14.492 33.188 11.086 1 98.56 396 ALA B N 1
ATOM 6182 C CA . ALA B 1 396 ? -15.336 32.156 10.445 1 98.56 396 ALA B CA 1
ATOM 6183 C C . ALA B 1 396 ? -16.438 31.688 11.383 1 98.56 396 ALA B C 1
ATOM 6185 O O . ALA B 1 396 ? -17.609 31.594 10.992 1 98.56 396 ALA B O 1
ATOM 6186 N N . ILE B 1 397 ? -16.094 31.406 12.641 1 98.44 397 ILE B N 1
ATOM 6187 C CA . ILE B 1 397 ? -17.031 30.891 13.641 1 98.44 397 ILE B CA 1
ATOM 6188 C C . ILE B 1 397 ? -18.078 31.953 13.977 1 98.44 397 ILE B C 1
ATOM 6190 O O . ILE B 1 397 ? -19.25 31.641 14.156 1 98.44 397 ILE B O 1
ATOM 6194 N N . ALA B 1 398 ? -17.625 33.188 13.961 1 97.88 398 ALA B N 1
ATOM 6195 C CA . ALA B 1 398 ? -18.5 34.312 14.305 1 97.88 398 ALA B CA 1
ATOM 6196 C C . ALA B 1 398 ? -19.375 34.688 13.117 1 97.88 398 ALA B C 1
ATOM 6198 O O . ALA B 1 398 ? -20.312 35.469 13.266 1 97.88 398 ALA B O 1
ATOM 6199 N N . GLY B 1 399 ? -19.031 34.25 11.938 1 97.62 399 GLY B N 1
ATOM 6200 C CA . GLY B 1 399 ? -19.781 34.594 10.742 1 97.62 399 GLY B CA 1
ATOM 6201 C C . GLY B 1 399 ? -19.453 35.969 10.219 1 97.62 399 GLY B C 1
ATOM 6202 O O . GLY B 1 399 ? -20.312 36.656 9.633 1 97.62 399 GLY B O 1
ATOM 6203 N N . VAL B 1 400 ? -18.297 36.469 10.547 1 97.81 400 VAL B N 1
ATOM 6204 C CA . VAL B 1 400 ? -17.812 37.75 10.078 1 97.81 400 VAL B CA 1
ATOM 6205 C C . VAL B 1 400 ? -16.75 37.562 8.992 1 97.81 400 VAL B C 1
ATOM 6207 O O . VAL B 1 400 ? -15.984 36.594 9.039 1 97.81 400 VAL B O 1
ATOM 6210 N N . SER B 1 401 ? -16.734 38.406 8.008 1 97.94 401 SER B N 1
ATOM 6211 C CA . SER B 1 401 ? -15.734 38.281 6.957 1 97.94 401 SER B CA 1
ATOM 6212 C C . SER B 1 401 ? -14.328 38.5 7.508 1 97.94 401 SER B C 1
ATOM 6214 O O . SER B 1 401 ? -14.148 39.156 8.539 1 97.94 401 SER B O 1
ATOM 6216 N N . LEU B 1 402 ? -13.359 37.969 6.84 1 98.31 402 LEU B N 1
ATOM 6217 C CA . LEU B 1 402 ? -11.977 38.156 7.254 1 98.31 402 LEU B CA 1
ATOM 6218 C C . LEU B 1 402 ? -11.586 39.625 7.234 1 98.31 402 LEU B C 1
ATOM 6220 O O . LEU B 1 402 ? -10.875 40.094 8.125 1 98.31 402 LEU B O 1
ATOM 6224 N N . GLU B 1 403 ? -12.039 40.344 6.262 1 97.62 403 GLU B N 1
ATOM 6225 C CA . GLU B 1 403 ? -11.734 41.75 6.121 1 97.62 403 GLU B CA 1
ATOM 6226 C C . GLU B 1 403 ? -12.273 42.562 7.301 1 97.62 403 GLU B C 1
ATOM 6228 O O . GLU B 1 403 ? -11.578 43.438 7.848 1 97.62 403 GLU B O 1
ATOM 6233 N N . GLU B 1 404 ? -13.469 42.281 7.602 1 98.25 404 GLU B N 1
ATOM 6234 C CA . GLU B 1 404 ? -14.094 42.969 8.734 1 98.25 404 GLU B CA 1
ATOM 6235 C C . GLU B 1 404 ? -13.359 42.656 10.031 1 98.25 404 GLU B C 1
ATOM 6237 O O . GLU B 1 404 ? -13.102 43.562 10.836 1 98.25 404 GLU B O 1
ATOM 6242 N N . TYR B 1 405 ? -13.016 41.438 10.242 1 98.38 405 TYR B N 1
ATOM 6243 C CA . TYR B 1 405 ? -12.336 41.031 11.469 1 98.38 405 TYR B CA 1
ATOM 6244 C C . TYR B 1 405 ? -10.93 41.625 11.531 1 98.38 405 TYR B C 1
ATOM 6246 O O . TYR B 1 405 ? -10.438 41.969 12.609 1 98.38 405 TYR B O 1
ATOM 6254 N N . ALA B 1 406 ? -10.297 41.781 10.43 1 98.19 406 ALA B N 1
ATOM 6255 C CA . ALA B 1 406 ? -8.93 42.281 10.328 1 98.19 406 ALA B CA 1
ATOM 6256 C C . ALA B 1 406 ? -8.844 43.75 10.703 1 98.19 406 ALA B C 1
ATOM 6258 O O . ALA B 1 406 ? -7.758 44.281 10.969 1 98.19 406 ALA B O 1
ATOM 6259 N N . ALA B 1 407 ? -9.938 44.438 10.688 1 97.81 407 ALA B N 1
ATOM 6260 C CA . ALA B 1 407 ? -9.953 45.844 10.992 1 97.81 407 ALA B CA 1
ATOM 6261 C C . ALA B 1 407 ? -9.359 46.125 12.367 1 97.81 407 ALA B C 1
ATOM 6263 O O . ALA B 1 407 ? -8.703 47.156 12.57 1 97.81 407 ALA B O 1
ATOM 6264 N N . ASP B 1 408 ? -9.578 45.25 13.328 1 97.25 408 ASP B N 1
ATOM 6265 C CA . ASP B 1 408 ? -9.062 45.469 14.672 1 97.25 408 ASP B CA 1
ATOM 6266 C C . ASP B 1 408 ? -8.086 44.344 15.062 1 97.25 408 ASP B C 1
ATOM 6268 O O . ASP B 1 408 ? -7.809 44.156 16.25 1 97.25 408 ASP B O 1
ATOM 6272 N N . HIS B 1 409 ? -7.594 43.594 14.078 1 98.44 409 HIS B N 1
ATOM 6273 C CA . HIS B 1 409 ? -6.617 42.531 14.289 1 98.44 409 HIS B CA 1
ATOM 6274 C C . HIS B 1 409 ? -5.465 42.625 13.297 1 98.44 409 HIS B C 1
ATOM 6276 O O . HIS B 1 409 ? -5.551 42.094 12.188 1 98.44 409 HIS B O 1
ATOM 6282 N N . GLU B 1 410 ? -4.434 43.219 13.703 1 98.12 410 GLU B N 1
ATOM 6283 C CA . GLU B 1 410 ? -3.324 43.594 12.836 1 98.12 410 GLU B CA 1
ATOM 6284 C C . GLU B 1 410 ? -2.674 42.344 12.203 1 98.12 410 GLU B C 1
ATOM 6286 O O . GLU B 1 410 ? -2.297 42.375 11.031 1 98.12 410 GLU B O 1
ATOM 6291 N N . GLU B 1 411 ? -2.514 41.312 12.992 1 98.44 411 GLU B N 1
ATOM 6292 C CA . GLU B 1 411 ? -1.873 40.125 12.469 1 98.44 411 GLU B CA 1
ATOM 6293 C C . GLU B 1 411 ? -2.646 39.531 11.281 1 98.44 411 GLU B C 1
ATOM 6295 O O . GLU B 1 411 ? -2.047 39.125 10.297 1 98.44 411 GLU B O 1
ATOM 6300 N N . LEU B 1 412 ? -3.973 39.531 11.367 1 98.56 412 LEU B N 1
ATOM 6301 C CA . LEU B 1 412 ? -4.82 39.062 10.281 1 98.56 412 LEU B CA 1
ATOM 6302 C C . LEU B 1 412 ? -4.758 40 9.078 1 98.56 412 LEU B C 1
ATOM 6304 O O . LEU B 1 412 ? -4.723 39.562 7.934 1 98.56 412 LEU B O 1
ATOM 6308 N N . ARG B 1 413 ? -4.738 41.281 9.367 1 98.19 413 ARG B N 1
ATOM 6309 C CA . ARG B 1 413 ? -4.637 42.25 8.289 1 98.19 413 ARG B CA 1
ATOM 6310 C C . ARG B 1 413 ? -3.359 42.062 7.484 1 98.19 413 ARG B C 1
ATOM 6312 O O . ARG B 1 413 ? -3.391 42.031 6.254 1 98.19 413 ARG B O 1
ATOM 6319 N N . VAL B 1 414 ? -2.285 41.875 8.172 1 97.88 414 VAL B N 1
ATOM 6320 C CA . VAL B 1 414 ? -0.985 41.688 7.539 1 97.88 414 VAL B CA 1
ATOM 6321 C C . VAL B 1 414 ? -0.997 40.406 6.711 1 97.88 414 VAL B C 1
ATOM 6323 O O . VAL B 1 414 ? -0.462 40.375 5.598 1 97.88 414 VAL B O 1
ATOM 6326 N N . ALA B 1 415 ? -1.605 39.375 7.25 1 97.69 415 ALA B N 1
ATOM 6327 C CA . ALA B 1 415 ? -1.702 38.094 6.539 1 97.69 415 ALA B CA 1
ATOM 6328 C C . ALA B 1 415 ? -2.521 38.25 5.262 1 97.69 415 ALA B C 1
ATOM 6330 O O . ALA B 1 415 ? -2.162 37.688 4.219 1 97.69 415 ALA B O 1
ATOM 6331 N N . LEU B 1 416 ? -3.631 38.938 5.332 1 97.56 416 LEU B N 1
ATOM 6332 C CA . LEU B 1 416 ? -4.473 39.156 4.164 1 97.56 416 LEU B CA 1
ATOM 6333 C C . LEU B 1 416 ? -3.699 39.906 3.07 1 97.56 416 LEU B C 1
ATOM 6335 O O . LEU B 1 416 ? -3.82 39.562 1.89 1 97.56 416 LEU B O 1
ATOM 6339 N N . ASP B 1 417 ? -2.916 40.844 3.449 1 96.06 417 ASP B N 1
ATOM 6340 C CA . ASP B 1 417 ? -2.111 41.594 2.496 1 96.06 417 ASP B CA 1
ATOM 6341 C C . ASP B 1 417 ? -1.037 40.719 1.863 1 96.06 417 ASP B C 1
ATOM 6343 O O . ASP B 1 417 ? -0.743 40.844 0.673 1 96.06 417 ASP B O 1
ATOM 6347 N N . HIS B 1 418 ? -0.492 39.875 2.646 1 94.94 418 HIS B N 1
ATOM 6348 C CA . HIS B 1 418 ? 0.656 39.094 2.225 1 94.94 418 HIS B CA 1
ATOM 6349 C C . HIS B 1 418 ? 0.218 37.875 1.411 1 94.94 418 HIS B C 1
ATOM 6351 O O . HIS B 1 418 ? 0.792 37.594 0.359 1 94.94 418 HIS B O 1
ATOM 6357 N N . TYR B 1 419 ? -0.771 37.094 1.946 1 93.5 419 TYR B N 1
ATOM 6358 C CA . TYR B 1 419 ? -1.137 35.812 1.359 1 93.5 419 TYR B CA 1
ATOM 6359 C C . TYR B 1 419 ? -2.312 35.938 0.402 1 93.5 419 TYR B C 1
ATOM 6361 O O . TYR B 1 419 ? -2.549 35.094 -0.443 1 93.5 419 TYR B O 1
ATOM 6369 N N . GLY B 1 420 ? -3.154 36.938 0.607 1 85.69 420 GLY B N 1
ATOM 6370 C CA . GLY B 1 420 ? -4.387 37.094 -0.148 1 85.69 420 GLY B CA 1
ATOM 6371 C C . GLY B 1 420 ? -4.152 37.344 -1.626 1 85.69 420 GLY B C 1
ATOM 6372 O O . GLY B 1 420 ? -5.023 37.062 -2.453 1 85.69 420 GLY B O 1
ATOM 6373 N N . GLY B 1 421 ? -3.053 38 -1.928 1 68.12 421 GLY B N 1
ATOM 6374 C CA . GLY B 1 421 ? -2.76 38.25 -3.33 1 68.12 421 GLY B CA 1
ATOM 6375 C C . GLY B 1 421 ? -2.346 37 -4.086 1 68.12 421 GLY B C 1
ATOM 6376 O O . GLY B 1 421 ? -2.32 36.969 -5.316 1 68.12 421 GLY B O 1
ATOM 6377 N N . SER B 1 422 ? -1.956 36.031 -3.406 1 54.38 422 SER B N 1
ATOM 6378 C CA . SER B 1 422 ? -1.416 34.812 -4.012 1 54.38 422 SER B CA 1
ATOM 6379 C C . SER B 1 422 ? -2.529 33.844 -4.406 1 54.38 422 SER B C 1
ATOM 6381 O O . SER B 1 422 ? -2.299 32.906 -5.16 1 54.38 422 SER B O 1
ATOM 6383 N N . ASP B 1 423 ? -3.717 33.844 -3.721 1 47.44 423 ASP B N 1
ATOM 6384 C CA . ASP B 1 423 ? -4.809 32.906 -4.031 1 47.44 423 ASP B CA 1
ATOM 6385 C C . ASP B 1 423 ? -5.449 33.25 -5.375 1 47.44 423 ASP B C 1
ATOM 6387 O O . ASP B 1 423 ? -6.359 32.562 -5.828 1 47.44 423 ASP B O 1
ATOM 6391 N N . GLY B 1 424 ? -5.16 34.406 -5.922 1 35.72 424 GLY B N 1
ATOM 6392 C CA . GLY B 1 424 ? -5.734 34.781 -7.211 1 35.72 424 GLY B CA 1
ATOM 6393 C C . GLY B 1 424 ? -4.992 34.156 -8.383 1 35.72 424 GLY B C 1
ATOM 6394 O O . GLY B 1 424 ? -3.816 33.812 -8.266 1 35.72 424 GLY B O 1
#